Protein 6O4N (pdb70)

InterPro domains:
  IPR000941 Enolase [MF_00318] (4-409)
  IPR000941 Enolase [PIRSF001400] (4-419)
  IPR000941 Enolase [PR00148] (39-53)
  IPR000941 Enolase [PR00148] (109-125)
  IPR000941 Enolase [PR00148] (163-176)
  IPR000941 Enolase [PR00148] (309-320)
  IPR000941 Enolase [PR00148] (332-346)
  IPR000941 Enolase [PR00148] (361-378)
  IPR000941 Enolase [PTHR11902] (5-418)
  IPR000941 Enolase [SFLDF00002] (6-409)
  IPR000941 Enolase [TIGR01060] (6-423)
  IPR000941 Enolase [cd03313] (8-408)
  IPR020809 Enolase, conserved site [PS00164] (332-345)
  IPR020810 Enolase, C-terminal TIM barrel domain [PF00113] (142-419)
  IPR020810 Enolase, C-terminal TIM barrel domain [SM01192] (141-423)
  IPR020811 Enolase, N-terminal [PF03952] (6-136)
  IPR020811 Enolase, N-terminal [SM01193] (6-136)
  IPR029017 Enolase-like, N-terminal [G3DSA:3.30.390.10] (5-129)
  IPR029017 Enolase-like, N-terminal [SSF54826] (5-140)
  IPR036849 Enolase-like, C-terminal domain superfamily [G3DSA:3.20.20.120] (130-424)

Foldseek 3Di:
DKFWAAKAKDWDAWLVRFIWIKMWTAIPVGFIFIFTFFDFQLFFPLFQFADWQQPCVPRNRRYCVQLRCCLHPPLGVQGGPHHLLPLVVSLVSQCVSCPDQRSVRNGLRSQQRCQLGSLRSVCRVVVHDSLCSLQNDQLFEAAFEWAFAEADFRQDDQNAQAGGKTKTQAVQQALVSSLVLQVQLNVLLLVVCVVVVFDQDATLQRHGYTNDDYPVVVLVSSCVSCVSSPHDELPRMFMETERSQQSQADPVVGARVPHHLVVLLVVVVVCVVVGRYAEYECSDYQPPLVSQLVNCVPCVVQHQYEYPSVCLLAQVSLVVCVVSRGGQAYEQECSSRRHVVSSVNSCVSSVVSRGAYEYEGHSGFHLGQVSLSVCSSNSRRYYYQGHSDDNSRVSNSVVNVVSNVVCPPSHGRHHSRPNRSD/DKFFAAKAKDWDAFLVRFIWIKMWTAIPVGFIFIFTFFDFQLFFPLFQFADWQQPCVPRNGRYCVQLRVCLHPPLGVQGGPHHLLPLVVSLVSQCVSCPDQRSVRNGLRSQLNCQLGSLRSVCRVVVHDSLCSLQNDQLFEAAFEWAFAEADFRQDDQPAQAGGKTKTQAPAQALVRSLVLQVQLNVLLLVVCVVVVWAQDATLQRHGYTNDDYPVVVLVSSCVSNVVSPHDELVGMFIEGESSQQSQADPVVCDRVNHHLVRLLVVVVVCVVPGRYAYYECSDYQPPLVSQLVNCVVCVVQHQYEYPSVCLLAQVSLVVCLVVRGGQAYEQECSSRRHVVSSVNSCVNSVVSRGQYEYEGHSGFHLGQVSLSVCSSNSRNYYYQGHSDDNSRVSNSVVNVVVNVVCPPSHGRHHPRPNRSD

Solvent-accessible surface area: 27895 Å² total; per-residue (Å²): 157,24,28,2,47,58,4,88,10,53,14,0,1,0,0,18,1,47,1,4,0,1,0,56,0,34,3,84,84,49,44,95,1,66,1,12,0,21,5,13,29,13,69,5,119,71,23,8,70,55,28,36,39,167,62,119,81,38,15,107,10,70,1,1,83,88,0,16,24,12,0,77,142,55,0,15,82,30,0,87,50,88,23,0,70,69,24,127,56,1,0,53,34,0,60,115,26,2,59,44,128,61,4,94,124,7,0,2,8,0,0,0,0,0,0,7,0,0,0,32,0,0,2,76,31,85,160,121,27,19,2,37,52,41,31,32,82,164,0,60,13,0,0,0,0,2,0,0,0,0,0,0,23,103,5,18,48,16,80,7,57,0,4,2,0,0,0,0,0,21,49,8,107,22,0,125,43,0,0,36,8,0,1,24,0,6,41,17,0,52,50,23,0,88,118,119,157,37,39,15,8,8,5,14,3,0,0,3,13,0,112,25,88,46,22,34,53,0,0,63,2,0,37,59,0,0,104,87,28,66,30,61,30,109,120,34,0,0,0,0,0,1,1,3,0,29,50,22,41,70,96,152,71,123,25,0,90,60,93,44,83,51,74,2,5,38,58,0,26,105,20,13,72,128,26,5,0,0,1,0,1,2,0,1,1,24,109,11,86,99,0,0,65,56,0,16,109,54,0,18,112,129,3,0,0,1,0,5,6,18,1,0,0,30,27,72,36,0,52,95,5,25,90,67,39,6,9,24,0,0,0,0,11,9,13,1,15,0,0,9,34,42,0,31,60,0,7,121,41,0,75,113,110,67,25,12,4,0,0,2,2,5,4,0,7,0,47,20,33,4,15,0,4,1,0,0,3,59,58,9,1,0,0,2,0,0,0,0,4,4,2,0,0,0,2,1,0,2,63,0,21,18,0,20,115,106,10,37,141,94,30,77,28,96,37,38,7,101,46,25,67,107,129,26,37,2,40,58,4,87,9,58,31,1,1,0,0,18,1,46,1,4,0,2,0,45,0,35,3,83,82,49,44,94,1,59,2,12,1,19,4,12,28,14,72,6,128,61,21,9,68,52,30,36,41,167,59,93,174,49,14,142,12,72,2,1,86,88,0,14,22,12,0,78,140,54,0,15,84,30,0,86,49,86,28,0,71,69,21,126,56,0,0,54,34,0,60,114,30,0,55,43,128,61,5,97,123,6,0,2,9,0,0,1,0,0,0,7,0,0,0,34,0,0,1,74,29,86,163,120,27,19,2,37,50,40,31,32,80,164,1,58,12,0,0,1,0,2,0,0,0,0,0,0,24,99,6,18,43,17,78,7,53,0,5,3,0,0,0,0,0,17,51,8,109,27,0,85,43,0,0,38,10,0,1,21,0,6,18,8,0,50,51,24,0,95,128,121,174,38,42,13,8,8,6,15,3,0,0,2,10,0,113,25,88,48,20,32,52,0,0,63,2,0,38,64,0,0,107,87,27,66,36,60,29,111,112,26,0,0,0,0,1,0,1,3,0,33,53,24,38,68,102,95,96,136,32,1,94,56,86,44,83,53,73,2,5,40,60,0,23,101,20,22,140,132,26,7,1,0,1,0,2,3,0,1,2,34,114,12,88,99,0,0,65,58,0,16,112,60,15,18,120,63,3,1,0,2,0,4,5,19,1,0,0,32,26,76,39,0,52,111,6,26,83,88,40,11,9,26,0,0,0,0,12,8,12,1,14,0,0,10,34,42,0,30,63,0,7,125,46,0,75,110,106,67,26,14,4,0,0,2,2,4,4,0,7,1,48,20,33,6,15,0,4,1,0,0,4,60,57,9,2,0,0,2,0,0,0,0,5,5,2,0,0,0,3,1,0,1,62,0,16,18,0,23,118,107,10,37,141,94,28,77,25,93,34,38,6,105,47,24,59,110

Sequence (844 aa):
DVVISSDIEAREILDSRGYPTLCCVKVITNTGTFGEEACVPSGASTGIKKEALELRDKDPKRYQGKGVLQQAISNVEKVLVPALQGFSVFDQITADAIMIDDADGTPNKEKLGANAILGVSLALAKAAANTLQRPLYRYLGGSSFSSHVLPCPMMNLINGGMHATNGLQFQEFMIRPISAPSLKEAVRMGAEVFNALKKILQNRRQLATGVGDEGGFAPNLASNAEALDLLLTAIETAGFTPRREDISLALDCAASSFYNTQDKTYDGKSYADQVGILAELCEHHYPIDSIEDGLAEEDFEGWKLLSETLGDRVVQLVGDDLFVTNSALIAEGIAQGLANAVLIKPNQIGTLTETAEAIRLATIQGYATILSHRSGETEDTTIADLAVAFNTGQIKTGSLSRSERIAKYNRLMAIEEEMGPEALFQDSNPFSKADVVISSDIEAREILDSRGYPTLCCVKVITNTGTFGEACVPSGASTGIKEALELRDKDPKRYQGKGVLQAISNVEKVLVPALQGFSVFDQITADAIMIDDADGTPNKEKLGANAILGVSLALAKAAANTLQRPLYRYLGGSSFSSHVLPCPMMNLINGGMHATNGLQFQEFMIRPISAPSLKEAVRMGAEVFNALKKILQNRRQQLATGVGDEGGFAPNLASNAEALDLLLTAIETAGFTPREDISLALDCAASSFYNTTQDKTYDGKSYADQVGILAELCEHYPIDSIEDGLAEEDFEGWKLLSETLGDRVVQLVGDDLFVTNSALIAEGIAQGLANAVLIKPNQIGTLTETAEAIRLATIQGYATILSHRSGETEDTTIADLAVAFNTGQIKTGSLSRSERIAKYNRLMAIEEEMGPEALFQDSNPFSKA

B-factor: mean 30.77, std 13.1, range [12.12, 117.58]

CATH classification: 3.30.390.10 (+1 more: 3.20.20.120)

Nearest PDB structures (foldseek):
  8w21-assembly1_A  TM=9.870E-01  e=1.239E-84  Chlamydia trachomatis D/UW-3/CX
  8w21-assembly1_B  TM=9.809E-01  e=2.988E-84  Chlamydia trachomatis D/UW-3/CX
  8w21-assembly3_E  TM=9.864E-01  e=1.955E-83  Chlamydia trachomatis D/UW-3/CX
  3qn3-assembly1_A  TM=9.682E-01  e=5.554E-56  Campylobacter jejuni
  2pa6-assembly1_A  TM=9.410E-01  e=7.349E-55  Methanocaldococcus jannaschii

Organism: Chlamydia trachomatis serovar L2b (strain UCH-1/proctitis) (NCBI:txid471473)

Radius of gyration: 26.07 Å; Cα contacts (8 Å, |Δi|>4): 2187; chains: 2; bounding box: 70×74×54 Å

Secondary structure (DSSP, 8-state):
--BEEEEEEEEEE-TTS-EEEEEEEEETTS-EEEEE--B-SS--TTSPP------TTSGGGT--HHHHHHIIIIIHHHHTTSBTT-HHHHHHHHHHHH-STT-TTT-HHHHHHHHHHHHHHHHHHHT--HHHHHH-TT--EEPEE-EEEEE-GGG-SS--SSSEEEEE-TT-SSHHHHHHHHHHHHHHHHHHHHHTT----B-TTSSB----S-HHHHHHHHHHHHHHTT--BTTTBEEEEE--GGGGEETTTTEETTB-HHHHHHHHHHHHHHS-EEEEES-S-TT-HHHHHHHHHHHTTTSEEEESTTTTT-HHHHHHHHHTT--SEEEE-GGGT--HHHHHHHHHHHHTTT-EEEEE--SB--S--HHHHHHHHTT-SEEE---SSSHHHHHHHHHHHHHHHHHGGG-EE----TT---/--BEEEEEEEEEE-TTS-EEEEEEEEETTS-EEEEE--B-SS--TTSPP------TTSGGGT--HHHHHHIIIIIHHHHTTSBTT-HHHHHHHHHHHH-STT-TTT-HHHHHHHHHHHHHHHHHHHT--HHHHHH-TT--EEPEE-EEEEE-GGG-SS--SSSEEEEE-TT-SSHHHHHHHHHHHHHHHHHHHHHTT----B-TTSSB----S-HHHHHHHHHHHHHHTT--BTTTBEEEEE--GGGGEETTTTEETTB-HHHHHHHHHHHHHHS-EEEEES-S-TT-HHHHHHHHHHHTTTSEEEESTTTTT-HHHHHHHHHTT--SEEEE-HHHH--HHHHHHHHHHHHTTT-EEEEE--SB--S--HHHHHHHHTT-SEEE---SSSHHHHHHHHHHHHHHHHHGGG-EE----TT---

Structure (mmCIF, N/CA/C/O backbone):
data_6O4N
#
_entry.id   6O4N
#
_cell.length_a   164.280
_cell.length_b   164.280
_cell.length_c   89.790
_cell.angle_alpha   90.000
_cell.angle_beta   90.000
_cell.angle_gamma   90.000
#
_symmetry.space_group_name_H-M   'I 4'
#
loop_
_entity.id
_entity.type
_entity.pdbx_description
1 polymer Enolase
2 non-polymer (4R)-2-METHYLPENTANE-2,4-DIOL
3 non-polymer 1,2-ETHANEDIOL
4 non-polymer 'PHOSPHATE ION'
5 non-polymer 'MAGNESIUM ION'
6 non-polymer 'CHLORIDE ION'
7 water water
#
loop_
_atom_site.group_PDB
_atom_site.id
_atom_site.type_symbol
_atom_site.label_atom_id
_atom_site.label_alt_id
_atom_site.label_comp_id
_atom_site.label_asym_id
_atom_site.label_entity_id
_atom_site.label_seq_id
_atom_site.pdbx_PDB_ins_code
_atom_site.Cartn_x
_atom_site.Cartn_y
_atom_site.Cartn_z
_atom_site.occupancy
_atom_site.B_iso_or_equiv
_atom_site.auth_seq_id
_atom_site.auth_comp_id
_atom_site.auth_asym_id
_atom_site.auth_atom_id
_atom_site.pdbx_PDB_model_num
ATOM 1 N N . ASP A 1 11 ? -1.697 -13.409 -35.651 1.00 62.05 3 ASP A N 1
ATOM 2 C CA . ASP A 1 11 ? -2.391 -14.284 -34.712 1.00 61.98 3 ASP A CA 1
ATOM 3 C C . ASP A 1 11 ? -3.774 -13.737 -34.367 1.00 44.44 3 ASP A C 1
ATOM 4 O O . ASP A 1 11 ? -3.918 -12.860 -33.516 1.00 42.94 3 ASP A O 1
ATOM 9 N N . VAL A 1 12 ? -4.799 -14.275 -35.013 1.00 38.28 4 VAL A N 1
ATOM 10 C CA . VAL A 1 12 ? -6.155 -13.758 -34.885 1.00 32.36 4 VAL A CA 1
ATOM 11 C C . VAL A 1 12 ? -6.872 -14.555 -33.804 1.00 30.49 4 VAL A C 1
ATOM 12 O O . VAL A 1 12 ? -6.967 -15.781 -33.892 1.00 35.18 4 VAL A O 1
ATOM 16 N N . VAL A 1 13 ? -7.377 -13.862 -32.779 1.00 30.21 5 VAL A N 1
ATOM 17 C CA . VAL A 1 13 ? -7.967 -14.527 -31.624 1.00 29.54 5 VAL A CA 1
ATOM 18 C C . VAL A 1 13 ? -9.375 -14.008 -31.368 1.00 31.02 5 VAL A C 1
ATOM 19 O O . VAL A 1 13 ? -9.781 -12.957 -31.863 1.00 28.54 5 VAL A O 1
ATOM 23 N N . ILE A 1 14 ? -10.111 -14.762 -30.550 1.00 28.49 6 ILE A N 1
ATOM 24 C CA . ILE A 1 14 ? -11.471 -14.376 -30.187 1.00 25.82 6 ILE A CA 1
ATOM 25 C C . ILE A 1 14 ? -11.424 -13.190 -29.236 1.00 28.92 6 ILE A C 1
ATOM 26 O O . ILE A 1 14 ? -10.763 -13.234 -28.189 1.00 30.80 6 ILE A O 1
ATOM 31 N N . SER A 1 15 ? -12.117 -12.116 -29.599 1.00 26.71 7 SER A N 1
ATOM 32 C CA A SER A 1 15 ? -12.149 -10.897 -28.797 0.70 29.89 7 SER A CA 1
ATOM 33 C CA B SER A 1 15 ? -12.143 -10.908 -28.782 0.30 31.00 7 SER A CA 1
ATOM 34 C C . SER A 1 15 ? -13.463 -10.694 -28.060 1.00 32.27 7 SER A C 1
ATOM 35 O O . SER A 1 15 ? -13.463 -10.222 -26.921 1.00 33.39 7 SER A O 1
ATOM 40 N N . ASP A 1 16 ? -14.588 -11.041 -28.682 1.00 30.03 8 ASP A N 1
ATOM 41 C CA . ASP A 1 16 ? -15.895 -10.839 -28.069 1.00 25.37 8 ASP A CA 1
ATOM 42 C C . ASP A 1 16 ? -16.890 -11.765 -28.753 1.00 28.37 8 ASP A C 1
ATOM 43 O O . ASP A 1 16 ? -16.643 -12.269 -29.852 1.00 24.54 8 ASP A O 1
ATOM 48 N N . ILE A 1 17 ? -18.009 -12.009 -28.076 1.00 24.92 9 ILE A N 1
ATOM 49 C CA . ILE A 1 17 ? -19.112 -12.773 -28.651 1.00 25.49 9 ILE A CA 1
ATOM 50 C C . ILE A 1 17 ? -20.405 -12.069 -28.274 1.00 30.16 9 ILE A C 1
ATOM 51 O O . ILE A 1 17 ? -20.655 -11.813 -27.091 1.00 28.97 9 ILE A O 1
ATOM 56 N N . GLU A 1 18 ? -21.213 -11.736 -29.274 1.00 25.11 10 GLU A N 1
ATOM 57 C CA . GLU A 1 18 ? -22.519 -11.138 -29.052 1.00 24.82 10 GLU A CA 1
ATOM 58 C C . GLU A 1 18 ? -23.585 -12.185 -29.325 1.00 23.67 10 GLU A C 1
ATOM 59 O O . GLU A 1 18 ? -23.392 -13.090 -30.138 1.00 25.76 10 GLU A O 1
ATOM 65 N N . ALA A 1 19 ? -24.707 -12.075 -28.630 1.00 23.80 11 ALA A N 1
ATOM 66 C CA . ALA A 1 19 ? -25.819 -12.979 -28.898 1.00 23.31 11 ALA A CA 1
ATOM 67 C C . ALA A 1 19 ? -27.091 -12.164 -28.808 1.00 24.24 11 ALA A C 1
ATOM 68 O O . ALA A 1 19 ? -27.170 -11.238 -28.002 1.00 24.60 11 ALA A O 1
ATOM 70 N N . ARG A 1 20 ? -28.069 -12.478 -29.651 1.00 21.66 12 ARG A N 1
ATOM 71 C CA . ARG A 1 20 ? -29.312 -11.718 -29.636 1.00 22.25 12 ARG A CA 1
ATOM 72 C C . ARG A 1 20 ? -30.475 -12.665 -29.873 1.00 21.77 12 ARG A C 1
ATOM 73 O O . ARG A 1 20 ? -30.323 -13.745 -30.451 1.00 21.13 12 ARG A O 1
ATOM 81 N N . GLU A 1 21 ? -31.647 -12.257 -29.400 1.00 19.54 13 GLU A N 1
ATOM 82 C CA . GLU A 1 21 ? -32.841 -13.083 -29.541 1.00 20.46 13 GLU A CA 1
ATOM 83 C C . GLU A 1 21 ? -33.549 -12.703 -30.839 1.00 24.45 13 GLU A C 1
ATOM 84 O O . GLU A 1 21 ? -33.853 -11.527 -31.063 1.00 28.92 13 GLU A O 1
ATOM 90 N N . ILE A 1 22 ? -33.747 -13.684 -31.717 1.00 19.39 14 ILE A N 1
ATOM 91 C CA . ILE A 1 22 ? -34.505 -13.496 -32.951 1.00 17.89 14 ILE A CA 1
ATOM 92 C C . ILE A 1 22 ? -35.688 -14.451 -32.930 1.00 22.44 14 ILE A C 1
ATOM 93 O O . ILE A 1 22 ? -35.850 -15.226 -31.984 1.00 21.62 14 ILE A O 1
ATOM 98 N N . LEU A 1 23 ? -36.498 -14.444 -33.983 1.00 17.29 15 LEU A N 1
ATOM 99 C CA . LEU A 1 23 ? -37.531 -15.458 -34.134 1.00 17.02 15 LEU A CA 1
ATOM 100 C C . LEU A 1 23 ? -37.138 -16.433 -35.233 1.00 19.42 15 LEU A C 1
ATOM 101 O O . LEU A 1 23 ? -36.510 -16.043 -36.225 1.00 20.76 15 LEU A O 1
ATOM 106 N N . ASP A 1 24 ? -37.518 -17.701 -35.047 1.00 18.51 16 ASP A N 1
ATOM 107 C CA . ASP A 1 24 ? -37.329 -18.714 -36.078 1.00 17.70 16 ASP A CA 1
ATOM 108 C C . ASP A 1 24 ? -38.523 -18.683 -37.037 1.00 19.31 16 ASP A C 1
ATOM 109 O O . ASP A 1 24 ? -39.402 -17.817 -36.960 1.00 19.20 16 ASP A O 1
ATOM 114 N N . SER A 1 25 ? -38.562 -19.643 -37.956 1.00 20.23 17 SER A N 1
ATOM 115 C CA . SER A 1 25 ? -39.547 -19.632 -39.030 1.00 18.81 17 SER A CA 1
ATOM 116 C C . SER A 1 25 ? -40.951 -19.983 -38.565 1.00 18.85 17 SER A C 1
ATOM 117 O O . SER A 1 25 ? -41.901 -19.841 -39.350 1.00 20.05 17 SER A O 1
ATOM 120 N N . ARG A 1 26 ? -41.099 -20.448 -37.326 1.00 19.62 18 ARG A N 1
ATOM 121 C CA . ARG A 1 26 ? -42.390 -20.732 -36.721 1.00 22.20 18 ARG A CA 1
ATOM 122 C C . ARG A 1 26 ? -42.864 -19.606 -35.818 1.00 25.05 18 ARG A C 1
ATOM 123 O O . ARG A 1 26 ? -43.953 -19.708 -35.238 1.00 24.83 18 ARG A O 1
ATOM 131 N N . GLY A 1 27 ? -42.073 -18.544 -35.681 1.00 18.69 19 GLY A N 1
ATOM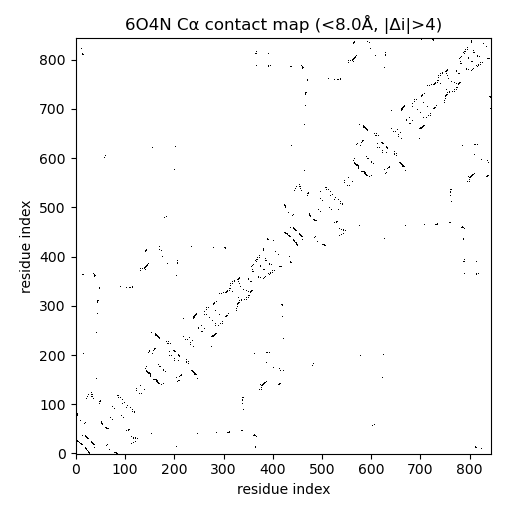 132 C CA . GLY A 1 27 ? -42.419 -17.465 -34.778 1.00 24.42 19 GLY A CA 1
ATOM 133 C C . GLY A 1 27 ? -42.017 -17.690 -33.339 1.00 24.50 19 GLY A C 1
ATOM 134 O O . GLY A 1 27 ? -42.561 -17.030 -32.452 1.00 25.81 19 GLY A O 1
ATOM 135 N N . TYR A 1 28 ? -41.088 -18.614 -33.076 1.00 22.31 20 TYR A N 1
ATOM 136 C CA . TYR A 1 28 ? -40.584 -18.891 -31.733 1.00 19.88 20 TYR A CA 1
ATOM 137 C C . TYR A 1 28 ? -39.179 -18.316 -31.578 1.00 22.49 20 TYR A C 1
ATOM 138 O O . TYR A 1 28 ? -38.398 -18.309 -32.534 1.00 22.22 20 TYR A O 1
ATOM 147 N N . PRO A 1 29 ? -38.815 -17.862 -30.380 1.00 20.27 21 PRO A N 1
ATOM 148 C CA . PRO A 1 29 ? -37.470 -17.312 -30.176 1.00 18.60 21 PRO A CA 1
ATOM 149 C C . PRO A 1 29 ? -36.367 -18.332 -30.441 1.00 19.21 21 PRO A C 1
ATOM 150 O O . PRO A 1 29 ? -36.506 -19.525 -30.150 1.00 18.61 21 PRO A O 1
ATOM 154 N N . THR A 1 30 ? -35.249 -17.835 -30.968 1.00 18.89 22 THR A N 1
ATOM 155 C CA . THR A 1 30 ? -33.981 -18.557 -30.941 1.00 17.73 22 THR A CA 1
ATOM 156 C C . THR A 1 30 ? -32.864 -17.516 -30.879 1.00 21.85 22 THR A C 1
ATOM 157 O O . THR A 1 30 ? -33.123 -16.326 -30.685 1.00 21.35 22 THR A O 1
ATOM 161 N N . LEU A 1 31 ? -31.612 -17.965 -30.996 1.00 19.72 23 LEU A N 1
ATOM 162 C CA . LEU A 1 31 ? -30.460 -17.075 -30.888 1.00 21.41 23 LEU A CA 1
ATOM 163 C C . LEU A 1 31 ? -29.750 -16.904 -32.219 1.00 18.11 23 LEU A C 1
ATOM 164 O O . LEU A 1 31 ? -29.674 -17.831 -33.025 1.00 21.38 23 LEU A O 1
ATOM 169 N N . CYS A 1 32 ? -29.173 -15.722 -32.401 1.00 17.13 24 CYS A N 1
ATOM 170 C CA A CYS A 1 32 ? -28.106 -15.548 -33.375 0.54 17.78 24 CYS A CA 1
ATOM 171 C CA B CYS A 1 32 ? -28.143 -15.442 -33.396 0.46 19.08 24 CYS A CA 1
ATOM 172 C C . CYS A 1 32 ? -26.889 -15.034 -32.631 1.00 22.78 24 CYS A C 1
ATOM 173 O O . CYS A 1 32 ? -26.984 -14.206 -31.719 1.00 23.75 24 CYS A O 1
ATOM 178 N N . VAL A 1 33 ? -25.745 -15.586 -32.991 1.00 21.91 25 VAL A N 1
ATOM 179 C CA . VAL A 1 33 ? -24.512 -15.376 -32.249 1.00 21.00 25 VAL A CA 1
ATOM 180 C C . VAL A 1 33 ? -23.487 -14.789 -33.204 1.00 24.55 25 VAL A C 1
ATOM 181 O O . VAL A 1 33 ? -23.423 -15.193 -34.365 1.00 19.90 25 VAL A O 1
ATOM 185 N N . LYS A 1 34 ? -22.721 -13.809 -32.736 1.00 21.45 26 LYS A N 1
ATOM 186 C CA . LYS A 1 34 ? -21.695 -13.179 -33.556 1.00 19.34 26 LYS A CA 1
ATOM 187 C C . LYS A 1 34 ? -20.369 -13.258 -32.821 1.00 22.66 26 LYS A C 1
ATOM 188 O O . LYS A 1 34 ? -20.228 -12.681 -31.740 1.00 25.14 26 LYS A O 1
ATOM 194 N N . VAL A 1 35 ? -19.394 -13.955 -33.413 1.00 20.50 27 VAL A N 1
ATOM 195 C CA . VAL A 1 35 ? -18.045 -14.054 -32.864 1.00 22.45 27 VAL A CA 1
ATOM 196 C C . VAL A 1 35 ? -17.178 -13.000 -33.538 1.00 22.50 27 VAL A C 1
ATOM 197 O O . VAL A 1 35 ? -17.123 -12.934 -34.773 1.00 23.46 27 VAL A O 1
ATOM 201 N N . ILE A 1 36 ? -16.505 -12.170 -32.735 1.00 20.64 28 ILE A N 1
ATOM 202 C CA . ILE A 1 36 ? -15.694 -11.062 -33.229 1.00 22.83 28 ILE A CA 1
ATOM 203 C C . ILE A 1 36 ? -14.242 -11.311 -32.848 1.00 26.85 28 ILE A C 1
ATOM 204 O O . ILE A 1 36 ? -13.950 -11.667 -31.701 1.00 26.21 28 ILE A O 1
ATOM 209 N N . THR A 1 37 ? -13.334 -11.114 -33.800 1.00 25.60 29 THR A N 1
ATOM 210 C CA . THR A 1 37 ? -11.917 -11.309 -33.538 1.00 24.86 29 THR A CA 1
ATOM 211 C C . THR A 1 37 ? -11.235 -10.002 -33.157 1.00 30.67 29 THR A C 1
ATOM 212 O O . THR A 1 37 ? -11.788 -8.909 -33.301 1.00 30.32 29 THR A O 1
ATOM 216 N N . ASN A 1 38 ? -9.983 -10.127 -32.713 1.00 29.72 30 ASN A N 1
ATOM 217 C CA . ASN A 1 38 ? -9.215 -8.943 -32.354 1.00 32.29 30 ASN A CA 1
ATOM 218 C C . ASN A 1 38 ? -8.879 -8.071 -33.559 1.00 37.82 30 ASN A C 1
ATOM 219 O O . ASN A 1 38 ? -8.492 -6.915 -33.370 1.00 37.16 30 ASN A O 1
ATOM 224 N N . THR A 1 39 ? -9.018 -8.576 -34.785 1.00 34.49 31 THR A N 1
ATOM 225 C CA . THR A 1 39 ? -8.800 -7.733 -35.952 1.00 37.03 31 THR A CA 1
ATOM 226 C C . THR A 1 39 ? -10.079 -7.100 -36.472 1.00 37.47 31 THR A C 1
ATOM 227 O O . THR A 1 39 ? -10.020 -6.340 -37.443 1.00 39.29 31 THR A O 1
ATOM 231 N N . GLY A 1 40 ? -11.228 -7.403 -35.867 1.00 34.05 32 GLY A N 1
ATOM 232 C CA . GLY A 1 40 ? -12.494 -6.850 -36.294 1.00 32.51 32 GLY A CA 1
ATOM 233 C C . GLY A 1 40 ? -13.280 -7.713 -37.257 1.00 31.74 32 GLY A C 1
ATOM 234 O O . GLY A 1 40 ? -14.449 -7.407 -37.527 1.00 36.37 32 GLY A O 1
ATOM 235 N N . THR A 1 41 ? -12.686 -8.779 -37.783 1.00 31.06 33 THR A N 1
ATOM 236 C CA . THR A 1 41 ? -13.452 -9.734 -38.569 1.00 26.68 33 THR A CA 1
ATOM 237 C C . THR A 1 41 ? -14.466 -10.448 -37.674 1.00 28.15 33 THR A C 1
ATOM 238 O O . THR A 1 41 ? -14.339 -10.477 -36.447 1.00 27.36 33 THR A O 1
ATOM 242 N N . PHE A 1 42 ? -15.498 -11.015 -38.290 1.00 26.96 34 PHE A N 1
ATOM 243 C CA . PHE A 1 42 ? -16.534 -11.657 -37.495 1.00 25.13 34 PHE A CA 1
ATOM 244 C C . PHE A 1 42 ? -17.254 -12.696 -38.338 1.00 23.32 34 PHE A C 1
ATOM 245 O O . PHE A 1 42 ? -17.131 -12.728 -39.564 1.00 27.47 34 PHE A O 1
ATOM 253 N N . GLY A 1 43 ? -18.017 -13.534 -37.654 1.00 21.00 35 GLY A N 1
ATOM 254 C CA . GLY A 1 43 ? -18.974 -14.408 -38.305 1.00 20.38 35 GLY A CA 1
ATOM 255 C C . GLY A 1 43 ? -20.213 -14.485 -37.440 1.00 25.56 35 GLY A C 1
ATOM 256 O O . GLY A 1 43 ? -20.157 -14.286 -36.224 1.00 23.53 35 GLY A O 1
ATOM 257 N N . GLU A 1 44 ? -21.350 -14.763 -38.070 1.00 21.29 36 GLU A N 1
ATOM 258 C CA A GLU A 1 44 ? -22.619 -14.810 -37.349 0.55 20.11 36 GLU A CA 1
ATOM 259 C CA B GLU A 1 44 ? -22.570 -14.871 -37.292 0.45 20.31 36 GLU A CA 1
ATOM 260 C C . GLU A 1 44 ? -23.428 -16.014 -37.805 1.00 23.21 36 GLU A C 1
ATOM 261 O O . GLU A 1 44 ? -23.437 -16.343 -38.992 1.00 24.76 36 GLU A O 1
ATOM 272 N N . ALA A 1 45 ? -24.116 -16.651 -36.867 1.00 19.51 37 ALA A N 1
ATOM 273 C CA . ALA A 1 45 ? -24.884 -17.848 -37.166 1.00 21.43 37 ALA A CA 1
ATOM 274 C C . ALA A 1 45 ? -26.100 -17.869 -36.262 1.00 19.08 37 ALA A C 1
ATOM 275 O O . ALA A 1 45 ? -26.063 -17.338 -35.148 1.00 21.49 37 ALA A O 1
ATOM 277 N N . CYS A 1 46 ? -27.175 -18.500 -36.736 1.00 19.96 38 CYS A N 1
ATOM 278 C CA . CYS A 1 46 ? -28.384 -18.656 -35.936 1.00 19.30 38 CYS A CA 1
ATOM 279 C C . CYS A 1 46 ? -28.668 -20.138 -35.705 1.00 19.74 38 CYS A C 1
ATOM 280 O O . CYS A 1 46 ? -28.208 -21.001 -36.453 1.00 21.03 38 CYS A O 1
ATOM 283 N N . VAL A 1 47 ? -29.457 -20.427 -34.680 1.00 17.22 39 VAL A N 1
ATOM 284 C CA . VAL A 1 47 ? -29.637 -21.787 -34.173 1.00 17.32 39 VAL A CA 1
ATOM 285 C C . VAL A 1 47 ? -31.050 -22.257 -34.503 1.00 17.88 39 VAL A C 1
ATOM 286 O O . VAL A 1 47 ? -32.017 -21.552 -34.187 1.00 18.86 39 VAL A O 1
ATOM 290 N N . PRO A 1 48 ? -31.216 -23.435 -35.103 1.00 19.51 40 PRO A N 1
ATOM 291 C CA . PRO A 1 48 ? -32.561 -23.923 -35.428 1.00 14.74 40 PRO A CA 1
ATOM 292 C C . PRO A 1 48 ? -33.189 -24.641 -34.245 1.00 18.07 40 PRO A C 1
ATOM 293 O O . PRO A 1 48 ? -32.551 -24.797 -33.201 1.00 19.43 40 PRO A O 1
ATOM 297 N N . SER A 1 49 ? -34.415 -25.131 -34.415 1.00 19.41 41 SER A N 1
ATOM 298 C CA . SER A 1 49 ? -35.125 -25.794 -33.326 1.00 17.02 41 SER A CA 1
ATOM 299 C C . SER A 1 49 ? -36.074 -26.839 -33.895 1.00 20.17 41 SER A C 1
ATOM 300 O O . SER A 1 49 ? -36.886 -26.529 -34.772 1.00 18.64 41 SER A O 1
ATOM 303 N N . GLY A 1 50 ? -35.974 -28.072 -33.386 1.00 18.78 42 GLY A N 1
ATOM 304 C CA . GLY A 1 50 ? -36.851 -29.130 -33.844 1.00 17.21 42 GLY A CA 1
ATOM 305 C C . GLY A 1 50 ? -38.213 -29.106 -33.161 1.00 22.28 42 GLY A C 1
ATOM 306 O O . GLY A 1 50 ? -38.421 -28.469 -32.125 1.00 21.83 42 GLY A O 1
ATOM 307 N N . ALA A 1 51 ? -39.156 -29.822 -33.772 1.00 19.95 43 ALA A N 1
ATOM 308 C CA . ALA A 1 51 ? -40.444 -30.125 -33.162 1.00 18.91 43 ALA A CA 1
ATOM 309 C C . ALA A 1 51 ? -40.520 -31.577 -32.712 1.00 22.62 43 ALA A C 1
ATOM 310 O O . ALA A 1 51 ? -40.802 -31.863 -31.540 1.00 20.31 43 ALA A O 1
ATOM 312 N N . SER A 1 52 ? -40.250 -32.514 -33.621 1.00 19.29 44 SER A N 1
ATOM 313 C CA . SER A 1 52 ? -40.202 -33.938 -33.275 1.00 20.01 44 SER A CA 1
ATOM 314 C C . SER A 1 52 ? -38.772 -34.235 -32.826 1.00 21.30 44 SER A C 1
ATOM 315 O O . SER A 1 52 ? -37.945 -34.775 -33.561 1.00 21.03 44 SER A O 1
ATOM 318 N N . THR A 1 53 ? -3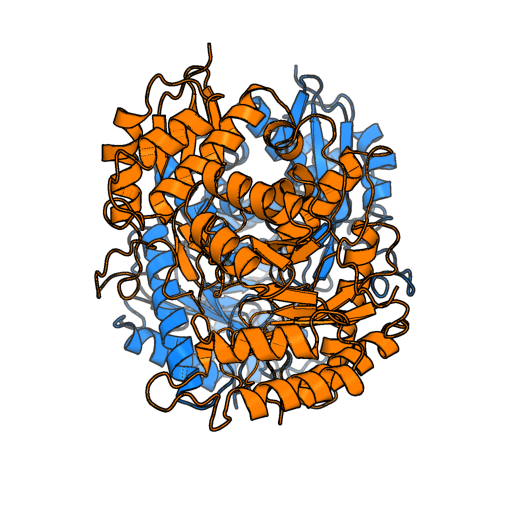8.471 -33.845 -31.591 1.00 18.98 45 THR A N 1
ATOM 319 C CA . THR A 1 53 ? -37.112 -33.939 -31.077 1.00 20.04 45 THR A CA 1
ATOM 320 C C . THR A 1 53 ? -36.886 -35.306 -30.442 1.00 20.13 45 THR A C 1
ATOM 321 O O . THR A 1 53 ? -37.723 -35.793 -29.675 1.00 22.48 45 THR A O 1
ATOM 325 N N . GLY A 1 54 ? -35.750 -35.923 -30.753 1.00 21.53 46 GLY A N 1
ATOM 326 C CA . GLY A 1 54 ? -35.420 -37.186 -30.117 1.00 22.35 46 GLY A CA 1
ATOM 327 C C . GLY A 1 54 ? -35.135 -36.996 -28.637 1.00 20.04 46 GLY A C 1
ATOM 328 O O . GLY A 1 54 ? -34.608 -35.964 -28.210 1.00 19.76 46 GLY A O 1
ATOM 329 N N . ILE A 1 55 ? -35.494 -38.002 -27.836 1.00 21.13 47 ILE A N 1
ATOM 330 C CA . ILE A 1 55 ? -35.310 -37.849 -26.398 1.00 24.26 47 ILE A CA 1
ATOM 331 C C . ILE A 1 55 ? -33.836 -37.735 -26.019 1.00 27.05 47 ILE A C 1
ATOM 332 O O . ILE A 1 55 ? -33.524 -37.219 -24.941 1.00 24.18 47 ILE A O 1
ATOM 337 N N . LYS A 1 56 ? -32.914 -38.184 -26.878 1.00 20.91 48 LYS A N 1
ATOM 338 C CA A LYS A 1 56 ? -31.483 -38.151 -26.595 0.57 22.28 48 LYS A CA 1
ATOM 339 C CA B LYS A 1 56 ? -31.489 -38.128 -26.562 0.43 22.10 48 LYS A CA 1
ATOM 340 C C . LYS A 1 56 ? -30.778 -36.923 -27.174 1.00 23.38 48 LYS A C 1
ATOM 341 O O . LYS A 1 56 ? -29.542 -36.844 -27.103 1.00 21.03 48 LYS A O 1
ATOM 352 N N . GLU A 1 57 ? -31.520 -35.968 -27.743 1.00 21.39 49 GLU A N 1
ATOM 353 C CA . GLU A 1 57 ? -30.903 -34.745 -28.247 1.00 20.68 49 GLU A CA 1
ATOM 354 C C . GLU A 1 57 ? -30.324 -33.918 -27.099 1.00 19.20 49 GLU A C 1
ATOM 355 O O . GLU A 1 57 ? -30.864 -33.894 -25.991 1.00 20.33 49 GLU A O 1
ATOM 361 N N . ALA A 1 58 ? -29.204 -33.253 -27.370 1.00 21.30 50 ALA A N 1
ATOM 362 C CA . ALA A 1 58 ? -28.664 -32.269 -26.442 1.00 20.71 50 ALA A CA 1
ATOM 363 C C . ALA A 1 58 ? -29.713 -31.203 -26.130 1.00 20.27 50 ALA A C 1
ATOM 364 O O . ALA A 1 58 ? -30.556 -30.867 -26.966 1.00 20.81 50 ALA A O 1
ATOM 366 N N . LEU A 1 59 ? -29.630 -30.638 -24.924 1.00 21.18 51 LEU A N 1
ATOM 367 C CA . LEU A 1 59 ? -30.732 -29.847 -24.384 1.00 22.35 51 LEU A CA 1
ATOM 368 C C . LEU A 1 59 ? -30.810 -28.462 -25.022 1.00 24.24 51 LEU A C 1
ATOM 369 O O . LEU A 1 59 ? -29.866 -27.669 -24.942 1.00 27.35 51 LEU A O 1
ATOM 374 N N . GLU A 1 60 ? -31.957 -28.163 -25.618 1.00 20.80 52 GLU A N 1
ATOM 375 C CA . GLU A 1 60 ? -32.301 -26.809 -26.035 1.00 23.28 52 GLU A CA 1
ATOM 376 C C . GLU A 1 60 ? -32.805 -26.042 -24.813 1.00 22.30 52 GLU A C 1
ATOM 377 O O . GLU A 1 60 ? -33.844 -26.391 -24.242 1.00 22.86 52 GLU A O 1
ATOM 383 N N . LEU A 1 61 ? -32.066 -25.012 -24.398 1.00 21.33 53 LEU A N 1
ATOM 384 C CA . LEU A 1 61 ? -32.360 -24.282 -23.167 1.00 26.77 53 LEU A CA 1
ATOM 385 C C . LEU A 1 61 ? -33.357 -23.159 -23.440 1.00 24.67 53 LEU A C 1
ATOM 386 O O . LEU A 1 61 ? -33.066 -22.232 -24.207 1.00 21.62 53 LEU A O 1
ATOM 391 N N . ARG A 1 62 ? -34.525 -23.240 -22.801 1.00 22.30 54 ARG A N 1
ATOM 392 C CA . ARG A 1 62 ? -35.585 -22.248 -22.906 1.00 21.69 54 ARG A CA 1
ATOM 393 C C . ARG A 1 62 ? -35.811 -21.598 -21.546 1.00 23.31 54 ARG A C 1
ATOM 394 O O . ARG A 1 62 ? -35.556 -22.209 -20.506 1.00 24.45 54 ARG A O 1
ATOM 402 N N . ASP A 1 63 ? -36.330 -20.368 -21.560 1.00 25.47 55 ASP A N 1
ATOM 403 C CA . ASP A 1 63 ? -36.438 -19.591 -20.327 1.00 25.24 55 ASP A CA 1
ATOM 404 C C . ASP A 1 63 ? -37.564 -20.075 -19.422 1.00 27.68 55 ASP A C 1
ATOM 405 O O . ASP A 1 63 ? -37.483 -19.902 -18.200 1.00 26.43 55 ASP A O 1
ATOM 410 N N . LYS A 1 64 ? -38.635 -20.620 -19.996 1.00 26.55 56 LYS A N 1
ATOM 411 C CA . LYS A 1 64 ? -39.787 -21.105 -19.233 1.00 28.78 56 LYS A CA 1
ATOM 412 C C . LYS A 1 64 ? -40.462 -19.983 -18.446 1.00 30.30 56 LYS A C 1
ATOM 413 O O . LYS A 1 64 ? -41.011 -20.208 -17.365 1.00 30.78 56 LYS A O 1
ATOM 419 N N . ASP A 1 65 ? -40.426 -18.760 -18.975 1.00 31.08 57 ASP A N 1
ATOM 420 C CA . ASP A 1 65 ? -41.185 -17.660 -18.394 1.00 30.65 57 ASP A CA 1
ATOM 421 C C . ASP A 1 65 ? -42.554 -17.653 -19.058 1.00 33.24 57 ASP A C 1
ATOM 422 O O . ASP A 1 65 ? -42.651 -17.312 -20.248 1.00 30.23 57 ASP A O 1
ATOM 427 N N . PRO A 1 66 ? -43.628 -18.015 -18.350 1.00 38.46 58 PRO A N 1
ATOM 428 C CA . PRO A 1 66 ? -44.931 -18.156 -19.017 1.00 41.09 58 PRO A CA 1
ATOM 429 C C . PRO A 1 66 ? -45.498 -16.848 -19.543 1.00 37.51 58 PRO A C 1
ATOM 430 O O . PRO A 1 66 ? -46.382 -16.887 -20.406 1.00 46.36 58 PRO A O 1
ATOM 434 N N . LYS A 1 67 ? -45.023 -15.700 -19.067 1.00 31.62 59 LYS A N 1
ATOM 435 C CA . LYS A 1 67 ? -45.529 -14.417 -19.534 1.00 38.17 59 LYS A CA 1
ATOM 436 C C . LYS A 1 67 ? -44.818 -13.927 -20.783 1.00 37.81 59 LYS A C 1
ATOM 437 O O . LYS A 1 67 ? -45.146 -12.849 -21.286 1.00 42.07 59 LYS A O 1
ATOM 439 N N . ARG A 1 68 ? -43.849 -14.680 -21.289 1.00 32.24 60 ARG A N 1
ATOM 440 C CA . ARG A 1 68 ? -43.029 -14.220 -22.401 1.00 31.36 60 ARG A CA 1
ATOM 441 C C . ARG A 1 68 ? -42.900 -15.356 -23.405 1.00 29.81 60 ARG A C 1
ATOM 442 O O . ARG A 1 68 ? -42.267 -16.369 -23.104 1.00 29.14 60 ARG A O 1
ATOM 450 N N . TYR A 1 69 ? -43.486 -15.183 -24.594 1.00 27.74 61 TYR A N 1
ATOM 451 C CA . TYR A 1 69 ? -43.383 -16.174 -25.665 1.00 24.43 61 TYR A CA 1
ATOM 452 C C . TYR A 1 69 ? -43.789 -17.569 -25.189 1.00 25.97 61 TYR A C 1
ATOM 453 O O . TYR A 1 69 ? -43.216 -18.582 -25.604 1.00 27.42 61 TYR A O 1
ATOM 462 N N . GLN A 1 70 ? -44.771 -17.623 -24.292 1.00 28.19 62 GLN A N 1
ATOM 463 C CA . GLN A 1 70 ? -45.257 -18.902 -23.763 1.00 33.46 62 GLN A CA 1
ATOM 464 C C . GLN A 1 70 ? -44.105 -19.759 -23.232 1.00 34.87 62 GLN A C 1
ATOM 465 O O . GLN A 1 70 ? -44.063 -20.975 -23.425 1.00 31.10 62 GLN A O 1
ATOM 471 N N . GLY A 1 71 ? -43.136 -19.108 -22.587 1.00 27.61 63 GLY A N 1
ATOM 472 C CA . GLY A 1 71 ? -42.029 -19.817 -21.976 1.00 25.56 63 GLY A CA 1
ATOM 473 C C . GLY A 1 71 ? -40.913 -20.227 -22.907 1.00 23.96 63 GLY A C 1
ATOM 474 O O . GLY A 1 71 ? -40.020 -20.967 -22.482 1.00 25.99 63 GLY A O 1
ATOM 475 N N . LYS A 1 72 ? -40.917 -19.763 -24.157 1.00 24.58 64 LYS A N 1
ATOM 476 C CA . LYS A 1 72 ? -39.933 -20.199 -25.136 1.00 22.40 64 LYS A CA 1
ATOM 477 C C . LYS A 1 72 ? -38.824 -19.177 -25.391 1.00 20.98 64 LYS A C 1
ATOM 478 O O . LYS A 1 72 ? -38.063 -19.339 -26.354 1.00 21.70 64 LYS A O 1
ATOM 484 N N . GLY A 1 73 ? -38.699 -18.136 -24.564 1.00 23.71 65 GLY A N 1
ATOM 485 C CA . GLY A 1 73 ? -37.582 -17.217 -24.730 1.00 22.37 65 GLY A CA 1
ATOM 486 C C . GLY A 1 73 ? -36.239 -17.913 -24.579 1.00 22.88 65 GLY A C 1
ATOM 487 O O . GLY A 1 73 ? -36.134 -19.000 -24.006 1.00 24.56 65 GLY A O 1
ATOM 488 N N . VAL A 1 74 ? -35.187 -17.281 -25.112 1.00 22.32 66 VAL A N 1
ATOM 489 C CA . VAL A 1 74 ? -33.842 -17.843 -24.985 1.00 19.09 66 VAL A CA 1
ATOM 490 C C . VAL A 1 74 ? -32.901 -16.823 -24.358 1.00 17.97 66 VAL A C 1
ATOM 491 O O . VAL A 1 74 ? -31.706 -16.792 -24.670 1.00 23.62 66 VAL A O 1
ATOM 495 N N . LEU A 1 75 ? -33.433 -15.992 -23.457 1.00 20.89 67 LEU A N 1
ATOM 496 C CA . LEU A 1 75 ? -32.603 -14.999 -22.781 1.00 23.46 67 LEU A CA 1
ATOM 497 C C . LEU A 1 75 ? -31.537 -15.664 -21.921 1.00 23.78 67 LEU A C 1
ATOM 498 O O . LEU A 1 75 ? -30.409 -15.165 -21.820 1.00 23.91 67 LEU A O 1
ATOM 503 N N . GLN A 1 76 ? -31.874 -16.784 -21.277 1.00 22.13 68 GLN A N 1
ATOM 504 C CA A GLN A 1 76 ? -30.872 -17.452 -20.455 0.59 23.55 68 GLN A CA 1
ATOM 505 C CA B GLN A 1 76 ? -30.888 -17.480 -20.456 0.41 23.60 68 GLN A CA 1
ATOM 506 C C . GLN A 1 76 ? -29.736 -17.992 -21.313 1.00 21.36 68 GLN A C 1
ATOM 507 O O . GLN A 1 76 ? -28.565 -17.841 -20.956 1.00 23.93 68 GLN A O 1
ATOM 518 N N . ALA A 1 77 ? -30.059 -18.617 -22.454 1.00 23.02 69 ALA A N 1
ATOM 519 C CA . ALA A 1 77 ? -29.006 -19.095 -23.344 1.00 22.97 69 ALA A CA 1
ATOM 520 C C . ALA A 1 77 ? -28.133 -17.938 -23.814 1.00 25.00 69 ALA A C 1
ATOM 521 O O . ALA A 1 77 ? -26.903 -18.049 -23.844 1.00 22.63 69 ALA A O 1
ATOM 523 N N . ILE A 1 78 ? -28.755 -16.809 -24.155 1.00 22.31 70 ILE A N 1
ATOM 524 C CA . ILE A 1 78 ? -28.002 -15.620 -24.546 1.00 23.75 70 ILE A CA 1
ATOM 525 C C . ILE A 1 78 ? -27.100 -15.166 -23.408 1.00 26.92 70 ILE A C 1
ATOM 526 O O . ILE A 1 78 ? -25.917 -14.858 -23.612 1.00 25.40 70 ILE A O 1
ATOM 531 N N . SER A 1 79 ? -27.643 -15.120 -22.188 1.00 23.01 71 SER A N 1
ATOM 532 C CA . SER A 1 79 ? -26.831 -14.736 -21.038 1.00 24.24 71 SER A CA 1
ATOM 533 C C . SER A 1 79 ? -25.651 -15.685 -20.861 1.00 29.77 71 SER A C 1
ATOM 534 O O . SER A 1 79 ? -24.535 -15.254 -20.547 1.00 26.79 71 SER A O 1
ATOM 537 N N . ASN A 1 80 ? -25.875 -16.984 -21.078 1.00 25.82 72 ASN A N 1
ATOM 538 C CA . ASN A 1 80 ? -24.782 -17.941 -20.951 1.00 24.50 72 ASN A CA 1
ATOM 539 C C . ASN A 1 80 ? -23.691 -17.681 -21.984 1.00 26.00 72 ASN A C 1
ATOM 540 O O . ASN A 1 80 ? -22.501 -17.819 -21.681 1.00 27.32 72 ASN A O 1
ATOM 545 N N . VAL A 1 81 ? -24.070 -17.325 -23.215 1.00 23.07 73 VAL A N 1
ATOM 546 C CA . VAL A 1 81 ? -23.061 -16.970 -24.211 1.00 22.61 73 VAL A CA 1
ATOM 547 C C . VAL A 1 81 ? -22.232 -15.796 -23.712 1.00 27.02 73 VAL A C 1
ATOM 548 O O . VAL A 1 81 ? -20.994 -15.836 -23.710 1.00 28.86 73 VAL A O 1
ATOM 552 N N . GLU A 1 82 ? -22.912 -14.745 -23.245 1.00 25.69 74 GLU A N 1
ATOM 553 C CA . GLU A 1 82 ? -22.244 -13.483 -22.934 1.00 28.61 74 GLU A CA 1
ATOM 554 C C . GLU A 1 82 ? -21.404 -13.576 -21.667 1.00 34.43 74 GLU A C 1
ATOM 555 O O . GLU A 1 82 ? -20.314 -12.995 -21.597 1.00 31.79 74 GLU A O 1
ATOM 561 N N . LYS A 1 83 ? -21.910 -14.257 -20.641 1.00 30.05 75 LYS A N 1
ATOM 562 C CA . LYS A 1 83 ? -21.289 -14.229 -19.323 1.00 30.02 75 LYS A CA 1
ATOM 563 C C . LYS A 1 83 ? -20.360 -15.401 -19.057 1.00 30.27 75 LYS A C 1
ATOM 564 O O . LYS A 1 83 ? -19.450 -15.274 -18.226 1.00 28.82 75 LYS A O 1
ATOM 570 N N . VAL A 1 84 ? -20.567 -16.533 -19.723 1.00 29.84 76 VAL A N 1
ATOM 571 C CA . VAL A 1 84 ? -19.793 -17.744 -19.483 1.00 30.02 76 VAL A CA 1
ATOM 572 C C . VAL A 1 84 ? -18.879 -18.067 -20.661 1.00 29.30 76 VAL A C 1
ATOM 573 O O . VAL A 1 84 ? -17.680 -18.285 -20.483 1.00 29.92 76 VAL A O 1
ATOM 577 N N . LEU A 1 85 ? -19.429 -18.105 -21.875 1.00 25.82 77 LEU A N 1
ATOM 578 C CA . LEU A 1 85 ? -18.614 -18.528 -23.006 1.00 25.50 77 LEU A CA 1
ATOM 579 C C . LEU A 1 85 ? -17.634 -17.449 -23.455 1.00 28.98 77 LEU A C 1
ATOM 580 O O . LEU A 1 85 ? -16.538 -17.782 -23.914 1.00 28.54 77 LEU A O 1
ATOM 585 N N . VAL A 1 86 ? -17.980 -16.172 -23.323 1.00 26.04 78 VAL A N 1
ATOM 586 C CA . VAL A 1 86 ? -17.036 -15.105 -23.672 1.00 25.98 78 VAL A CA 1
ATOM 587 C C . VAL A 1 86 ? -15.772 -15.207 -22.820 1.00 31.04 78 VAL A C 1
ATOM 588 O O . VAL A 1 86 ? -14.671 -15.292 -23.391 1.00 32.29 78 VAL A O 1
ATOM 592 N N . PRO A 1 87 ? -15.849 -15.227 -21.480 1.00 31.30 79 PRO A N 1
ATOM 593 C CA . PRO A 1 87 ? -14.603 -15.330 -20.698 1.00 35.41 79 PRO A CA 1
ATOM 594 C C . PRO A 1 87 ? -13.833 -16.612 -20.954 1.00 30.43 79 PRO A C 1
ATOM 595 O O . PRO A 1 87 ? -12.594 -16.609 -20.884 1.00 31.03 79 PRO A O 1
ATOM 599 N N . ALA A 1 88 ? -14.534 -17.711 -21.239 1.00 27.52 80 ALA A N 1
ATOM 600 C CA . ALA A 1 88 ? -13.873 -18.989 -21.465 1.00 31.14 80 ALA A CA 1
ATOM 601 C C . ALA A 1 88 ? -13.120 -19.015 -22.786 1.00 33.89 80 ALA A C 1
ATOM 602 O O . ALA A 1 88 ? -12.147 -19.765 -22.923 1.00 28.76 80 ALA A O 1
ATOM 604 N N . LEU A 1 89 ? -13.559 -18.228 -23.772 1.00 26.05 81 LEU A N 1
ATOM 605 C CA . LEU A 1 89 ? -12.981 -18.301 -25.108 1.00 24.90 81 LEU A CA 1
ATOM 606 C C . LEU A 1 89 ? -12.111 -17.114 -25.490 1.00 28.24 81 LEU A C 1
ATOM 607 O O . LEU A 1 89 ? -11.359 -17.218 -26.462 1.00 27.00 81 LEU A O 1
ATOM 612 N N . GLN A 1 90 ? -12.192 -15.997 -24.773 1.00 26.98 82 GLN A N 1
ATOM 613 C CA . GLN A 1 90 ? -11.404 -14.832 -25.156 1.00 27.86 82 GLN A CA 1
ATOM 614 C C . GLN A 1 90 ? -9.921 -15.171 -25.197 1.00 33.34 82 GLN A C 1
ATOM 615 O O . GLN A 1 90 ? -9.390 -15.800 -24.277 1.00 35.02 82 GLN A O 1
ATOM 621 N N . GLY A 1 91 ? -9.254 -14.759 -26.277 1.00 30.23 83 GLY A N 1
ATOM 622 C CA . GLY A 1 91 ? -7.827 -14.945 -26.421 1.00 30.41 83 GLY A CA 1
ATOM 623 C C . GLY A 1 91 ? -7.412 -16.217 -27.129 1.00 31.04 83 GLY A C 1
ATOM 624 O O . GLY A 1 91 ? -6.237 -16.340 -27.502 1.00 31.57 83 GLY A O 1
ATOM 625 N N . PHE A 1 92 ? -8.323 -17.170 -27.312 1.00 30.05 84 PHE A N 1
ATOM 626 C CA . PHE A 1 92 ? -8.007 -18.369 -28.071 1.00 30.58 84 PHE A CA 1
ATOM 627 C C . PHE A 1 92 ? -8.105 -18.081 -29.564 1.00 31.82 84 PHE A C 1
ATOM 628 O O . PHE A 1 92 ? -8.852 -17.200 -30.005 1.00 28.64 84 PHE A O 1
ATOM 636 N N . SER A 1 93 ? -7.309 -18.813 -30.337 1.00 28.18 85 SER A N 1
ATOM 637 C CA . SER A 1 93 ? -7.245 -18.598 -31.777 1.00 27.81 85 SER A CA 1
ATOM 638 C C . SER A 1 93 ? -8.594 -18.855 -32.430 1.00 26.75 85 SER A C 1
ATOM 639 O O . SER A 1 93 ? -9.291 -19.824 -32.109 1.00 27.65 85 SER A O 1
ATOM 642 N N . VAL A 1 94 ? -8.961 -17.977 -33.367 1.00 24.44 86 VAL A N 1
ATOM 643 C CA . VAL A 1 94 ? -10.209 -18.165 -34.096 1.00 21.88 86 VAL A CA 1
ATOM 644 C C . VAL A 1 94 ? -10.180 -19.451 -34.912 1.00 20.75 86 VAL A C 1
ATOM 645 O O . VAL A 1 94 ? -11.237 -19.988 -35.254 1.00 22.86 86 VAL A O 1
ATOM 649 N N . PHE A 1 95 ? -8.989 -19.971 -35.223 1.00 22.48 87 PHE A N 1
ATOM 650 C CA . PHE A 1 95 ? -8.863 -21.139 -36.089 1.00 23.17 87 PHE A CA 1
ATOM 651 C C . PHE A 1 95 ? -8.891 -22.465 -35.340 1.00 26.84 87 PHE A C 1
ATOM 652 O O . PHE A 1 95 ? -8.943 -23.516 -35.982 1.00 23.91 87 PHE A O 1
ATOM 660 N N . ASP A 1 96 ? -8.829 -22.452 -34.014 1.00 26.11 88 ASP A N 1
ATOM 661 C CA . ASP A 1 96 ? -8.730 -23.696 -33.251 1.00 28.40 88 ASP A CA 1
ATOM 662 C C . ASP A 1 96 ? -10.140 -24.132 -32.861 1.00 24.05 88 ASP A C 1
ATOM 663 O O . ASP A 1 96 ? -10.595 -23.993 -31.723 1.00 24.00 88 ASP A O 1
ATOM 668 N N . GLN A 1 97 ? -10.846 -24.639 -33.874 1.00 18.88 89 GLN A N 1
ATOM 669 C CA . GLN A 1 97 ? -12.258 -24.990 -33.722 1.00 22.09 89 GLN A CA 1
ATOM 670 C C . GLN A 1 97 ? -12.448 -26.116 -32.715 1.00 22.54 89 GLN A C 1
ATOM 671 O O . GLN A 1 97 ? -13.345 -26.061 -31.866 1.00 25.09 89 GLN A O 1
ATOM 677 N N . ILE A 1 98 ? -11.641 -27.173 -32.830 1.00 19.96 90 ILE A N 1
ATOM 678 C CA . ILE A 1 98 ? -11.761 -28.303 -31.914 1.00 20.56 90 ILE A CA 1
ATOM 679 C C . ILE A 1 98 ? -11.470 -27.853 -30.490 1.00 24.10 90 ILE A C 1
ATOM 680 O O . ILE A 1 98 ? -12.164 -28.249 -29.546 1.00 23.35 90 ILE A O 1
ATOM 685 N N . THR A 1 99 ? -10.449 -27.004 -30.315 1.00 20.91 91 THR A N 1
ATOM 686 C CA . THR A 1 99 ? -10.124 -26.499 -28.980 1.00 22.76 91 THR A CA 1
ATOM 687 C C . THR A 1 99 ? -11.293 -25.723 -28.388 1.00 24.82 91 THR A C 1
ATOM 688 O O . THR A 1 99 ? -11.646 -25.900 -27.214 1.00 25.47 91 THR A O 1
ATOM 692 N N . ALA A 1 100 ? -11.892 -24.839 -29.186 1.00 22.64 92 ALA A N 1
ATOM 693 C CA . ALA A 1 100 ? -12.983 -24.011 -28.690 1.00 22.42 92 ALA A CA 1
ATOM 694 C C . ALA A 1 100 ? -14.205 -24.847 -28.346 1.00 25.10 92 ALA A C 1
ATOM 695 O O . ALA A 1 100 ? -14.855 -24.615 -27.318 1.00 23.34 92 ALA A O 1
ATOM 697 N N . ASP A 1 101 ? -14.546 -25.811 -29.200 1.00 23.12 93 ASP A N 1
ATOM 698 C CA . ASP A 1 101 ? -15.684 -26.670 -28.898 1.00 23.96 93 ASP A CA 1
ATOM 699 C C . ASP A 1 101 ? -15.428 -27.472 -27.625 1.00 24.87 93 ASP A C 1
ATOM 700 O O . ASP A 1 101 ? -16.327 -27.621 -26.788 1.00 23.17 93 ASP A O 1
ATOM 705 N N . ALA A 1 102 ? -14.191 -27.959 -27.440 1.00 23.62 94 ALA A N 1
ATOM 706 C CA . ALA A 1 102 ? -13.844 -28.678 -26.214 1.00 23.93 94 ALA A CA 1
ATOM 707 C C . ALA A 1 102 ? -13.955 -27.781 -24.985 1.00 27.24 94 ALA A C 1
ATOM 708 O O . ALA A 1 102 ? -14.405 -28.229 -23.923 1.00 28.23 94 ALA A O 1
ATOM 710 N N . ILE A 1 103 ? -13.520 -26.521 -25.098 1.00 24.54 95 ILE A N 1
ATOM 711 C CA . ILE A 1 103 ? -13.638 -25.582 -23.982 1.00 24.73 95 ILE A CA 1
ATOM 712 C C . ILE A 1 103 ? -15.098 -25.403 -23.584 1.00 27.51 95 ILE A C 1
ATOM 713 O O . ILE A 1 103 ? -15.439 -25.392 -22.391 1.00 26.04 95 ILE A O 1
ATOM 718 N N . MET A 1 104 ? -15.981 -25.244 -24.572 1.00 25.10 96 MET A N 1
ATOM 719 C CA . MET A 1 104 ? -17.395 -25.048 -24.272 1.00 23.85 96 MET A CA 1
ATOM 720 C C . MET A 1 104 ? -18.014 -26.302 -23.669 1.00 24.26 96 MET A C 1
ATOM 721 O O . MET A 1 104 ? -18.809 -26.216 -22.725 1.00 27.26 96 MET A O 1
ATOM 726 N N . ILE A 1 105 ? -17.683 -27.471 -24.218 1.00 21.08 97 ILE A N 1
ATOM 727 C CA . ILE A 1 105 ? -18.157 -28.729 -23.648 1.00 22.69 97 ILE A CA 1
ATOM 728 C C . ILE A 1 105 ? -17.723 -28.858 -22.190 1.00 24.64 97 ILE A C 1
ATOM 729 O O . ILE A 1 105 ? -18.514 -29.253 -21.320 1.00 26.40 97 ILE A O 1
ATOM 734 N N . ASP A 1 106 ? -16.466 -28.517 -21.893 1.00 26.12 98 ASP A N 1
ATOM 735 C CA A ASP A 1 106 ? -15.973 -28.597 -20.520 0.55 28.21 98 ASP A CA 1
ATOM 736 C CA B ASP A 1 106 ? -16.001 -28.616 -20.514 0.45 27.92 98 ASP A CA 1
ATOM 737 C C . ASP A 1 106 ? -16.619 -27.540 -19.629 1.00 31.63 98 ASP A C 1
ATOM 738 O O . ASP A 1 106 ? -16.857 -27.783 -18.439 1.00 29.23 98 ASP A O 1
ATOM 747 N N . ALA A 1 107 ? -16.886 -26.351 -20.181 1.00 25.47 99 ALA A N 1
ATOM 748 C CA . ALA A 1 107 ? -17.485 -25.287 -19.381 1.00 28.61 99 ALA A CA 1
ATOM 749 C C . ALA A 1 107 ? -18.889 -25.668 -18.924 1.00 28.34 99 ALA A C 1
ATOM 750 O O . ALA A 1 107 ? -19.285 -25.382 -17.786 1.00 26.29 99 ALA A O 1
ATOM 752 N N . ASP A 1 108 ? -19.656 -26.313 -19.802 1.00 27.93 100 ASP A N 1
ATOM 753 C CA . ASP A 1 108 ? -20.976 -26.810 -19.425 1.00 25.08 100 ASP A CA 1
ATOM 754 C C . ASP A 1 108 ? -20.859 -27.986 -18.461 1.00 28.07 100 ASP A C 1
ATOM 755 O O . ASP A 1 108 ? -21.536 -28.031 -17.425 1.00 30.21 100 ASP A O 1
ATOM 760 N N . GLY A 1 109 ? -20.006 -28.951 -18.787 1.00 27.76 101 GLY A N 1
ATOM 761 C CA . GLY A 1 109 ? -19.679 -30.010 -17.858 1.00 29.56 101 GLY A CA 1
ATOM 762 C C . GLY A 1 109 ? -20.711 -31.108 -17.724 1.00 32.83 101 GLY A C 1
ATOM 763 O O . GLY A 1 109 ? -20.546 -31.982 -16.867 1.00 33.78 101 GLY A O 1
ATOM 764 N N . THR A 1 110 ? -21.775 -31.093 -18.526 1.00 29.54 102 THR A N 1
ATOM 765 C CA . THR A 1 110 ? -22.771 -32.151 -18.479 1.00 27.62 102 THR A CA 1
ATOM 766 C C . THR A 1 110 ? -22.828 -32.845 -19.832 1.00 26.48 102 THR A C 1
ATOM 767 O O . THR A 1 110 ? -22.593 -32.208 -20.860 1.00 25.74 102 THR A O 1
ATOM 771 N N . PRO A 1 111 ? -23.125 -34.149 -19.864 1.00 32.23 103 PRO A N 1
ATOM 772 C CA . PRO A 1 111 ? -23.157 -34.862 -21.155 1.00 28.62 103 PRO A CA 1
ATOM 773 C C . PRO A 1 111 ? -24.071 -34.228 -22.192 1.00 34.65 103 PRO A C 1
ATOM 774 O O . PRO A 1 111 ? -23.680 -34.103 -23.362 1.00 31.30 103 PRO A O 1
ATOM 778 N N . ASN A 1 112 ? -25.274 -33.811 -21.797 1.00 29.04 104 ASN A N 1
ATOM 779 C CA . ASN A 1 112 ? -26.271 -33.320 -22.741 1.00 28.99 104 ASN A CA 1
ATOM 780 C C . ASN A 1 112 ? -26.337 -31.797 -22.802 1.00 26.91 104 ASN A C 1
ATOM 781 O O . ASN A 1 112 ? -27.333 -31.249 -23.295 1.00 27.47 104 ASN A O 1
ATOM 786 N N . LYS A 1 113 ? -25.295 -31.113 -22.326 1.00 23.32 105 LYS A N 1
ATOM 787 C CA . LYS A 1 113 ? -25.189 -29.652 -22.409 1.00 22.22 105 LYS A CA 1
ATOM 788 C C . LYS A 1 113 ? -26.375 -28.973 -21.725 1.00 26.71 105 LYS A C 1
ATOM 789 O O . LYS A 1 113 ? -26.896 -27.957 -22.190 1.00 26.41 105 LYS A O 1
ATOM 795 N N . GLU A 1 114 ? -26.790 -29.528 -20.589 1.00 26.12 106 GLU A N 1
ATOM 796 C CA . GLU A 1 114 ? -27.978 -29.033 -19.905 1.00 26.57 106 GLU A CA 1
ATOM 797 C C . GLU A 1 114 ? -27.717 -27.775 -19.088 1.00 34.81 106 GLU A C 1
ATOM 798 O O . GLU A 1 114 ? -28.674 -27.078 -18.734 1.00 35.60 106 GLU A O 1
ATOM 804 N N . LYS A 1 115 ? -26.462 -27.474 -18.760 1.00 28.58 107 LYS A N 1
ATOM 805 C CA . LYS A 1 115 ? -26.207 -26.321 -17.900 1.00 32.51 107 LYS A CA 1
ATOM 806 C C . LYS A 1 115 ? -26.236 -25.024 -18.696 1.00 33.33 107 LYS A C 1
ATOM 807 O O . LYS A 1 115 ? -26.939 -24.076 -18.329 1.00 33.56 107 LYS A O 1
ATOM 813 N N . LEU A 1 116 ? -25.480 -24.966 -19.789 1.00 25.76 108 LEU A N 1
ATOM 814 C CA . LEU A 1 116 ? -25.405 -23.753 -20.587 1.00 24.99 108 LEU A CA 1
ATOM 815 C C . LEU A 1 116 ? -26.382 -23.756 -21.751 1.00 26.81 108 LEU A C 1
ATOM 816 O O . LEU A 1 116 ? -26.765 -22.677 -22.217 1.00 26.04 108 LEU A O 1
ATOM 821 N N . GLY A 1 117 ? -26.797 -24.938 -22.213 1.00 25.76 109 GLY A N 1
ATOM 822 C CA . GLY A 1 117 ? -27.686 -25.064 -23.358 1.00 25.77 109 GLY A CA 1
ATOM 823 C C . GLY A 1 117 ? -26.943 -25.430 -24.625 1.00 21.52 109 GLY A C 1
ATOM 824 O O . GLY A 1 117 ? -25.956 -24.776 -24.982 1.00 21.08 109 GLY A O 1
ATOM 825 N N . ALA A 1 118 ? -27.402 -26.475 -25.323 1.00 19.43 110 ALA A N 1
ATOM 826 C CA . ALA A 1 118 ? -26.821 -26.801 -26.617 1.00 19.41 110 ALA A CA 1
ATOM 827 C C . ALA A 1 118 ? -27.040 -25.692 -27.635 1.00 20.80 110 ALA A C 1
ATOM 828 O O . ALA A 1 118 ? -26.250 -25.569 -28.585 1.00 19.61 110 ALA A O 1
ATOM 830 N N . ASN A 1 119 ? -28.080 -24.874 -27.454 1.00 20.37 111 ASN A N 1
ATOM 831 C CA . ASN A 1 119 ? -28.314 -23.780 -28.390 1.00 22.42 111 ASN A CA 1
ATOM 832 C C . ASN A 1 119 ? -27.335 -22.625 -28.173 1.00 18.85 111 ASN A C 1
ATOM 833 O O . ASN A 1 119 ? -26.877 -22.015 -29.146 1.00 19.87 111 ASN A O 1
ATOM 838 N N . ALA A 1 120 ? -26.984 -22.323 -26.921 1.00 21.05 112 ALA A N 1
ATOM 839 C CA . ALA A 1 120 ? -25.917 -21.358 -26.665 1.00 18.75 112 ALA A CA 1
ATOM 840 C C . ALA A 1 120 ? -24.598 -21.837 -27.252 1.00 24.37 112 ALA A C 1
ATOM 841 O O . ALA A 1 120 ? -23.878 -21.073 -27.909 1.00 19.63 112 ALA A O 1
ATOM 843 N N . ILE A 1 121 ? -24.257 -23.103 -27.004 1.00 19.22 113 ILE A N 1
ATOM 844 C CA . ILE A 1 121 ? -22.967 -23.625 -27.432 1.00 21.72 113 ILE A CA 1
ATOM 845 C C . ILE A 1 121 ? -22.899 -23.715 -28.950 1.00 21.67 113 ILE A C 1
ATOM 846 O O . ILE A 1 121 ? -21.888 -23.348 -29.559 1.00 20.40 113 ILE A O 1
ATOM 851 N N . LEU A 1 122 ? -23.974 -24.180 -29.594 1.00 17.06 114 LEU A N 1
ATOM 852 C CA . LEU A 1 122 ? -23.910 -24.333 -31.044 1.00 16.88 114 LEU A CA 1
ATOM 853 C C . LEU A 1 122 ? -23.847 -22.978 -31.737 1.00 18.97 114 LEU A C 1
ATOM 854 O O . LEU A 1 122 ? -23.176 -22.833 -32.766 1.00 17.78 114 LEU A O 1
ATOM 859 N N . GLY A 1 123 ? -24.562 -21.984 -31.211 1.00 17.74 115 GLY A N 1
ATOM 860 C CA . GLY A 1 123 ? -24.480 -20.656 -31.801 1.00 21.94 115 GLY A CA 1
ATOM 861 C C . GLY A 1 123 ? -23.049 -20.166 -31.888 1.00 21.56 115 GLY A C 1
ATOM 862 O O . GLY A 1 123 ? -22.606 -19.663 -32.927 1.00 20.59 115 GLY A O 1
ATOM 863 N N . VAL A 1 124 ? -22.294 -20.344 -30.801 1.00 21.21 116 VAL A N 1
ATOM 864 C CA . VAL A 1 124 ? -20.884 -19.962 -30.792 1.00 16.73 116 VAL A CA 1
ATOM 865 C C . VAL A 1 124 ? -20.082 -20.847 -31.739 1.00 18.47 116 VAL A C 1
ATOM 866 O O . VAL A 1 124 ? -19.226 -20.360 -32.490 1.00 19.46 116 VAL A O 1
ATOM 870 N N . SER A 1 125 ? -20.331 -22.163 -31.708 1.00 17.73 117 SER A N 1
ATOM 871 C CA . SER A 1 125 ? -19.540 -23.077 -32.532 1.00 18.78 117 SER A CA 1
ATOM 872 C C . SER A 1 125 ? -19.658 -22.727 -34.008 1.00 21.47 117 SER A C 1
ATOM 873 O O . SER A 1 125 ? -18.652 -22.692 -34.736 1.00 20.48 117 SER A O 1
ATOM 876 N N . LEU A 1 126 ? -20.881 -22.467 -34.472 1.00 17.93 118 LEU A N 1
ATOM 877 C CA . LEU A 1 126 ? -21.089 -22.142 -35.881 1.00 18.02 118 LEU A CA 1
ATOM 878 C C . LEU A 1 126 ? -20.513 -20.771 -36.221 1.00 19.56 118 LEU A C 1
ATOM 879 O O . LEU A 1 126 ? -19.875 -20.601 -37.267 1.00 20.80 118 LEU A O 1
ATOM 884 N N . ALA A 1 127 ? -20.774 -19.772 -35.372 1.00 19.50 119 ALA A N 1
ATOM 885 C CA . ALA A 1 127 ? -20.294 -18.418 -35.643 1.00 16.63 119 ALA A CA 1
ATOM 886 C C . ALA A 1 127 ? -18.773 -18.350 -35.631 1.00 22.64 119 ALA A C 1
ATOM 887 O O . ALA A 1 127 ? -18.177 -17.565 -36.384 1.00 20.03 119 ALA A O 1
ATOM 889 N N . LEU A 1 128 ? -18.132 -19.138 -34.768 1.00 18.69 120 LEU A N 1
ATOM 890 C CA . LEU A 1 128 ? -16.675 -19.166 -34.722 1.00 20.16 120 LEU A CA 1
ATOM 891 C C . LEU A 1 128 ? -16.095 -19.643 -36.047 1.00 19.26 120 LEU A C 1
ATOM 892 O O . LEU A 1 128 ? -15.180 -19.018 -36.597 1.00 21.79 120 LEU A O 1
ATOM 897 N N . ALA A 1 129 ? -16.612 -20.760 -36.576 1.00 18.09 121 ALA A N 1
ATOM 898 C CA . ALA A 1 129 ? -16.107 -21.256 -37.858 1.00 18.68 121 ALA A CA 1
ATOM 899 C C . ALA A 1 129 ? -16.281 -20.215 -38.961 1.00 20.40 121 ALA A C 1
ATOM 900 O O . ALA A 1 129 ? -15.393 -20.033 -39.806 1.00 19.88 121 ALA A O 1
ATOM 902 N N . LYS A 1 130 ? -17.418 -19.522 -38.969 1.00 19.58 122 LYS A N 1
ATOM 903 C CA . LYS A 1 130 ? -17.632 -18.471 -39.960 1.00 18.44 122 LYS A CA 1
ATOM 904 C C . LYS A 1 130 ? -16.659 -17.317 -39.758 1.00 19.55 122 LYS A C 1
ATOM 905 O O . LYS A 1 130 ? -16.155 -16.747 -40.733 1.00 22.35 122 LYS A O 1
ATOM 911 N N . ALA A 1 131 ? -16.386 -16.955 -38.500 1.00 19.03 123 ALA A N 1
ATOM 912 C CA . ALA A 1 131 ? -15.408 -15.899 -38.241 1.00 19.61 123 ALA A CA 1
ATOM 913 C C . ALA A 1 131 ? -14.028 -16.285 -38.769 1.00 21.04 123 ALA A C 1
ATOM 914 O O . ALA A 1 131 ? -13.307 -15.448 -39.330 1.00 22.17 123 ALA A O 1
ATOM 916 N N . ALA A 1 132 ? -13.634 -17.541 -38.579 1.00 19.79 124 ALA A N 1
ATOM 917 C CA . ALA A 1 132 ? -12.341 -17.983 -39.091 1.00 22.30 124 ALA A CA 1
ATOM 918 C C . ALA A 1 132 ? -12.316 -17.945 -40.613 1.00 20.11 124 ALA A C 1
ATOM 919 O O . ALA A 1 132 ? -11.361 -17.437 -41.216 1.00 20.34 124 ALA A O 1
ATOM 921 N N . ALA A 1 133 ? -13.345 -18.506 -41.256 1.00 19.84 125 ALA A N 1
ATOM 922 C CA . ALA A 1 133 ? -13.399 -18.474 -42.717 1.00 22.34 125 ALA A CA 1
ATOM 923 C C . ALA A 1 133 ? -13.407 -17.043 -43.229 1.00 23.24 125 ALA A C 1
ATOM 924 O O . ALA A 1 133 ? -12.714 -16.717 -44.199 1.00 20.83 125 ALA A O 1
ATOM 926 N N . ASN A 1 134 ? -14.164 -16.164 -42.569 1.00 23.03 126 ASN A N 1
ATOM 927 C CA . ASN A 1 134 ? -14.207 -14.771 -42.995 1.00 24.33 126 ASN A CA 1
ATOM 928 C C . ASN A 1 134 ? -12.866 -14.081 -42.799 1.00 23.26 126 ASN A C 1
ATOM 929 O O . ASN A 1 134 ? -12.506 -13.205 -43.594 1.00 23.24 126 ASN A O 1
ATOM 934 N N . THR A 1 135 ? -12.113 -14.467 -41.761 1.00 21.16 127 THR A N 1
ATOM 935 C CA . THR A 1 135 ? -10.779 -13.910 -41.538 1.00 24.07 127 THR A CA 1
ATOM 936 C C . THR A 1 135 ? -9.834 -14.281 -42.674 1.00 23.76 127 THR A C 1
ATOM 937 O O . THR A 1 135 ? -9.029 -13.456 -43.120 1.00 24.79 127 THR A O 1
ATOM 941 N N . LEU A 1 136 ? -9.932 -15.517 -43.166 1.00 22.61 128 LEU A N 1
ATOM 942 C CA . LEU A 1 136 ? -9.113 -15.975 -44.279 1.00 24.07 128 LEU A CA 1
ATOM 943 C C . LEU A 1 136 ? -9.640 -15.512 -45.627 1.00 25.55 128 LEU A C 1
ATOM 944 O O . LEU A 1 136 ? -8.944 -15.688 -46.634 1.00 25.27 128 LEU A O 1
ATOM 949 N N . GLN A 1 137 ? -10.851 -14.955 -45.661 1.00 21.20 129 GLN A N 1
ATOM 950 C CA . GLN A 1 137 ? -11.556 -14.638 -46.909 1.00 23.51 129 GLN A CA 1
ATOM 951 C C . GLN A 1 137 ? -11.665 -15.874 -47.796 1.00 23.77 129 GLN A C 1
ATOM 952 O O . GLN A 1 137 ? -11.412 -15.830 -49.002 1.00 30.79 129 GLN A O 1
ATOM 958 N N . ARG A 1 138 ? -12.030 -16.997 -47.181 1.00 22.79 130 ARG A N 1
ATOM 959 C CA . ARG A 1 138 ? -12.194 -18.257 -47.880 1.00 23.43 130 ARG A CA 1
ATOM 960 C C . ARG A 1 138 ? -13.618 -18.776 -47.698 1.00 20.94 130 ARG A C 1
ATOM 961 O O . ARG A 1 138 ? -14.255 -18.507 -46.673 1.00 20.82 130 ARG A O 1
ATOM 969 N N . PRO A 1 139 ? -14.153 -19.499 -48.681 1.00 18.74 131 PRO A N 1
ATOM 970 C CA . PRO A 1 139 ? -15.509 -20.053 -48.527 1.00 19.60 131 PRO A CA 1
ATOM 971 C C . PRO A 1 139 ? -15.599 -20.943 -47.298 1.00 21.69 131 PRO A C 1
ATOM 972 O O . PRO A 1 139 ? -14.671 -21.688 -46.986 1.00 21.39 131 PRO A O 1
ATOM 976 N N . LEU A 1 140 ? -16.736 -20.864 -46.601 1.00 17.80 132 LEU A N 1
ATOM 977 C CA . LEU A 1 140 ? -16.907 -21.658 -45.384 1.00 18.36 132 LEU A CA 1
ATOM 978 C C . LEU A 1 140 ? -16.729 -23.148 -45.653 1.00 16.67 132 LEU A C 1
ATOM 979 O O . LEU A 1 140 ? -16.109 -23.855 -44.849 1.00 17.35 132 LEU A O 1
ATOM 984 N N . TYR A 1 141 ? -17.262 -23.651 -46.778 1.00 19.14 133 TYR A N 1
ATOM 985 C CA . TYR A 1 141 ? -17.145 -25.089 -47.036 1.00 19.76 133 TYR A CA 1
ATOM 986 C C . TYR A 1 141 ? -15.691 -25.497 -47.261 1.00 21.39 133 TYR A C 1
ATOM 987 O O . TYR A 1 141 ? -15.309 -26.622 -46.921 1.00 20.57 133 TYR A O 1
ATOM 996 N N . ARG A 1 142 ? -14.862 -24.594 -47.799 1.00 16.15 134 ARG A N 1
ATOM 997 C CA . ARG A 1 142 ? -13.445 -24.913 -47.970 1.00 17.12 134 ARG A CA 1
ATOM 998 C C . ARG A 1 142 ? -12.693 -24.842 -46.646 1.00 18.53 134 ARG A C 1
ATOM 999 O O . ARG A 1 142 ? -11.791 -25.651 -46.394 1.00 19.63 134 ARG A O 1
ATOM 1007 N N . TYR A 1 143 ? -13.020 -23.859 -45.811 1.00 17.00 135 TYR A N 1
ATOM 1008 C CA . TYR A 1 143 ? -12.402 -23.774 -44.495 1.00 18.59 135 TYR A CA 1
ATOM 1009 C C . TYR A 1 143 ? -12.687 -25.028 -43.678 1.00 22.42 135 TYR A C 1
ATOM 1010 O O . TYR A 1 143 ? -11.775 -25.632 -43.103 1.00 20.72 135 TYR A O 1
ATOM 1019 N N . LEU A 1 144 ? -13.954 -25.448 -43.645 1.00 18.08 136 LEU A N 1
ATOM 1020 C CA . LEU A 1 144 ? -14.359 -26.596 -42.842 1.00 19.62 136 LEU A CA 1
ATOM 1021 C C . LEU A 1 144 ? -13.925 -27.922 -43.458 1.00 18.91 136 LEU A C 1
ATOM 1022 O O . LEU A 1 144 ? -13.570 -28.855 -42.731 1.00 20.01 136 LEU A O 1
ATOM 1027 N N . GLY A 1 145 ? -13.972 -28.035 -44.787 1.00 16.42 137 GLY A N 1
ATOM 1028 C CA . GLY A 1 145 ? -13.820 -29.327 -45.435 1.00 16.76 137 GLY A CA 1
ATOM 1029 C C . GLY A 1 145 ? -12.494 -29.506 -46.153 1.00 21.48 137 GLY A C 1
ATOM 1030 O O . GLY A 1 145 ? -12.144 -30.621 -46.554 1.00 20.01 137 GLY A O 1
ATOM 1031 N N . GLY A 1 146 ? -11.750 -28.418 -46.339 1.00 19.82 138 GLY A N 1
ATOM 1032 C CA . GLY A 1 146 ? -10.485 -28.506 -47.054 1.00 20.77 138 GLY A CA 1
ATOM 1033 C C . GLY A 1 146 ? -10.633 -28.345 -48.554 1.00 20.07 138 GLY A C 1
ATOM 1034 O O . GLY A 1 146 ? -11.725 -28.161 -49.101 1.00 20.54 138 GLY A O 1
ATOM 1035 N N . SER A 1 147 ? -9.483 -28.460 -49.234 1.00 21.04 139 SER A N 1
ATOM 1036 C CA A SER A 1 147 ? -9.374 -28.145 -50.657 0.46 21.96 139 SER A CA 1
ATOM 1037 C CA B SER A 1 147 ? -9.422 -28.105 -50.647 0.54 21.64 139 SER A CA 1
ATOM 1038 C C . SER A 1 147 ? -10.196 -29.061 -51.548 1.00 23.04 139 SER A C 1
ATOM 1039 O O . SER A 1 147 ? -10.434 -28.718 -52.714 1.00 23.87 139 SER A O 1
ATOM 1044 N N . PHE A 1 148 ? -10.611 -30.227 -51.053 1.00 19.67 140 PHE A N 1
ATOM 1045 C CA . PHE A 1 148 ? -11.298 -31.187 -51.909 1.00 19.98 140 PHE A CA 1
ATOM 1046 C C . PHE A 1 148 ? -12.777 -31.319 -51.563 1.00 22.35 140 PHE A C 1
ATOM 1047 O O . PHE A 1 148 ? -13.444 -32.270 -51.989 1.00 20.86 140 PHE A O 1
ATOM 1055 N N . SER A 1 149 ? -13.307 -30.362 -50.821 1.00 19.87 141 SER A N 1
ATOM 1056 C CA A SER A 1 149 ? -14.749 -30.224 -50.682 0.51 18.51 141 SER A CA 1
ATOM 1057 C CA B SER A 1 149 ? -14.752 -30.235 -50.685 0.49 18.69 141 SER A CA 1
ATOM 1058 C C . SER A 1 149 ? -15.317 -29.789 -52.028 1.00 20.00 141 SER A C 1
ATOM 1059 O O . SER A 1 149 ? -15.027 -28.683 -52.494 1.00 21.68 141 SER A O 1
ATOM 1064 N N . HIS A 1 150 ? -16.104 -30.663 -52.674 1.00 18.12 142 HIS A N 1
ATOM 1065 C CA . HIS A 1 150 ? -16.573 -30.326 -54.019 1.00 20.97 142 HIS A CA 1
ATOM 1066 C C . HIS A 1 150 ? -17.847 -31.042 -54.456 1.00 22.81 142 HIS A C 1
ATOM 1067 O O . HIS A 1 150 ? -18.334 -30.791 -55.563 1.00 22.64 142 HIS A O 1
ATOM 1074 N N . VAL A 1 151 ? -18.391 -31.923 -53.625 1.00 19.24 143 VAL A N 1
ATOM 1075 C CA . VAL A 1 151 ? -19.559 -32.711 -54.009 1.00 18.75 143 VAL A CA 1
ATOM 1076 C C . VAL A 1 151 ? -20.821 -31.962 -53.585 1.00 18.31 143 VAL A C 1
ATOM 1077 O O . VAL A 1 151 ? -20.997 -31.643 -52.404 1.00 18.96 143 VAL A O 1
ATOM 1081 N N . LEU A 1 152 ? -21.694 -31.666 -54.549 1.00 16.75 144 LEU A N 1
ATOM 1082 C CA . LEU A 1 152 ? -22.985 -31.076 -54.210 1.00 18.12 144 LEU A CA 1
ATOM 1083 C C . LEU A 1 152 ? -23.978 -32.184 -53.872 1.00 16.58 144 LEU A C 1
ATOM 1084 O O . LEU A 1 152 ? -23.980 -33.228 -54.528 1.00 20.60 144 LEU A O 1
ATOM 1089 N N . PRO A 1 153 ? -24.831 -31.973 -52.869 1.00 16.82 145 PRO A N 1
ATOM 1090 C CA . PRO A 1 153 ? -25.690 -33.059 -52.388 1.00 16.68 145 PRO A CA 1
ATOM 1091 C C . PRO A 1 153 ? -26.958 -33.203 -53.221 1.00 20.40 145 PRO A C 1
ATOM 1092 O O . PRO A 1 153 ? -27.563 -32.217 -53.648 1.00 17.49 145 PRO A O 1
ATOM 1096 N N . CYS A 1 154 ? -27.378 -34.439 -53.409 1.00 14.95 146 CYS A N 1
ATOM 1097 C CA . CYS A 1 154 ? -28.730 -34.683 -53.943 1.00 14.86 146 CYS A CA 1
ATOM 1098 C C . CYS A 1 154 ? -29.766 -34.405 -52.859 1.00 18.20 146 CYS A C 1
ATOM 1099 O O . CYS A 1 154 ? -29.725 -35.035 -51.789 1.00 16.52 146 CYS A O 1
ATOM 1102 N N . PRO A 1 155 ? -30.705 -33.493 -53.083 1.00 19.56 147 PRO A N 1
ATOM 1103 C CA . PRO A 1 155 ? -31.651 -33.134 -52.030 1.00 16.18 147 PRO A CA 1
ATOM 1104 C C . PRO A 1 155 ? -32.829 -34.091 -51.987 1.00 19.13 147 PRO A C 1
ATOM 1105 O O . PRO A 1 155 ? -33.219 -34.685 -52.995 1.00 18.42 147 PRO A O 1
ATOM 1109 N N . MET A 1 156 ? -33.388 -34.247 -50.792 1.00 19.90 148 MET A N 1
ATOM 1110 C CA . MET A 1 156 ? -34.687 -34.889 -50.623 1.00 18.86 148 MET A CA 1
ATOM 1111 C C . MET A 1 156 ? -35.638 -33.818 -50.100 1.00 19.06 148 MET A C 1
ATOM 1112 O O . MET A 1 156 ? -35.352 -33.177 -49.078 1.00 18.64 148 MET A O 1
ATOM 1117 N N . MET A 1 157 ? -36.732 -33.589 -50.834 1.00 17.32 149 MET A N 1
ATOM 1118 C CA . MET A 1 157 ? -37.525 -32.358 -50.766 1.00 17.54 149 MET A CA 1
ATOM 1119 C C . MET A 1 157 ? -38.928 -32.669 -50.266 1.00 18.38 149 MET A C 1
ATOM 1120 O O . MET A 1 157 ? -39.693 -33.351 -50.950 1.00 17.34 149 MET A O 1
ATOM 1125 N N . ASN A 1 158 ? -39.281 -32.114 -49.110 1.00 16.39 150 ASN A N 1
ATOM 1126 C CA . ASN A 1 158 ? -40.458 -32.517 -48.336 1.00 17.29 150 ASN A CA 1
ATOM 1127 C C . ASN A 1 158 ? -41.685 -31.726 -48.784 1.00 19.45 150 ASN A C 1
ATOM 1128 O O . ASN A 1 158 ? -42.006 -30.678 -48.221 1.00 21.91 150 ASN A O 1
ATOM 1133 N N . LEU A 1 159 ? -42.424 -32.254 -49.776 1.00 17.95 151 LEU A N 1
ATOM 1134 C CA . LEU A 1 159 ? -43.496 -31.479 -50.409 1.00 15.54 151 LEU A CA 1
ATOM 1135 C C . LEU A 1 159 ? -44.868 -31.629 -49.766 1.00 17.73 151 LEU A C 1
ATOM 1136 O O . LEU A 1 159 ? -45.761 -30.821 -50.055 1.00 19.35 151 LEU A O 1
ATOM 1141 N N . ILE A 1 160 ? -45.091 -32.651 -48.947 1.00 16.93 152 ILE A N 1
ATOM 1142 C CA . ILE A 1 160 ? -46.348 -32.799 -48.218 1.00 17.43 152 ILE A CA 1
ATOM 1143 C C . ILE A 1 160 ? -45.979 -33.058 -46.766 1.00 20.69 152 ILE A C 1
ATOM 1144 O O . ILE A 1 160 ? -45.221 -33.993 -46.477 1.00 18.35 152 ILE A O 1
ATOM 1149 N N . ASN A 1 161 ? -46.455 -32.195 -45.866 1.00 21.82 153 ASN A N 1
ATOM 1150 C CA . ASN A 1 161 ? -46.035 -32.207 -44.471 1.00 20.48 153 ASN A CA 1
ATOM 1151 C C . ASN A 1 161 ? -47.118 -32.851 -43.615 1.00 21.33 153 ASN A C 1
ATOM 1152 O O . ASN A 1 161 ? -48.310 -32.608 -43.820 1.00 22.15 153 ASN A O 1
ATOM 1157 N N . GLY A 1 162 ? -46.696 -33.649 -42.635 1.00 19.49 154 GLY A N 1
ATOM 1158 C CA . GLY A 1 162 ? -47.633 -34.252 -41.709 1.00 19.01 154 GLY A CA 1
ATOM 1159 C C . GLY A 1 162 ? -47.050 -34.337 -40.312 1.00 22.80 154 GLY A C 1
ATOM 1160 O O . GLY A 1 162 ? -46.161 -33.558 -39.965 1.00 20.94 154 GLY A O 1
ATOM 1161 N N . GLY A 1 163 ? -47.541 -35.274 -39.506 1.00 21.00 155 GLY A N 1
ATOM 1162 C CA . GLY A 1 163 ? -46.960 -35.471 -38.179 1.00 22.51 155 GLY A CA 1
ATOM 1163 C C . GLY A 1 163 ? -46.989 -34.199 -37.353 1.00 23.58 155 GLY A C 1
ATOM 1164 O O . GLY A 1 163 ? -47.958 -33.432 -37.379 1.00 23.53 155 GLY A O 1
ATOM 1165 N N . MET A 1 164 ? -45.900 -33.958 -36.624 1.00 21.79 156 MET A N 1
ATOM 1166 C CA . MET A 1 164 ? -45.805 -32.812 -35.728 1.00 22.99 156 MET A CA 1
ATOM 1167 C C . MET A 1 164 ? -45.538 -31.502 -36.458 1.00 25.16 156 MET A C 1
ATOM 1168 O O . MET A 1 164 ? -45.426 -30.461 -35.797 1.00 24.38 156 MET A O 1
ATOM 1173 N N . HIS A 1 165 ? -45.461 -31.524 -37.784 1.00 18.94 157 HIS A N 1
ATOM 1174 C CA . HIS A 1 165 ? -45.209 -30.329 -38.583 1.00 19.80 157 HIS A CA 1
ATOM 1175 C C . HIS A 1 165 ? -46.484 -29.715 -39.147 1.00 23.46 157 HIS A C 1
ATOM 1176 O O . HIS A 1 165 ? -46.404 -28.760 -39.925 1.00 23.27 157 HIS A O 1
ATOM 1183 N N . ALA A 1 166 ? -47.643 -30.254 -38.792 1.00 21.82 158 ALA A N 1
ATOM 1184 C CA . ALA A 1 166 ? -48.923 -29.816 -39.328 1.00 23.46 158 ALA A CA 1
ATOM 1185 C C . ALA A 1 166 ? -49.993 -30.263 -38.352 1.00 28.30 158 ALA A C 1
ATOM 1186 O O . ALA A 1 166 ? -49.717 -31.005 -37.408 1.00 26.50 158 ALA A O 1
ATOM 1188 N N . THR A 1 167 ? -51.225 -29.803 -38.585 1.00 22.86 159 THR A N 1
ATOM 1189 C CA . THR A 1 167 ? -52.368 -30.256 -37.803 1.00 22.01 159 THR A CA 1
ATOM 1190 C C . THR A 1 167 ? -53.369 -30.989 -38.692 1.00 28.92 159 THR A C 1
ATOM 1191 O O . THR A 1 167 ? -54.570 -30.980 -38.426 1.00 28.25 159 THR A O 1
ATOM 1195 N N . ASN A 1 168 ? -52.878 -31.641 -39.747 1.00 26.26 160 ASN A N 1
ATOM 1196 C CA . ASN A 1 168 ? -53.749 -32.329 -40.694 1.00 23.73 160 ASN A CA 1
ATOM 1197 C C . ASN A 1 168 ? -54.003 -33.792 -40.336 1.00 26.21 160 ASN A C 1
ATOM 1198 O O . ASN A 1 168 ? -54.715 -34.478 -41.077 1.00 28.25 160 ASN A O 1
ATOM 1203 N N . GLY A 1 169 ? -53.445 -34.292 -39.235 1.00 26.53 161 GLY A N 1
ATOM 1204 C CA . GLY A 1 169 ? -53.699 -35.676 -38.872 1.00 36.08 161 GLY A CA 1
ATOM 1205 C C . GLY A 1 169 ? -53.001 -36.711 -39.727 1.00 35.31 161 GLY A C 1
ATOM 1206 O O . GLY A 1 169 ? -53.313 -37.899 -39.614 1.00 32.66 161 GLY A O 1
ATOM 1207 N N . LEU A 1 170 ? -52.073 -36.300 -40.586 1.00 28.38 162 LEU A N 1
ATOM 1208 C CA . LEU A 1 170 ? -51.340 -37.235 -41.432 1.00 23.08 162 LEU A CA 1
ATOM 1209 C C . LEU A 1 170 ? -50.257 -37.919 -40.601 1.00 21.59 162 LEU A C 1
ATOM 1210 O O . LEU A 1 170 ? -49.491 -37.245 -39.908 1.00 22.79 162 LEU A O 1
ATOM 1215 N N . GLN A 1 171 ? -50.200 -39.256 -40.655 1.00 22.28 163 GLN A N 1
ATOM 1216 C CA . GLN A 1 171 ? -49.397 -39.990 -39.672 1.00 24.86 163 GLN A CA 1
ATOM 1217 C C . GLN A 1 171 ? -47.905 -39.752 -39.854 1.00 21.37 163 GLN A C 1
ATOM 1218 O O . GLN A 1 171 ? -47.208 -39.364 -38.904 1.00 20.48 163 GLN A O 1
ATOM 1224 N N . PHE A 1 172 ? -47.374 -40.039 -41.049 1.00 20.64 164 PHE A N 1
ATOM 1225 C CA . PHE A 1 172 ? -45.948 -39.820 -41.274 1.00 20.26 164 PHE A CA 1
ATOM 1226 C C . PHE A 1 172 ? -45.660 -38.329 -41.376 1.00 21.65 164 PHE A C 1
ATOM 1227 O O . PHE A 1 172 ? -46.512 -37.533 -41.777 1.00 20.88 164 PHE A O 1
ATOM 1235 N N . GLN A 1 173 ? -44.424 -37.962 -41.055 1.00 17.54 165 GLN A N 1
ATOM 1236 C CA . GLN A 1 173 ? -44.078 -36.550 -40.931 1.00 18.63 165 GLN A CA 1
ATOM 1237 C C . GLN A 1 173 ? -43.749 -35.903 -42.276 1.00 22.02 165 GLN A C 1
ATOM 1238 O O . GLN A 1 173 ? -44.137 -34.756 -42.521 1.00 19.56 165 GLN A O 1
ATOM 1244 N N . GLU A 1 174 ? -43.016 -36.600 -43.147 1.00 19.47 166 GLU A N 1
ATOM 1245 C CA . GLU A 1 174 ? -42.466 -35.978 -44.349 1.00 17.99 166 GLU A CA 1
ATOM 1246 C C . GLU A 1 174 ? -42.596 -36.911 -45.541 1.00 21.75 166 GLU A C 1
ATOM 1247 O O . GLU A 1 174 ? -42.198 -38.080 -45.476 1.00 18.57 166 GLU A O 1
ATOM 1253 N N . PHE A 1 175 ? -43.108 -36.368 -46.637 1.00 17.53 167 PHE A N 1
ATOM 1254 C CA . PHE A 1 175 ? -43.242 -37.081 -47.904 1.00 17.24 167 PHE A CA 1
ATOM 1255 C C . PHE A 1 175 ? -42.405 -36.325 -48.919 1.00 16.45 167 PHE A C 1
ATOM 1256 O O . PHE A 1 175 ? -42.754 -35.202 -49.296 1.00 18.44 167 PHE A O 1
ATOM 1264 N N . MET A 1 176 ? -41.308 -36.948 -49.366 1.00 16.62 168 MET A N 1
ATOM 1265 C CA . MET A 1 176 ? -40.251 -36.265 -50.092 1.00 15.66 168 MET A CA 1
ATOM 1266 C C . MET A 1 176 ? -40.079 -36.812 -51.505 1.00 19.12 168 MET A C 1
ATOM 1267 O O . MET A 1 176 ? -40.379 -37.977 -51.786 1.00 17.05 168 MET A O 1
ATOM 1272 N N . ILE A 1 177 ? -39.567 -35.955 -52.384 1.00 17.15 169 ILE A N 1
ATOM 1273 C CA . ILE A 1 177 ? -39.095 -36.369 -53.699 1.00 16.30 169 ILE A CA 1
ATOM 1274 C C . ILE A 1 177 ? -37.587 -36.191 -53.728 1.00 16.62 169 ILE A C 1
ATOM 1275 O O . ILE A 1 177 ? -37.025 -35.346 -53.011 1.00 18.79 169 ILE A O 1
ATOM 1280 N N . ARG A 1 178 ? -36.931 -36.986 -54.570 1.00 16.39 170 ARG A N 1
ATOM 1281 C CA . ARG A 1 178 ? -35.486 -36.888 -54.792 1.00 17.93 170 ARG A CA 1
ATOM 1282 C C . ARG A 1 178 ? -35.266 -36.793 -56.297 1.00 18.32 170 ARG A C 1
ATOM 1283 O O . ARG A 1 178 ? -35.548 -37.771 -57.022 1.00 16.70 170 ARG A O 1
ATOM 1291 N N . PRO A 1 179 ? -34.815 -35.650 -56.813 1.00 17.18 171 PRO A N 1
ATOM 1292 C CA . PRO A 1 179 ? -34.675 -35.487 -58.282 1.00 16.67 171 PRO A CA 1
ATOM 1293 C C . PRO A 1 179 ? -33.374 -36.090 -58.797 1.00 21.23 171 PRO A C 1
ATOM 1294 O O . PRO A 1 179 ? -32.430 -35.407 -59.204 1.00 19.73 171 PRO A O 1
ATOM 1298 N N . ILE A 1 180 ? -33.325 -37.422 -58.798 1.00 18.66 172 ILE A N 1
ATOM 1299 C CA . ILE A 1 180 ? -32.057 -38.109 -58.973 1.00 16.40 172 ILE A CA 1
ATOM 1300 C C . ILE A 1 180 ? -31.496 -38.017 -60.392 1.00 19.32 172 ILE A C 1
ATOM 1301 O O . ILE A 1 180 ? -30.308 -38.292 -60.584 1.00 20.96 172 ILE A O 1
ATOM 1306 N N . SER A 1 181 ? -32.291 -37.651 -61.400 1.00 18.01 173 SER A N 1
ATOM 1307 C CA . SER A 1 181 ? -31.722 -37.507 -62.741 1.00 17.97 173 SER A CA 1
ATOM 1308 C C . SER A 1 181 ? -31.152 -36.113 -63.007 1.00 20.23 173 SER A C 1
ATOM 1309 O O . SER A 1 181 ? -30.634 -35.863 -64.105 1.00 18.21 173 SER A O 1
ATOM 1312 N N . ALA A 1 182 ? -31.217 -35.210 -62.042 1.00 20.14 174 ALA A N 1
ATOM 1313 C CA . ALA A 1 182 ? -30.660 -33.878 -62.239 1.00 17.92 174 ALA A CA 1
ATOM 1314 C C . ALA A 1 182 ? -29.164 -33.962 -62.515 1.00 19.98 174 ALA A C 1
ATOM 1315 O O . ALA A 1 182 ? -28.446 -34.688 -61.813 1.00 20.13 174 ALA A O 1
ATOM 1317 N N . PRO A 1 183 ? -28.653 -33.235 -63.507 1.00 18.89 175 PRO A N 1
ATOM 1318 C CA . PRO A 1 183 ? -27.203 -33.238 -63.746 1.00 21.42 175 PRO A CA 1
ATOM 1319 C C . PRO A 1 183 ? -26.457 -32.266 -62.860 1.00 21.58 175 PRO A C 1
ATOM 1320 O O . PRO A 1 183 ? -25.220 -32.294 -62.841 1.00 21.02 175 PRO A O 1
ATOM 1324 N N . SER A 1 184 ? -27.172 -31.418 -62.128 1.00 17.50 176 SER A N 1
ATOM 1325 C CA . SER A 1 184 ? -26.565 -30.394 -61.285 1.00 16.73 176 SER A CA 1
ATOM 1326 C C . SER A 1 184 ? -27.527 -30.079 -60.152 1.00 19.06 176 SER A C 1
ATOM 1327 O O . SER A 1 184 ? -28.723 -30.385 -60.224 1.00 18.19 176 SER A O 1
ATOM 1330 N N . LEU A 1 185 ? -27.000 -29.428 -59.115 1.00 16.97 177 LEU A N 1
ATOM 1331 C CA . LEU A 1 185 ? -27.866 -29.017 -58.015 1.00 15.82 177 LEU A CA 1
ATOM 1332 C C . LEU A 1 185 ? -28.879 -27.978 -58.485 1.00 15.88 177 LEU A C 1
ATOM 1333 O O . LEU A 1 185 ? -30.058 -28.050 -58.126 1.00 18.25 177 LEU A O 1
ATOM 1338 N N . LYS A 1 186 ? -28.455 -27.009 -59.306 1.00 16.21 178 LYS A N 1
ATOM 1339 C CA . LYS A 1 186 ? -29.439 -26.025 -59.759 1.00 18.04 178 LYS A CA 1
ATOM 1340 C C . LYS A 1 186 ? -30.551 -26.684 -60.568 1.00 16.71 178 LYS A C 1
ATOM 1341 O O . LYS A 1 186 ? -31.705 -26.244 -60.498 1.00 17.56 178 LYS A O 1
ATOM 1347 N N . GLU A 1 187 ? -30.240 -27.754 -61.312 1.00 16.30 179 GLU A N 1
ATOM 1348 C CA . GLU A 1 187 ? -31.296 -28.478 -62.026 1.00 18.20 179 GLU A CA 1
ATOM 1349 C C . GLU A 1 187 ? -32.173 -29.282 -61.067 1.00 20.53 179 GLU A C 1
ATOM 1350 O O . GLU A 1 187 ? -33.390 -29.394 -61.269 1.00 19.76 179 GLU A O 1
ATOM 1356 N N . ALA A 1 188 ? -31.582 -29.833 -60.005 1.00 16.63 180 ALA A N 1
ATOM 1357 C CA . ALA A 1 188 ? -32.392 -30.512 -58.998 1.00 15.07 180 ALA A CA 1
ATOM 1358 C C . ALA A 1 188 ? -33.377 -29.540 -58.361 1.00 17.33 180 ALA A C 1
ATOM 1359 O O . ALA A 1 188 ? -34.538 -29.887 -58.106 1.00 16.03 180 ALA A O 1
ATOM 1361 N N . VAL A 1 189 ? -32.926 -28.316 -58.099 1.00 17.97 181 VAL A N 1
ATOM 1362 C CA . VAL A 1 189 ? -33.810 -27.296 -57.542 1.00 15.15 181 VAL A CA 1
ATOM 1363 C C . VAL A 1 189 ? -34.954 -26.996 -58.508 1.00 17.07 181 VAL A C 1
ATOM 1364 O O . VAL A 1 189 ? -36.119 -26.897 -58.100 1.00 17.32 181 VAL A O 1
ATOM 1368 N N . ARG A 1 190 ? -34.643 -26.839 -59.798 1.00 14.89 182 ARG A N 1
ATOM 1369 C CA . ARG A 1 190 ? -35.705 -26.576 -60.769 1.00 17.10 182 ARG A CA 1
ATOM 1370 C C . ARG A 1 190 ? -36.714 -27.716 -60.803 1.00 18.29 182 ARG A C 1
ATOM 1371 O O . ARG A 1 190 ? -37.928 -27.485 -60.818 1.00 16.97 182 ARG A O 1
ATOM 1379 N N . MET A 1 191 ? -36.227 -28.958 -60.875 1.00 17.74 183 MET A N 1
ATOM 1380 C CA . MET A 1 191 ? -37.150 -30.090 -60.951 1.00 16.86 183 MET A CA 1
ATOM 1381 C C . MET A 1 191 ? -38.073 -30.112 -59.743 1.00 18.91 183 MET A C 1
ATOM 1382 O O . MET A 1 191 ? -39.281 -30.332 -59.877 1.00 19.21 183 MET A O 1
ATOM 1387 N N . GLY A 1 192 ? -37.516 -29.881 -58.554 1.00 17.16 184 GLY A N 1
ATOM 1388 C CA . GLY A 1 192 ? -38.340 -29.886 -57.355 1.00 17.35 184 GLY A CA 1
ATOM 1389 C C . GLY A 1 192 ? -39.375 -28.779 -57.365 1.00 19.73 184 GLY A C 1
ATOM 1390 O O . GLY A 1 192 ? -40.534 -28.989 -56.988 1.00 18.93 184 GLY A O 1
ATOM 1391 N N . ALA A 1 193 ? -38.971 -27.587 -57.803 1.00 17.33 185 ALA A N 1
ATOM 1392 C CA . ALA A 1 193 ? -39.891 -26.462 -57.840 1.00 16.31 185 ALA A CA 1
ATOM 1393 C C . ALA A 1 193 ? -41.015 -26.713 -58.834 1.00 19.73 185 ALA A C 1
ATOM 1394 O O . ALA A 1 193 ? -42.164 -26.340 -58.582 1.00 19.43 185 ALA A O 1
ATOM 1396 N N . GLU A 1 194 ? -40.699 -27.332 -59.978 1.00 17.28 186 GLU A N 1
ATOM 1397 C CA . GLU A 1 194 ? -41.745 -27.605 -60.962 1.00 17.25 186 GLU A CA 1
ATOM 1398 C C . GLU A 1 194 ? -42.736 -28.636 -60.434 1.00 20.13 186 GLU A C 1
ATOM 1399 O O . GLU A 1 194 ? -43.951 -28.506 -60.643 1.00 18.26 186 GLU A O 1
ATOM 1405 N N . VAL A 1 195 ? -42.244 -29.662 -59.741 1.00 18.05 187 VAL A N 1
ATOM 1406 C CA . VAL A 1 195 ? -43.147 -30.650 -59.164 1.00 17.94 187 VAL A CA 1
ATOM 1407 C C . VAL A 1 195 ? -43.990 -30.020 -58.060 1.00 20.36 187 VAL A C 1
ATOM 1408 O O . VAL A 1 195 ? -45.198 -30.264 -57.968 1.00 18.93 187 VAL A O 1
ATOM 1412 N N . PHE A 1 196 ? -43.368 -29.195 -57.212 1.00 17.66 188 PHE A N 1
ATOM 1413 C CA . PHE A 1 196 ? -44.092 -28.546 -56.116 1.00 16.09 188 PHE A CA 1
ATOM 1414 C C . PHE A 1 196 ? -45.247 -27.690 -56.641 1.00 18.40 188 PHE A C 1
ATOM 1415 O O . PHE A 1 196 ? -46.376 -27.759 -56.142 1.00 19.62 188 PHE A O 1
ATOM 1423 N N . ASN A 1 197 ? -44.991 -26.882 -57.661 1.00 20.64 189 ASN A N 1
ATOM 1424 C CA . ASN A 1 197 ? -46.057 -26.015 -58.147 1.00 20.15 189 ASN A CA 1
ATOM 1425 C C . ASN A 1 197 ? -47.084 -26.773 -58.982 1.00 22.47 189 ASN A C 1
ATOM 1426 O O . ASN A 1 197 ? -48.247 -26.359 -59.040 1.00 21.35 189 ASN A O 1
ATOM 1431 N N . ALA A 1 198 ? -46.700 -27.890 -59.602 1.00 22.92 190 ALA A N 1
ATOM 1432 C CA . ALA A 1 198 ? -47.711 -28.770 -60.189 1.00 23.06 190 ALA A CA 1
ATOM 1433 C C . ALA A 1 198 ? -48.597 -29.366 -59.105 1.00 26.43 190 ALA A C 1
ATOM 1434 O O . ALA A 1 198 ? -49.816 -29.503 -59.283 1.00 22.58 190 ALA A O 1
ATOM 1436 N N . LEU A 1 199 ? -47.991 -29.741 -57.978 1.00 22.91 191 LEU A N 1
ATOM 1437 C CA . LEU A 1 199 ? -48.765 -30.317 -56.885 1.00 21.15 191 LEU A CA 1
ATOM 1438 C C . LEU A 1 199 ? -49.756 -29.306 -56.323 1.00 19.34 191 LEU A C 1
ATOM 1439 O O . LEU A 1 199 ? -50.883 -29.663 -55.960 1.00 19.06 191 LEU A O 1
ATOM 1444 N N . LYS A 1 200 ? -49.370 -28.032 -56.261 1.00 21.64 192 LYS A N 1
ATOM 1445 C CA . LYS A 1 200 ? -50.302 -27.017 -55.776 1.00 21.68 192 LYS A CA 1
ATOM 1446 C C . LYS A 1 200 ? -51.579 -26.986 -56.609 1.00 23.76 192 LYS A C 1
ATOM 1447 O O . LYS A 1 200 ? -52.688 -26.914 -56.066 1.00 23.65 192 LYS A O 1
ATOM 1453 N N . LYS A 1 201 ? -51.445 -27.009 -57.938 1.00 20.76 193 LYS A N 1
ATOM 1454 C CA . LYS A 1 201 ? -52.643 -26.985 -58.784 1.00 24.49 193 LYS A CA 1
ATOM 1455 C C . LYS A 1 201 ? -53.452 -28.268 -58.642 1.00 25.21 193 LYS A C 1
ATOM 1456 O O . LYS A 1 201 ? -54.693 -28.236 -58.658 1.00 25.59 193 LYS A O 1
ATOM 1458 N N . ILE A 1 202 ? -52.770 -29.407 -58.512 1.00 22.96 194 ILE A N 1
ATOM 1459 C CA . ILE A 1 202 ? -53.467 -30.678 -58.340 1.00 24.19 194 ILE A CA 1
ATOM 1460 C C . ILE A 1 202 ? -54.316 -30.645 -57.077 1.00 25.22 194 ILE A C 1
ATOM 1461 O O . ILE A 1 202 ? -55.489 -31.043 -57.083 1.00 25.18 194 ILE A O 1
ATOM 1466 N N . LEU A 1 203 ? -53.738 -30.165 -55.976 1.00 23.92 195 LEU A N 1
ATOM 1467 C CA . LEU A 1 203 ? -54.492 -30.073 -54.730 1.00 21.38 195 LEU A CA 1
ATOM 1468 C C . LEU A 1 203 ? -55.683 -29.140 -54.882 1.00 26.08 195 LEU A C 1
ATOM 1469 O O . LEU A 1 203 ? -56.800 -29.464 -54.464 1.00 30.27 195 LEU A O 1
ATOM 1474 N N . GLN A 1 204 ? -55.458 -27.964 -55.470 1.00 25.63 196 GLN A N 1
ATOM 1475 C CA . GLN A 1 204 ? -56.553 -27.017 -55.623 1.00 27.49 196 GLN A CA 1
ATOM 1476 C C . GLN A 1 204 ? -57.688 -27.609 -56.451 1.00 31.67 196 GLN A C 1
ATOM 1477 O O . GLN A 1 204 ? -58.864 -27.438 -56.112 1.00 32.57 196 GLN A O 1
ATOM 1483 N N . ASN A 1 205 ? -57.359 -28.326 -57.530 1.00 29.16 197 ASN A N 1
ATOM 1484 C CA . ASN A 1 205 ? -58.395 -28.951 -58.343 1.00 30.89 197 ASN A CA 1
ATOM 1485 C C . ASN A 1 205 ? -59.119 -30.069 -57.606 1.00 34.31 197 ASN A C 1
ATOM 1486 O O . ASN A 1 205 ? -60.258 -30.387 -57.964 1.00 34.81 197 ASN A O 1
ATOM 1491 N N . ARG A 1 206 ? -58.487 -30.680 -56.605 1.00 31.43 198 ARG A N 1
ATOM 1492 C CA A ARG A 1 206 ? -59.141 -31.695 -55.790 0.53 31.14 198 ARG A CA 1
ATOM 1493 C CA B ARG A 1 206 ? -59.113 -31.698 -55.771 0.47 31.44 198 ARG A CA 1
ATOM 1494 C C . ARG A 1 206 ? -59.835 -31.109 -54.567 1.00 34.45 198 ARG A C 1
ATOM 1495 O O . ARG A 1 206 ? -60.303 -31.870 -53.711 1.00 33.58 198 ARG A O 1
ATOM 1510 N N . GLN A 1 207 ? -59.923 -29.784 -54.474 1.00 33.89 199 GLN A N 1
ATOM 1511 C CA . GLN A 1 207 ? -60.505 -29.107 -53.313 1.00 33.62 199 GLN A CA 1
ATOM 1512 C C . GLN A 1 207 ? -59.819 -29.542 -52.023 1.00 32.17 199 GLN A C 1
ATOM 1513 O O . GLN A 1 207 ? -60.456 -29.759 -50.992 1.00 36.82 199 GLN A O 1
ATOM 1519 N N . LEU A 1 208 ? -58.503 -29.678 -52.083 1.00 27.33 200 LEU A N 1
ATOM 1520 C CA . LEU A 1 208 ? -57.693 -29.930 -50.907 1.00 25.78 200 LEU A CA 1
ATOM 1521 C C . LEU A 1 208 ? -56.913 -28.661 -50.583 1.00 31.74 200 LEU A C 1
ATOM 1522 O O . LEU A 1 208 ? -56.631 -27.851 -51.470 1.00 28.22 200 LEU A O 1
ATOM 1527 N N . ALA A 1 209 ? -56.584 -28.482 -49.308 1.00 29.58 201 ALA A N 1
ATOM 1528 C CA . ALA A 1 209 ? -55.936 -27.244 -48.878 1.00 30.98 201 ALA A CA 1
ATOM 1529 C C . ALA A 1 209 ? -54.520 -27.124 -49.435 1.00 28.56 201 ALA A C 1
ATOM 1530 O O . ALA A 1 209 ? -53.788 -28.114 -49.538 1.00 27.31 201 ALA A O 1
ATOM 1532 N N . THR A 1 210 ? -54.117 -25.892 -49.774 1.00 27.37 202 THR A N 1
ATOM 1533 C CA . THR A 1 210 ? -52.750 -25.623 -50.218 1.00 21.51 202 THR A CA 1
ATOM 1534 C C . THR A 1 210 ? -51.966 -24.759 -49.237 1.00 24.01 202 THR A C 1
ATOM 1535 O O . THR A 1 210 ? -50.859 -24.320 -49.570 1.00 22.82 202 THR A O 1
ATOM 1539 N N . GLY A 1 211 ? -52.500 -24.504 -48.042 1.00 23.54 203 GLY A N 1
ATOM 1540 C CA . GLY A 1 211 ? -51.663 -23.964 -46.981 1.00 26.48 203 GLY A CA 1
ATOM 1541 C C . GLY A 1 211 ? -50.524 -24.915 -46.669 1.00 26.59 203 GLY A C 1
ATOM 1542 O O . GLY A 1 211 ? -50.664 -26.131 -46.790 1.00 25.09 203 GLY A O 1
ATOM 1543 N N . VAL A 1 212 ? -49.356 -24.361 -46.293 1.00 21.43 204 VAL A N 1
ATOM 1544 C CA . VAL A 1 212 ? -48.183 -25.206 -46.101 1.00 19.16 204 VAL A CA 1
ATOM 1545 C C . VAL A 1 212 ? -47.910 -25.403 -44.618 1.00 19.54 204 VAL A C 1
ATOM 1546 O O . VAL A 1 212 ? -48.200 -24.540 -43.775 1.00 21.75 204 VAL A O 1
ATOM 1550 N N . GLY A 1 213 ? -47.359 -26.572 -44.304 1.00 20.43 205 GLY A N 1
ATOM 1551 C CA . GLY A 1 213 ? -46.917 -26.891 -42.966 1.00 20.46 205 GLY A CA 1
ATOM 1552 C C . GLY A 1 213 ? -45.566 -26.261 -42.677 1.00 21.86 205 GLY A C 1
ATOM 1553 O O . GLY A 1 213 ? -45.044 -25.447 -43.443 1.00 21.32 205 GLY A O 1
ATOM 1554 N N . ASP A 1 214 ? -44.979 -26.679 -41.553 1.00 19.50 206 ASP A N 1
ATOM 1555 C CA . ASP A 1 214 ? -43.807 -25.975 -41.026 1.00 21.09 206 ASP A CA 1
ATOM 1556 C C . ASP A 1 214 ? -42.637 -25.973 -42.001 1.00 19.35 206 ASP A C 1
ATOM 1557 O O . ASP A 1 214 ? -41.828 -25.032 -41.994 1.00 19.82 206 ASP A O 1
ATOM 1562 N N . GLU A 1 215 ? -42.507 -27.012 -42.828 1.00 18.08 207 GLU A N 1
ATOM 1563 C CA . GLU A 1 215 ? -41.349 -27.126 -43.707 1.00 22.12 207 GLU A CA 1
ATOM 1564 C C . GLU A 1 215 ? -41.670 -26.734 -45.149 1.00 20.58 207 GLU A C 1
ATOM 1565 O O . GLU A 1 215 ? -40.870 -26.994 -46.054 1.00 18.76 207 GLU A O 1
ATOM 1571 N N . GLY A 1 216 ? -42.798 -26.070 -45.371 1.00 21.41 208 GLY A N 1
ATOM 1572 C CA . GLY A 1 216 ? -43.121 -25.538 -46.681 1.00 19.21 208 GLY A CA 1
ATOM 1573 C C . GLY A 1 216 ? -43.811 -26.507 -47.607 1.00 18.27 208 GLY A C 1
ATOM 1574 O O . GLY A 1 216 ? -44.028 -26.163 -48.780 1.00 18.73 208 GLY A O 1
ATOM 1575 N N . GLY A 1 217 ? -44.125 -27.716 -47.137 1.00 17.80 209 GLY A N 1
ATOM 1576 C CA . GLY A 1 217 ? -44.919 -28.651 -47.917 1.00 19.37 209 GLY A CA 1
ATOM 1577 C C . GLY A 1 217 ? -46.399 -28.470 -47.625 1.00 21.08 209 GLY A C 1
ATOM 1578 O O . GLY A 1 217 ? -46.786 -27.984 -46.571 1.00 19.69 209 GLY A O 1
ATOM 1579 N N . PHE A 1 218 ? -47.233 -28.847 -48.587 1.00 20.21 210 PHE A N 1
ATOM 1580 C CA . PHE A 1 218 ? -48.664 -28.681 -48.399 1.00 16.90 210 PHE A CA 1
ATOM 1581 C C . PHE A 1 218 ? -49.146 -29.587 -47.281 1.00 21.17 210 PHE A C 1
ATOM 1582 O O . PHE A 1 218 ? -48.625 -30.689 -47.073 1.00 21.08 210 PHE A O 1
ATOM 1590 N N . ALA A 1 219 ? -50.154 -29.115 -46.553 1.00 23.27 211 ALA A N 1
ATOM 1591 C CA . ALA A 1 219 ? -50.690 -29.841 -45.404 1.00 24.97 211 ALA A CA 1
ATOM 1592 C C . ALA A 1 219 ? -52.188 -30.110 -45.557 1.00 23.79 211 ALA A C 1
ATOM 1593 O O . ALA A 1 219 ? -52.984 -29.731 -44.689 1.00 23.84 211 ALA A O 1
ATOM 1595 N N . PRO A 1 220 ? -52.607 -30.772 -46.635 1.00 25.41 212 PRO A N 1
ATOM 1596 C CA . PRO A 1 220 ? -54.025 -31.108 -46.779 1.00 24.66 212 PRO A CA 1
ATOM 1597 C C . PRO A 1 220 ? -54.416 -32.228 -45.835 1.00 26.27 212 PRO A C 1
ATOM 1598 O O . PRO A 1 220 ? -53.580 -32.980 -45.333 1.00 26.42 212 PRO A O 1
ATOM 1602 N N . ASN A 1 221 ? -55.721 -32.332 -45.601 1.00 27.35 213 ASN A N 1
ATOM 1603 C CA . ASN A 1 221 ? -56.277 -33.480 -44.898 1.00 31.93 213 ASN A CA 1
ATOM 1604 C C . ASN A 1 221 ? -56.389 -34.634 -45.886 1.00 32.30 213 ASN A C 1
ATOM 1605 O O . ASN A 1 221 ? -57.137 -34.551 -46.868 1.00 33.59 213 ASN A O 1
ATOM 1610 N N . LEU A 1 222 ? -55.631 -35.695 -45.643 1.00 28.86 214 LEU A N 1
ATOM 1611 C CA . LEU A 1 222 ? -55.604 -36.864 -46.507 1.00 24.14 214 LEU A CA 1
ATOM 1612 C C . LEU A 1 222 ? -56.084 -38.073 -45.717 1.00 33.01 214 LEU A C 1
ATOM 1613 O O . LEU A 1 222 ? -56.084 -38.074 -44.483 1.00 30.95 214 LEU A O 1
ATOM 1618 N N . ALA A 1 223 ? -56.501 -39.113 -46.439 1.00 29.96 215 ALA A N 1
ATOM 1619 C CA . ALA A 1 223 ? -57.034 -40.287 -45.765 1.00 30.43 215 ALA A CA 1
ATOM 1620 C C . ALA A 1 223 ? -55.953 -41.246 -45.292 1.00 31.23 215 ALA A C 1
ATOM 1621 O O . ALA A 1 223 ? -56.240 -42.103 -44.450 1.00 29.81 215 ALA A O 1
ATOM 1623 N N . SER A 1 224 ? -54.726 -41.127 -45.795 1.00 26.24 216 SER A N 1
ATOM 1624 C CA . SER A 1 224 ? -53.711 -42.135 -45.503 1.00 27.19 216 SER A CA 1
ATOM 1625 C C . SER A 1 224 ? -52.355 -41.626 -45.961 1.00 23.62 216 SER A C 1
ATOM 1626 O O . SER A 1 224 ? -52.266 -40.710 -46.785 1.00 24.21 216 SER A O 1
ATOM 1629 N N . ASN A 1 225 ? -51.296 -42.262 -45.439 1.00 21.33 217 ASN A N 1
ATOM 1630 C CA . ASN A 1 225 ? -49.949 -42.013 -45.956 1.00 21.93 217 ASN A CA 1
ATOM 1631 C C . ASN A 1 225 ? -49.868 -42.327 -47.446 1.00 23.45 217 ASN A C 1
ATOM 1632 O O . ASN A 1 225 ? -49.253 -41.577 -48.213 1.00 21.90 217 ASN A O 1
ATOM 1637 N N . ALA A 1 226 ? -50.487 -43.431 -47.875 1.00 23.55 218 ALA A N 1
ATOM 1638 C CA . ALA A 1 226 ? -50.447 -43.803 -49.289 1.00 25.04 218 ALA A CA 1
ATOM 1639 C C . ALA A 1 226 ? -51.014 -42.702 -50.189 1.00 28.96 218 ALA A C 1
ATOM 1640 O O . ALA A 1 226 ? -50.513 -42.483 -51.302 1.00 23.62 218 ALA A O 1
ATOM 1642 N N . GLU A 1 227 ? -52.071 -42.013 -49.742 1.00 24.21 219 GLU A N 1
ATOM 1643 C CA . GLU A 1 227 ? -52.649 -40.938 -50.553 1.00 25.02 219 GLU A CA 1
ATOM 1644 C C . GLU A 1 227 ? -51.644 -39.821 -50.804 1.00 23.36 219 GLU A C 1
ATOM 1645 O O . GLU A 1 227 ? -51.649 -39.194 -51.870 1.00 22.60 219 GLU A O 1
ATOM 1651 N N . ALA A 1 228 ? -50.802 -39.526 -49.816 1.00 22.41 220 ALA A N 1
ATOM 1652 C CA . ALA A 1 228 ? -49.785 -38.507 -50.019 1.00 23.77 220 ALA A CA 1
ATOM 1653 C C . ALA A 1 228 ? -48.765 -38.965 -51.047 1.00 24.34 220 ALA A C 1
ATOM 1654 O O . ALA A 1 228 ? -48.323 -38.172 -51.886 1.00 20.86 220 ALA A O 1
ATOM 1656 N N . LEU A 1 229 ? -48.377 -40.242 -50.993 1.00 21.27 221 LEU A N 1
ATOM 1657 C CA . LEU A 1 229 ? -47.462 -40.775 -51.997 1.00 21.96 221 LEU A CA 1
ATOM 1658 C C . LEU A 1 229 ? -48.098 -40.760 -53.382 1.00 20.79 221 LEU A C 1
ATOM 1659 O O . LEU A 1 229 ? -47.428 -40.447 -54.373 1.00 21.02 221 LEU A O 1
ATOM 1664 N N . ASP A 1 230 ? -49.393 -41.098 -53.470 1.00 22.59 222 ASP A N 1
ATOM 1665 C CA . ASP A 1 230 ? -50.100 -41.021 -54.749 1.00 21.85 222 ASP A CA 1
ATOM 1666 C C . ASP A 1 230 ? -50.032 -39.619 -55.333 1.00 26.03 222 ASP A C 1
ATOM 1667 O O . ASP A 1 230 ? -49.848 -39.446 -56.546 1.00 22.97 222 ASP A O 1
ATOM 1672 N N . LEU A 1 231 ? -50.222 -38.608 -54.486 1.00 25.09 223 LEU A N 1
ATOM 1673 C CA . LEU A 1 231 ? -50.185 -37.225 -54.939 1.00 23.49 223 LEU A CA 1
ATOM 1674 C C . LEU A 1 231 ? -48.799 -36.841 -55.438 1.00 20.93 223 LEU A C 1
ATOM 1675 O O . LEU A 1 231 ? -48.672 -36.106 -56.427 1.00 22.01 223 LEU A O 1
ATOM 1680 N N . LEU A 1 232 ? -47.746 -37.303 -54.756 1.00 19.51 224 LEU A N 1
ATOM 1681 C CA . LEU A 1 232 ? -46.396 -37.007 -55.236 1.00 20.33 224 LEU A CA 1
ATOM 1682 C C . LEU A 1 232 ? -46.183 -37.586 -56.626 1.00 20.22 224 LEU A C 1
ATOM 1683 O O . LEU A 1 232 ? -45.612 -36.925 -57.503 1.00 20.03 224 LEU A O 1
ATOM 1688 N N . LEU A 1 233 ? -46.636 -38.826 -56.843 1.00 19.74 225 LEU A N 1
ATOM 1689 C CA . LEU A 1 233 ? -46.505 -39.441 -58.160 1.00 20.34 225 LEU A CA 1
ATOM 1690 C C . LEU A 1 233 ? -47.277 -38.661 -59.214 1.00 20.87 225 LEU A C 1
ATOM 1691 O O . LEU A 1 233 ? -46.776 -38.440 -60.322 1.00 20.53 225 LEU A O 1
ATOM 1696 N N . THR A 1 234 ? -48.507 -38.251 -58.894 1.00 20.42 226 THR A N 1
ATOM 1697 C CA . THR A 1 234 ? -49.291 -37.479 -59.853 1.00 23.69 226 THR A CA 1
ATOM 1698 C C . THR A 1 234 ? -48.597 -36.165 -60.199 1.00 19.66 226 THR A C 1
ATOM 1699 O O . THR A 1 234 ? -48.561 -35.758 -61.372 1.00 20.79 226 THR A O 1
ATOM 1703 N N . ALA A 1 235 ? -48.028 -35.498 -59.194 1.00 20.96 227 ALA A N 1
ATOM 1704 C CA . ALA A 1 235 ? -47.330 -34.234 -59.432 1.00 20.51 227 ALA A CA 1
ATOM 1705 C C . ALA A 1 235 ? -46.074 -34.435 -60.268 1.00 20.52 227 ALA A C 1
ATOM 1706 O O . ALA A 1 235 ? -45.766 -33.615 -61.142 1.00 20.61 227 ALA A O 1
ATOM 1708 N N . ILE A 1 236 ? -45.314 -35.497 -59.996 1.00 18.56 228 ILE A N 1
ATOM 1709 C CA . ILE A 1 236 ? -44.138 -35.797 -60.813 1.00 18.10 228 ILE A CA 1
ATOM 1710 C C . ILE A 1 236 ? -44.550 -35.979 -62.271 1.00 19.47 228 ILE A C 1
ATOM 1711 O O . ILE A 1 236 ? -43.936 -35.411 -63.183 1.00 20.46 228 ILE A O 1
ATOM 1716 N N . GLU A 1 237 ? -45.593 -36.783 -62.507 1.00 22.48 229 GLU A N 1
ATOM 1717 C CA . GLU A 1 237 ? -46.041 -37.046 -63.875 1.00 21.10 229 GLU A CA 1
ATOM 1718 C C . GLU A 1 237 ? -46.615 -35.792 -64.524 1.00 25.51 229 GLU A C 1
ATOM 1719 O O . GLU A 1 237 ? -46.380 -35.529 -65.712 1.00 21.97 229 GLU A O 1
ATOM 1725 N N . THR A 1 238 ? -47.354 -34.994 -63.753 1.00 22.00 230 THR A N 1
ATOM 1726 C CA . THR A 1 238 ? -47.945 -33.778 -64.299 1.00 23.25 230 THR A CA 1
ATOM 1727 C C . THR A 1 238 ? -46.876 -32.780 -64.729 1.00 24.11 230 THR A C 1
ATOM 1728 O O . THR A 1 238 ? -47.040 -32.102 -65.751 1.00 23.53 230 THR A O 1
ATOM 1732 N N . ALA A 1 239 ? -45.757 -32.718 -64.006 1.00 21.09 231 ALA A N 1
ATOM 1733 C CA . ALA A 1 239 ? -44.614 -31.893 -64.398 1.00 20.04 231 ALA A CA 1
ATOM 1734 C C . ALA A 1 239 ? -43.796 -32.502 -65.535 1.00 23.37 231 ALA A C 1
ATOM 1735 O O . ALA A 1 239 ? -42.769 -31.928 -65.921 1.00 22.66 231 ALA A O 1
ATOM 1737 N N . GLY A 1 240 ? -44.217 -33.642 -66.074 1.00 21.63 232 GLY A N 1
ATOM 1738 C CA . GLY A 1 240 ? -43.542 -34.227 -67.214 1.00 22.82 232 GLY A CA 1
ATOM 1739 C C . GLY A 1 240 ? -42.283 -34.985 -66.882 1.00 24.08 232 GLY A C 1
ATOM 1740 O O . GLY A 1 240 ? -41.423 -35.140 -67.753 1.00 21.57 232 GLY A O 1
ATOM 1741 N N . PHE A 1 241 ? -42.137 -35.446 -65.642 1.00 18.77 233 PHE A N 1
ATOM 1742 C CA . PHE A 1 241 ? -40.984 -36.225 -65.227 1.00 20.91 233 PHE A CA 1
ATOM 1743 C C . PHE A 1 241 ? -41.403 -37.677 -65.056 1.00 19.50 233 PHE A C 1
ATOM 1744 O O . PHE A 1 241 ? -42.580 -37.988 -64.850 1.00 20.64 233 PHE A O 1
ATOM 1752 N N . THR A 1 242 ? -40.423 -38.575 -65.161 1.00 19.35 234 THR A N 1
ATOM 1753 C CA . THR A 1 242 ? -40.697 -39.992 -65.048 1.00 21.23 234 THR A CA 1
ATOM 1754 C C . THR A 1 242 ? -40.424 -40.452 -63.631 1.00 20.98 234 THR A C 1
ATOM 1755 O O . THR A 1 242 ? -39.279 -40.338 -63.168 1.00 22.07 234 THR A O 1
ATOM 1759 N N . PRO A 1 243 ? -41.420 -40.953 -62.903 1.00 22.03 235 PRO A N 1
ATOM 1760 C CA . PRO A 1 243 ? -41.139 -41.526 -61.582 1.00 19.47 235 PRO A CA 1
ATOM 1761 C C . PRO A 1 243 ? -40.127 -42.658 -61.696 1.00 23.81 235 PRO A C 1
ATOM 1762 O O . PRO A 1 243 ? -40.067 -43.361 -62.711 1.00 22.65 235 PRO A O 1
ATOM 1766 N N . ARG A 1 244 ? -39.318 -42.789 -60.634 1.00 21.57 236 ARG A N 1
ATOM 1767 C CA A ARG A 1 244 ? -38.252 -43.784 -60.503 0.53 24.60 236 ARG A CA 1
ATOM 1768 C CA B ARG A 1 244 ? -38.244 -43.773 -60.494 0.47 24.44 236 ARG A CA 1
ATOM 1769 C C . ARG A 1 244 ? -37.021 -43.400 -61.327 1.00 25.45 236 ARG A C 1
ATOM 1770 O O . ARG A 1 244 ? -35.897 -43.468 -60.830 1.00 33.63 236 ARG A O 1
ATOM 1785 N N . GLU A 1 245 ? -37.215 -42.993 -62.583 1.00 24.35 237 GLU A N 1
ATOM 1786 C CA . GLU A 1 245 ? -36.081 -42.641 -63.439 1.00 20.43 237 GLU A CA 1
ATOM 1787 C C . GLU A 1 245 ? -35.600 -41.209 -63.197 1.00 26.63 237 GLU A C 1
ATOM 1788 O O . GLU A 1 245 ? -34.399 -40.969 -63.017 1.00 22.94 237 GLU A O 1
ATOM 1794 N N . ASP A 1 246 ? -36.513 -40.242 -63.214 1.00 19.47 238 ASP A N 1
ATOM 1795 C CA . ASP A 1 246 ? -36.136 -38.852 -62.949 1.00 18.26 238 ASP A CA 1
ATOM 1796 C C . ASP A 1 246 ? -36.206 -38.519 -61.472 1.00 18.35 238 ASP A C 1
ATOM 1797 O O . ASP A 1 246 ? -35.343 -37.805 -60.942 1.00 19.13 238 ASP A O 1
ATOM 1802 N N . ILE A 1 247 ? -37.257 -38.986 -60.804 1.00 18.85 239 ILE A N 1
ATOM 1803 C CA . ILE A 1 247 ? -37.575 -38.541 -59.452 1.00 18.06 239 ILE A CA 1
ATOM 1804 C C . ILE A 1 247 ? -38.050 -39.751 -58.663 1.00 15.97 239 ILE A C 1
ATOM 1805 O O . ILE A 1 247 ? -38.998 -40.429 -59.075 1.00 17.66 239 ILE A O 1
ATOM 1810 N N . SER A 1 248 ? -37.402 -40.017 -57.533 1.00 18.51 240 SER A N 1
ATOM 1811 C CA . SER A 1 248 ? -37.816 -41.063 -56.611 1.00 19.60 240 SER A CA 1
ATOM 1812 C C . SER A 1 248 ? -38.468 -40.434 -55.386 1.00 18.95 240 SER A C 1
ATOM 1813 O O . SER A 1 248 ? -38.541 -39.210 -55.248 1.00 18.34 240 SER A O 1
ATOM 1816 N N . LEU A 1 249 ? -38.931 -41.289 -54.473 1.00 17.78 241 LEU A N 1
ATOM 1817 C CA . LEU A 1 249 ? -39.649 -40.847 -53.286 1.00 16.00 241 LEU A CA 1
ATOM 1818 C C . LEU A 1 249 ? -38.873 -41.219 -52.032 1.00 17.16 241 LEU A C 1
ATOM 1819 O O . LEU A 1 249 ? -38.108 -42.186 -52.022 1.00 18.01 241 LEU A O 1
ATOM 1824 N N . ALA A 1 250 ? -39.081 -40.449 -50.967 1.00 19.54 242 ALA A N 1
ATOM 1825 C CA . ALA A 1 250 ? -38.474 -40.754 -49.681 1.00 18.59 242 ALA A CA 1
ATOM 1826 C C . ALA A 1 250 ? -39.457 -40.389 -48.574 1.00 18.65 242 ALA A C 1
ATOM 1827 O O . ALA A 1 250 ? -40.341 -39.549 -48.754 1.00 17.18 242 ALA A O 1
ATOM 1829 N N . LEU A 1 251 ? -39.288 -41.033 -47.418 1.00 18.65 243 LEU A N 1
ATOM 1830 C CA . LEU A 1 251 ? -40.133 -40.795 -46.255 1.00 19.06 243 LEU A CA 1
ATOM 1831 C C . LEU A 1 251 ? -39.286 -40.427 -45.044 1.00 20.47 243 LEU A C 1
ATOM 1832 O O . LEU A 1 251 ? -38.172 -40.930 -44.877 1.00 21.40 243 LEU A O 1
ATOM 1837 N N . ASP A 1 252 ? -39.830 -39.544 -44.196 1.00 18.87 244 ASP A N 1
ATOM 1838 C CA . ASP A 1 252 ? -39.462 -39.472 -42.778 1.00 17.87 244 ASP A CA 1
ATOM 1839 C C . ASP A 1 252 ? -40.733 -39.829 -42.017 1.00 20.36 244 ASP A C 1
ATOM 1840 O O . ASP A 1 252 ? -41.650 -39.007 -41.900 1.00 19.02 244 ASP A O 1
ATOM 1845 N N . CYS A 1 253 ? -40.797 -41.060 -41.514 1.00 17.39 245 CYS A N 1
ATOM 1846 C CA . CYS A 1 253 ? -41.952 -41.447 -40.717 1.00 18.84 245 CYS A CA 1
ATOM 1847 C C . CYS A 1 253 ? -41.971 -40.735 -39.374 1.00 18.74 245 CYS A C 1
ATOM 1848 O O . CYS A 1 253 ? -43.051 -40.525 -38.814 1.00 19.38 245 CYS A O 1
ATOM 1851 N N . ALA A 1 254 ? -40.799 -40.360 -38.850 1.00 18.43 246 ALA A N 1
ATOM 1852 C CA . ALA A 1 254 ? -40.664 -39.865 -37.480 1.00 16.06 246 ALA A CA 1
ATOM 1853 C C . ALA A 1 254 ? -41.487 -40.719 -36.518 1.00 22.65 246 ALA A C 1
ATOM 1854 O O . ALA A 1 254 ? -42.333 -40.223 -35.773 1.00 21.41 246 ALA A O 1
ATOM 1856 N N . ALA A 1 255 ? -41.239 -42.035 -36.556 1.00 17.73 247 ALA A N 1
ATOM 1857 C CA . ALA A 1 255 ? -42.144 -42.984 -35.900 1.00 17.52 247 ALA A CA 1
ATOM 1858 C C . ALA A 1 255 ? -42.210 -42.815 -34.382 1.00 20.01 247 ALA A C 1
ATOM 1859 O O . ALA A 1 255 ? -43.203 -43.240 -33.776 1.00 21.04 247 ALA A O 1
ATOM 1861 N N . SER A 1 256 ? -41.195 -42.219 -33.741 1.00 18.78 248 SER A N 1
ATOM 1862 C CA . SER A 1 256 ? -41.329 -41.932 -32.311 1.00 19.71 248 SER A CA 1
ATOM 1863 C C . SER A 1 256 ? -42.555 -41.074 -32.028 1.00 21.92 248 SER A C 1
ATOM 1864 O O . SER A 1 256 ? -43.112 -41.127 -30.924 1.00 21.03 248 SER A O 1
ATOM 1867 N N . SER A 1 257 ? -43.001 -40.288 -33.008 1.00 18.30 249 SER A N 1
ATOM 1868 C CA . SER A 1 257 ? -44.135 -39.397 -32.783 1.00 21.37 249 SER A CA 1
ATOM 1869 C C . SER A 1 257 ? -45.452 -40.145 -32.611 1.00 25.15 249 SER A C 1
ATOM 1870 O O . SER A 1 257 ? -46.384 -39.586 -32.022 1.00 25.04 249 SER A O 1
ATOM 1873 N N . PHE A 1 258 ? -45.568 -41.378 -33.114 1.00 20.48 250 PHE A N 1
ATOM 1874 C CA . PHE A 1 258 ? -46.798 -42.141 -32.945 1.00 20.48 250 PHE A CA 1
ATOM 1875 C C . PHE A 1 258 ? -46.536 -43.484 -32.259 1.00 25.28 250 PHE A C 1
ATOM 1876 O O . PHE A 1 258 ? -47.298 -44.438 -32.414 1.00 25.04 250 PHE A O 1
ATOM 1884 N N . TYR A 1 259 ? -45.467 -43.549 -31.473 1.00 21.44 251 TYR A N 1
ATOM 1885 C CA . TYR A 1 259 ? -45.099 -44.731 -30.708 1.00 22.62 251 TYR A CA 1
ATOM 1886 C C . TYR A 1 259 ? -45.625 -44.578 -29.289 1.00 24.21 251 TYR A C 1
ATOM 1887 O O . TYR A 1 259 ? -45.372 -43.563 -28.633 1.00 26.34 251 TYR A O 1
ATOM 1896 N N . ASN A 1 260 ? -46.367 -45.574 -28.831 1.00 20.81 252 ASN A N 1
ATOM 1897 C CA . ASN A 1 260 ? -46.907 -45.599 -27.479 1.00 21.51 252 ASN A CA 1
ATOM 1898 C C . ASN A 1 260 ? -45.908 -46.344 -26.595 1.00 24.30 252 ASN A C 1
ATOM 1899 O O . ASN A 1 260 ? -45.751 -47.561 -26.722 1.00 22.06 252 ASN A O 1
ATOM 1904 N N . THR A 1 261 ? -45.218 -45.620 -25.712 1.00 22.63 253 THR A N 1
ATOM 1905 C CA . THR A 1 261 ? -44.220 -46.281 -24.871 1.00 23.82 253 THR A CA 1
ATOM 1906 C C . THR A 1 261 ? -44.853 -47.176 -23.809 1.00 22.52 253 THR A C 1
ATOM 1907 O O . THR A 1 261 ? -44.163 -48.048 -23.256 1.00 22.85 253 THR A O 1
ATOM 1911 N N . GLN A 1 262 ? -46.149 -47.006 -23.522 1.00 23.00 254 GLN A N 1
ATOM 1912 C CA . GLN A 1 262 ? -46.772 -47.854 -22.513 1.00 23.87 254 GLN A CA 1
ATOM 1913 C C . GLN A 1 262 ? -46.875 -49.298 -22.986 1.00 24.04 254 GLN A C 1
ATOM 1914 O O . GLN A 1 262 ? -46.686 -50.229 -22.196 1.00 24.54 254 GLN A O 1
ATOM 1920 N N . ASP A 1 263 ? -47.205 -49.514 -24.255 1.00 23.74 255 ASP A N 1
ATOM 1921 C CA . ASP A 1 263 ? -47.313 -50.879 -24.746 1.00 25.16 255 ASP A CA 1
ATOM 1922 C C . ASP A 1 263 ? -46.421 -51.161 -25.945 1.00 26.34 255 ASP A C 1
ATOM 1923 O O . ASP A 1 263 ? -46.493 -52.267 -26.494 1.00 28.01 255 ASP A O 1
ATOM 1928 N N . LYS A 1 264 ? -45.595 -50.193 -26.369 1.00 22.50 256 LYS A N 1
ATOM 1929 C CA . LYS A 1 264 ? -44.555 -50.404 -27.379 1.00 25.58 256 LYS A CA 1
ATOM 1930 C C . LYS A 1 264 ? -45.157 -50.690 -28.761 1.00 30.09 256 LYS A C 1
ATOM 1931 O O . LYS A 1 264 ? -44.660 -51.541 -29.503 1.00 26.93 256 LYS A O 1
ATOM 1937 N N . THR A 1 265 ? -46.220 -49.969 -29.120 1.00 24.66 257 THR A N 1
ATOM 1938 C CA . THR A 1 265 ? -46.867 -50.145 -30.413 1.00 24.29 257 THR A CA 1
ATOM 1939 C C . THR A 1 265 ? -46.911 -48.831 -31.183 1.00 24.33 257 THR A C 1
ATOM 1940 O O . THR A 1 265 ? -46.774 -47.741 -30.615 1.00 23.18 257 THR A O 1
ATOM 1944 N N . TYR A 1 266 ? -47.124 -48.958 -32.495 1.00 26.18 258 TYR A N 1
ATOM 1945 C CA . TYR A 1 266 ? -47.183 -47.831 -33.430 1.00 26.26 258 TYR A CA 1
ATOM 1946 C C . TYR A 1 266 ? -48.640 -47.627 -33.813 1.00 30.34 258 TYR A C 1
ATOM 1947 O O . TYR A 1 266 ? -49.145 -48.310 -34.708 1.00 26.62 258 TYR A O 1
ATOM 1956 N N . ASP A 1 267 ? -49.307 -46.685 -33.147 1.00 28.35 259 ASP A N 1
ATOM 1957 C CA . ASP A 1 267 ? -50.752 -46.495 -33.307 1.00 28.39 259 ASP A CA 1
ATOM 1958 C C . ASP A 1 267 ? -51.466 -47.845 -33.314 1.00 32.70 259 ASP A C 1
ATOM 1959 O O . ASP A 1 267 ? -52.310 -48.135 -34.164 1.00 34.31 259 ASP A O 1
ATOM 1964 N N . GLY A 1 268 ? -51.074 -48.708 -32.374 1.00 28.09 260 GLY A N 1
ATOM 1965 C CA . GLY A 1 268 ? -51.689 -50.008 -32.211 1.00 29.58 260 GLY A CA 1
ATOM 1966 C C . GLY A 1 268 ? -50.961 -51.163 -32.875 1.00 32.64 260 GLY A C 1
ATOM 1967 O O . GLY A 1 268 ? -51.212 -52.315 -32.512 1.00 33.63 260 GLY A O 1
ATOM 1968 N N . LYS A 1 269 ? -50.072 -50.892 -33.825 1.00 29.61 261 LYS A N 1
ATOM 1969 C CA . LYS A 1 269 ? -49.380 -51.936 -34.573 1.00 30.12 261 LYS A CA 1
ATOM 1970 C C . LYS A 1 269 ? -48.094 -52.356 -33.869 1.00 27.51 261 LYS A C 1
ATOM 1971 O O . LYS A 1 269 ? -47.376 -51.523 -33.308 1.00 24.83 261 LYS A O 1
ATOM 1977 N N . SER A 1 270 ? -47.782 -53.645 -33.947 1.00 25.95 262 SER A N 1
ATOM 1978 C CA . SER A 1 270 ? -46.506 -54.126 -33.444 1.00 28.69 262 SER A CA 1
ATOM 1979 C C . SER A 1 270 ? -45.373 -53.652 -34.347 1.00 25.99 262 SER A C 1
ATOM 1980 O O . SER A 1 270 ? -45.589 -53.231 -35.489 1.00 25.95 262 SER A O 1
ATOM 1983 N N . TYR A 1 271 ? -44.141 -53.747 -33.837 1.00 27.75 263 TYR A N 1
ATOM 1984 C CA . TYR A 1 271 ? -43.001 -53.400 -34.679 1.00 26.59 263 TYR A CA 1
ATOM 1985 C C . TYR A 1 271 ? -42.937 -54.286 -35.913 1.00 25.08 263 TYR A C 1
ATOM 1986 O O . TYR A 1 271 ? -42.545 -53.817 -36.983 1.00 25.85 263 TYR A O 1
ATOM 1995 N N . ALA A 1 272 ? -43.348 -55.556 -35.796 1.00 25.07 264 ALA A N 1
ATOM 1996 C CA . ALA A 1 272 ? -43.353 -56.430 -36.967 1.00 26.80 264 ALA A CA 1
ATOM 1997 C C . ALA A 1 272 ? -44.407 -55.997 -37.979 1.00 29.37 264 ALA A C 1
ATOM 1998 O O . ALA A 1 272 ? -44.142 -55.982 -39.189 1.00 28.43 264 ALA A O 1
ATOM 2000 N N . ASP A 1 273 ? -45.613 -55.655 -37.509 1.00 27.87 265 ASP A N 1
ATOM 2001 C CA . ASP A 1 273 ? -46.624 -55.084 -38.396 1.00 28.31 265 ASP A CA 1
ATOM 2002 C C . ASP A 1 273 ? -46.100 -53.835 -39.097 1.00 25.68 265 ASP A C 1
ATOM 2003 O O . ASP A 1 273 ? -46.329 -53.641 -40.299 1.00 27.52 265 ASP A O 1
ATOM 2008 N N . GLN A 1 274 ? -45.409 -52.965 -38.356 1.00 22.88 266 GLN A N 1
ATOM 2009 C CA . GLN A 1 274 ? -44.975 -51.693 -38.928 1.00 24.41 266 GLN A CA 1
ATOM 2010 C C . GLN A 1 274 ? -43.898 -51.905 -39.982 1.00 26.00 266 GLN A C 1
ATOM 2011 O O . GLN A 1 274 ? -43.911 -51.247 -41.032 1.00 24.88 266 GLN A O 1
ATOM 2017 N N . VAL A 1 275 ? -42.957 -52.819 -39.728 1.00 24.00 267 VAL A N 1
ATOM 2018 C CA . VAL A 1 275 ? -41.990 -53.175 -40.765 1.00 26.06 267 VAL A CA 1
ATOM 2019 C C . VAL A 1 275 ? -42.711 -53.713 -41.992 1.00 26.04 267 VAL A C 1
ATOM 2020 O O . VAL A 1 275 ? -42.357 -53.394 -43.136 1.00 25.64 267 VAL A O 1
ATOM 2024 N N . GLY A 1 276 ? -43.737 -54.541 -41.775 1.00 24.56 268 GLY A N 1
ATOM 2025 C CA . GLY A 1 276 ? -44.497 -55.061 -42.899 1.00 27.43 268 GLY A CA 1
ATOM 2026 C C . GLY A 1 276 ? -45.189 -53.963 -43.682 1.00 27.63 268 GLY A C 1
ATOM 2027 O O . GLY A 1 276 ? -45.252 -54.011 -44.914 1.00 25.52 268 GLY A O 1
ATOM 2028 N N . ILE A 1 277 ? -45.719 -52.960 -42.977 1.00 24.90 269 ILE A N 1
ATOM 2029 C CA . ILE A 1 277 ? -46.331 -51.811 -43.641 1.00 22.84 269 ILE A CA 1
ATOM 2030 C C . ILE A 1 277 ? -45.311 -51.105 -44.525 1.00 23.41 269 ILE A C 1
ATOM 2031 O O . ILE A 1 277 ? -45.595 -50.753 -45.676 1.00 22.90 269 ILE A O 1
ATOM 2036 N N . LEU A 1 278 ? -44.108 -50.883 -43.995 1.00 22.66 270 LEU A N 1
ATOM 2037 C CA . LEU A 1 278 ? -43.088 -50.173 -44.762 1.00 23.31 270 LEU A CA 1
ATOM 2038 C C . LEU A 1 278 ? -42.633 -50.995 -45.959 1.00 24.83 270 LEU A C 1
ATOM 2039 O O . LEU A 1 278 ? -42.406 -50.448 -47.044 1.00 23.45 270 LEU A O 1
ATOM 2044 N N . ALA A 1 279 ? -42.499 -52.314 -45.782 1.00 24.54 271 ALA A N 1
ATOM 2045 C CA . ALA A 1 279 ? -42.078 -53.164 -46.890 1.00 27.13 271 ALA A CA 1
ATOM 2046 C C . ALA A 1 279 ? -43.099 -53.130 -48.016 1.00 29.72 271 ALA A C 1
ATOM 2047 O O . ALA A 1 279 ? -42.734 -53.125 -49.196 1.00 29.43 271 ALA A O 1
ATOM 2049 N N . GLU A 1 280 ? -44.385 -53.090 -47.667 1.00 25.71 272 GLU A N 1
ATOM 2050 C CA . GLU A 1 280 ? -45.425 -53.034 -48.688 1.00 24.46 272 GLU A CA 1
ATOM 2051 C C . GLU A 1 280 ? -45.402 -51.698 -49.427 1.00 24.65 272 GLU A C 1
ATOM 2052 O O . GLU A 1 280 ? -45.596 -51.656 -50.648 1.00 27.76 272 GLU A O 1
ATOM 2058 N N . LEU A 1 281 ? -45.167 -50.597 -48.708 1.00 25.47 273 LEU A N 1
ATOM 2059 C CA . LEU A 1 281 ? -45.019 -49.300 -49.371 1.00 24.43 273 LEU A CA 1
ATOM 2060 C C . LEU A 1 281 ? -43.844 -49.306 -50.344 1.00 26.61 273 LEU A C 1
ATOM 2061 O O . LEU A 1 281 ? -43.945 -48.765 -51.449 1.00 25.29 273 LEU A O 1
ATOM 2066 N N . CYS A 1 282 ? -42.718 -49.908 -49.945 1.00 26.55 274 CYS A N 1
ATOM 2067 C CA . CYS A 1 282 ? -41.558 -49.985 -50.834 1.00 29.46 274 CYS A CA 1
ATOM 2068 C C . CYS A 1 282 ? -41.834 -50.857 -52.046 1.00 28.49 274 CYS A C 1
ATOM 2069 O O . CYS A 1 282 ? -41.240 -50.645 -53.110 1.00 28.16 274 CYS A O 1
ATOM 2072 N N . GLU A 1 283 ? -42.708 -51.847 -51.900 1.00 28.73 275 GLU A N 1
ATOM 2073 C CA . GLU A 1 283 ? -43.040 -52.693 -53.037 1.00 30.23 275 GLU A CA 1
ATOM 2074 C C . GLU A 1 283 ? -43.922 -51.956 -54.030 1.00 34.03 275 GLU A C 1
ATOM 2075 O O . GLU A 1 283 ? -43.809 -52.176 -55.242 1.00 32.93 275 GLU A O 1
ATOM 2077 N N . HIS A 1 284 ? -44.781 -51.059 -53.545 1.00 25.29 276 HIS A N 1
ATOM 2078 C CA A HIS A 1 284 ? -45.761 -50.433 -54.415 0.52 29.49 276 HIS A CA 1
ATOM 2079 C CA B HIS A 1 284 ? -45.786 -50.410 -54.377 0.48 29.34 276 HIS A CA 1
ATOM 2080 C C . HIS A 1 284 ? -45.361 -49.049 -54.908 1.00 29.06 276 HIS A C 1
ATOM 2081 O O . HIS A 1 284 ? -45.923 -48.592 -55.911 1.00 29.96 276 HIS A O 1
ATOM 2094 N N . TYR A 1 285 ? -44.405 -48.385 -54.256 1.00 22.62 277 TYR A N 1
ATOM 2095 C CA . TYR A 1 285 ? -43.989 -47.032 -54.602 1.00 21.98 277 TYR A CA 1
ATOM 2096 C C . TYR A 1 285 ? -42.485 -46.983 -54.811 1.00 23.43 277 TYR A C 1
ATOM 2097 O O . TYR A 1 285 ? -41.746 -47.751 -54.187 1.00 23.95 277 TYR A O 1
ATOM 2106 N N . PRO A 1 286 ? -41.997 -46.075 -55.665 1.00 22.73 278 PRO A N 1
ATOM 2107 C CA . PRO A 1 286 ? -40.540 -45.970 -55.892 1.00 21.68 278 PRO A CA 1
ATOM 2108 C C . PRO A 1 286 ? -39.833 -45.204 -54.779 1.00 23.76 278 PRO A C 1
ATOM 2109 O O . PRO A 1 286 ? -39.184 -44.180 -55.008 1.00 18.66 278 PRO A O 1
ATOM 2113 N N . ILE A 1 287 ? -39.986 -45.706 -53.551 1.00 20.62 279 ILE A N 1
ATOM 2114 C CA . ILE A 1 287 ? -39.315 -45.167 -52.370 1.00 17.54 279 ILE A CA 1
ATOM 2115 C C . ILE A 1 287 ? -37.902 -45.727 -52.306 1.00 20.79 279 ILE A C 1
ATOM 2116 O O . ILE A 1 287 ? -37.712 -46.947 -52.293 1.00 22.06 279 ILE A O 1
ATOM 2121 N N . ASP A 1 288 ? -36.899 -44.850 -52.227 1.00 16.72 280 ASP A N 1
ATOM 2122 C CA . ASP A 1 288 ? -35.534 -45.344 -52.065 1.00 18.01 280 ASP A CA 1
ATOM 2123 C C . ASP A 1 288 ? -34.895 -44.895 -50.754 1.00 17.94 280 ASP A C 1
ATOM 2124 O O . ASP A 1 288 ? -33.704 -45.156 -50.534 1.00 18.02 280 ASP A O 1
ATOM 2129 N N . SER A 1 289 ? -35.666 -44.312 -49.843 1.00 17.29 281 SER A N 1
ATOM 2130 C CA . SER A 1 289 ? -35.109 -43.915 -48.553 1.00 17.54 281 SER A CA 1
ATOM 2131 C C . SER A 1 289 ? -36.240 -43.802 -47.544 1.00 18.86 281 SER A C 1
ATOM 2132 O O . SER A 1 289 ? -37.281 -43.208 -47.846 1.00 18.05 281 SER A O 1
ATOM 2135 N N . ILE A 1 290 ? -36.030 -44.364 -46.351 1.00 15.57 282 ILE A N 1
ATOM 2136 C CA . ILE A 1 290 ? -36.997 -44.299 -45.259 1.00 18.17 282 ILE A CA 1
ATOM 2137 C C . ILE A 1 290 ? -36.254 -43.871 -44.002 1.00 20.33 282 ILE A C 1
ATOM 2138 O O . ILE A 1 290 ? -35.322 -44.557 -43.566 1.00 19.36 282 ILE A O 1
ATOM 2143 N N . GLU A 1 291 ? -36.683 -42.761 -43.410 1.00 18.22 283 GLU A N 1
ATOM 2144 C CA . GLU A 1 291 ? -36.073 -42.221 -42.202 1.00 16.11 283 GLU A CA 1
ATOM 2145 C C . GLU A 1 291 ? -36.968 -42.505 -41.000 1.00 18.63 283 GLU A C 1
ATOM 2146 O O . GLU A 1 291 ? -38.195 -42.359 -41.074 1.00 17.32 283 GLU A O 1
ATOM 2152 N N . ASP A 1 292 ? -36.345 -42.937 -39.900 1.00 16.66 284 ASP A N 1
ATOM 2153 C CA . ASP A 1 292 ? -37.032 -43.214 -38.633 1.00 15.93 284 ASP A CA 1
ATOM 2154 C C . ASP A 1 292 ? -38.336 -43.978 -38.838 1.00 23.08 284 ASP A C 1
ATOM 2155 O O . ASP A 1 292 ? -39.401 -43.596 -38.345 1.00 18.12 284 ASP A O 1
ATOM 2160 N N . GLY A 1 293 ? -38.244 -45.080 -39.583 1.00 19.16 285 GLY A N 1
ATOM 2161 C CA . GLY A 1 293 ? -39.396 -45.946 -39.768 1.00 18.31 285 GLY A CA 1
ATOM 2162 C C . GLY A 1 293 ? -39.865 -46.607 -38.489 1.00 19.81 285 GLY A C 1
ATOM 2163 O O . GLY A 1 293 ? -41.036 -46.984 -38.394 1.00 18.98 285 GLY A O 1
ATOM 2164 N N . LEU A 1 294 ? -38.969 -46.763 -37.517 1.00 21.48 286 LEU A N 1
ATOM 2165 C CA . LEU A 1 294 ? -39.275 -47.263 -36.186 1.00 19.00 286 LEU A CA 1
ATOM 2166 C C . LEU A 1 294 ? -38.809 -46.232 -35.163 1.00 17.25 286 LEU A C 1
ATOM 2167 O O . LEU A 1 294 ? -38.035 -45.324 -35.480 1.00 20.88 286 LEU A O 1
ATOM 2172 N N . ALA A 1 295 ? -39.303 -46.372 -33.930 1.00 18.81 287 ALA A N 1
ATOM 2173 C CA . ALA A 1 295 ? -39.050 -45.379 -32.892 1.00 17.55 287 ALA A CA 1
ATOM 2174 C C . ALA A 1 295 ? -37.599 -45.430 -32.414 1.00 21.07 287 ALA A C 1
ATOM 2175 O O . ALA A 1 295 ? -36.853 -46.385 -32.669 1.00 20.98 287 ALA A O 1
ATOM 2177 N N . GLU A 1 296 ? -37.223 -44.385 -31.666 1.00 20.61 288 GLU A N 1
ATOM 2178 C CA . GLU A 1 296 ? -35.818 -44.080 -31.408 1.00 22.21 288 GLU A CA 1
ATOM 2179 C C . GLU A 1 296 ? -35.124 -45.150 -30.572 1.00 22.12 288 GLU A C 1
ATOM 2180 O O . GLU A 1 296 ? -33.899 -45.281 -30.646 1.00 22.76 288 GLU A O 1
ATOM 2186 N N . GLU A 1 297 ? -35.864 -45.893 -29.748 1.00 18.65 289 GLU A N 1
ATOM 2187 C CA . GLU A 1 297 ? -35.250 -46.909 -28.896 1.00 21.15 289 GLU A CA 1
ATOM 2188 C C . GLU A 1 297 ? -35.754 -48.309 -29.199 1.00 23.85 289 GLU A C 1
ATOM 2189 O O . GLU A 1 297 ? -35.568 -49.221 -28.386 1.00 26.19 289 GLU A O 1
ATOM 2195 N N . ASP A 1 298 ? -36.378 -48.510 -30.353 1.00 19.91 290 ASP A N 1
ATOM 2196 C CA . ASP A 1 298 ? -36.993 -49.802 -30.666 1.00 24.17 290 ASP A CA 1
ATOM 2197 C C . ASP A 1 298 ? -35.942 -50.686 -31.329 1.00 22.63 290 ASP A C 1
ATOM 2198 O O . ASP A 1 298 ? -35.803 -50.724 -32.552 1.00 22.65 290 ASP A O 1
ATOM 2203 N N . PHE A 1 299 ? -35.203 -51.434 -30.509 1.00 22.13 291 PHE A N 1
ATOM 2204 C CA . PHE A 1 299 ? -34.118 -52.233 -31.068 1.00 24.14 291 PHE A CA 1
ATOM 2205 C C . PHE A 1 299 ? -34.652 -53.336 -31.971 1.00 24.46 291 PHE A C 1
ATOM 2206 O O . PHE A 1 299 ? -34.195 -53.497 -33.108 1.00 26.32 291 PHE A O 1
ATOM 2214 N N . GLU A 1 300 ? -35.606 -54.125 -31.469 1.00 24.40 292 GLU A N 1
ATOM 2215 C CA . GLU A 1 300 ? -36.125 -55.235 -32.262 1.00 26.83 292 GLU A CA 1
ATOM 2216 C C . GLU A 1 300 ? -36.726 -54.742 -33.573 1.00 26.41 292 GLU A C 1
ATOM 2217 O O . GLU A 1 300 ? -36.531 -55.363 -34.625 1.00 27.01 292 GLU A O 1
ATOM 2223 N N . GLY A 1 301 ? -37.450 -53.620 -33.527 1.00 23.38 293 GLY A N 1
ATOM 2224 C CA . GLY A 1 301 ? -38.008 -53.050 -34.749 1.00 19.80 293 GLY A CA 1
ATOM 2225 C C . GLY A 1 301 ? -36.941 -52.631 -35.747 1.00 24.61 293 GLY A C 1
ATOM 2226 O O . GLY A 1 301 ? -37.013 -52.964 -36.932 1.00 25.06 293 GLY A O 1
ATOM 2227 N N . TRP A 1 302 ? -35.938 -51.887 -35.281 1.00 24.72 294 TRP A N 1
ATOM 2228 C CA . TRP A 1 302 ? -34.869 -51.453 -36.177 1.00 20.87 294 TRP A CA 1
ATOM 2229 C C . TRP A 1 302 ? -34.071 -52.639 -36.711 1.00 20.62 294 TRP A C 1
ATOM 2230 O O . TRP A 1 302 ? -33.663 -52.647 -37.878 1.00 23.72 294 TRP A O 1
ATOM 2241 N N . LYS A 1 303 ? -33.825 -53.642 -35.867 1.00 21.22 295 LYS A N 1
ATOM 2242 C CA . LYS A 1 303 ? -33.098 -54.820 -36.328 1.00 22.28 295 LYS A CA 1
ATOM 2243 C C . LYS A 1 303 ? -33.870 -55.526 -37.438 1.00 23.25 295 LYS A C 1
ATOM 2244 O O . LYS A 1 303 ? -33.306 -55.859 -38.488 1.00 24.79 295 LYS A O 1
ATOM 2250 N N . LEU A 1 304 ? -35.178 -55.730 -37.237 1.00 25.64 296 LEU A N 1
ATOM 2251 C CA . LEU A 1 304 ? -36.000 -56.374 -38.258 1.00 27.62 296 LEU A CA 1
ATOM 2252 C C . LEU A 1 304 ? -36.089 -55.525 -39.522 1.00 22.02 296 LEU A C 1
ATOM 2253 O O . LEU A 1 304 ? -36.004 -56.052 -40.636 1.00 24.12 296 LEU A O 1
ATOM 2258 N N . LEU A 1 305 ? -36.274 -54.210 -39.374 1.00 21.04 297 LEU A N 1
ATOM 2259 C CA . LEU A 1 305 ? -36.276 -53.334 -40.539 1.00 19.46 297 LEU A CA 1
ATOM 2260 C C . LEU A 1 305 ? -34.977 -53.462 -41.324 1.00 21.46 297 LEU A C 1
ATOM 2261 O O . LEU A 1 305 ? -34.986 -53.551 -42.560 1.00 23.05 297 LEU A O 1
ATOM 2266 N N . SER A 1 306 ? -33.842 -53.441 -40.618 1.00 23.76 298 SER A N 1
ATOM 2267 C CA . SER A 1 306 ? -32.550 -53.487 -41.292 1.00 22.76 298 SER A CA 1
ATOM 2268 C C . SER A 1 306 ? -32.351 -54.823 -41.991 1.00 25.17 298 SER A C 1
ATOM 2269 O O . SER A 1 306 ? -31.829 -54.871 -43.110 1.00 27.98 298 SER A O 1
ATOM 2272 N N . GLU A 1 307 ? -32.775 -55.918 -41.352 1.00 25.03 299 GLU A N 1
ATOM 2273 C CA . GLU A 1 307 ? -32.684 -57.227 -41.991 1.00 25.91 299 GLU A CA 1
ATOM 2274 C C . GLU A 1 307 ? -33.638 -57.342 -43.173 1.00 29.89 299 GLU A C 1
ATOM 2275 O O . GLU A 1 307 ? -33.329 -58.022 -44.157 1.00 33.42 299 GLU A O 1
ATOM 2281 N N . THR A 1 308 ? -34.787 -56.676 -43.110 1.00 26.62 300 THR A N 1
ATOM 2282 C CA . THR A 1 308 ? -35.806 -56.857 -44.139 1.00 26.86 300 THR A CA 1
ATOM 2283 C C . THR A 1 308 ? -35.530 -55.995 -45.363 1.00 27.68 300 THR A C 1
ATOM 2284 O O . THR A 1 308 ? -35.601 -56.473 -46.501 1.00 29.45 300 THR A O 1
ATOM 2288 N N . LEU A 1 309 ? -35.211 -54.723 -45.147 1.00 23.07 301 LEU A N 1
ATOM 2289 C CA . LEU A 1 309 ? -35.118 -53.743 -46.220 1.00 23.25 301 LEU A CA 1
ATOM 2290 C C . LEU A 1 309 ? -33.735 -53.133 -46.391 1.00 27.05 301 LEU A C 1
ATOM 2291 O O . LEU A 1 309 ? -33.535 -52.370 -47.343 1.00 25.87 301 LEU A O 1
ATOM 2296 N N . GLY A 1 310 ? -32.783 -53.439 -45.509 1.00 25.08 302 GLY A N 1
ATOM 2297 C CA . GLY A 1 310 ? -31.527 -52.708 -45.435 1.00 24.58 302 GLY A CA 1
ATOM 2298 C C . GLY A 1 310 ? -30.577 -52.934 -46.593 1.00 35.48 302 GLY A C 1
ATOM 2299 O O . GLY A 1 310 ? -29.591 -52.197 -46.711 1.00 37.81 302 GLY A O 1
ATOM 2300 N N . ASP A 1 311 ? -30.835 -53.928 -47.434 1.00 30.18 303 ASP A N 1
ATOM 2301 C CA . ASP A 1 311 ? -30.044 -54.142 -48.636 1.00 43.23 303 ASP A CA 1
ATOM 2302 C C . ASP A 1 311 ? -30.767 -53.681 -49.894 1.00 37.39 303 ASP A C 1
ATOM 2303 O O . ASP A 1 311 ? -30.268 -53.903 -51.001 1.00 34.23 303 ASP A O 1
ATOM 2308 N N . ARG A 1 312 ? -31.934 -53.048 -49.745 1.00 31.22 304 ARG A N 1
ATOM 2309 C CA . ARG A 1 312 ? -32.748 -52.604 -50.867 1.00 31.51 304 ARG A CA 1
ATOM 2310 C C . ARG A 1 312 ? -33.110 -51.127 -50.813 1.00 25.89 304 ARG A C 1
ATOM 2311 O O . ARG A 1 312 ? -33.438 -50.552 -51.852 1.00 25.68 304 ARG A O 1
ATOM 2319 N N . VAL A 1 313 ? -33.099 -50.514 -49.639 1.00 22.57 305 VAL A N 1
ATOM 2320 C CA A VAL A 1 313 ? -33.548 -49.139 -49.480 0.52 21.42 305 VAL A CA 1
ATOM 2321 C CA B VAL A 1 313 ? -33.581 -49.150 -49.444 0.48 21.42 305 VAL A CA 1
ATOM 2322 C C . VAL A 1 313 ? -32.642 -48.453 -48.472 1.00 23.44 305 VAL A C 1
ATOM 2323 O O . VAL A 1 313 ? -32.103 -49.079 -47.555 1.00 23.06 305 VAL A O 1
ATOM 2330 N N . GLN A 1 314 ? -32.447 -47.149 -48.662 1.00 20.40 306 GLN A N 1
ATOM 2331 C CA . GLN A 1 314 ? -31.725 -46.390 -47.652 1.00 18.13 306 GLN A CA 1
ATOM 2332 C C . GLN A 1 314 ? -32.557 -46.329 -46.376 1.00 20.53 306 GLN A C 1
ATOM 2333 O O . GLN A 1 314 ? -33.756 -46.033 -46.420 1.00 20.39 306 GLN A O 1
ATOM 2339 N N . LEU A 1 315 ? -31.929 -46.612 -45.234 1.00 18.01 307 LEU A N 1
ATOM 2340 C CA . LEU A 1 315 ? -32.608 -46.566 -43.940 1.00 17.17 307 LEU A CA 1
ATOM 2341 C C . LEU A 1 315 ? -31.905 -45.520 -43.088 1.00 21.82 307 LEU A C 1
ATOM 2342 O O . LEU A 1 315 ? -30.755 -45.719 -42.681 1.00 18.53 307 LEU A O 1
ATOM 2347 N N . VAL A 1 316 ? -32.578 -44.400 -42.835 1.00 19.11 308 VAL A N 1
ATOM 2348 C CA . VAL A 1 316 ? -31.945 -43.248 -42.199 1.00 16.31 308 VAL A CA 1
ATOM 2349 C C . VAL A 1 316 ? -32.328 -43.229 -40.727 1.00 17.14 308 VAL A C 1
ATOM 2350 O O . VAL A 1 316 ? -33.514 -43.206 -40.386 1.00 17.04 308 VAL A O 1
ATOM 2354 N N . GLY A 1 317 ? -31.323 -43.231 -39.852 1.00 16.84 309 GLY A N 1
ATOM 2355 C CA . GLY A 1 317 ? -31.551 -42.982 -38.442 1.00 17.34 309 GLY A CA 1
ATOM 2356 C C . GLY A 1 317 ? -31.446 -41.494 -38.162 1.00 19.59 309 GLY A C 1
ATOM 2357 O O . GLY A 1 317 ? -30.441 -40.864 -38.492 1.00 17.72 309 GLY A O 1
ATOM 2358 N N . ASP A 1 318 ? -32.497 -40.936 -37.564 1.00 17.38 310 ASP A N 1
ATOM 2359 C CA . ASP A 1 318 ? -32.465 -39.542 -37.125 1.00 18.05 310 ASP A CA 1
ATOM 2360 C C . ASP A 1 318 ? -32.545 -39.524 -35.600 1.00 17.59 310 ASP A C 1
ATOM 2361 O O . ASP A 1 318 ? -31.517 -39.378 -34.923 1.00 18.25 310 ASP A O 1
ATOM 2366 N N . ASP A 1 319 ? -33.742 -39.716 -35.046 1.00 17.28 311 ASP A N 1
ATOM 2367 C CA . ASP A 1 319 ? -33.853 -39.842 -33.591 1.00 16.32 311 ASP A CA 1
ATOM 2368 C C . ASP A 1 319 ? -33.110 -41.061 -33.073 1.00 21.12 311 ASP A C 1
ATOM 2369 O O . ASP A 1 319 ? -32.750 -41.100 -31.892 1.00 18.09 311 ASP A O 1
ATOM 2374 N N . LEU A 1 320 ? -32.888 -42.057 -33.935 1.00 19.21 312 LEU A N 1
ATOM 2375 C CA . LEU A 1 320 ? -32.104 -43.232 -33.557 1.00 20.85 312 LEU A CA 1
ATOM 2376 C C . LEU A 1 320 ? -30.695 -42.853 -33.108 1.00 18.29 312 LEU A C 1
ATOM 2377 O O . LEU A 1 320 ? -30.158 -43.433 -32.154 1.00 19.84 312 LEU A O 1
ATOM 2382 N N . PHE A 1 321 ? -30.073 -41.894 -33.798 1.00 17.35 313 PHE A N 1
ATOM 2383 C CA . PHE A 1 321 ? -28.663 -41.571 -33.603 1.00 18.88 313 PHE A CA 1
ATOM 2384 C C . PHE A 1 321 ? -28.414 -40.195 -33.006 1.00 19.01 313 PHE A C 1
ATOM 2385 O O . PHE A 1 321 ? -27.333 -39.981 -32.451 1.00 19.44 313 PHE A O 1
ATOM 2393 N N . VAL A 1 322 ? -29.372 -39.268 -33.136 1.00 18.34 314 VAL A N 1
ATOM 2394 C CA . VAL A 1 322 ? -29.282 -37.846 -32.762 1.00 18.93 314 VAL A CA 1
ATOM 2395 C C . VAL A 1 322 ? -27.881 -37.253 -32.949 1.00 22.07 314 VAL A C 1
ATOM 2396 O O . VAL A 1 322 ? -27.356 -36.563 -32.060 1.00 19.46 314 VAL A O 1
ATOM 2400 N N . THR A 1 323 ? -27.293 -37.475 -34.136 1.00 17.42 315 THR A N 1
ATOM 2401 C CA . THR A 1 323 ? -26.007 -36.876 -34.517 1.00 18.73 315 THR A CA 1
ATOM 2402 C C . THR A 1 323 ? -24.968 -37.059 -33.404 1.00 19.44 315 THR A C 1
ATOM 2403 O O . THR A 1 323 ? -24.155 -36.179 -33.114 1.00 19.11 315 THR A O 1
ATOM 2407 N N . ASN A 1 324 ? -24.988 -38.234 -32.783 1.00 19.42 316 ASN A N 1
ATOM 2408 C CA . ASN A 1 324 ? -24.228 -38.506 -31.561 1.00 17.85 316 ASN A CA 1
ATOM 2409 C C . ASN A 1 324 ? -23.251 -39.644 -31.858 1.00 20.10 316 ASN A C 1
ATOM 2410 O O . ASN A 1 324 ? -23.672 -40.787 -32.060 1.00 21.95 316 ASN A O 1
ATOM 2415 N N . SER A 1 325 ? -21.947 -39.329 -31.866 1.00 21.16 317 SER A N 1
ATOM 2416 C CA . SER A 1 325 ? -20.917 -40.290 -32.276 1.00 23.20 317 SER A CA 1
ATOM 2417 C C . SER A 1 325 ? -21.019 -41.615 -31.529 1.00 26.83 317 SER A C 1
ATOM 2418 O O . SER A 1 325 ? -20.843 -42.688 -32.122 1.00 27.90 317 SER A O 1
ATOM 2421 N N . ALA A 1 326 ? -21.257 -41.558 -30.216 1.00 26.21 318 ALA A N 1
ATOM 2422 C CA . ALA A 1 326 ? -21.317 -42.783 -29.423 1.00 30.00 318 ALA A CA 1
ATOM 2423 C C . ALA A 1 326 ? -22.519 -43.643 -29.806 1.00 26.28 318 ALA A C 1
ATOM 2424 O O . ALA A 1 326 ? -22.414 -44.876 -29.862 1.00 26.61 318 ALA A O 1
ATOM 2426 N N . LEU A 1 327 ? -23.677 -43.020 -30.042 1.00 24.49 319 LEU A N 1
ATOM 2427 C CA . LEU A 1 327 ? -24.841 -43.798 -30.451 1.00 28.14 319 LEU A CA 1
ATOM 2428 C C . LEU A 1 327 ? -24.665 -44.332 -31.862 1.00 26.89 319 LEU A C 1
ATOM 2429 O O . LEU A 1 327 ? -25.104 -45.446 -32.170 1.00 23.60 319 LEU A O 1
ATOM 2434 N N . ILE A 1 328 ? -24.032 -43.544 -32.733 1.00 22.37 320 ILE A N 1
ATOM 2435 C CA . ILE A 1 328 ? -23.774 -44.001 -34.096 1.00 20.68 320 ILE A CA 1
ATOM 2436 C C . ILE A 1 328 ? -22.875 -45.231 -34.076 1.00 24.59 320 ILE A C 1
ATOM 2437 O O . ILE A 1 328 ? -23.169 -46.245 -34.719 1.00 25.51 320 ILE A O 1
ATOM 2442 N N . ALA A 1 329 ? -21.773 -45.167 -33.322 1.00 25.07 321 ALA A N 1
ATOM 2443 C CA . ALA A 1 329 ? -20.883 -46.323 -33.219 1.00 25.14 321 ALA A CA 1
ATOM 2444 C C . ALA A 1 329 ? -21.634 -47.548 -32.718 1.00 29.49 321 ALA A C 1
ATOM 2445 O O . ALA A 1 329 ? -21.458 -48.655 -33.242 1.00 29.02 321 ALA A O 1
ATOM 2447 N N . GLU A 1 330 ? -22.478 -47.366 -31.703 1.00 30.29 322 GLU A N 1
ATOM 2448 C CA . GLU A 1 330 ? -23.187 -48.496 -31.115 1.00 30.22 322 GLU A CA 1
ATOM 2449 C C . GLU A 1 330 ? -24.200 -49.073 -32.095 1.00 29.11 322 GLU A C 1
ATOM 2450 O O . GLU A 1 330 ? -24.297 -50.297 -32.255 1.00 29.69 322 GLU A O 1
ATOM 2456 N N . GLY A 1 331 ? -24.969 -48.204 -32.755 1.00 29.26 323 GLY A N 1
ATOM 2457 C CA . GLY A 1 331 ? -25.948 -48.681 -33.719 1.00 31.27 323 GLY A CA 1
ATOM 2458 C C . GLY A 1 331 ? -25.314 -49.394 -34.899 1.00 29.09 323 GLY A C 1
ATOM 2459 O O . GLY A 1 331 ? -25.835 -50.404 -35.381 1.00 28.63 323 GLY A O 1
ATOM 2460 N N . ILE A 1 332 ? -24.178 -48.883 -35.381 1.00 28.10 324 ILE A N 1
ATOM 2461 C CA . ILE A 1 332 ? -23.479 -49.553 -36.473 1.00 25.33 324 ILE A CA 1
ATOM 2462 C C . ILE A 1 332 ? -22.985 -50.921 -36.025 1.00 33.83 324 ILE A C 1
ATOM 2463 O O . ILE A 1 332 ? -23.070 -51.903 -36.771 1.00 29.87 324 ILE A O 1
ATOM 2468 N N . ALA A 1 333 ? -22.477 -51.009 -34.794 1.00 27.51 325 ALA A N 1
ATOM 2469 C CA . ALA A 1 333 ? -22.009 -52.285 -34.276 1.00 34.14 325 ALA A CA 1
ATOM 2470 C C . ALA A 1 333 ? -23.144 -53.294 -34.170 1.00 34.96 325 ALA A C 1
ATOM 2471 O O . ALA A 1 333 ? -22.907 -54.504 -34.241 1.00 32.91 325 ALA A O 1
ATOM 2473 N N . GLN A 1 334 ? -24.373 -52.819 -33.993 1.00 31.08 326 GLN A N 1
ATOM 2474 C CA . GLN A 1 334 ? -25.550 -53.674 -33.911 1.00 35.25 326 GLN A CA 1
ATOM 2475 C C . GLN A 1 334 ? -26.191 -53.939 -35.270 1.00 32.75 326 GLN A C 1
ATOM 2476 O O . GLN A 1 334 ? -27.204 -54.640 -35.328 1.00 33.84 326 GLN A O 1
ATOM 2482 N N . GLY A 1 335 ? -25.636 -53.393 -36.353 1.00 27.47 327 GLY A N 1
ATOM 2483 C CA . GLY A 1 335 ? -26.192 -53.599 -37.681 1.00 28.83 327 GLY A CA 1
ATOM 2484 C C . GLY A 1 335 ? -27.466 -52.830 -37.991 1.00 29.09 327 GLY A C 1
ATOM 2485 O O . GLY A 1 335 ? -28.259 -53.281 -38.826 1.00 27.18 327 GLY A O 1
ATOM 2486 N N . LEU A 1 336 ? -27.684 -51.674 -37.361 1.00 21.92 328 LEU A N 1
ATOM 2487 C CA . LEU A 1 336 ? -28.920 -50.911 -37.538 1.00 23.41 328 LEU A CA 1
ATOM 2488 C C . LEU A 1 336 ? -28.763 -49.817 -38.587 1.00 22.10 328 LEU A C 1
ATOM 2489 O O . LEU A 1 336 ? -27.793 -49.047 -38.551 1.00 22.73 328 LEU A O 1
ATOM 2494 N N . ALA A 1 337 ? -29.747 -49.729 -39.492 1.00 20.23 329 ALA A N 1
ATOM 2495 C CA . ALA A 1 337 ? -29.834 -48.671 -40.500 1.00 21.41 329 ALA A CA 1
ATOM 2496 C C . ALA A 1 337 ? -28.647 -48.703 -41.466 1.00 21.29 329 ALA A C 1
ATOM 2497 O O . ALA A 1 337 ? -27.813 -49.608 -41.404 1.00 21.77 329 ALA A O 1
ATOM 2499 N N . ASN A 1 338 ? -28.578 -47.735 -42.396 1.00 21.30 330 ASN A N 1
ATOM 2500 C CA . ASN A 1 338 ? -27.411 -47.656 -43.272 1.00 19.53 330 ASN A CA 1
ATOM 2501 C C . ASN A 1 338 ? -27.099 -46.210 -43.648 1.00 19.23 330 ASN A C 1
ATOM 2502 O O . ASN A 1 338 ? -26.291 -45.989 -44.559 1.00 18.35 330 ASN A O 1
ATOM 2507 N N . ALA A 1 339 ? -27.704 -45.232 -42.973 1.00 17.26 331 ALA A N 1
ATOM 2508 C CA . ALA A 1 339 ? -27.428 -43.814 -43.172 1.00 16.62 331 ALA A CA 1
ATOM 2509 C C . ALA A 1 339 ? -27.783 -43.063 -41.895 1.00 17.40 331 ALA A C 1
ATOM 2510 O O . ALA A 1 339 ? -28.607 -43.517 -41.094 1.00 19.78 331 ALA A O 1
ATOM 2512 N N . VAL A 1 340 ? -27.163 -41.894 -41.725 1.00 16.86 332 VAL A N 1
ATOM 2513 C CA . VAL A 1 340 ? -27.327 -41.065 -40.530 1.00 16.64 332 VAL A CA 1
ATOM 2514 C C . VAL A 1 340 ? -27.771 -39.671 -40.955 1.00 17.47 332 VAL A C 1
ATOM 2515 O O . VAL A 1 340 ? -27.122 -39.042 -41.799 1.00 19.11 332 VAL A O 1
ATOM 2519 N N . LEU A 1 341 ? -28.856 -39.181 -40.362 1.00 15.10 333 LEU A N 1
ATOM 2520 C CA . LEU A 1 341 ? -29.222 -37.777 -40.534 1.00 16.21 333 LEU A CA 1
ATOM 2521 C C . LEU A 1 341 ? -28.357 -36.932 -39.608 1.00 19.79 333 LEU A C 1
ATOM 2522 O O . LEU A 1 341 ? -28.156 -37.283 -38.438 1.00 18.67 333 LEU A O 1
ATOM 2527 N N . ILE A 1 342 ? -27.835 -35.822 -40.133 1.00 17.35 334 ILE A N 1
ATOM 2528 C CA . ILE A 1 342 ? -26.876 -34.988 -39.413 1.00 15.99 334 ILE A CA 1
ATOM 2529 C C . ILE A 1 342 ? -27.540 -33.653 -39.112 1.00 16.66 334 ILE A C 1
ATOM 2530 O O . ILE A 1 342 ? -27.760 -32.837 -40.016 1.00 17.18 334 ILE A O 1
ATOM 2535 N N . LYS A 1 343 ? -27.832 -33.421 -37.836 1.00 17.35 335 LYS A N 1
ATOM 2536 C CA . LYS A 1 343 ? -28.447 -32.177 -37.363 1.00 15.70 335 LYS A CA 1
ATOM 2537 C C . LYS A 1 343 ? -27.518 -31.604 -36.309 1.00 16.80 335 LYS A C 1
ATOM 2538 O O . LYS A 1 343 ? -27.476 -32.131 -35.184 1.00 16.51 335 LYS A O 1
ATOM 2544 N N . PRO A 1 344 ? -26.741 -30.556 -36.617 1.00 17.31 336 PRO A N 1
ATOM 2545 C CA . PRO A 1 344 ? -25.777 -30.044 -35.624 1.00 16.43 336 PRO A CA 1
ATOM 2546 C C . PRO A 1 344 ? -26.386 -29.718 -34.270 1.00 17.50 336 PRO A C 1
ATOM 2547 O O . PRO A 1 344 ? -25.726 -29.945 -33.254 1.00 19.42 336 PRO A O 1
ATOM 2551 N N . ASN A 1 345 ? -27.616 -29.194 -34.212 1.00 17.43 337 ASN A N 1
ATOM 2552 C CA . ASN A 1 345 ? -28.152 -28.835 -32.902 1.00 18.00 337 ASN A CA 1
ATOM 2553 C C . ASN A 1 345 ? -28.645 -30.045 -32.111 1.00 17.63 337 ASN A C 1
ATOM 2554 O O . ASN A 1 345 ? -29.035 -29.871 -30.957 1.00 20.99 337 ASN A O 1
ATOM 2559 N N . GLN A 1 346 ? -28.596 -31.263 -32.671 1.00 15.76 338 GLN A N 1
ATOM 2560 C CA . GLN A 1 346 ? -28.878 -32.446 -31.852 1.00 17.49 338 GLN A CA 1
ATOM 2561 C C . GLN A 1 346 ? -27.717 -32.794 -30.931 1.00 22.84 338 GLN A C 1
ATOM 2562 O O . GLN A 1 346 ? -27.921 -33.501 -29.934 1.00 20.14 338 GLN A O 1
ATOM 2568 N N . ILE A 1 347 ? -26.506 -32.317 -31.239 1.00 18.69 339 ILE A N 1
ATOM 2569 C CA . ILE A 1 347 ? -25.332 -32.592 -30.426 1.00 17.95 339 ILE A CA 1
ATOM 2570 C C . ILE A 1 347 ? -24.695 -31.314 -29.881 1.00 23.51 339 ILE A C 1
ATOM 2571 O O . ILE A 1 347 ? -24.232 -31.292 -28.736 1.00 21.11 339 ILE A O 1
ATOM 2576 N N . GLY A 1 348 ? -24.681 -30.225 -30.656 1.00 18.88 340 GLY A N 1
ATOM 2577 C CA . GLY A 1 348 ? -24.369 -28.915 -30.097 1.00 17.53 340 GLY A CA 1
ATOM 2578 C C . GLY A 1 348 ? -23.030 -28.297 -30.468 1.00 19.66 340 GLY A C 1
ATOM 2579 O O . GLY A 1 348 ? -22.822 -27.119 -30.151 1.00 19.57 340 GLY A O 1
ATOM 2580 N N . THR A 1 349 ? -22.104 -29.030 -31.091 1.00 19.17 341 THR A N 1
ATOM 2581 C CA . THR A 1 349 ? -20.881 -28.418 -31.607 1.00 18.58 341 THR A CA 1
ATOM 2582 C C . THR A 1 349 ? -20.600 -28.916 -33.018 1.00 17.96 341 THR A C 1
ATOM 2583 O O . THR A 1 349 ? -21.012 -30.011 -33.414 1.00 20.86 341 THR A O 1
ATOM 2587 N N . LEU A 1 350 ? -19.861 -28.096 -33.771 1.00 19.85 342 LEU A N 1
ATOM 2588 C CA . LEU A 1 350 ? -19.422 -28.528 -35.094 1.00 18.05 342 LEU A CA 1
ATOM 2589 C C . LEU A 1 350 ? -18.410 -29.655 -34.989 1.00 18.24 342 LEU A C 1
ATOM 2590 O O . LEU A 1 350 ? -18.391 -30.554 -35.835 1.00 19.46 342 LEU A O 1
ATOM 2595 N N . THR A 1 351 ? -17.539 -29.599 -33.982 1.00 18.59 343 THR A N 1
ATOM 2596 C CA . THR A 1 351 ? -16.558 -30.662 -33.794 1.00 20.59 343 THR A CA 1
ATOM 2597 C C . THR A 1 351 ? -17.243 -32.014 -33.650 1.00 19.53 343 THR A C 1
ATOM 2598 O O . THR A 1 351 ? -16.849 -32.996 -34.292 1.00 21.60 343 THR A O 1
ATOM 2602 N N . GLU A 1 352 ? -18.278 -32.084 -32.812 1.00 20.29 344 GLU A N 1
ATOM 2603 C CA . GLU A 1 352 ? -18.981 -33.351 -32.639 1.00 18.61 344 GLU A CA 1
ATOM 2604 C C . GLU A 1 352 ? -19.811 -33.705 -33.861 1.00 20.87 344 GLU A C 1
ATOM 2605 O O . GLU A 1 352 ? -20.012 -34.890 -34.139 1.00 20.98 344 GLU A O 1
ATOM 2611 N N . THR A 1 353 ? -20.322 -32.697 -34.578 1.00 18.26 345 THR A N 1
ATOM 2612 C CA . THR A 1 353 ? -21.003 -32.944 -35.848 1.00 18.40 345 THR A CA 1
ATOM 2613 C C . THR A 1 353 ? -20.052 -33.596 -36.851 1.00 20.24 345 THR A C 1
ATOM 2614 O O . THR A 1 353 ? -20.399 -34.590 -37.502 1.00 18.78 345 THR A O 1
ATOM 2618 N N . ALA A 1 354 ? -18.835 -33.048 -36.981 1.00 20.12 346 ALA A N 1
ATOM 2619 C CA . ALA A 1 354 ? -17.859 -33.609 -37.914 1.00 22.20 346 ALA A CA 1
ATOM 2620 C C . ALA A 1 354 ? -17.471 -35.032 -37.529 1.00 21.46 346 ALA A C 1
ATOM 2621 O O . ALA A 1 354 ? -17.317 -35.902 -38.397 1.00 20.62 346 ALA A O 1
ATOM 2623 N N . GLU A 1 355 ? -17.313 -35.291 -36.235 1.00 18.99 347 GLU A N 1
ATOM 2624 C CA . GLU A 1 355 ? -16.943 -36.637 -35.814 1.00 21.19 347 GLU A CA 1
ATOM 2625 C C . GLU A 1 355 ? -18.081 -37.630 -36.056 1.00 19.31 347 GLU A C 1
ATOM 2626 O O . GLU A 1 355 ? -17.832 -38.787 -36.423 1.00 21.15 347 GLU A O 1
ATOM 2632 N N . ALA A 1 356 ? -19.334 -37.207 -35.853 1.00 18.97 348 ALA A N 1
ATOM 2633 C CA . ALA A 1 356 ? -20.465 -38.066 -36.211 1.00 20.67 348 ALA A CA 1
ATOM 2634 C C . ALA A 1 356 ? -20.405 -38.449 -37.685 1.00 23.72 348 ALA A C 1
ATOM 2635 O O . ALA A 1 356 ? -20.569 -39.621 -38.052 1.00 20.20 348 ALA A O 1
ATOM 2637 N N . ILE A 1 357 ? -20.150 -37.469 -38.549 1.00 20.07 349 ILE A N 1
ATOM 2638 C CA . ILE A 1 357 ? -20.035 -37.751 -39.977 1.00 17.48 349 ILE A CA 1
ATOM 2639 C C . ILE A 1 357 ? -18.883 -38.711 -40.239 1.00 19.99 349 ILE A C 1
ATOM 2640 O O . ILE A 1 357 ? -19.017 -39.666 -41.013 1.00 19.72 349 ILE A O 1
ATOM 2645 N N . ARG A 1 358 ? -17.733 -38.472 -39.602 1.00 19.26 350 ARG A N 1
ATOM 2646 C CA . ARG A 1 358 ? -16.552 -39.289 -39.878 1.00 18.57 350 ARG A CA 1
ATOM 2647 C C . ARG A 1 358 ? -16.787 -40.744 -39.487 1.00 19.63 350 ARG A C 1
ATOM 2648 O O . ARG A 1 358 ? -16.503 -41.659 -40.267 1.00 21.93 350 ARG A O 1
ATOM 2656 N N . LEU A 1 359 ? -17.305 -40.973 -38.279 1.00 19.24 351 LEU A N 1
ATOM 2657 C CA . LEU A 1 359 ? -17.493 -42.346 -37.811 1.00 19.98 351 LEU A CA 1
ATOM 2658 C C . LEU A 1 359 ? -18.496 -43.100 -38.679 1.00 23.33 351 LEU A C 1
ATOM 2659 O O . LEU A 1 359 ? -18.316 -44.291 -38.956 1.00 23.05 351 LEU A O 1
ATOM 2664 N N . ALA A 1 360 ? -19.561 -42.428 -39.114 1.00 20.38 352 ALA A N 1
ATOM 2665 C CA . ALA A 1 360 ? -20.529 -43.091 -39.981 1.00 21.87 352 ALA A CA 1
ATOM 2666 C C . ALA A 1 360 ? -19.922 -43.384 -41.341 1.00 23.03 352 ALA A C 1
ATOM 2667 O O . ALA A 1 360 ? -20.077 -44.488 -41.880 1.00 21.94 352 ALA A O 1
ATOM 2669 N N . THR A 1 361 ? -19.213 -42.403 -41.901 1.00 19.70 353 THR A N 1
ATOM 2670 C CA . THR A 1 361 ? -18.748 -42.512 -43.277 1.00 18.47 353 THR A CA 1
ATOM 2671 C C . THR A 1 361 ? -17.741 -43.645 -43.443 1.00 24.90 353 THR A C 1
ATOM 2672 O O . THR A 1 361 ? -17.805 -44.401 -44.418 1.00 25.49 353 THR A O 1
ATOM 2676 N N . ILE A 1 362 ? -16.801 -43.780 -42.504 1.00 23.54 354 ILE A N 1
ATOM 2677 C CA . ILE A 1 362 ? -15.792 -44.827 -42.620 1.00 25.40 354 ILE A CA 1
ATOM 2678 C C . ILE A 1 362 ? -16.378 -46.224 -42.470 1.00 31.14 354 ILE A C 1
ATOM 2679 O O . ILE A 1 362 ? -15.705 -47.201 -42.803 1.00 35.70 354 ILE A O 1
ATOM 2684 N N . GLN A 1 363 ? -17.621 -46.349 -42.003 1.00 29.68 355 GLN A N 1
ATOM 2685 C CA . GLN A 1 363 ? -18.303 -47.635 -41.933 1.00 29.58 355 GLN A CA 1
ATOM 2686 C C . GLN A 1 363 ? -19.227 -47.878 -43.119 1.00 29.35 355 GLN A C 1
ATOM 2687 O O . GLN A 1 363 ? -19.995 -48.848 -43.100 1.00 29.63 355 GLN A O 1
ATOM 2693 N N . GLY A 1 364 ? -19.194 -47.017 -44.136 1.00 26.09 356 GLY A N 1
ATOM 2694 C CA . GLY A 1 364 ? -20.040 -47.205 -45.296 1.00 25.05 356 GLY A CA 1
ATOM 2695 C C . GLY A 1 364 ? -21.450 -46.669 -45.169 1.00 26.12 356 GLY A C 1
ATOM 2696 O O . GLY A 1 364 ? -22.261 -46.877 -46.079 1.00 25.66 356 GLY A O 1
ATOM 2697 N N . TYR A 1 365 ? -21.776 -45.989 -44.076 1.00 21.70 357 TYR A N 1
ATOM 2698 C CA . TYR A 1 365 ? -23.069 -45.333 -43.956 1.00 20.67 357 TYR A CA 1
ATOM 2699 C C . TYR A 1 365 ? -23.044 -43.986 -44.671 1.00 23.58 357 TYR A C 1
ATOM 2700 O O . TYR A 1 365 ? -22.068 -43.242 -44.575 1.00 21.81 357 TYR A O 1
ATOM 2709 N N . ALA A 1 366 ? -24.130 -43.663 -45.367 1.00 21.75 358 ALA A N 1
ATOM 2710 C CA . ALA A 1 366 ? -24.266 -42.328 -45.938 1.00 21.99 358 ALA A CA 1
ATOM 2711 C C . ALA A 1 366 ? -24.646 -41.338 -44.844 1.00 17.87 358 ALA A C 1
ATOM 2712 O O . ALA A 1 366 ? -25.236 -41.708 -43.822 1.00 19.38 358 ALA A O 1
ATOM 2714 N N . THR A 1 367 ? -24.286 -40.073 -45.044 1.00 18.77 359 THR A N 1
ATOM 2715 C CA . THR A 1 367 ? -24.743 -39.029 -44.141 1.00 18.29 359 THR A CA 1
ATOM 2716 C C . THR A 1 367 ? -25.506 -37.974 -44.927 1.00 19.12 359 THR A C 1
ATOM 2717 O O . THR A 1 367 ? -25.239 -37.732 -46.111 1.00 17.76 359 THR A O 1
ATOM 2721 N N . ILE A 1 368 ? -26.490 -37.378 -44.261 1.00 17.69 360 ILE A N 1
ATOM 2722 C CA . ILE A 1 368 ? -27.423 -36.448 -44.876 1.00 17.09 360 ILE A CA 1
ATOM 2723 C C . ILE A 1 368 ? -27.493 -35.234 -43.965 1.00 16.43 360 ILE A C 1
ATOM 2724 O O . ILE A 1 368 ? -28.033 -35.328 -42.857 1.00 18.55 360 ILE A O 1
ATOM 2729 N N . LEU A 1 369 ? -26.958 -34.097 -44.420 1.00 16.04 361 LEU A N 1
ATOM 2730 C CA . LEU A 1 369 ? -27.108 -32.874 -43.639 1.00 16.37 361 LEU A CA 1
ATOM 2731 C C . LEU A 1 369 ? -28.581 -32.487 -43.612 1.00 17.31 361 LEU A C 1
ATOM 2732 O O . LEU A 1 369 ? -29.297 -32.674 -44.597 1.00 18.53 361 LEU A O 1
ATOM 2737 N N . SER A 1 370 ? -29.046 -31.945 -42.486 1.00 15.02 362 SER A N 1
ATOM 2738 C CA . SER A 1 370 ? -30.476 -31.695 -42.358 1.00 14.50 362 SER A CA 1
ATOM 2739 C C . SER A 1 370 ? -30.750 -30.393 -41.621 1.00 20.99 362 SER A C 1
ATOM 2740 O O . SER A 1 370 ? -30.022 -30.005 -40.707 1.00 17.42 362 SER A O 1
ATOM 2743 N N . HIS A 1 371 ? -31.824 -29.733 -42.040 1.00 17.27 363 HIS A N 1
ATOM 2744 C CA . HIS A 1 371 ? -32.443 -28.650 -41.294 1.00 19.13 363 HIS A CA 1
ATOM 2745 C C . HIS A 1 371 ? -33.216 -29.202 -40.092 1.00 16.79 363 HIS A C 1
ATOM 2746 O O . HIS A 1 371 ? -33.349 -30.418 -39.901 1.00 17.01 363 HIS A O 1
ATOM 2753 N N . ARG A 1 372 ? -33.738 -28.289 -39.278 1.00 17.40 364 ARG A N 1
ATOM 2754 C CA . ARG A 1 372 ? -34.814 -28.598 -38.344 1.00 19.08 364 ARG A CA 1
ATOM 2755 C C . ARG A 1 372 ? -36.113 -28.012 -38.877 1.00 20.48 364 ARG A C 1
ATOM 2756 O O . ARG A 1 372 ? -36.120 -27.143 -39.754 1.00 18.97 364 ARG A O 1
ATOM 2764 N N . SER A 1 373 ? -37.227 -28.453 -38.293 1.00 17.13 365 SER A N 1
ATOM 2765 C CA . SER A 1 373 ? -38.513 -27.918 -38.734 1.00 17.25 365 SER A CA 1
ATOM 2766 C C . SER A 1 373 ? -38.679 -26.452 -38.331 1.00 23.20 365 SER A C 1
ATOM 2767 O O . SER A 1 373 ? -39.426 -25.717 -38.984 1.00 18.31 365 SER A O 1
ATOM 2770 N N . GLY A 1 374 ? -37.996 -26.013 -37.277 1.00 22.38 366 GLY A N 1
ATOM 2771 C CA . GLY A 1 374 ? -37.915 -24.596 -36.954 1.00 17.88 366 GLY A CA 1
ATOM 2772 C C . GLY A 1 374 ? -36.591 -24.067 -37.470 1.00 19.72 366 GLY A C 1
ATOM 2773 O O . GLY A 1 374 ? -35.532 -24.407 -36.930 1.00 21.25 366 GLY A O 1
ATOM 2774 N N . GLU A 1 375 ? -36.614 -23.288 -38.542 1.00 18.59 367 GLU A N 1
ATOM 2775 C CA . GLU A 1 375 ? -35.365 -22.864 -39.162 1.00 17.00 367 GLU A CA 1
ATOM 2776 C C . GLU A 1 375 ? -35.235 -21.350 -39.113 1.00 17.68 367 GLU A C 1
ATOM 2777 O O . GLU A 1 375 ? -36.097 -20.636 -38.601 1.00 19.84 367 GLU A O 1
ATOM 2783 N N . THR A 1 376 ? -34.102 -20.865 -39.623 1.00 17.61 368 THR A N 1
ATOM 2784 C CA . THR A 1 376 ? -33.849 -19.443 -39.717 1.00 20.30 368 THR A CA 1
ATOM 2785 C C . THR A 1 376 ? -33.269 -19.154 -41.088 1.00 22.64 368 THR A C 1
ATOM 2786 O O . THR A 1 376 ? -33.101 -20.053 -41.917 1.00 17.46 368 THR A O 1
ATOM 2790 N N . GLU A 1 377 ? -32.937 -17.880 -41.303 1.00 20.51 369 GLU A N 1
ATOM 2791 C CA . GLU A 1 377 ? -32.289 -17.438 -42.528 1.00 24.01 369 GLU A CA 1
ATOM 2792 C C . GLU A 1 377 ? -30.821 -17.890 -42.617 1.00 25.54 369 GLU A C 1
ATOM 2793 O O . GLU A 1 377 ? -30.165 -17.653 -43.643 1.00 23.32 369 GLU A O 1
ATOM 2799 N N . ASP A 1 378 ? -30.307 -18.563 -41.584 1.00 24.06 370 ASP A N 1
ATOM 2800 C CA . ASP A 1 378 ? -28.963 -19.137 -41.606 1.00 21.70 370 ASP A CA 1
ATOM 2801 C C . ASP A 1 378 ? -28.865 -20.235 -42.661 1.00 24.16 370 ASP A C 1
ATOM 2802 O O . ASP A 1 378 ? -29.797 -21.020 -42.840 1.00 22.44 370 ASP A O 1
ATOM 2807 N N . THR A 1 379 ? -27.739 -20.291 -43.390 1.00 19.90 371 THR A N 1
ATOM 2808 C CA . THR A 1 379 ? -27.598 -21.308 -44.435 1.00 18.15 371 THR A CA 1
ATOM 2809 C C . THR A 1 379 ? -26.429 -22.261 -44.189 1.00 20.19 371 THR A C 1
ATOM 2810 O O . THR A 1 379 ? -25.982 -22.936 -45.123 1.00 20.20 371 THR A O 1
ATOM 2814 N N . THR A 1 380 ? -25.952 -22.370 -42.942 1.00 19.40 372 THR A N 1
ATOM 2815 C CA . THR A 1 380 ? -24.725 -23.125 -42.670 1.00 19.17 372 THR A CA 1
ATOM 2816 C C . THR A 1 380 ? -24.789 -24.567 -43.165 1.00 19.56 372 THR A C 1
ATOM 2817 O O . THR A 1 380 ? -23.780 -25.103 -43.635 1.00 20.42 372 THR A O 1
ATOM 2821 N N . ILE A 1 381 ? -25.947 -25.230 -43.054 1.00 19.24 373 ILE A N 1
ATOM 2822 C CA . ILE A 1 381 ? -25.973 -26.642 -43.421 1.00 15.77 373 ILE A CA 1
ATOM 2823 C C . ILE A 1 381 ? -25.706 -26.847 -44.904 1.00 18.55 373 ILE A C 1
ATOM 2824 O O . ILE A 1 381 ? -25.288 -27.937 -45.301 1.00 18.24 373 ILE A O 1
ATOM 2829 N N . ALA A 1 382 ? -25.945 -25.838 -45.743 1.00 17.79 374 ALA A N 1
ATOM 2830 C CA . ALA A 1 382 ? -25.563 -25.974 -47.146 1.00 19.86 374 ALA A CA 1
ATOM 2831 C C . ALA A 1 382 ? -24.046 -26.092 -47.270 1.00 20.62 374 ALA A C 1
ATOM 2832 O O . ALA A 1 382 ? -23.532 -27.008 -47.926 1.00 18.99 374 ALA A O 1
ATOM 2834 N N . ASP A 1 383 ? -23.309 -25.208 -46.593 1.00 16.76 375 ASP A N 1
ATOM 2835 C CA . ASP A 1 383 ? -21.851 -25.317 -46.607 1.00 20.30 375 ASP A CA 1
ATOM 2836 C C . ASP A 1 383 ? -21.382 -26.618 -45.967 1.00 19.46 375 ASP A C 1
ATOM 2837 O O . ASP A 1 383 ? -20.396 -27.214 -46.408 1.00 18.38 375 ASP A O 1
ATOM 2842 N N . LEU A 1 384 ? -22.061 -27.071 -44.916 1.00 18.18 376 LEU A N 1
ATOM 2843 C CA . LEU A 1 384 ? -21.627 -28.310 -44.273 1.00 16.84 376 LEU A CA 1
ATOM 2844 C C . LEU A 1 384 ? -21.797 -29.510 -45.201 1.00 19.96 376 LEU A C 1
ATOM 2845 O O . LEU A 1 384 ? -20.940 -30.401 -45.230 1.00 19.25 376 LEU A O 1
ATOM 2850 N N . ALA A 1 385 ? -22.910 -29.576 -45.938 1.00 18.63 377 ALA A N 1
ATOM 2851 C CA . ALA A 1 385 ? -23.101 -30.711 -46.841 1.00 18.21 377 ALA A CA 1
ATOM 2852 C C . ALA A 1 385 ? -21.976 -30.787 -47.869 1.00 17.48 377 ALA A C 1
ATOM 2853 O O . ALA A 1 385 ? -21.494 -31.880 -48.203 1.00 18.36 377 ALA A O 1
ATOM 2855 N N . VAL A 1 386 ? -21.537 -29.638 -48.381 1.00 17.25 378 VAL A N 1
ATOM 2856 C CA . VAL A 1 386 ? -20.454 -29.639 -49.358 1.00 16.37 378 VAL A CA 1
ATOM 2857 C C . VAL A 1 386 ? -19.111 -29.877 -48.678 1.00 17.89 378 VAL A C 1
ATOM 2858 O O . VAL A 1 386 ? -18.279 -30.634 -49.190 1.00 20.11 378 VAL A O 1
ATOM 2862 N N . ALA A 1 387 ? -18.887 -29.239 -47.517 1.00 17.22 379 ALA A N 1
ATOM 2863 C CA . ALA A 1 387 ? -17.624 -29.383 -46.797 1.00 20.16 379 ALA A CA 1
ATOM 2864 C C . ALA A 1 387 ? -17.258 -30.844 -46.609 1.00 23.49 379 ALA A C 1
ATOM 2865 O O . ALA A 1 387 ? -16.101 -31.235 -46.809 1.00 21.78 379 ALA A O 1
ATOM 2867 N N . PHE A 1 388 ? -18.236 -31.669 -46.241 1.00 21.28 380 PHE A N 1
ATOM 2868 C CA . PHE A 1 388 ? -17.990 -33.074 -45.953 1.00 22.89 380 PHE A CA 1
ATOM 2869 C C . PHE A 1 388 ? -18.338 -33.987 -47.118 1.00 22.86 380 PHE A C 1
ATOM 2870 O O . PHE A 1 388 ? -18.316 -35.212 -46.955 1.00 20.53 380 PHE A O 1
ATOM 2878 N N . ASN A 1 389 ? -18.623 -33.422 -48.296 1.00 18.85 381 ASN A N 1
ATOM 2879 C CA . ASN A 1 389 ? -18.894 -34.215 -49.500 1.00 17.06 381 ASN A CA 1
ATOM 2880 C C . ASN A 1 389 ? -19.979 -35.267 -49.247 1.00 16.73 381 ASN A C 1
ATOM 2881 O O . ASN A 1 389 ? -19.864 -36.409 -49.688 1.00 19.29 381 ASN A O 1
ATOM 2886 N N . THR A 1 390 ? -21.038 -34.898 -48.511 1.00 16.40 382 THR A N 1
ATOM 2887 C CA . THR A 1 390 ? -21.942 -35.953 -48.035 1.00 18.14 382 THR A CA 1
ATOM 2888 C C . THR A 1 390 ? -22.759 -36.571 -49.164 1.00 20.62 382 THR A C 1
ATOM 2889 O O . THR A 1 390 ? -23.176 -37.732 -49.055 1.00 19.82 382 THR A O 1
ATOM 2893 N N . GLY A 1 391 ? -23.034 -35.815 -50.222 1.00 19.28 383 GLY A N 1
ATOM 2894 C CA . GLY A 1 391 ? -23.825 -36.328 -51.322 1.00 15.13 383 GLY A CA 1
ATOM 2895 C C . GLY A 1 391 ? -25.327 -36.276 -51.120 1.00 14.92 383 GLY A C 1
ATOM 2896 O O . GLY A 1 391 ? -26.065 -36.620 -52.047 1.00 18.66 383 GLY A O 1
ATOM 2897 N N . GLN A 1 392 ? -25.805 -35.860 -49.947 1.00 14.73 384 GLN A N 1
ATOM 2898 C CA . GLN A 1 392 ? -27.236 -35.778 -49.674 1.00 16.47 384 GLN A CA 1
ATOM 2899 C C . GLN A 1 392 ? -27.513 -34.665 -48.677 1.00 19.03 384 GLN A C 1
ATOM 2900 O O . GLN A 1 392 ? -26.714 -34.405 -47.773 1.00 17.92 384 GLN A O 1
ATOM 2906 N N . ILE A 1 393 ? -28.673 -34.032 -48.830 1.00 14.42 385 ILE A N 1
ATOM 2907 C CA . ILE A 1 393 ? -29.106 -32.993 -47.903 1.00 17.32 385 ILE A CA 1
ATOM 2908 C C . ILE A 1 393 ? -30.621 -33.072 -47.813 1.00 17.90 385 ILE A C 1
ATOM 2909 O O . ILE A 1 393 ? -31.293 -33.510 -48.748 1.00 17.75 385 ILE A O 1
ATOM 2914 N N . LYS A 1 394 ? -31.150 -32.681 -46.657 1.00 15.38 386 LYS A N 1
ATOM 2915 C CA . LYS A 1 394 ? -32.587 -32.563 -46.447 1.00 14.31 386 LYS A CA 1
ATOM 2916 C C . LYS A 1 394 ? -32.847 -31.172 -45.888 1.00 17.80 386 LYS A C 1
ATOM 2917 O O . LYS A 1 394 ? -32.558 -30.913 -44.719 1.00 21.54 386 LYS A O 1
ATOM 2923 N N . THR A 1 395 ? -33.403 -30.270 -46.710 1.00 16.73 387 THR A N 1
ATOM 2924 C CA . THR A 1 395 ? -33.560 -28.901 -46.224 1.00 18.79 387 THR A CA 1
ATOM 2925 C C . THR A 1 395 ? -34.887 -28.277 -46.667 1.00 17.71 387 THR A C 1
ATOM 2926 O O . THR A 1 395 ? -35.033 -27.050 -46.632 1.00 21.06 387 THR A O 1
ATOM 2930 N N . GLY A 1 396 ? -35.873 -29.083 -47.024 1.00 15.78 388 GLY A N 1
ATOM 2931 C CA . GLY A 1 396 ? -37.251 -28.628 -46.995 1.00 17.51 388 GLY A CA 1
ATOM 2932 C C . GLY A 1 396 ? -37.919 -28.630 -48.356 1.00 17.71 388 GLY A C 1
ATOM 2933 O O . GLY A 1 396 ? -37.372 -29.078 -49.364 1.00 19.20 388 GLY A O 1
ATOM 2934 N N . SER A 1 397 ? -39.140 -28.117 -48.348 1.00 18.54 389 SER A N 1
ATOM 2935 C CA . SER A 1 397 ? -39.951 -27.989 -49.547 1.00 18.76 389 SER A CA 1
ATOM 2936 C C . SER A 1 397 ? -39.437 -26.830 -50.396 1.00 20.91 389 SER A C 1
ATOM 2937 O O . SER A 1 397 ? -38.413 -26.215 -50.100 1.00 20.43 389 SER A O 1
ATOM 2940 N N . LEU A 1 398 ? -40.164 -26.508 -51.468 1.00 17.73 390 LEU A N 1
ATOM 2941 C CA . LEU A 1 398 ? -39.804 -25.402 -52.344 1.00 16.55 390 LEU A CA 1
ATOM 2942 C C . LEU A 1 398 ? -40.678 -24.177 -52.075 1.00 20.74 390 LEU A C 1
ATOM 2943 O O . LEU A 1 398 ? -41.008 -23.419 -52.990 1.00 17.98 390 LEU A O 1
ATOM 2948 N N . SER A 1 399 ? -41.078 -23.979 -50.820 1.00 20.61 391 SER A N 1
ATOM 2949 C CA . SER A 1 399 ? -41.600 -22.695 -50.375 1.00 19.66 391 SER A CA 1
ATOM 2950 C C . SER A 1 399 ? -41.056 -22.434 -48.979 1.00 20.97 391 SER A C 1
ATOM 2951 O O . SER A 1 399 ? -40.616 -23.357 -48.286 1.00 19.00 391 SER A O 1
ATOM 2954 N N . ARG A 1 400 ? -41.101 -21.154 -48.592 1.00 17.86 392 ARG A N 1
ATOM 2955 C CA . ARG A 1 400 ? -40.629 -20.594 -47.322 1.00 18.59 392 ARG A CA 1
ATOM 2956 C C . ARG A 1 400 ? -39.121 -20.383 -47.372 1.00 20.79 392 ARG A C 1
ATOM 2957 O O . ARG A 1 400 ? -38.360 -21.342 -47.532 1.00 17.97 392 ARG A O 1
ATOM 2965 N N . SER A 1 401 ? -38.673 -19.132 -47.223 1.00 17.12 393 SER A N 1
ATOM 2966 C CA . SER A 1 401 ? -37.261 -18.870 -47.511 1.00 18.23 393 SER A CA 1
ATOM 2967 C C . SER A 1 401 ? -36.302 -19.408 -46.452 1.00 16.96 393 SER A C 1
ATOM 2968 O O . SER A 1 401 ? -35.099 -19.474 -46.732 1.00 17.97 393 SER A O 1
ATOM 2971 N N . GLU A 1 402 ? -36.774 -19.828 -45.268 1.00 18.85 394 GLU A N 1
ATOM 2972 C CA . GLU A 1 402 ? -35.847 -20.558 -44.401 1.00 16.57 394 GLU A CA 1
ATOM 2973 C C . GLU A 1 402 ? -35.470 -21.910 -45.000 1.00 19.13 394 GLU A C 1
ATOM 2974 O O . GLU A 1 402 ? -34.473 -22.506 -44.579 1.00 19.44 394 GLU A O 1
ATOM 2980 N N . ARG A 1 403 ? -36.250 -22.410 -45.963 1.00 15.56 395 ARG A N 1
ATOM 2981 C CA . ARG A 1 403 ? -35.822 -23.551 -46.768 1.00 16.85 395 ARG A CA 1
ATOM 2982 C C . ARG A 1 403 ? -35.105 -23.088 -48.034 1.00 16.44 395 ARG A C 1
ATOM 2983 O O . ARG A 1 403 ? -33.992 -23.539 -48.318 1.00 18.35 395 ARG A O 1
ATOM 2991 N N . ILE A 1 404 ? -35.745 -22.191 -48.794 1.00 16.37 396 ILE A N 1
ATOM 2992 C CA . ILE A 1 404 ? -35.217 -21.777 -50.097 1.00 15.86 396 ILE A CA 1
ATOM 2993 C C . ILE A 1 404 ? -33.808 -21.199 -49.974 1.00 17.52 396 ILE A C 1
ATOM 2994 O O . ILE A 1 404 ? -32.977 -21.356 -50.880 1.00 18.79 396 ILE A O 1
ATOM 2999 N N . ALA A 1 405 ? -33.519 -20.495 -48.874 1.00 19.09 397 ALA A N 1
ATOM 3000 C CA . ALA A 1 405 ? -32.202 -19.874 -48.744 1.00 18.53 397 ALA A CA 1
ATOM 3001 C C . ALA A 1 405 ? -31.084 -20.916 -48.764 1.00 18.91 397 ALA A C 1
ATOM 3002 O O . ALA A 1 405 ? -29.991 -20.634 -49.266 1.00 17.37 397 ALA A O 1
ATOM 3004 N N . LYS A 1 406 ? -31.334 -22.127 -48.237 1.00 15.98 398 LYS A N 1
ATOM 3005 C CA . LYS A 1 406 ? -30.318 -23.176 -48.337 1.00 17.25 398 LYS A CA 1
ATOM 3006 C C . LYS A 1 406 ? -30.135 -23.632 -49.782 1.00 15.76 398 LYS A C 1
ATOM 3007 O O . LYS A 1 406 ? -29.008 -23.895 -50.211 1.00 16.64 398 LYS A O 1
ATOM 3013 N N . TYR A 1 407 ? -31.231 -23.786 -50.527 1.00 15.53 399 TYR A N 1
ATOM 3014 C CA . TYR A 1 407 ? -31.107 -24.123 -51.945 1.00 17.46 399 TYR A CA 1
ATOM 3015 C C . TYR A 1 407 ? -30.376 -23.025 -52.706 1.00 18.03 399 TYR A C 1
ATOM 3016 O O . TYR A 1 407 ? -29.547 -23.313 -53.578 1.00 17.25 399 TYR A O 1
ATOM 3025 N N . ASN A 1 408 ? -30.676 -21.761 -52.391 1.00 15.49 400 ASN A N 1
ATOM 3026 C CA . ASN A 1 408 ? -29.975 -20.653 -53.036 1.00 16.36 400 ASN A CA 1
ATOM 3027 C C . ASN A 1 408 ? -28.489 -20.685 -52.701 1.00 18.81 400 ASN A C 1
ATOM 3028 O O . ASN A 1 408 ? -27.638 -20.458 -53.571 1.00 18.44 400 ASN A O 1
ATOM 3033 N N . ARG A 1 409 ? -28.160 -20.970 -51.442 1.00 15.53 401 ARG A N 1
ATOM 3034 C CA . ARG A 1 409 ? -26.756 -21.042 -51.054 1.00 17.03 401 ARG A CA 1
ATOM 3035 C C . ARG A 1 409 ? -26.050 -22.192 -51.772 1.00 16.50 401 ARG A C 1
ATOM 3036 O O . ARG A 1 409 ? -24.916 -22.034 -52.241 1.00 19.15 401 ARG A O 1
ATOM 3044 N N . LEU A 1 410 ? -26.700 -23.355 -51.863 1.00 16.45 402 LEU A N 1
ATOM 3045 C CA . LEU A 1 410 ? -26.117 -24.464 -52.618 1.00 15.00 402 LEU A CA 1
ATOM 3046 C C . LEU A 1 410 ? -25.887 -24.089 -54.077 1.00 17.39 402 LEU A C 1
ATOM 3047 O O . LEU A 1 410 ? -24.870 -24.472 -54.668 1.00 16.74 402 LEU A O 1
ATOM 3052 N N . MET A 1 411 ? -26.828 -23.376 -54.689 1.00 15.31 403 MET A N 1
ATOM 3053 C CA . MET A 1 411 ? -26.622 -22.997 -56.084 1.00 14.91 403 MET A CA 1
ATOM 3054 C C . MET A 1 411 ? -25.456 -22.024 -56.215 1.00 17.14 403 MET A C 1
ATOM 3055 O O . MET A 1 411 ? -24.696 -22.076 -57.193 1.00 18.75 403 MET A O 1
ATOM 3060 N N . ALA A 1 412 ? -25.300 -21.130 -55.237 1.00 15.97 404 ALA A N 1
ATOM 3061 C CA . ALA A 1 412 ? -24.167 -20.211 -55.240 1.00 19.28 404 ALA A CA 1
ATOM 3062 C C . ALA A 1 412 ? -22.847 -20.961 -55.091 1.00 18.68 404 ALA A C 1
ATOM 3063 O O . ALA A 1 412 ? -21.865 -20.638 -55.762 1.00 18.83 404 ALA A O 1
ATOM 3065 N N . ILE A 1 413 ? -22.805 -21.948 -54.193 1.00 17.92 405 ILE A N 1
ATOM 3066 C CA . ILE A 1 413 ? -21.600 -22.757 -54.008 1.00 20.06 405 ILE A CA 1
ATOM 3067 C C . ILE A 1 413 ? -21.255 -23.486 -55.298 1.00 21.64 405 ILE A C 1
ATOM 3068 O O . ILE A 1 413 ? -20.099 -23.509 -55.743 1.00 19.65 405 ILE A O 1
ATOM 3073 N N . GLU A 1 414 ? -22.260 -24.101 -55.914 1.00 18.52 406 GLU A N 1
ATOM 3074 C CA . GLU A 1 414 ? -22.034 -24.830 -57.156 1.00 17.17 406 GLU A CA 1
ATOM 3075 C C . GLU A 1 414 ? -21.469 -23.916 -58.238 1.00 18.78 406 GLU A C 1
ATOM 3076 O O . GLU A 1 414 ? -20.508 -24.271 -58.935 1.00 19.79 406 GLU A O 1
ATOM 3082 N N . GLU A 1 415 ? -22.050 -22.729 -58.394 1.00 18.33 407 GLU A N 1
ATOM 3083 C CA . GLU A 1 415 ? -21.558 -21.821 -59.424 1.00 18.11 407 GLU A CA 1
ATOM 3084 C C . GLU A 1 415 ? -20.143 -21.345 -59.102 1.00 23.07 407 GLU A C 1
ATOM 3085 O O . GLU A 1 415 ? -19.297 -21.246 -59.999 1.00 22.85 407 GLU A O 1
ATOM 3091 N N . GLU A 1 416 ? -19.874 -21.068 -57.819 1.00 22.45 408 GLU A N 1
ATOM 3092 C CA . GLU A 1 416 ? -18.564 -20.591 -57.382 1.00 24.28 408 GLU A CA 1
ATOM 3093 C C . GLU A 1 416 ? -17.471 -21.599 -57.702 1.00 25.35 408 GLU A C 1
ATOM 3094 O O . GLU A 1 416 ? -16.363 -21.220 -58.096 1.00 24.83 408 GLU A O 1
ATOM 3100 N N . MET A 1 417 ? -17.768 -22.890 -57.535 1.00 20.96 409 MET A N 1
ATOM 3101 C CA . MET A 1 417 ? -16.769 -23.926 -57.768 1.00 23.77 409 MET A CA 1
ATOM 3102 C C . MET A 1 417 ? -16.510 -24.178 -59.249 1.00 31.73 409 MET A C 1
ATOM 3103 O O . MET A 1 417 ? -15.481 -24.766 -59.589 1.00 26.59 409 MET A O 1
ATOM 3108 N N . GLY A 1 418 ? -17.411 -23.762 -60.134 1.00 24.78 410 GLY A N 1
ATOM 3109 C CA . GLY A 1 418 ? -17.177 -23.921 -61.550 1.00 26.56 410 GLY A CA 1
ATOM 3110 C C . GLY A 1 418 ? -16.940 -25.374 -61.910 1.00 25.38 410 GLY A C 1
ATOM 3111 O O . GLY A 1 418 ? -17.711 -26.261 -61.535 1.00 25.35 410 GLY A O 1
ATOM 3112 N N . PRO A 1 419 ? -15.847 -25.648 -62.628 1.00 30.98 411 PRO A N 1
ATOM 3113 C CA . PRO A 1 419 ? -15.573 -27.026 -63.061 1.00 31.02 411 PRO A CA 1
ATOM 3114 C C . PRO A 1 419 ? -15.189 -27.963 -61.927 1.00 29.21 411 PRO A C 1
ATOM 3115 O O . PRO A 1 419 ? -15.073 -29.174 -62.165 1.00 27.24 411 PRO A O 1
ATOM 3119 N N . GLU A 1 420 ? -14.966 -27.450 -60.712 1.00 25.36 412 GLU A N 1
ATOM 3120 C CA . GLU A 1 420 ? -14.652 -28.321 -59.584 1.00 23.84 412 GLU A CA 1
ATOM 3121 C C . GLU A 1 420 ? -15.882 -29.038 -59.054 1.00 29.16 412 GLU A C 1
ATOM 3122 O O . GLU A 1 420 ? -15.745 -30.084 -58.403 1.00 24.90 412 GLU A O 1
ATOM 3128 N N . ALA A 1 421 ? -17.067 -28.512 -59.348 1.00 24.09 413 ALA A N 1
ATOM 3129 C CA . ALA A 1 421 ? -18.299 -29.008 -58.750 1.00 23.61 413 ALA A CA 1
ATOM 3130 C C . ALA A 1 421 ? -18.664 -30.370 -59.316 1.00 23.74 413 ALA A C 1
ATOM 3131 O O . ALA A 1 421 ? -18.529 -30.612 -60.519 1.00 24.69 413 ALA A O 1
ATOM 3133 N N . LEU A 1 422 ? -19.147 -31.254 -58.444 1.00 22.55 414 LEU A N 1
ATOM 3134 C CA . LEU A 1 422 ? -19.679 -32.552 -58.855 1.00 25.04 414 LEU A CA 1
ATOM 3135 C C . LEU A 1 422 ? -20.977 -32.788 -58.099 1.00 21.00 414 LEU A C 1
ATOM 3136 O O . LEU A 1 422 ? -20.954 -32.933 -56.875 1.00 22.00 414 LEU A O 1
ATOM 3141 N N . PHE A 1 423 ? -22.103 -32.826 -58.810 1.00 20.91 415 PHE A N 1
ATOM 3142 C CA . PHE A 1 423 ? -23.382 -33.180 -58.195 1.00 18.57 415 PHE A CA 1
ATOM 3143 C C . PHE A 1 423 ? -23.507 -34.702 -58.180 1.00 20.04 415 PHE A C 1
ATOM 3144 O O . PHE A 1 423 ? -23.423 -35.347 -59.231 1.00 19.10 415 PHE A O 1
ATOM 3152 N N . GLN A 1 424 ? -23.682 -35.287 -56.998 1.00 16.86 416 GLN A N 1
ATOM 3153 C CA . GLN A 1 424 ? -23.653 -36.750 -56.938 1.00 20.07 416 GLN A CA 1
ATOM 3154 C C . GLN A 1 424 ? -24.410 -37.252 -55.722 1.00 24.02 416 GLN A C 1
ATOM 3155 O O . GLN A 1 424 ? -23.989 -37.005 -54.589 1.00 28.20 416 GLN A O 1
ATOM 3161 N N . ASP A 1 425 ? -25.471 -38.017 -55.969 1.00 21.50 417 ASP A N 1
ATOM 3162 C CA . ASP A 1 425 ? -26.252 -38.665 -54.921 1.00 21.55 417 ASP A CA 1
ATOM 3163 C C . ASP A 1 425 ? -25.413 -39.732 -54.225 1.00 23.74 417 ASP A C 1
ATOM 3164 O O . ASP A 1 425 ? -24.796 -40.565 -54.888 1.00 24.18 417 ASP A O 1
ATOM 3169 N N . SER A 1 426 ? -25.375 -39.717 -52.891 1.00 19.36 418 SER A N 1
ATOM 3170 C CA . SER A 1 426 ? -24.667 -40.759 -52.149 1.00 20.20 418 SER A CA 1
ATOM 3171 C C . SER A 1 426 ? -25.562 -41.895 -51.667 1.00 22.03 418 SER A C 1
ATOM 3172 O O . SER A 1 426 ? -25.072 -42.788 -50.968 1.00 21.53 418 SER A O 1
ATOM 3175 N N . ASN A 1 427 ? -26.851 -41.879 -51.980 1.00 17.54 419 ASN A N 1
ATOM 3176 C CA . ASN A 1 427 ? -27.701 -43.029 -51.655 1.00 21.72 419 ASN A CA 1
ATOM 3177 C C . ASN A 1 427 ? -27.338 -44.212 -52.550 1.00 23.11 419 ASN A C 1
ATOM 3178 O O . ASN A 1 427 ? -27.651 -44.183 -53.747 1.00 22.73 419 ASN A O 1
ATOM 3183 N N . PRO A 1 428 ? -26.712 -45.269 -52.030 1.00 25.80 420 PRO A N 1
ATOM 3184 C CA . PRO A 1 428 ? -26.361 -46.409 -52.894 1.00 30.37 420 PRO A CA 1
ATOM 3185 C C . PRO A 1 428 ? -27.559 -47.252 -53.303 1.00 29.79 420 PRO A C 1
ATOM 3186 O O . PRO A 1 428 ? -27.409 -48.135 -54.158 1.00 32.07 420 PRO A O 1
ATOM 3190 N N . PHE A 1 429 ? -28.725 -47.036 -52.699 1.00 23.89 421 PHE A N 1
ATOM 3191 C CA . PHE A 1 429 ? -29.953 -47.743 -53.048 1.00 27.67 421 PHE A CA 1
ATOM 3192 C C . PHE A 1 429 ? -30.854 -46.919 -53.965 1.00 28.51 421 PHE A C 1
ATOM 3193 O O . PHE A 1 429 ? -32.017 -47.283 -54.167 1.00 34.26 421 PHE A O 1
ATOM 3201 N N . SER A 1 430 ? -30.332 -45.830 -54.532 1.00 29.95 422 SER A N 1
ATOM 3202 C CA . SER A 1 430 ? -31.136 -44.944 -55.364 1.00 32.05 422 SER A CA 1
ATOM 3203 C C . SER A 1 430 ? -31.802 -45.706 -56.501 1.00 36.11 422 SER A C 1
ATOM 3204 O O . SER A 1 430 ? -31.282 -46.714 -56.994 1.00 34.64 422 SER A O 1
ATOM 3207 N N . LYS A 1 431 ? -32.972 -45.210 -56.919 1.00 37.51 423 LYS A N 1
ATOM 3208 C CA . LYS A 1 431 ? -33.678 -45.840 -58.032 1.00 44.70 423 LYS A CA 1
ATOM 3209 C C . LYS A 1 431 ? -32.970 -45.652 -59.371 1.00 48.31 423 LYS A C 1
ATOM 3210 O O . LYS A 1 431 ? -33.388 -46.261 -60.359 1.00 42.52 423 LYS A O 1
ATOM 3216 N N . ALA A 1 432 ? -31.929 -44.828 -59.439 1.00 58.49 424 ALA A N 1
ATOM 3217 C CA . ALA A 1 432 ? -31.192 -44.649 -60.689 1.00 72.19 424 ALA A CA 1
ATOM 3218 C C . ALA A 1 432 ? -29.737 -45.073 -60.523 1.00 87.89 424 ALA A C 1
ATOM 3219 O O . ALA A 1 432 ? -28.855 -44.244 -60.294 1.00 90.12 424 ALA A O 1
ATOM 3222 N N . ASP 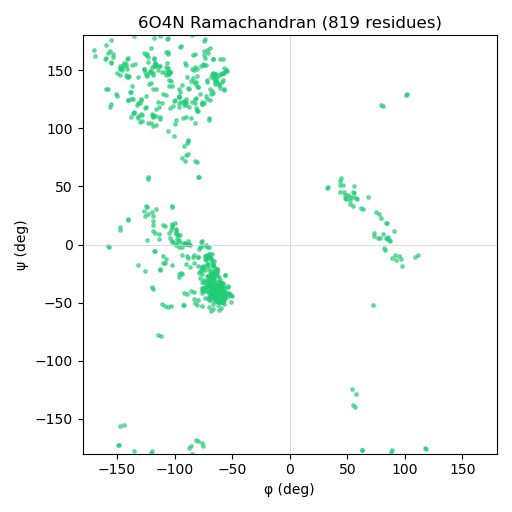B 1 11 ? -11.173 7.445 -55.340 1.00 57.14 3 ASP B N 1
ATOM 3223 C CA . ASP B 1 11 ? -12.610 7.304 -55.545 1.00 56.76 3 ASP B CA 1
ATOM 3224 C C . ASP B 1 11 ? -12.990 5.847 -55.801 1.00 46.52 3 ASP B C 1
ATOM 3225 O O . ASP B 1 11 ? -12.322 5.143 -56.558 1.00 45.57 3 ASP B O 1
ATOM 3227 N N . VAL B 1 12 ? -14.074 5.404 -55.176 1.00 39.48 4 VAL B N 1
ATOM 3228 C CA . VAL B 1 12 ? -14.546 4.027 -55.289 1.00 30.50 4 VAL B CA 1
ATOM 3229 C C . VAL B 1 12 ? -15.618 3.984 -56.372 1.00 29.30 4 VAL B C 1
ATOM 3230 O O . VAL B 1 12 ? -16.632 4.688 -56.283 1.00 32.91 4 VAL B O 1
ATOM 3234 N N . VAL B 1 13 ? -15.398 3.161 -57.400 1.00 30.66 5 VAL B N 1
ATOM 3235 C CA . VAL B 1 13 ? -16.288 3.101 -58.550 1.00 26.78 5 VAL B CA 1
ATOM 3236 C C . VAL B 1 13 ? -16.761 1.671 -58.777 1.00 29.67 5 VAL B C 1
ATOM 3237 O O . VAL B 1 13 ? -16.185 0.705 -58.276 1.00 28.93 5 VAL B O 1
ATOM 3241 N N . ILE B 1 14 ? -17.827 1.556 -59.565 1.00 26.67 6 ILE B N 1
ATOM 3242 C CA . ILE B 1 14 ? -18.378 0.265 -59.956 1.00 22.94 6 ILE B CA 1
ATOM 3243 C C . ILE B 1 14 ? -17.407 -0.428 -60.903 1.00 27.58 6 ILE B C 1
ATOM 3244 O O . ILE B 1 14 ? -17.040 0.119 -61.950 1.00 29.81 6 ILE B O 1
ATOM 3249 N N . SER B 1 15 ? -16.997 -1.643 -60.544 1.00 26.52 7 SER B N 1
ATOM 3250 C CA A SER B 1 15 ? -16.094 -2.417 -61.383 0.30 30.26 7 SER B CA 1
ATOM 3251 C CA B SER B 1 15 ? -16.080 -2.445 -61.348 0.70 30.01 7 SER B CA 1
ATOM 3252 C C . SER B 1 15 ? -16.754 -3.607 -62.060 1.00 30.63 7 SER B C 1
ATOM 3253 O O . SER B 1 15 ? -16.362 -3.958 -63.177 1.00 30.40 7 SER B O 1
ATOM 3258 N N . ASP B 1 16 ? -17.751 -4.229 -61.437 1.00 29.15 8 ASP B N 1
ATOM 3259 C CA . ASP B 1 16 ? -18.420 -5.367 -62.053 1.00 27.65 8 ASP B CA 1
ATOM 3260 C C . ASP B 1 16 ? -19.768 -5.534 -61.374 1.00 27.36 8 ASP B C 1
ATOM 3261 O O . ASP B 1 16 ? -19.988 -5.037 -60.267 1.00 25.18 8 ASP B O 1
ATOM 3266 N N . ILE B 1 17 ? -20.672 -6.229 -62.054 1.00 23.10 9 ILE B N 1
ATOM 3267 C CA . ILE B 1 17 ? -21.966 -6.587 -61.480 1.00 24.05 9 ILE B CA 1
ATOM 3268 C C . ILE B 1 17 ? -22.242 -8.038 -61.832 1.00 26.73 9 ILE B C 1
ATOM 3269 O O . ILE B 1 17 ? -22.186 -8.416 -63.006 1.00 25.12 9 ILE B O 1
ATOM 3274 N N . GLU B 1 18 ? -22.511 -8.854 -60.822 1.00 23.51 10 GLU B N 1
ATOM 3275 C CA . GLU B 1 18 ? -22.888 -10.245 -61.025 1.00 27.08 10 GLU B CA 1
ATOM 3276 C C . GLU B 1 18 ? -24.379 -10.401 -60.783 1.00 23.81 10 GLU B C 1
ATOM 3277 O O . GLU B 1 18 ? -24.959 -9.702 -59.958 1.00 24.23 10 GLU B O 1
ATOM 3283 N N . ALA B 1 19 ? -24.997 -11.340 -61.490 1.00 22.12 11 ALA B N 1
ATOM 3284 C CA . ALA B 1 19 ? -26.404 -11.621 -61.255 1.00 20.09 11 ALA B CA 1
ATOM 3285 C C . ALA B 1 19 ? -26.608 -13.121 -61.364 1.00 21.30 11 ALA B C 1
ATOM 3286 O O . ALA B 1 19 ? -25.950 -13.772 -62.173 1.00 24.83 11 ALA B O 1
ATOM 3288 N N . ARG B 1 20 ? -27.505 -13.669 -60.543 1.00 19.23 12 ARG B N 1
ATOM 3289 C CA . ARG B 1 20 ? -27.724 -15.111 -60.557 1.00 21.40 12 ARG B CA 1
ATOM 3290 C C . ARG B 1 20 ? -29.193 -15.396 -60.287 1.00 25.12 12 ARG B C 1
ATOM 3291 O O . ARG B 1 20 ? -29.897 -14.593 -59.664 1.00 21.28 12 ARG B O 1
ATOM 3299 N N . GLU B 1 21 ? -29.653 -16.549 -60.766 1.00 19.29 13 GLU B N 1
ATOM 3300 C CA . GLU B 1 21 ? -31.048 -16.935 -60.618 1.00 18.58 13 GLU B CA 1
ATOM 3301 C C . GLU B 1 21 ? -31.210 -17.708 -59.314 1.00 21.84 13 GLU B C 1
ATOM 3302 O O . GLU B 1 21 ? -30.534 -18.716 -59.100 1.00 26.50 13 GLU B O 1
ATOM 3308 N N . ILE B 1 22 ? -32.082 -17.221 -58.439 1.00 19.58 14 ILE B N 1
ATOM 3309 C CA . ILE B 1 22 ? -32.414 -17.912 -57.196 1.00 19.82 14 ILE B CA 1
ATOM 3310 C C . ILE B 1 22 ? -33.904 -18.218 -57.216 1.00 21.92 14 ILE B C 1
ATOM 3311 O O . ILE B 1 22 ? -34.596 -17.892 -58.182 1.00 19.79 14 ILE B O 1
ATOM 3316 N N . LEU B 1 23 ? -34.426 -18.806 -56.147 1.00 17.24 15 LEU B N 1
ATOM 3317 C CA . LEU B 1 23 ? -35.867 -18.921 -56.002 1.00 16.53 15 LEU B CA 1
ATOM 3318 C C . LEU B 1 23 ? -36.353 -17.981 -54.907 1.00 20.33 15 LEU B C 1
ATOM 3319 O O . LEU B 1 23 ? -35.638 -17.716 -53.929 1.00 18.78 15 LEU B O 1
ATOM 3324 N N . ASP B 1 24 ? -37.577 -17.490 -55.078 1.00 18.44 16 ASP B N 1
ATOM 3325 C CA . ASP B 1 24 ? -38.242 -16.704 -54.051 1.00 20.26 16 ASP B CA 1
ATOM 3326 C C . ASP B 1 24 ? -38.988 -17.643 -53.100 1.00 20.51 16 ASP B C 1
ATOM 3327 O O . ASP B 1 24 ? -38.904 -18.872 -53.197 1.00 16.65 16 ASP B O 1
ATOM 3332 N N . SER B 1 25 ? -39.738 -17.061 -52.167 1.00 21.11 17 SER B N 1
ATOM 3333 C CA . SER B 1 25 ? -40.338 -17.822 -51.078 1.00 18.93 17 SER B CA 1
ATOM 3334 C C . SER B 1 25 ? -41.507 -18.679 -51.528 1.00 19.36 17 SER B C 1
ATOM 3335 O O . SER B 1 25 ? -42.018 -19.470 -50.724 1.00 21.30 17 SER B O 1
ATOM 3338 N N . ARG B 1 26 ? -41.963 -18.504 -52.771 1.00 19.00 18 ARG B N 1
ATOM 3339 C CA . ARG B 1 26 ? -43.017 -19.301 -53.374 1.00 20.43 18 ARG B CA 1
ATOM 3340 C C . ARG B 1 26 ? -42.478 -20.345 -54.334 1.00 19.05 18 ARG B C 1
ATOM 3341 O O . ARG B 1 26 ? -43.271 -21.062 -54.949 1.00 24.21 18 ARG B O 1
ATOM 3349 N N . GLY B 1 27 ? -41.159 -20.448 -54.478 1.00 20.74 19 GLY B N 1
ATOM 3350 C CA . GLY B 1 27 ? -40.595 -21.414 -55.396 1.00 24.44 19 GLY B CA 1
ATOM 3351 C C . GLY B 1 27 ? -40.528 -20.960 -56.832 1.00 24.40 19 GLY B C 1
ATOM 3352 O O . GLY B 1 27 ? -40.413 -21.804 -57.724 1.00 22.62 19 GLY B O 1
ATOM 3353 N N . TYR B 1 28 ? -40.612 -19.641 -57.090 1.00 19.43 20 TYR B N 1
ATOM 3354 C CA . TYR B 1 28 ? -40.519 -19.050 -58.428 1.00 17.68 20 TYR B CA 1
ATOM 3355 C C . TYR B 1 28 ? -39.154 -18.386 -58.609 1.00 17.34 20 TYR B C 1
ATOM 3356 O O . TYR B 1 28 ? -38.629 -17.799 -57.663 1.00 20.75 20 TYR B O 1
ATOM 3365 N N . PRO B 1 29 ? -38.594 -18.391 -59.822 1.00 18.83 21 PRO B N 1
ATOM 3366 C CA . PRO B 1 29 ? -37.284 -17.755 -60.028 1.00 18.41 21 PRO B CA 1
ATOM 3367 C C . PRO B 1 29 ? -37.321 -16.260 -59.761 1.00 18.51 21 PRO B C 1
ATOM 3368 O O . PRO B 1 29 ? -38.293 -15.578 -60.082 1.00 18.92 21 PRO B O 1
ATOM 3372 N N . THR B 1 30 ? -36.226 -15.748 -59.203 1.00 17.48 22 THR B N 1
ATOM 3373 C CA . THR B 1 30 ? -35.959 -14.310 -59.239 1.00 18.07 22 THR B CA 1
ATOM 3374 C C . THR B 1 30 ? -34.445 -14.136 -59.290 1.00 20.46 22 THR B C 1
ATOM 3375 O O . THR B 1 30 ? -33.704 -15.107 -59.484 1.00 20.14 22 THR B O 1
ATOM 3379 N N . LEU B 1 31 ? -33.976 -12.893 -59.167 1.00 19.47 23 LEU B N 1
ATOM 3380 C CA . LEU B 1 31 ? -32.549 -12.621 -59.264 1.00 19.64 23 LEU B CA 1
ATOM 3381 C C . LEU B 1 31 ? -31.983 -12.120 -57.950 1.00 18.33 23 LEU B C 1
ATOM 3382 O O . LEU B 1 31 ? -32.658 -11.434 -57.178 1.00 21.50 23 LEU B O 1
ATOM 3387 N N . CYS B 1 32 ? -30.712 -12.438 -57.751 1.00 18.19 24 CYS B N 1
ATOM 3388 C CA A CYS B 1 32 ? -29.890 -11.725 -56.787 0.46 20.01 24 CYS B CA 1
ATOM 3389 C CA B CYS B 1 32 ? -29.835 -11.823 -56.770 0.54 19.60 24 CYS B CA 1
ATOM 3390 C C . CYS B 1 32 ? -28.725 -11.108 -57.536 1.00 22.84 24 CYS B C 1
ATOM 3391 O O . CYS B 1 32 ? -28.145 -11.707 -58.451 1.00 22.86 24 CYS B O 1
ATOM 3396 N N . VAL B 1 33 ? -28.433 -9.866 -57.177 1.00 20.61 25 VAL B N 1
ATOM 3397 C CA . VAL B 1 33 ? -27.460 -9.048 -57.892 1.00 22.02 25 VAL B CA 1
ATOM 3398 C C . VAL B 1 33 ? -26.356 -8.645 -56.929 1.00 23.75 25 VAL B C 1
ATOM 3399 O O . VAL B 1 33 ? -26.626 -8.305 -55.776 1.00 21.78 25 VAL B O 1
ATOM 3403 N N . LYS B 1 34 ? -25.112 -8.681 -57.401 1.00 21.55 26 LYS B N 1
ATOM 3404 C CA . LYS B 1 34 ? -23.970 -8.282 -56.590 1.00 23.75 26 LYS B CA 1
ATOM 3405 C C . LYS B 1 34 ? -23.190 -7.206 -57.330 1.00 20.61 26 LYS B C 1
ATOM 3406 O O . LYS B 1 34 ? -22.674 -7.457 -58.420 1.00 24.06 26 LYS B O 1
ATOM 3412 N N . VAL B 1 35 ? -23.096 -6.019 -56.737 1.00 20.52 27 VAL B N 1
ATOM 3413 C CA . VAL B 1 35 ? -22.300 -4.926 -57.290 1.00 23.30 27 VAL B CA 1
ATOM 3414 C C . VAL B 1 35 ? -20.942 -4.939 -56.612 1.00 24.87 27 VAL B C 1
ATOM 3415 O O . VAL B 1 35 ? -20.859 -4.938 -55.379 1.00 22.86 27 VAL B O 1
ATOM 3419 N N . ILE B 1 36 ? -19.877 -4.937 -57.409 1.00 22.07 28 ILE B N 1
ATOM 3420 C CA . ILE B 1 36 ? -18.511 -5.045 -56.910 1.00 27.03 28 ILE B CA 1
ATOM 3421 C C . ILE B 1 36 ? -17.758 -3.784 -57.308 1.00 28.11 28 ILE B C 1
ATOM 3422 O O . ILE B 1 36 ? -17.850 -3.341 -58.457 1.00 24.18 28 ILE B O 1
ATOM 3427 N N . THR B 1 37 ? -17.018 -3.208 -56.364 1.00 26.96 29 THR B N 1
ATOM 3428 C CA . THR B 1 37 ? -16.257 -1.992 -56.616 1.00 26.26 29 THR B CA 1
ATOM 3429 C C . THR B 1 37 ? -14.808 -2.308 -56.977 1.00 28.79 29 THR B C 1
ATOM 3430 O O . THR B 1 37 ? -14.329 -3.436 -56.834 1.00 28.69 29 THR B O 1
ATOM 3434 N N . ASN B 1 38 ? -14.095 -1.268 -57.421 1.00 36.17 30 ASN B N 1
ATOM 3435 C CA . ASN B 1 38 ? -12.681 -1.405 -57.754 1.00 34.94 30 ASN B CA 1
ATOM 3436 C C . ASN B 1 38 ? -11.811 -1.712 -56.542 1.00 39.58 30 ASN B C 1
ATOM 3437 O O . ASN B 1 38 ? -10.652 -2.095 -56.722 1.00 41.95 30 ASN B O 1
ATOM 3442 N N . THR B 1 39 ? -12.321 -1.547 -55.324 1.00 31.37 31 THR B N 1
ATOM 3443 C CA . THR B 1 39 ? -11.567 -1.898 -54.129 1.00 35.84 31 THR B CA 1
ATOM 3444 C C . THR B 1 39 ? -11.903 -3.287 -53.614 1.00 37.49 31 THR B C 1
ATOM 3445 O O . THR B 1 39 ? -11.313 -3.726 -52.624 1.00 41.01 31 THR B O 1
ATOM 3449 N N . GLY B 1 40 ? -12.832 -3.989 -54.256 1.00 33.14 32 GLY B N 1
ATOM 3450 C CA . GLY B 1 40 ? -13.228 -5.300 -53.805 1.00 33.41 32 GLY B CA 1
ATOM 3451 C C . GLY B 1 40 ? -14.393 -5.317 -52.839 1.00 29.51 32 GLY B C 1
ATOM 3452 O O . GLY B 1 40 ? -14.900 -6.401 -52.529 1.00 37.23 32 GLY B O 1
ATOM 3453 N N . THR B 1 41 ? -14.828 -4.161 -52.342 1.00 29.31 33 THR B N 1
ATOM 3454 C CA . THR B 1 41 ? -16.054 -4.128 -51.558 1.00 29.04 33 THR B CA 1
ATOM 3455 C C . THR B 1 41 ? -17.245 -4.464 -52.457 1.00 27.70 33 THR B C 1
ATOM 3456 O O . THR B 1 41 ? -17.179 -4.371 -53.686 1.00 27.62 33 THR B O 1
ATOM 3460 N N . PHE B 1 42 ? -18.345 -4.876 -51.838 1.00 28.17 34 PHE B N 1
ATOM 3461 C CA . PHE B 1 42 ? -19.480 -5.288 -52.646 1.00 26.53 34 PHE B CA 1
ATOM 3462 C C . PHE B 1 42 ? -20.756 -5.194 -51.829 1.00 25.76 34 PHE B C 1
ATOM 3463 O O . PHE B 1 42 ? -20.727 -5.073 -50.602 1.00 25.18 34 PHE B O 1
ATOM 3471 N N . GLY B 1 43 ? -21.872 -5.240 -52.542 1.00 20.93 35 GLY B N 1
ATOM 3472 C CA . GLY B 1 43 ? -23.176 -5.351 -51.917 1.00 18.92 35 GLY B CA 1
ATOM 3473 C C . GLY B 1 43 ? -24.034 -6.275 -52.752 1.00 23.20 35 GLY B C 1
ATOM 3474 O O . GLY B 1 43 ? -23.858 -6.386 -53.967 1.00 22.35 35 GLY B O 1
ATOM 3475 N N . GLU B 1 44 ? -24.973 -6.946 -52.088 1.00 24.51 36 GLU B N 1
ATOM 3476 C CA . GLU B 1 44 ? -25.777 -7.965 -52.746 1.00 23.49 36 GLU B CA 1
ATOM 3477 C C . GLU B 1 44 ? -27.232 -7.813 -52.330 1.00 26.95 36 GLU B C 1
ATOM 3478 O O . GLU B 1 44 ? -27.520 -7.606 -51.151 1.00 26.69 36 GLU B O 1
ATOM 3484 N N . ALA B 1 45 ? -28.146 -7.908 -53.297 1.00 20.97 37 ALA B N 1
ATOM 3485 C CA . ALA B 1 45 ? -29.568 -7.739 -53.021 1.00 18.00 37 ALA B CA 1
ATOM 3486 C C . ALA B 1 45 ? -30.375 -8.655 -53.927 1.00 22.11 37 ALA B C 1
ATOM 3487 O O . ALA B 1 45 ? -29.955 -8.966 -55.043 1.00 22.66 37 ALA B O 1
ATOM 3489 N N . CYS B 1 46 ? -31.538 -9.088 -53.438 1.00 20.36 38 CYS B N 1
ATOM 3490 C CA . CYS B 1 46 ? -32.438 -9.932 -54.209 1.00 21.20 38 CYS B CA 1
ATOM 3491 C C . CYS B 1 46 ? -33.753 -9.200 -54.451 1.00 24.81 38 CYS B C 1
ATOM 3492 O O . CYS B 1 46 ? -34.143 -8.307 -53.691 1.00 22.81 38 CYS B O 1
ATOM 3495 N N . VAL B 1 47 ? -34.448 -9.608 -55.501 1.00 19.06 39 VAL B N 1
ATOM 3496 C CA . VAL B 1 47 ? -35.623 -8.900 -56.011 1.00 18.09 39 VAL B CA 1
ATOM 3497 C C . VAL B 1 47 ? -36.876 -9.701 -55.670 1.00 20.01 39 VAL B C 1
ATOM 3498 O O . VAL B 1 47 ? -36.940 -10.896 -55.989 1.00 20.62 39 VAL B O 1
ATOM 3502 N N . PRO B 1 48 ? -37.908 -9.077 -55.061 1.00 18.33 40 PRO B N 1
ATOM 3503 C CA . PRO B 1 48 ? -39.146 -9.796 -54.739 1.00 18.69 40 PRO B CA 1
ATOM 3504 C C . PRO B 1 48 ? -40.091 -9.820 -55.926 1.00 21.73 40 PRO B C 1
ATOM 3505 O O . PRO B 1 48 ? -39.787 -9.235 -56.969 1.00 22.05 40 PRO B O 1
ATOM 3509 N N . SER B 1 49 ? -41.257 -10.442 -55.764 1.00 23.16 41 SER B N 1
ATOM 3510 C CA . SER B 1 49 ? -42.217 -10.557 -56.856 1.00 25.50 41 SER B CA 1
ATOM 3511 C C . SER B 1 49 ? -43.627 -10.617 -56.297 1.00 25.06 41 SER B C 1
ATOM 3512 O O . SER B 1 49 ? -43.913 -11.437 -55.419 1.00 24.47 41 SER B O 1
ATOM 3515 N N . GLY B 1 50 ? -44.518 -9.774 -56.827 1.00 25.27 42 GLY B N 1
ATOM 3516 C CA . GLY B 1 50 ? -45.890 -9.787 -56.365 1.00 23.21 42 GLY B CA 1
ATOM 3517 C C . GLY B 1 50 ? -46.747 -10.836 -57.055 1.00 26.73 42 GLY B C 1
ATOM 3518 O O . GLY B 1 50 ? -46.405 -11.390 -58.101 1.00 25.90 42 GLY B O 1
ATOM 3519 N N . ALA B 1 51 ? -47.885 -11.129 -56.427 1.00 27.01 43 ALA B N 1
ATOM 3520 C CA . ALA B 1 51 ? -48.938 -11.937 -57.031 1.00 25.95 43 ALA B CA 1
ATOM 3521 C C . ALA B 1 51 ? -50.097 -11.073 -57.508 1.00 31.04 43 ALA B C 1
ATOM 3522 O O . ALA B 1 51 ? -50.517 -11.169 -58.668 1.00 31.06 43 ALA B O 1
ATOM 3524 N N . SER B 1 52 ? -50.634 -10.231 -56.623 1.00 27.68 44 SER B N 1
ATOM 3525 C CA . SER B 1 52 ? -51.690 -9.289 -57.000 1.00 29.07 44 SER B CA 1
ATOM 3526 C C . SER B 1 52 ? -51.012 -8.000 -57.454 1.00 32.41 44 SER B C 1
ATOM 3527 O O . SER B 1 52 ? -50.933 -7.004 -56.733 1.00 29.78 44 SER B O 1
ATOM 3530 N N . THR B 1 53 ? -50.489 -8.037 -58.677 1.00 28.46 45 THR B N 1
ATOM 3531 C CA . THR B 1 53 ? -49.674 -6.942 -59.192 1.00 28.26 45 THR B CA 1
ATOM 3532 C C . THR B 1 53 ? -50.570 -5.892 -59.838 1.00 33.39 45 THR B C 1
ATOM 3533 O O . THR B 1 53 ? -51.479 -6.226 -60.605 1.00 34.89 45 THR B O 1
ATOM 3537 N N . GLY B 1 54 ? -50.318 -4.623 -59.517 1.00 29.50 46 GLY B N 1
ATOM 3538 C CA . GLY B 1 54 ? -51.068 -3.551 -60.149 1.00 31.43 46 GLY B CA 1
ATOM 3539 C C . GLY B 1 54 ? -50.782 -3.487 -61.638 1.00 31.35 46 GLY B C 1
ATOM 3540 O O . GLY B 1 54 ? -49.678 -3.777 -62.093 1.00 30.30 46 GLY B O 1
ATOM 3541 N N . ILE B 1 55 ? -51.800 -3.101 -62.413 1.00 33.03 47 ILE B N 1
ATOM 3542 C CA . ILE B 1 55 ? -51.624 -3.075 -63.864 1.00 34.12 47 ILE B CA 1
ATOM 3543 C C . ILE B 1 55 ? -50.559 -2.060 -64.271 1.00 36.98 47 ILE B C 1
ATOM 3544 O O . ILE B 1 55 ? -49.909 -2.213 -65.313 1.00 33.83 47 ILE B O 1
ATOM 3549 N N . LYS B 1 56 ? -50.331 -1.035 -63.452 1.00 34.84 48 LYS B N 1
ATOM 3550 C CA . LYS B 1 56 ? -49.358 -0.001 -63.773 1.00 32.58 48 LYS B CA 1
ATOM 3551 C C . LYS B 1 56 ? -47.981 -0.242 -63.152 1.00 32.67 48 LYS B C 1
ATOM 3552 O O . LYS B 1 56 ? -47.123 0.646 -63.229 1.00 32.41 48 LYS B O 1
ATOM 3558 N N . GLU B 1 57 ? -47.741 -1.407 -62.544 1.00 29.63 49 GLU B N 1
ATOM 3559 C CA . GLU B 1 57 ? -46.403 -1.694 -62.035 1.00 28.05 49 GLU B CA 1
ATOM 3560 C C . GLU B 1 57 ? -45.403 -1.770 -63.181 1.00 32.20 49 GLU B C 1
ATOM 3561 O O . GLU B 1 57 ? -45.730 -2.195 -64.294 1.00 28.57 49 GLU B O 1
ATOM 3567 N N . ALA B 1 58 ? -44.174 -1.340 -62.899 1.00 26.93 50 ALA B N 1
ATOM 3568 C CA . ALA B 1 58 ? -43.071 -1.540 -63.825 1.00 26.65 50 ALA B CA 1
ATOM 3569 C C . ALA B 1 58 ? -42.909 -3.028 -64.140 1.00 30.95 50 ALA B C 1
ATOM 3570 O O . ALA B 1 58 ? -43.231 -3.896 -63.324 1.00 29.07 50 ALA B O 1
ATOM 3572 N N . LEU B 1 59 ? -42.389 -3.322 -65.333 1.00 26.81 51 LEU B N 1
ATOM 3573 C CA . LEU B 1 59 ? -42.460 -4.677 -65.880 1.00 28.49 51 LEU B CA 1
ATOM 3574 C C . LEU B 1 59 ? -41.452 -5.613 -65.224 1.00 29.09 51 LEU B C 1
ATOM 3575 O O . LEU B 1 59 ? -40.238 -5.396 -65.299 1.00 27.64 51 LEU B O 1
ATOM 3580 N N . GLU B 1 60 ? -41.962 -6.676 -64.613 1.00 24.78 52 GLU B N 1
ATOM 3581 C CA . GLU B 1 60 ? -41.147 -7.810 -64.198 1.00 28.22 52 GLU B CA 1
ATOM 3582 C C . GLU B 1 60 ? -40.885 -8.709 -65.408 1.00 28.62 52 GLU B C 1
ATOM 3583 O O . GLU B 1 60 ? -41.824 -9.285 -65.965 1.00 28.66 52 GLU B O 1
ATOM 3589 N N . LEU B 1 61 ? -39.621 -8.831 -65.819 1.00 27.66 53 LEU B N 1
ATOM 3590 C CA . LEU B 1 61 ? -39.273 -9.520 -67.062 1.00 26.61 53 LEU B CA 1
ATOM 3591 C C . LEU B 1 61 ? -39.026 -11.006 -66.798 1.00 24.80 53 LEU B C 1
ATOM 3592 O O . LEU B 1 61 ? -38.122 -11.365 -66.034 1.00 22.32 53 LEU B O 1
ATOM 3597 N N . ARG B 1 62 ? -39.814 -11.860 -67.456 1.00 25.57 54 ARG B N 1
ATOM 3598 C CA . ARG B 1 62 ? -39.726 -13.311 -67.353 1.00 23.54 54 ARG B CA 1
ATOM 3599 C C . ARG B 1 62 ? -39.360 -13.904 -68.710 1.00 24.13 54 ARG B C 1
ATOM 3600 O O . ARG B 1 62 ? -39.642 -13.316 -69.756 1.00 25.07 54 ARG B O 1
ATOM 3608 N N . ASP B 1 63 ? -38.767 -15.104 -68.686 1.00 23.74 55 ASP B N 1
ATOM 3609 C CA . ASP B 1 63 ? -38.205 -15.685 -69.908 1.00 25.56 55 ASP B CA 1
ATOM 3610 C C . ASP B 1 63 ? -39.260 -16.284 -70.827 1.00 29.56 55 ASP B C 1
ATOM 3611 O O . ASP B 1 63 ? -39.038 -16.360 -72.042 1.00 26.16 55 ASP B O 1
ATOM 3616 N N . LYS B 1 64 ? -40.371 -16.761 -70.270 1.00 25.39 56 LYS B N 1
ATOM 3617 C CA . LYS B 1 64 ? -41.458 -17.353 -71.057 1.00 26.47 56 LYS B CA 1
ATOM 3618 C C . LYS B 1 64 ? -41.016 -18.617 -71.795 1.00 27.90 56 LYS B C 1
ATOM 3619 O O . LYS B 1 64 ? -41.542 -18.942 -72.868 1.00 28.18 56 LYS B O 1
ATOM 3625 N N . ASP B 1 65 ? -40.055 -19.353 -71.225 1.00 26.53 57 ASP B N 1
ATOM 3626 C CA . ASP B 1 65 ? -39.686 -20.668 -71.740 1.00 29.37 57 ASP B CA 1
ATOM 3627 C C . ASP B 1 65 ? -40.624 -21.690 -71.108 1.00 26.11 57 ASP B C 1
ATOM 3628 O O . ASP B 1 65 ? -40.498 -21.969 -69.903 1.00 25.27 57 ASP B O 1
ATOM 3633 N N . PRO B 1 66 ? -41.564 -22.275 -71.860 1.00 29.91 58 PRO B N 1
ATOM 3634 C CA . PRO B 1 66 ? -42.568 -23.140 -71.223 1.00 30.66 58 PRO B CA 1
ATOM 3635 C C . PRO B 1 66 ? -41.985 -24.411 -70.634 1.00 30.67 58 PRO B C 1
ATOM 3636 O O . PRO B 1 66 ? -42.643 -25.038 -69.794 1.00 30.43 58 PRO B O 1
ATOM 3640 N N . LYS B 1 67 ? -40.775 -24.798 -71.027 1.00 26.49 59 LYS B N 1
ATOM 3641 C CA . LYS B 1 67 ? -40.161 -26.027 -70.542 1.00 26.12 59 LYS B CA 1
ATOM 3642 C C . LYS B 1 67 ? -39.318 -25.811 -69.300 1.00 25.87 59 LYS B C 1
ATOM 3643 O O . LYS B 1 67 ? -38.732 -26.771 -68.784 1.00 25.25 59 LYS B O 1
ATOM 3649 N N . ARG B 1 68 ? -39.256 -24.581 -68.797 1.00 24.42 60 ARG B N 1
ATOM 3650 C CA . ARG B 1 68 ? -38.341 -24.234 -67.721 1.00 23.42 60 ARG B CA 1
ATOM 3651 C C . ARG B 1 68 ? -39.076 -23.341 -66.729 1.00 23.03 60 ARG B C 1
ATOM 3652 O O . ARG B 1 68 ? -39.379 -22.187 -67.049 1.00 24.38 60 ARG B O 1
ATOM 3660 N N . TYR B 1 69 ? -39.373 -23.873 -65.538 1.00 22.69 61 TYR B N 1
ATOM 3661 C CA . TYR B 1 69 ? -40.097 -23.124 -64.504 1.00 22.42 61 TYR B CA 1
ATOM 3662 C C . TYR B 1 69 ? -41.433 -22.580 -65.015 1.00 23.49 61 TYR B C 1
ATOM 3663 O O . TYR B 1 69 ? -41.875 -21.500 -64.597 1.00 23.90 61 TYR B O 1
ATOM 3672 N N . GLN B 1 70 ? -42.077 -23.320 -65.919 1.00 24.08 62 GLN B N 1
ATOM 3673 C CA . GLN B 1 70 ? -43.356 -22.911 -66.519 1.00 25.07 62 GLN B CA 1
ATOM 3674 C C . GLN B 1 70 ? -43.306 -21.464 -67.010 1.00 30.68 62 GLN B C 1
ATOM 3675 O O . GLN B 1 70 ? -44.232 -20.675 -66.798 1.00 25.54 62 GLN B O 1
ATOM 3681 N N . GLY B 1 71 ? -42.199 -21.103 -67.653 1.00 24.75 63 GLY B N 1
ATOM 3682 C CA . GLY B 1 71 ? -42.077 -19.793 -68.264 1.00 24.94 63 GLY B CA 1
ATOM 3683 C C . GLY B 1 71 ? -41.603 -18.688 -67.348 1.00 26.04 63 GLY B C 1
ATOM 3684 O O . GLY B 1 71 ? -41.566 -17.527 -67.772 1.00 24.34 63 GLY B O 1
ATOM 3685 N N . LYS B 1 72 ? -41.220 -19.007 -66.116 1.00 23.25 64 LYS B N 1
ATOM 3686 C CA . LYS B 1 72 ? -40.954 -17.984 -65.112 1.00 22.57 64 LYS B CA 1
ATOM 3687 C C . LYS B 1 72 ? -39.471 -17.758 -64.840 1.00 21.73 64 LYS B C 1
ATOM 3688 O O . LYS B 1 72 ? -39.140 -17.033 -63.898 1.00 21.20 64 LYS B O 1
ATOM 3694 N N . GLY B 1 73 ? -38.570 -18.333 -65.647 1.00 21.78 65 GLY B N 1
ATOM 3695 C CA . GLY B 1 73 ? -37.156 -18.046 -65.470 1.00 21.20 65 GLY B CA 1
ATOM 3696 C C . GLY B 1 73 ? -36.857 -16.562 -65.592 1.00 22.41 65 GLY B C 1
ATOM 3697 O O . GLY B 1 73 ? -37.634 -15.789 -66.154 1.00 23.29 65 GLY B O 1
ATOM 3698 N N . VAL B 1 74 ? -35.707 -16.153 -65.042 1.00 20.59 66 VAL B N 1
ATOM 3699 C CA . VAL B 1 74 ? -35.265 -14.763 -65.186 1.00 20.63 66 VAL B CA 1
ATOM 3700 C C . VAL B 1 74 ? -33.866 -14.698 -65.797 1.00 21.53 66 VAL B C 1
ATOM 3701 O O . VAL B 1 74 ? -33.093 -13.771 -65.523 1.00 21.61 66 VAL B O 1
ATOM 3705 N N . LEU B 1 75 ? -33.550 -15.662 -66.668 1.00 22.68 67 LEU B N 1
ATOM 3706 C CA . LEU B 1 75 ? -32.260 -15.655 -67.351 1.00 22.27 67 LEU B CA 1
ATOM 3707 C C . LEU B 1 75 ? -32.087 -14.415 -68.224 1.00 23.66 67 LEU B C 1
ATOM 3708 O O . LEU B 1 75 ? -30.978 -13.880 -68.335 1.00 22.23 67 LEU B O 1
ATOM 3713 N N . GLN B 1 76 ? -33.163 -13.944 -68.860 1.00 22.83 68 GLN B N 1
ATOM 3714 C CA . GLN B 1 76 ? -33.019 -12.756 -69.704 1.00 23.91 68 GLN B CA 1
ATOM 3715 C C . GLN B 1 76 ? -32.708 -11.518 -68.871 1.00 27.62 68 GLN B C 1
ATOM 3716 O O . GLN B 1 76 ? -31.829 -10.728 -69.236 1.00 25.29 68 GLN B O 1
ATOM 3722 N N . ALA B 1 77 ? -33.412 -11.332 -67.748 1.00 22.36 69 ALA B N 1
ATOM 3723 C CA . ALA B 1 77 ? -33.103 -10.212 -66.861 1.00 21.91 69 ALA B CA 1
ATOM 3724 C C . ALA B 1 77 ? -31.662 -10.285 -66.374 1.00 22.61 69 ALA B C 1
ATOM 3725 O O . ALA B 1 77 ? -30.964 -9.267 -66.316 1.00 21.70 69 ALA B O 1
ATOM 3727 N N . ILE B 1 78 ? -31.196 -11.487 -66.028 1.00 21.08 70 ILE B N 1
ATOM 3728 C CA . ILE B 1 78 ? -29.808 -11.654 -65.608 1.00 21.39 70 ILE B CA 1
ATOM 3729 C C . ILE B 1 78 ? -28.864 -11.269 -66.739 1.00 22.95 70 ILE B C 1
ATOM 3730 O O . ILE B 1 78 ? -27.852 -10.586 -66.527 1.00 23.15 70 ILE B O 1
ATOM 3735 N N . SER B 1 79 ? -29.185 -11.699 -67.959 1.00 23.19 71 SER B N 1
ATOM 3736 C CA . SER B 1 79 ? -28.372 -11.330 -69.109 1.00 25.09 71 SER B CA 1
ATOM 3737 C C . SER B 1 79 ? -28.322 -9.818 -69.283 1.00 23.90 71 SER B C 1
ATOM 3738 O O . SER B 1 79 ? -27.269 -9.257 -69.616 1.00 25.43 71 SER B O 1
ATOM 3741 N N . ASN B 1 80 ? -29.451 -9.141 -69.061 1.00 23.74 72 ASN B N 1
ATOM 3742 C CA . ASN B 1 80 ? -29.484 -7.689 -69.213 1.00 28.04 72 ASN B CA 1
ATOM 3743 C C . ASN B 1 80 ? -28.593 -7.003 -68.185 1.00 25.03 72 ASN B C 1
ATOM 3744 O O . ASN B 1 80 ? -27.921 -6.015 -68.502 1.00 26.05 72 ASN B O 1
ATOM 3749 N N . VAL B 1 81 ? -28.565 -7.513 -66.953 1.00 22.79 73 VAL B N 1
ATOM 3750 C CA . VAL B 1 81 ? -27.641 -6.965 -65.964 1.00 22.45 73 VAL B CA 1
ATOM 3751 C C . VAL B 1 81 ? -26.206 -7.099 -66.456 1.00 26.48 73 VAL B C 1
ATOM 3752 O O . VAL B 1 81 ? -25.436 -6.130 -66.455 1.00 27.00 73 VAL B O 1
ATOM 3756 N N . GLU B 1 82 ? -25.839 -8.304 -66.908 1.00 23.18 74 GLU B N 1
ATOM 3757 C CA . GLU B 1 82 ? -24.448 -8.606 -67.239 1.00 26.60 74 GLU B CA 1
ATOM 3758 C C . GLU B 1 82 ? -24.002 -7.910 -68.519 1.00 29.79 74 GLU B C 1
ATOM 3759 O O . GLU B 1 82 ? -22.859 -7.440 -68.612 1.00 31.98 74 GLU B O 1
ATOM 3765 N N . LYS B 1 83 ? -24.871 -7.858 -69.526 1.00 26.78 75 LYS B N 1
ATOM 3766 C CA . LYS B 1 83 ? -24.471 -7.400 -70.851 1.00 27.90 75 LYS B CA 1
ATOM 3767 C C . LYS B 1 83 ? -24.779 -5.937 -71.111 1.00 29.81 75 LYS B C 1
ATOM 3768 O O . LYS B 1 83 ? -24.076 -5.306 -71.908 1.00 28.76 75 LYS B O 1
ATOM 3774 N N . VAL B 1 84 ? -25.805 -5.374 -70.475 1.00 26.63 76 VAL B N 1
ATOM 3775 C CA . VAL B 1 84 ? -26.208 -3.990 -70.709 1.00 31.12 76 VAL B CA 1
ATOM 3776 C C . VAL B 1 84 ? -25.863 -3.098 -69.524 1.00 29.15 76 VAL B C 1
ATOM 3777 O O . VAL B 1 84 ? -25.226 -2.054 -69.686 1.00 28.85 76 VAL B O 1
ATOM 3781 N N . LEU B 1 85 ? -26.285 -3.487 -68.319 1.00 26.36 77 LEU B N 1
ATOM 3782 C CA . LEU B 1 85 ? -26.097 -2.587 -67.188 1.00 26.76 77 LEU B CA 1
ATOM 3783 C C . LEU B 1 85 ? -24.635 -2.501 -66.764 1.00 25.35 77 LEU B C 1
ATOM 3784 O O . LEU B 1 85 ? -24.186 -1.431 -66.339 1.00 25.96 77 LEU B O 1
ATOM 3789 N N . VAL B 1 86 ? -23.864 -3.576 -66.911 1.00 27.34 78 VAL B N 1
ATOM 3790 C CA . VAL B 1 86 ? -22.450 -3.525 -66.530 1.00 30.15 78 VAL B CA 1
ATOM 3791 C C . VAL B 1 86 ? -21.691 -2.484 -67.353 1.00 31.23 78 VAL B C 1
ATOM 3792 O O . VAL B 1 86 ? -21.074 -1.581 -66.762 1.00 30.52 78 VAL B O 1
ATOM 3796 N N . PRO B 1 87 ? -21.691 -2.536 -68.691 1.00 29.21 79 PRO B N 1
ATOM 3797 C CA . PRO B 1 87 ? -20.935 -1.506 -69.426 1.00 29.41 79 PRO B CA 1
ATOM 3798 C C . PRO B 1 87 ? -21.495 -0.106 -69.230 1.00 34.42 79 PRO B C 1
ATOM 3799 O O . PRO B 1 87 ? -20.743 0.876 -69.319 1.00 33.15 79 PRO B O 1
ATOM 3803 N N . ALA B 1 88 ? -22.790 0.015 -68.937 1.00 30.85 80 ALA B N 1
ATOM 3804 C CA . ALA B 1 88 ? -23.381 1.332 -68.723 1.00 30.67 80 ALA B CA 1
ATOM 3805 C C . ALA B 1 88 ? -22.936 1.948 -67.405 1.00 29.17 80 ALA B C 1
ATOM 3806 O O . ALA B 1 88 ? -22.905 3.177 -67.275 1.00 28.62 80 ALA B O 1
ATOM 3808 N N . LEU B 1 89 ? -22.586 1.122 -66.417 1.00 27.51 81 LEU B N 1
ATOM 3809 C CA . LEU B 1 89 ? -22.314 1.626 -65.081 1.00 27.22 81 LEU B CA 1
ATOM 3810 C C . LEU B 1 89 ? -20.851 1.547 -64.666 1.00 30.38 81 LEU B C 1
ATOM 3811 O O . LEU B 1 89 ? -20.475 2.203 -63.690 1.00 28.62 81 LEU B O 1
ATOM 3816 N N . GLN B 1 90 ? -20.026 0.768 -65.365 1.00 28.57 82 GLN B N 1
ATOM 3817 C CA . GLN B 1 90 ? -18.632 0.617 -64.967 1.00 32.25 82 GLN B CA 1
ATOM 3818 C C . GLN B 1 90 ? -17.936 1.971 -64.919 1.00 29.44 82 GLN B C 1
ATOM 3819 O O . GLN B 1 90 ? -18.085 2.797 -65.828 1.00 31.20 82 GLN B O 1
ATOM 3825 N N . GLY B 1 91 ? -17.188 2.203 -63.843 1.00 30.68 83 GLY B N 1
ATOM 3826 C CA . GLY B 1 91 ? -16.432 3.427 -63.684 1.00 31.19 83 GLY B CA 1
ATOM 3827 C C . GLY B 1 91 ? -17.172 4.565 -63.015 1.00 34.13 83 GLY B C 1
ATOM 3828 O O . GLY B 1 91 ? -16.542 5.574 -62.664 1.00 30.65 83 GLY B O 1
ATOM 3829 N N . PHE B 1 92 ? -18.482 4.454 -62.834 1.00 30.96 84 PHE B N 1
ATOM 3830 C CA . PHE B 1 92 ? -19.199 5.483 -62.097 1.00 29.59 84 PHE B CA 1
ATOM 3831 C C . PHE B 1 92 ? -19.057 5.247 -60.601 1.00 25.13 84 PHE B C 1
ATOM 3832 O O . PHE B 1 92 ? -18.849 4.116 -60.150 1.00 29.04 84 PHE B O 1
ATOM 3840 N N . SER B 1 93 ? -19.141 6.342 -59.840 1.00 24.79 85 SER B N 1
ATOM 3841 C CA . SER B 1 93 ? -18.937 6.284 -58.399 1.00 24.91 85 SER B CA 1
ATOM 3842 C C . SER B 1 93 ? -19.977 5.382 -57.757 1.00 27.17 85 SER B C 1
ATOM 3843 O O . SER B 1 93 ? -21.162 5.442 -58.094 1.00 26.13 85 SER B O 1
ATOM 3846 N N . VAL B 1 94 ? -19.531 4.552 -56.811 1.00 21.91 86 VAL B N 1
ATOM 3847 C CA . VAL B 1 94 ? -20.465 3.711 -56.068 1.00 22.94 86 VAL B CA 1
ATOM 3848 C C . VAL B 1 94 ? -21.428 4.564 -55.256 1.00 26.05 86 VAL B C 1
ATOM 3849 O O . VAL B 1 94 ? -22.518 4.101 -54.909 1.00 24.54 86 VAL B O 1
ATOM 3853 N N . PHE B 1 95 ? -21.053 5.813 -54.946 1.00 22.68 87 PHE B N 1
ATOM 3854 C CA . PHE B 1 95 ? -21.863 6.675 -54.096 1.00 22.99 87 PHE B CA 1
ATOM 3855 C C . PHE B 1 95 ? -22.895 7.485 -54.866 1.00 27.84 87 PHE B C 1
ATOM 3856 O O . PHE B 1 95 ? -23.773 8.086 -54.242 1.00 26.82 87 PHE B O 1
ATOM 3864 N N . ASP B 1 96 ? -22.824 7.521 -56.193 1.00 27.95 88 ASP B N 1
ATOM 3865 C CA . ASP B 1 96 ? -23.728 8.373 -56.971 1.00 27.16 88 ASP B CA 1
ATOM 3866 C C . ASP B 1 96 ? -24.983 7.581 -57.338 1.00 26.95 88 ASP B C 1
ATOM 3867 O O . ASP B 1 96 ? -25.203 7.184 -58.491 1.00 24.17 88 ASP B O 1
ATOM 3872 N N . GLN B 1 97 ? -25.807 7.351 -56.308 1.00 25.28 89 GLN B N 1
ATOM 3873 C CA . GLN B 1 97 ? -26.991 6.507 -56.457 1.00 26.25 89 GLN B CA 1
ATOM 3874 C C . GLN B 1 97 ? -27.954 7.073 -57.494 1.00 23.91 89 GLN B C 1
ATOM 3875 O O . GLN B 1 97 ? -28.442 6.342 -58.367 1.00 25.09 89 GLN B O 1
ATOM 3881 N N . ILE B 1 98 ? -28.269 8.368 -57.386 1.00 21.34 90 ILE B N 1
ATOM 3882 C CA . ILE B 1 98 ? -29.219 8.990 -58.307 1.00 21.72 90 ILE B CA 1
ATOM 3883 C C . ILE B 1 98 ? -28.700 8.911 -59.738 1.00 24.91 90 ILE B C 1
ATOM 3884 O O . ILE B 1 98 ? -29.452 8.591 -60.667 1.00 23.61 90 ILE B O 1
ATOM 3889 N N . THR B 1 99 ? -27.403 9.181 -59.934 1.00 22.83 91 THR B N 1
ATOM 3890 C CA . THR B 1 99 ? -26.809 9.100 -61.269 1.00 24.11 91 THR B CA 1
ATOM 3891 C C . THR B 1 99 ? -26.949 7.700 -61.858 1.00 24.15 91 THR B C 1
ATOM 3892 O O . THR B 1 99 ? -27.356 7.537 -63.016 1.00 26.76 91 THR B O 1
ATOM 3896 N N . ALA B 1 100 ? -26.601 6.676 -61.076 1.00 22.52 92 ALA B N 1
ATOM 3897 C CA . ALA B 1 100 ? -26.669 5.305 -61.571 1.00 22.29 92 ALA B CA 1
ATOM 3898 C C . ALA B 1 100 ? -28.104 4.893 -61.882 1.00 25.27 92 ALA B C 1
ATOM 3899 O O . ALA B 1 100 ? -28.362 4.225 -62.888 1.00 24.83 92 ALA B O 1
ATOM 3901 N N . ASP B 1 101 ? -29.053 5.265 -61.022 1.00 23.62 93 ASP B N 1
ATOM 3902 C CA . ASP B 1 101 ? -30.448 4.940 -61.310 1.00 21.67 93 ASP B CA 1
ATOM 3903 C C . ASP B 1 101 ? -30.917 5.628 -62.589 1.00 23.57 93 ASP B C 1
ATOM 3904 O O . ASP B 1 101 ? -31.608 5.012 -63.411 1.00 23.69 93 ASP B O 1
ATOM 3909 N N . ALA B 1 102 ? -30.525 6.895 -62.792 1.00 23.95 94 ALA B N 1
ATOM 3910 C CA . ALA B 1 102 ? -30.859 7.590 -64.036 1.00 25.12 94 ALA B CA 1
ATOM 3911 C C . ALA B 1 102 ? -30.222 6.916 -65.247 1.00 27.04 94 ALA B C 1
ATOM 3912 O O . ALA B 1 102 ? -30.832 6.849 -66.322 1.00 25.84 94 ALA B O 1
ATOM 3914 N N . ILE B 1 103 ? -28.983 6.437 -65.104 1.00 25.06 95 ILE B N 1
ATOM 3915 C CA . ILE B 1 103 ? -28.324 5.741 -66.212 1.00 26.40 95 ILE B CA 1
ATOM 3916 C C . ILE B 1 103 ? -29.109 4.497 -66.605 1.00 29.57 95 ILE B C 1
ATOM 3917 O O . ILE B 1 103 ? -29.326 4.229 -67.795 1.00 27.37 95 ILE B O 1
ATOM 3922 N N . MET B 1 104 ? -29.551 3.720 -65.615 1.00 24.00 96 MET B N 1
ATOM 3923 C CA . MET B 1 104 ? -30.293 2.501 -65.915 1.00 25.69 96 MET B CA 1
ATOM 3924 C C . MET B 1 104 ? -31.645 2.817 -66.538 1.00 26.05 96 MET B C 1
ATOM 3925 O O . MET B 1 104 ? -32.079 2.135 -67.475 1.00 27.66 96 MET B O 1
ATOM 3930 N N . ILE B 1 105 ? -32.324 3.845 -66.025 1.00 24.35 97 ILE B N 1
ATOM 3931 C CA . ILE B 1 105 ? -33.601 4.261 -66.597 1.00 25.02 97 ILE B CA 1
ATOM 3932 C C . ILE B 1 105 ? -33.425 4.668 -68.057 1.00 26.27 97 ILE B C 1
ATOM 3933 O O . ILE B 1 105 ? -34.226 4.294 -68.927 1.00 30.84 97 ILE B O 1
ATOM 3938 N N . ASP B 1 106 ? -32.370 5.438 -68.351 1.00 29.86 98 ASP B N 1
ATOM 3939 C CA A ASP B 1 106 ? -32.119 5.859 -69.725 0.60 29.63 98 ASP B CA 1
ATOM 3940 C CA B ASP B 1 106 ? -32.122 5.857 -69.728 0.40 29.77 98 ASP B CA 1
ATOM 3941 C C . ASP B 1 106 ? -31.714 4.680 -70.606 1.00 30.75 98 ASP B C 1
ATOM 3942 O O . ASP B 1 106 ? -32.087 4.622 -71.782 1.00 33.70 98 ASP B O 1
ATOM 3951 N N . ALA B 1 107 ? -30.933 3.746 -70.061 1.00 31.37 99 ALA B N 1
ATOM 3952 C CA . ALA B 1 107 ? -30.477 2.609 -70.856 1.00 28.21 99 ALA B CA 1
ATOM 3953 C C . ALA B 1 107 ? -31.648 1.741 -71.292 1.00 31.98 99 ALA B C 1
ATOM 3954 O O . ALA B 1 107 ? -31.649 1.195 -72.403 1.00 33.04 99 ALA B O 1
ATOM 3956 N N . ASP B 1 108 ? -32.650 1.592 -70.425 1.00 30.10 100 ASP B N 1
ATOM 3957 C CA . ASP B 1 108 ? -33.865 0.881 -70.808 1.00 32.76 100 ASP B CA 1
ATOM 3958 C C . ASP B 1 108 ? -34.712 1.728 -71.750 1.00 30.24 100 ASP B C 1
ATOM 3959 O O . ASP B 1 108 ? -35.205 1.236 -72.772 1.00 31.59 100 ASP B O 1
ATOM 3964 N N . GLY B 1 109 ? -34.898 3.001 -71.420 1.00 31.79 101 GLY B N 1
ATOM 3965 C CA . GLY B 1 109 ? -35.522 3.940 -72.332 1.00 32.13 101 GLY B CA 1
ATOM 3966 C C . GLY B 1 109 ? -37.028 3.838 -72.468 1.00 40.07 101 GLY B C 1
ATOM 3967 O O . GLY B 1 109 ? -37.601 4.534 -73.316 1.00 39.46 101 GLY B O 1
ATOM 3968 N N . THR B 1 110 ? -37.693 2.994 -71.682 1.00 35.19 102 THR B N 1
ATOM 3969 C CA . THR B 1 110 ? -39.144 2.895 -71.737 1.00 31.39 102 THR B CA 1
ATOM 3970 C C . THR B 1 110 ? -39.737 3.276 -70.386 1.00 29.10 102 THR B C 1
ATOM 3971 O O . THR B 1 110 ? -39.128 3.016 -69.344 1.00 30.33 102 THR B O 1
ATOM 3975 N N . PRO B 1 111 ? -40.918 3.907 -70.373 1.00 34.98 103 PRO B N 1
ATOM 3976 C CA . PRO B 1 111 ? -41.508 4.340 -69.094 1.00 35.16 103 PRO B CA 1
ATOM 3977 C C . PRO B 1 111 ? -41.617 3.240 -68.046 1.00 31.03 103 PRO B C 1
ATOM 3978 O O . PRO B 1 111 ? -41.321 3.488 -66.871 1.00 33.81 103 PRO B O 1
ATOM 3982 N N . ASN B 1 112 ? -42.010 2.025 -68.436 1.00 29.53 104 ASN B N 1
ATOM 3983 C CA . ASN B 1 112 ? -42.261 0.957 -67.477 1.00 34.61 104 ASN B CA 1
ATOM 3984 C C . ASN B 1 112 ? -41.126 -0.060 -67.400 1.00 31.95 104 ASN B C 1
ATOM 3985 O O . ASN B 1 112 ? -41.334 -1.160 -66.879 1.00 29.49 104 ASN B O 1
ATOM 3990 N N . LYS B 1 113 ? -39.933 0.295 -67.888 1.00 27.88 105 LYS B N 1
ATOM 3991 C CA . LYS B 1 113 ? -38.749 -0.562 -67.784 1.00 25.49 105 LYS B CA 1
ATOM 3992 C C . LYS B 1 113 ? -38.992 -1.919 -68.443 1.00 26.51 105 LYS B C 1
ATOM 3993 O O . LYS B 1 113 ? -38.555 -2.959 -67.947 1.00 27.57 105 LYS B O 1
ATOM 3999 N N . GLU B 1 114 ? -39.693 -1.901 -69.585 1.00 26.86 106 GLU B N 1
ATOM 4000 C CA . GLU B 1 114 ? -40.065 -3.133 -70.281 1.00 31.02 106 GLU B CA 1
ATOM 4001 C C . GLU B 1 114 ? -38.921 -3.743 -71.080 1.00 38.69 106 GLU B C 1
ATOM 4002 O O . GLU B 1 114 ? -38.965 -4.943 -71.375 1.00 41.78 106 GLU B O 1
ATOM 4008 N N . LYS B 1 115 ? -37.923 -2.951 -71.466 1.00 32.30 107 LYS B N 1
ATOM 4009 C CA . LYS B 1 115 ? -36.860 -3.483 -72.314 1.00 36.96 107 LYS B CA 1
ATOM 4010 C C . LYS B 1 115 ? -35.888 -4.338 -71.513 1.00 32.18 107 LYS B C 1
ATOM 4011 O O . LYS B 1 115 ? -35.617 -5.486 -71.876 1.00 33.41 107 LYS B O 1
ATOM 4017 N N . LEU B 1 116 ? -35.352 -3.795 -70.422 1.00 28.29 108 LEU B N 1
ATOM 4018 C CA . LEU B 1 116 ? -34.383 -4.518 -69.609 1.00 28.57 108 LEU B CA 1
ATOM 4019 C C . LEU B 1 116 ? -35.027 -5.266 -68.455 1.00 26.67 108 LEU B C 1
ATOM 4020 O O . LEU B 1 116 ? -34.461 -6.259 -67.982 1.00 26.27 108 LEU B O 1
ATOM 4025 N N . GLY B 1 117 ? -36.189 -4.805 -67.995 1.00 24.24 109 GLY B N 1
ATOM 4026 C CA . GLY B 1 117 ? -36.874 -5.402 -66.867 1.00 23.55 109 GLY B CA 1
ATOM 4027 C C . GLY B 1 117 ? -36.685 -4.596 -65.601 1.00 24.95 109 GLY B C 1
ATOM 4028 O O . GLY B 1 117 ? -35.555 -4.253 -65.236 1.00 23.90 109 GLY B O 1
ATOM 4029 N N . ALA B 1 118 ? -37.782 -4.278 -64.912 1.00 23.15 110 ALA B N 1
ATOM 4030 C CA . ALA B 1 118 ? -37.640 -3.596 -63.630 1.00 24.18 110 ALA B CA 1
ATOM 4031 C C . ALA B 1 118 ? -36.950 -4.474 -62.597 1.00 23.57 110 ALA B C 1
ATOM 4032 O O . ALA B 1 118 ? -36.351 -3.949 -61.650 1.00 21.32 110 ALA B O 1
ATOM 4034 N N . ASN B 1 119 ? -37.028 -5.797 -62.757 1.00 22.43 111 ASN B N 1
ATOM 4035 C CA . ASN B 1 119 ? -36.355 -6.678 -61.813 1.00 23.05 111 ASN B CA 1
ATOM 4036 C C . ASN B 1 119 ? -34.841 -6.654 -62.017 1.00 23.39 111 ASN B C 1
ATOM 4037 O O . ASN B 1 119 ? -34.082 -6.671 -61.041 1.00 22.74 111 ASN B O 1
ATOM 4042 N N . ALA B 1 120 ? -34.377 -6.562 -63.267 1.00 21.01 112 ALA B N 1
ATOM 4043 C CA . ALA B 1 120 ? -32.944 -6.377 -63.508 1.00 20.89 112 ALA B CA 1
ATOM 4044 C C . ALA B 1 120 ? -32.453 -5.061 -62.913 1.00 23.57 112 ALA B C 1
ATOM 4045 O O . ALA B 1 120 ? -31.427 -5.013 -62.220 1.00 20.36 112 ALA B O 1
ATOM 4047 N N . ILE B 1 121 ? -33.181 -3.974 -63.178 1.00 21.14 113 ILE B N 1
ATOM 4048 C CA . ILE B 1 121 ? -32.747 -2.648 -62.746 1.00 20.96 113 ILE B CA 1
ATOM 4049 C C . ILE B 1 121 ? -32.806 -2.522 -61.226 1.00 22.85 113 ILE B C 1
ATOM 4050 O O . ILE B 1 121 ? -31.881 -1.991 -60.603 1.00 21.83 113 ILE B O 1
ATOM 4055 N N . LEU B 1 122 ? -33.885 -3.004 -60.600 1.00 19.66 114 LEU B N 1
ATOM 4056 C CA . LEU B 1 122 ? -33.974 -2.876 -59.146 1.00 20.01 114 LEU B CA 1
ATOM 4057 C C . LEU B 1 122 ? -32.890 -3.686 -58.450 1.00 22.74 114 LEU B C 1
ATOM 4058 O O . LEU B 1 122 ? -32.334 -3.246 -57.434 1.00 20.59 114 LEU B O 1
ATOM 4063 N N . GLY B 1 123 ? -32.599 -4.883 -58.964 1.00 21.67 115 GLY B N 1
ATOM 4064 C CA . GLY B 1 123 ? -31.504 -5.667 -58.411 1.00 22.70 115 GLY B CA 1
ATOM 4065 C C . GLY B 1 123 ? -30.227 -4.859 -58.311 1.00 20.24 115 GLY B C 1
ATOM 4066 O O . GLY B 1 123 ? -29.587 -4.808 -57.258 1.00 19.99 115 GLY B O 1
ATOM 4067 N N . VAL B 1 124 ? -29.856 -4.187 -59.405 1.00 18.93 116 VAL B N 1
ATOM 4068 C CA . VAL B 1 124 ? -28.661 -3.347 -59.388 1.00 21.59 116 VAL B CA 1
ATOM 4069 C C . VAL B 1 124 ? -28.834 -2.170 -58.437 1.00 23.96 116 VAL B C 1
ATOM 4070 O O . VAL B 1 124 ? -27.923 -1.834 -57.670 1.00 21.17 116 VAL B O 1
ATOM 4074 N N . SER B 1 125 ? -29.993 -1.513 -58.484 1.00 18.76 117 SER B N 1
ATOM 4075 C CA . SER B 1 125 ? -30.205 -0.319 -57.662 1.00 19.90 117 SER B CA 1
ATOM 4076 C C . SER B 1 125 ? -30.012 -0.623 -56.179 1.00 21.58 117 SER B C 1
ATOM 4077 O O . SER B 1 125 ? -29.337 0.126 -55.455 1.00 21.23 117 SER B O 1
ATOM 4080 N N . LEU B 1 126 ? -30.597 -1.725 -55.709 1.00 19.50 118 LEU B N 1
ATOM 4081 C CA . LEU B 1 126 ? -30.482 -2.104 -54.300 1.00 17.75 118 LEU B CA 1
ATOM 4082 C C . LEU B 1 126 ? -29.061 -2.532 -53.957 1.00 17.13 118 LEU B C 1
ATOM 4083 O O . LEU B 1 126 ? -28.520 -2.156 -52.909 1.00 21.59 118 LEU B O 1
ATOM 4088 N N . ALA B 1 127 ? -28.461 -3.355 -54.816 1.00 19.39 119 ALA B N 1
ATOM 4089 C CA . ALA B 1 127 ? -27.118 -3.867 -54.556 1.00 19.53 119 ALA B CA 1
ATOM 4090 C C . ALA B 1 127 ? -26.094 -2.742 -54.545 1.00 20.02 119 ALA B C 1
ATOM 4091 O O . ALA B 1 127 ? -25.134 -2.772 -53.766 1.00 19.85 119 ALA B O 1
ATOM 4093 N N . LEU B 1 128 ? -26.280 -1.748 -55.417 1.00 20.20 120 LEU B N 1
ATOM 4094 C CA . LEU B 1 128 ? -25.381 -0.596 -55.453 1.00 22.14 120 LEU B CA 1
ATOM 4095 C C . LEU B 1 128 ? -25.377 0.139 -54.122 1.00 22.92 120 LEU B C 1
ATOM 4096 O O . LEU B 1 128 ? -24.311 0.484 -53.588 1.00 20.96 120 LEU B O 1
ATOM 4101 N N . ALA B 1 129 ? -26.569 0.423 -53.585 1.00 19.47 121 ALA B N 1
ATOM 4102 C CA . ALA B 1 129 ? -26.642 1.140 -52.318 1.00 20.56 121 ALA B CA 1
ATOM 4103 C C . ALA B 1 129 ? -25.958 0.350 -51.211 1.00 21.72 121 ALA B C 1
ATOM 4104 O O . ALA B 1 129 ? -25.288 0.929 -50.344 1.00 21.23 121 ALA B O 1
ATOM 4106 N N . LYS B 1 130 ? -26.126 -0.976 -51.220 1.00 22.58 122 LYS B N 1
ATOM 4107 C CA . LYS B 1 130 ? -25.446 -1.804 -50.231 1.00 20.03 122 LYS B CA 1
ATOM 4108 C C . LYS B 1 130 ? -23.937 -1.780 -50.431 1.00 22.00 122 LYS B C 1
ATOM 4109 O O . LYS B 1 130 ? -23.179 -1.742 -49.452 1.00 22.28 122 LYS B O 1
ATOM 4115 N N . ALA B 1 131 ? -23.483 -1.815 -51.686 1.00 19.35 123 ALA B N 1
ATOM 4116 C CA . ALA B 1 131 ? -22.048 -1.735 -51.946 1.00 23.43 123 ALA B CA 1
ATOM 4117 C C . ALA B 1 131 ? -21.474 -0.438 -51.395 1.00 21.96 123 ALA B C 1
ATOM 4118 O O . ALA B 1 131 ? -20.379 -0.422 -50.816 1.00 23.02 123 ALA B O 1
ATOM 4120 N N . ALA B 1 132 ? -22.205 0.661 -51.556 1.00 19.85 124 ALA B N 1
ATOM 4121 C CA . ALA B 1 132 ? -21.719 1.946 -51.058 1.00 22.52 124 ALA B CA 1
ATOM 4122 C C . ALA B 1 132 ? -21.689 1.971 -49.533 1.00 23.24 124 ALA B C 1
ATOM 4123 O O . ALA B 1 132 ? -20.695 2.395 -48.931 1.00 23.33 124 ALA B O 1
ATOM 4125 N N . ALA B 1 133 ? -22.779 1.536 -48.889 1.00 20.06 125 ALA B N 1
ATOM 4126 C CA . ALA B 1 133 ? -22.793 1.461 -47.428 1.00 22.50 125 ALA B CA 1
ATOM 4127 C C . ALA B 1 133 ? -21.689 0.541 -46.915 1.00 22.97 125 ALA B C 1
ATOM 4128 O O . ALA B 1 133 ? -20.995 0.866 -45.943 1.00 23.59 125 ALA B O 1
ATOM 4130 N N . ASN B 1 134 ? -21.491 -0.601 -47.576 1.00 22.48 126 ASN B N 1
ATOM 4131 C CA . ASN B 1 134 ? -20.446 -1.526 -47.149 1.00 23.89 126 ASN B CA 1
ATOM 4132 C C . ASN B 1 134 ? -19.062 -0.922 -47.348 1.00 22.90 126 ASN B C 1
ATOM 4133 O O . ASN B 1 134 ? -18.160 -1.145 -46.531 1.00 25.46 126 ASN B O 1
ATOM 4138 N N . THR B 1 135 ? -18.880 -0.142 -48.419 1.00 22.01 127 THR B N 1
ATOM 4139 C CA . THR B 1 135 ? -17.612 0.549 -48.629 1.00 24.86 127 THR B CA 1
ATOM 4140 C C . THR B 1 135 ? -17.301 1.498 -47.478 1.00 27.73 127 THR B C 1
ATOM 4141 O O . THR B 1 135 ? -16.154 1.582 -47.023 1.00 25.77 127 THR B O 1
ATOM 4145 N N . LEU B 1 136 ? -18.312 2.216 -46.991 1.00 22.44 128 LEU B N 1
ATOM 4146 C CA . LEU B 1 136 ? -18.135 3.146 -45.881 1.00 22.20 128 LEU B CA 1
ATOM 4147 C C . LEU B 1 136 ? -18.117 2.454 -44.527 1.00 24.17 128 LEU B C 1
ATOM 4148 O O . LEU B 1 136 ? -17.779 3.101 -43.525 1.00 26.72 128 LEU B O 1
ATOM 4153 N N . GLN B 1 137 ? -18.482 1.172 -44.484 1.00 24.30 129 GLN B N 1
ATOM 4154 C CA . GLN B 1 137 ? -18.688 0.428 -43.240 1.00 25.59 129 GLN B CA 1
ATOM 4155 C C . GLN B 1 137 ? -19.707 1.139 -42.356 1.00 29.10 129 GLN B C 1
ATOM 4156 O O . GLN B 1 137 ? -19.519 1.293 -41.149 1.00 32.20 129 GLN B O 1
ATOM 4162 N N . ARG B 1 138 ? -20.795 1.584 -42.977 1.00 24.33 130 ARG B N 1
ATOM 4163 C CA . ARG B 1 138 ? -21.876 2.276 -42.306 1.00 22.53 130 ARG B CA 1
ATOM 4164 C C . ARG B 1 138 ? -23.181 1.509 -42.495 1.00 23.28 130 ARG B C 1
ATOM 4165 O O . ARG B 1 138 ? -23.360 0.821 -43.506 1.00 24.50 130 ARG B O 1
ATOM 4173 N N . PRO B 1 139 ? -24.094 1.588 -41.526 1.00 22.56 131 PRO B N 1
ATOM 4174 C CA . PRO B 1 139 ? -25.389 0.912 -41.672 1.00 21.78 131 PRO B CA 1
ATOM 4175 C C . PRO B 1 139 ? -26.132 1.404 -42.905 1.00 24.94 131 PRO B C 1
ATOM 4176 O O . PRO B 1 139 ? -26.144 2.597 -43.205 1.00 21.92 131 PRO B O 1
ATOM 4180 N N . LEU B 1 140 ? -26.776 0.470 -43.611 1.00 21.77 132 LEU B N 1
ATOM 4181 C CA . LEU B 1 140 ? -27.504 0.842 -44.823 1.00 21.69 132 LEU B CA 1
ATOM 4182 C C . LEU B 1 140 ? -28.545 1.923 -44.550 1.00 22.23 132 LEU B C 1
ATOM 4183 O O . LEU B 1 140 ? -28.703 2.850 -45.349 1.00 19.19 132 LEU B O 1
ATOM 4188 N N . TYR B 1 141 ? -29.267 1.833 -43.428 1.00 21.79 133 TYR B N 1
ATOM 4189 C CA . TYR B 1 141 ? -30.293 2.851 -43.191 1.00 19.66 133 TYR B CA 1
ATOM 4190 C C . TYR B 1 141 ? -29.683 4.234 -42.978 1.00 21.73 133 TYR B C 1
ATOM 4191 O O . TYR B 1 141 ? -30.308 5.241 -43.334 1.00 21.33 133 TYR B O 1
ATOM 4200 N N . ARG B 1 142 ? -28.472 4.307 -42.415 1.00 19.54 134 ARG B N 1
ATOM 4201 C CA . ARG B 1 142 ? -27.809 5.598 -42.244 1.00 18.32 134 ARG B CA 1
ATOM 4202 C C . ARG B 1 142 ? -27.255 6.124 -43.567 1.00 22.18 134 ARG B C 1
ATOM 4203 O O . ARG B 1 142 ? -27.311 7.333 -43.835 1.00 21.82 134 ARG B O 1
ATOM 4211 N N . TYR B 1 143 ? -26.708 5.240 -44.399 1.00 19.45 135 TYR B N 1
ATOM 4212 C CA . TYR B 1 143 ? -26.242 5.660 -45.717 1.00 19.70 135 TYR B CA 1
ATOM 4213 C C . TYR B 1 143 ? -27.393 6.224 -46.541 1.00 20.44 135 TYR B C 1
ATOM 4214 O O . TYR B 1 143 ? -27.273 7.288 -47.160 1.00 20.91 135 TYR B O 1
ATOM 4223 N N . LEU B 1 144 ? -28.528 5.528 -46.541 1.00 19.30 136 LEU B N 1
ATOM 4224 C CA . LEU B 1 144 ? -29.666 5.922 -47.368 1.00 18.81 136 LEU B CA 1
ATOM 4225 C C . LEU B 1 144 ? -30.414 7.114 -46.796 1.00 20.22 136 LEU B C 1
ATOM 4226 O O . LEU B 1 144 ? -30.894 7.965 -47.557 1.00 21.44 136 LEU B O 1
ATOM 4231 N N . GLY B 1 145 ? -30.540 7.181 -45.468 1.00 19.27 137 GLY B N 1
ATOM 4232 C CA . GLY B 1 145 ? -31.396 8.176 -44.847 1.00 18.92 137 GLY B CA 1
ATOM 4233 C C . GLY B 1 145 ? -30.674 9.279 -44.093 1.00 20.86 137 GLY B C 1
ATOM 4234 O O . GLY B 1 145 ? -31.303 10.255 -43.679 1.00 20.23 137 GLY B O 1
ATOM 4235 N N . GLY B 1 146 ? -29.364 9.147 -43.895 1.00 21.18 138 GLY B N 1
ATOM 4236 C CA . GLY B 1 146 ? -28.631 10.180 -43.180 1.00 18.22 138 GLY B CA 1
ATOM 4237 C C . GLY B 1 146 ? -28.601 9.949 -41.683 1.00 21.82 138 GLY B C 1
ATOM 4238 O O . GLY B 1 146 ? -29.139 8.974 -41.146 1.00 19.39 138 GLY B O 1
ATOM 4239 N N . SER B 1 147 ? -27.987 10.911 -40.987 1.00 21.21 139 SER B N 1
ATOM 4240 C CA A SER B 1 147 ? -27.685 10.770 -39.564 0.57 23.01 139 SER B CA 1
ATOM 4241 C CA B SER B 1 147 ? -27.685 10.698 -39.578 0.43 21.83 139 SER B CA 1
ATOM 4242 C C . SER B 1 147 ? -28.918 10.723 -38.679 1.00 25.98 139 SER B C 1
ATOM 4243 O O . SER B 1 147 ? -28.817 10.295 -37.524 1.00 25.64 139 SER B O 1
ATOM 4248 N N . PHE B 1 148 ? -30.068 11.188 -39.163 1.00 19.45 140 PHE B N 1
ATOM 4249 C CA . PHE B 1 148 ? -31.247 11.291 -38.310 1.00 18.77 140 PHE B CA 1
ATOM 4250 C C . PHE B 1 148 ? -32.303 10.245 -38.650 1.00 22.69 140 PHE B C 1
ATOM 4251 O O . PHE B 1 148 ? -33.466 10.370 -38.246 1.00 23.18 140 PHE B O 1
ATOM 4259 N N . SER B 1 149 ? -31.920 9.224 -39.398 1.00 21.97 141 SER B N 1
ATOM 4260 C CA A SER B 1 149 ? -32.758 8.040 -39.529 0.57 22.83 141 SER B CA 1
ATOM 4261 C CA B SER B 1 149 ? -32.754 8.041 -39.529 0.43 23.03 141 SER B CA 1
ATOM 4262 C C . SER B 1 149 ? -32.777 7.308 -38.193 1.00 24.14 141 SER B C 1
ATOM 4263 O O . SER B 1 149 ? -31.737 6.832 -37.726 1.00 23.49 141 SER B O 1
ATOM 4268 N N . HIS B 1 150 ? -33.950 7.243 -37.559 1.00 22.64 142 HIS B N 1
ATOM 4269 C CA . HIS B 1 150 ? -34.007 6.690 -36.208 1.00 24.07 142 HIS B CA 1
ATOM 4270 C C . HIS B 1 150 ? -35.384 6.184 -35.794 1.00 26.43 142 HIS B C 1
ATOM 4271 O O . HIS B 1 150 ? -35.532 5.677 -34.677 1.00 25.04 142 HIS B O 1
ATOM 4278 N N . VAL B 1 151 ? -36.397 6.310 -36.644 1.00 20.97 143 VAL B N 1
ATOM 4279 C CA . VAL B 1 151 ? -37.753 5.909 -36.267 1.00 18.92 143 VAL B CA 1
ATOM 4280 C C . VAL B 1 151 ? -37.973 4.455 -36.675 1.00 24.54 143 VAL B C 1
ATOM 4281 O O . VAL B 1 151 ? -37.873 4.113 -37.857 1.00 22.27 143 VAL B O 1
ATOM 4285 N N . LEU B 1 152 ? -38.276 3.592 -35.688 1.00 22.21 144 LEU B N 1
ATOM 4286 C CA . LEU B 1 152 ? -38.687 2.228 -35.986 1.00 25.75 144 LEU B CA 1
ATOM 4287 C C . LEU B 1 152 ? -40.172 2.205 -36.345 1.00 20.74 144 LEU B C 1
ATOM 4288 O O . LEU B 1 152 ? -40.980 2.862 -35.685 1.00 23.37 144 LEU B O 1
ATOM 4293 N N . PRO B 1 153 ? -40.549 1.449 -37.376 1.00 20.19 145 PRO B N 1
ATOM 4294 C CA . PRO B 1 153 ? -41.937 1.456 -37.847 1.00 22.55 145 PRO B CA 1
ATOM 4295 C C . PRO B 1 153 ? -42.856 0.573 -37.016 1.00 23.39 145 PRO B C 1
ATOM 4296 O O . PRO B 1 153 ? -42.478 -0.513 -36.566 1.00 22.81 145 PRO B O 1
ATOM 4300 N N . CYS B 1 154 ? -44.096 1.026 -36.860 1.00 21.55 146 CYS B N 1
ATOM 4301 C CA . CYS B 1 154 ? -45.133 0.163 -36.317 1.00 21.17 146 CYS B CA 1
ATOM 4302 C C . CYS B 1 154 ? -45.571 -0.819 -37.398 1.00 25.16 146 CYS B C 1
ATOM 4303 O O . CYS B 1 154 ? -46.019 -0.386 -38.467 1.00 23.73 146 CYS B O 1
ATOM 4306 N N . PRO B 1 155 ? -45.450 -2.125 -37.178 1.00 25.33 147 PRO B N 1
ATOM 4307 C CA . PRO B 1 155 ? -45.785 -3.081 -38.233 1.00 23.19 147 PRO B CA 1
ATOM 4308 C C . PRO B 1 155 ? -47.276 -3.363 -38.267 1.00 24.35 147 PRO B C 1
ATOM 4309 O O . PRO B 1 155 ? -47.974 -3.291 -37.252 1.00 28.32 147 PRO B O 1
ATOM 4313 N N . MET B 1 156 ? -47.768 -3.674 -39.463 1.00 24.00 148 MET B N 1
ATOM 4314 C CA . MET B 1 156 ? -49.076 -4.297 -39.623 1.00 23.38 148 MET B CA 1
ATOM 4315 C C . MET B 1 156 ? -48.839 -5.724 -40.112 1.00 26.04 148 MET B C 1
ATOM 4316 O O . MET B 1 156 ? -48.175 -5.933 -41.136 1.00 24.46 148 MET B O 1
ATOM 4321 N N . MET B 1 157 ? -49.339 -6.697 -39.348 1.00 25.05 149 MET B N 1
ATOM 4322 C CA . MET B 1 157 ? -48.915 -8.094 -39.404 1.00 26.10 149 MET B CA 1
ATOM 4323 C C . MET B 1 157 ? -50.058 -8.964 -39.917 1.00 26.88 149 MET B C 1
ATOM 4324 O O . MET B 1 157 ? -51.101 -9.064 -39.264 1.00 24.80 149 MET B O 1
ATOM 4329 N N . ASN B 1 158 ? -49.835 -9.626 -41.056 1.00 23.60 150 ASN B N 1
ATOM 4330 C CA . ASN B 1 158 ? -50.882 -10.291 -41.845 1.00 24.39 150 ASN B CA 1
ATOM 4331 C C . ASN B 1 158 ? -51.051 -11.728 -41.364 1.00 32.57 150 ASN B C 1
ATOM 4332 O O . ASN B 1 158 ? -50.456 -12.659 -41.913 1.00 28.60 150 ASN B O 1
ATOM 4337 N N . LEU B 1 159 ? -51.908 -11.921 -40.351 1.00 25.88 151 LEU B N 1
ATOM 4338 C CA . LEU B 1 159 ? -52.031 -13.216 -39.674 1.00 26.52 151 LEU B CA 1
ATOM 4339 C C . LEU B 1 159 ? -53.002 -14.194 -40.324 1.00 30.29 151 LEU B C 1
ATOM 4340 O O . LEU B 1 159 ? -52.945 -15.391 -40.007 1.00 28.68 151 LEU B O 1
ATOM 4345 N N . ILE B 1 160 ? -53.930 -13.727 -41.158 1.00 27.95 152 ILE B N 1
ATOM 4346 C CA . ILE B 1 160 ? -54.828 -14.602 -41.905 1.00 28.90 152 ILE B CA 1
ATOM 4347 C C . ILE B 1 160 ? -54.757 -14.176 -43.367 1.00 33.73 152 ILE B C 1
ATOM 4348 O O . ILE B 1 160 ? -54.964 -12.999 -43.680 1.00 30.81 152 ILE B O 1
ATOM 4353 N N . ASN B 1 161 ? -54.447 -15.119 -44.255 1.00 30.65 153 ASN B N 1
ATOM 4354 C CA . ASN B 1 161 ? -54.191 -14.818 -45.659 1.00 28.99 153 ASN B CA 1
ATOM 4355 C C . ASN B 1 161 ? -55.377 -15.245 -46.513 1.00 29.10 153 ASN B C 1
ATOM 4356 O O . ASN B 1 161 ? -55.960 -16.311 -46.292 1.00 30.03 153 ASN B O 1
ATOM 4361 N N . GLY B 1 162 ? -55.696 -14.437 -47.522 1.00 32.13 154 GLY B N 1
ATOM 4362 C CA . GLY B 1 162 ? -56.757 -14.784 -48.453 1.00 30.26 154 GLY B CA 1
ATOM 4363 C C . GLY B 1 162 ? -56.476 -14.268 -49.849 1.00 32.60 154 GLY B C 1
ATOM 4364 O O . GLY B 1 162 ? -55.312 -14.039 -50.199 1.00 28.75 154 GLY B O 1
ATOM 4365 N N . GLY B 1 163 ? -57.524 -14.076 -50.653 1.00 30.98 155 GLY B N 1
ATOM 4366 C CA . GLY B 1 163 ? -57.320 -13.532 -51.989 1.00 33.19 155 GLY B CA 1
ATOM 4367 C C . GLY B 1 163 ? -56.328 -14.350 -52.799 1.00 30.12 155 GLY B C 1
ATOM 4368 O O . GLY B 1 163 ? -56.336 -15.589 -52.779 1.00 30.46 155 GLY B O 1
ATOM 4369 N N . MET B 1 164 ? -55.448 -13.651 -53.517 1.00 29.24 156 MET B N 1
ATOM 4370 C CA . MET B 1 164 ? -54.478 -14.301 -54.394 1.00 30.74 156 MET B CA 1
ATOM 4371 C C . MET B 1 164 ? -53.314 -14.933 -53.642 1.00 30.72 156 MET B C 1
ATOM 4372 O O . MET B 1 164 ? -52.453 -15.545 -54.280 1.00 28.60 156 MET B O 1
ATOM 4377 N N . HIS B 1 165 ? -53.267 -14.817 -52.316 1.00 27.99 157 HIS B N 1
ATOM 4378 C CA . HIS B 1 165 ? -52.189 -15.398 -51.522 1.00 28.28 157 HIS B CA 1
ATOM 4379 C C . HIS B 1 165 ? -52.551 -16.761 -50.949 1.00 34.27 157 HIS B C 1
ATOM 4380 O O . HIS B 1 165 ? -51.758 -17.337 -50.194 1.00 28.51 157 HIS B O 1
ATOM 4387 N N . ALA B 1 166 ? -53.722 -17.288 -51.292 1.00 28.42 158 ALA B N 1
ATOM 4388 C CA . ALA B 1 166 ? -54.203 -18.560 -50.770 1.00 32.31 158 ALA B CA 1
ATOM 4389 C C . ALA B 1 166 ? -55.191 -19.135 -51.774 1.00 33.70 158 ALA B C 1
ATOM 4390 O O . ALA B 1 166 ? -55.522 -18.499 -52.778 1.00 36.59 158 ALA B O 1
ATOM 4392 N N . THR B 1 167 ? -55.671 -20.347 -51.489 1.00 31.42 159 THR B N 1
ATOM 4393 C CA . THR B 1 167 ? -56.744 -20.965 -52.257 1.00 32.79 159 THR B CA 1
ATOM 4394 C C . THR B 1 167 ? -57.951 -21.245 -51.367 1.00 34.06 159 THR B C 1
ATOM 4395 O O . THR B 1 167 ? -58.726 -22.168 -51.629 1.00 35.33 159 THR B O 1
ATOM 4399 N N . ASN B 1 168 ? -58.123 -20.447 -50.312 1.00 34.01 160 ASN B N 1
ATOM 4400 C CA . ASN B 1 168 ? -59.192 -20.671 -49.347 1.00 35.11 160 ASN B CA 1
ATOM 4401 C C . ASN B 1 168 ? -60.495 -19.966 -49.715 1.00 40.04 160 ASN B C 1
ATOM 4402 O O . ASN B 1 168 ? -61.478 -20.093 -48.978 1.00 37.34 160 ASN B O 1
ATOM 4407 N N . GLY B 1 169 ? -60.537 -19.243 -50.834 1.00 39.57 161 GLY B N 1
ATOM 4408 C CA . GLY B 1 169 ? -61.760 -18.552 -51.204 1.00 45.15 161 GLY B CA 1
ATOM 4409 C C . GLY B 1 169 ? -62.087 -17.335 -50.367 1.00 42.92 161 GLY B C 1
ATOM 4410 O O . GLY B 1 169 ? -63.183 -16.780 -50.507 1.00 45.42 161 GLY B O 1
ATOM 4411 N N . LEU B 1 170 ? -61.181 -16.916 -49.489 1.00 35.76 162 LEU B N 1
ATOM 4412 C CA . LEU B 1 170 ? -61.390 -15.722 -48.679 1.00 35.59 162 LEU B CA 1
ATOM 4413 C C . LEU B 1 170 ? -61.244 -14.478 -49.555 1.00 40.60 162 LEU B C 1
ATOM 4414 O O . LEU B 1 170 ? -60.245 -14.325 -50.264 1.00 35.75 162 LEU B O 1
ATOM 4419 N N . GLN B 1 171 ? -62.245 -13.589 -49.518 1.00 36.07 163 GLN B N 1
ATOM 4420 C CA . GLN B 1 171 ? -62.296 -12.504 -50.498 1.00 37.93 163 GLN B CA 1
ATOM 4421 C C . GLN B 1 171 ? -61.149 -11.515 -50.317 1.00 34.41 163 GLN B C 1
ATOM 4422 O O . GLN B 1 171 ? -60.412 -11.224 -51.268 1.00 33.90 163 GLN B O 1
ATOM 4428 N N . PHE B 1 172 ? -61.001 -10.956 -49.114 1.00 34.03 164 PHE B N 1
ATOM 4429 C CA . PHE B 1 172 ? -59.946 -9.979 -48.883 1.00 32.65 164 PHE B CA 1
ATOM 4430 C C . PHE B 1 172 ? -58.598 -10.680 -48.799 1.00 31.51 164 PHE B C 1
ATOM 4431 O O . PHE B 1 172 ? -58.503 -11.860 -48.454 1.00 32.74 164 PHE B O 1
ATOM 4439 N N . GLN B 1 173 ? -57.546 -9.931 -49.110 1.00 30.05 165 GLN B N 1
ATOM 4440 C CA . GLN B 1 173 ? -56.236 -10.550 -49.271 1.00 29.42 165 GLN B CA 1
ATOM 4441 C C . GLN B 1 173 ? -55.497 -10.689 -47.941 1.00 35.08 165 GLN B C 1
ATOM 4442 O O . GLN B 1 173 ? -54.834 -11.709 -47.701 1.00 28.92 165 GLN B O 1
ATOM 4448 N N . GLU B 1 174 ? -55.582 -9.674 -47.076 1.00 31.94 166 GLU B N 1
ATOM 4449 C CA . GLU B 1 174 ? -54.761 -9.602 -45.869 1.00 30.96 166 GLU B CA 1
ATOM 4450 C C . GLU B 1 174 ? -55.588 -9.120 -44.685 1.00 35.69 166 GLU B C 1
ATOM 4451 O O . GLU B 1 174 ? -56.290 -8.109 -44.785 1.00 30.48 166 GLU B O 1
ATOM 4457 N N . PHE B 1 175 ? -55.491 -9.847 -43.567 1.00 31.94 167 PHE B N 1
ATOM 4458 C CA . PHE B 1 175 ? -56.146 -9.502 -42.304 1.00 28.76 167 PHE B CA 1
ATOM 4459 C C . PHE B 1 175 ? -55.048 -9.296 -41.270 1.00 32.72 167 PHE B C 1
ATOM 4460 O O . PHE B 1 175 ? -54.378 -10.254 -40.868 1.00 28.11 167 PHE B O 1
ATOM 4468 N N . MET B 1 176 ? -54.856 -8.049 -40.851 1.00 27.52 168 MET B N 1
ATOM 4469 C CA . MET B 1 176 ? -53.654 -7.652 -40.137 1.00 26.50 168 MET B CA 1
ATOM 4470 C C . MET B 1 176 ? -53.980 -7.125 -38.749 1.00 27.27 168 MET B C 1
ATOM 4471 O O . MET B 1 176 ? -55.069 -6.597 -38.499 1.00 28.00 168 MET B O 1
ATOM 4476 N N . ILE B 1 177 ? -53.008 -7.267 -37.854 1.00 26.39 169 ILE B N 1
ATOM 4477 C CA . ILE B 1 177 ? -53.034 -6.630 -36.546 1.00 26.69 16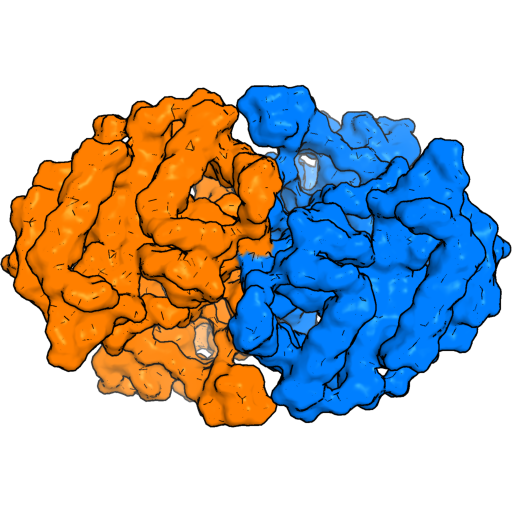9 ILE B CA 1
ATOM 4478 C C . ILE B 1 177 ? -51.912 -5.608 -36.512 1.00 25.63 169 ILE B C 1
ATOM 4479 O O . ILE B 1 177 ? -50.899 -5.744 -37.210 1.00 26.26 169 ILE B O 1
ATOM 4484 N N . ARG B 1 178 ? -52.089 -4.584 -35.683 1.00 25.92 170 ARG B N 1
ATOM 4485 C CA . ARG B 1 178 ? -51.083 -3.540 -35.490 1.00 25.10 170 ARG B CA 1
ATOM 4486 C C . ARG B 1 178 ? -50.874 -3.391 -33.989 1.00 27.34 170 ARG B C 1
ATOM 4487 O O . ARG B 1 178 ? -51.808 -2.966 -33.278 1.00 26.56 170 ARG B O 1
ATOM 4495 N N . PRO B 1 179 ? -49.704 -3.758 -33.460 1.00 26.40 171 PRO B N 1
ATOM 4496 C CA . PRO B 1 179 ? -49.440 -3.697 -32.000 1.00 27.48 171 PRO B CA 1
ATOM 4497 C C . PRO B 1 179 ? -49.080 -2.287 -31.544 1.00 30.31 171 PRO B C 1
ATOM 4498 O O . PRO B 1 179 ? -47.948 -1.981 -31.163 1.00 28.96 171 PRO B O 1
ATOM 4502 N N . ILE B 1 180 ? -50.078 -1.402 -31.557 1.00 29.54 172 ILE B N 1
ATOM 4503 C CA . ILE B 1 180 ? -49.818 0.026 -31.417 1.00 28.55 172 ILE B CA 1
ATOM 4504 C C . ILE B 1 180 ? -49.364 0.429 -30.016 1.00 32.27 172 ILE B C 1
ATOM 4505 O O . ILE B 1 180 ? -48.768 1.501 -29.859 1.00 36.74 172 ILE B O 1
ATOM 4510 N N . SER B 1 181 ? -49.617 -0.378 -28.988 1.00 30.52 173 SER B N 1
ATOM 4511 C CA . SER B 1 181 ? -49.157 -0.011 -27.650 1.00 31.66 173 SER B CA 1
ATOM 4512 C C . SER B 1 181 ? -47.743 -0.498 -27.342 1.00 33.22 173 SER B C 1
ATOM 4513 O O . SER B 1 181 ? -47.263 -0.293 -26.222 1.00 29.65 173 SER B O 1
ATOM 4516 N N . ALA B 1 182 ? -47.061 -1.126 -28.292 1.00 27.12 174 ALA B N 1
ATOM 4517 C CA . ALA B 1 182 ? -45.722 -1.624 -28.008 1.00 25.04 174 ALA B CA 1
ATOM 4518 C C . ALA B 1 182 ? -44.786 -0.461 -27.689 1.00 25.89 174 ALA B C 1
ATOM 4519 O O . ALA B 1 182 ? -44.864 0.595 -28.330 1.00 28.56 174 ALA B O 1
ATOM 4521 N N . PRO B 1 183 ? -43.895 -0.611 -26.703 1.00 26.06 175 PRO B N 1
ATOM 4522 C CA . PRO B 1 183 ? -42.916 0.449 -26.427 1.00 31.47 175 PRO B CA 1
ATOM 4523 C C . PRO B 1 183 ? -41.685 0.381 -27.310 1.00 30.80 175 PRO B C 1
ATOM 4524 O O . PRO B 1 183 ? -40.886 1.323 -27.303 1.00 28.24 175 PRO B O 1
ATOM 4528 N N . SER B 1 184 ? -41.511 -0.706 -28.061 1.00 24.04 176 SER B N 1
ATOM 4529 C CA . SER B 1 184 ? -40.347 -0.914 -28.903 1.00 27.10 176 SER B CA 1
ATOM 4530 C C . SER B 1 184 ? -40.749 -1.837 -30.038 1.00 23.21 176 SER B C 1
ATOM 4531 O O . SER B 1 184 ? -41.763 -2.533 -29.958 1.00 24.18 176 SER B O 1
ATOM 4534 N N . LEU B 1 185 ? -39.944 -1.843 -31.102 1.00 25.19 177 LEU B N 1
ATOM 4535 C CA . LEU B 1 185 ? -40.188 -2.797 -32.179 1.00 24.47 177 LEU B CA 1
ATOM 4536 C C . LEU B 1 185 ? -40.041 -4.227 -31.669 1.00 23.53 177 LEU B C 1
ATOM 4537 O O . LEU B 1 185 ? -40.842 -5.106 -32.003 1.00 23.53 177 LEU B O 1
ATOM 4542 N N . LYS B 1 186 ? -38.996 -4.480 -30.885 1.00 23.81 178 LYS B N 1
ATOM 4543 C CA . LYS B 1 186 ? -38.782 -5.795 -30.289 1.00 25.25 178 LYS B CA 1
ATOM 4544 C C . LYS B 1 186 ? -40.031 -6.287 -29.552 1.00 23.61 178 LYS B C 1
ATOM 4545 O O . LYS B 1 186 ? -40.429 -7.453 -29.675 1.00 24.38 178 LYS B O 1
ATOM 4551 N N . GLU B 1 187 ? -40.675 -5.406 -28.797 1.00 24.16 179 GLU B N 1
ATOM 4552 C CA . GLU B 1 187 ? -41.883 -5.809 -28.083 1.00 24.73 179 GLU B CA 1
ATOM 4553 C C . GLU B 1 187 ? -43.097 -5.917 -29.001 1.00 25.84 179 GLU B C 1
ATOM 4554 O O . GLU B 1 187 ? -43.973 -6.757 -28.757 1.00 25.90 179 GLU B O 1
ATOM 4560 N N . ALA B 1 188 ? -43.174 -5.090 -30.051 1.00 23.86 180 ALA B N 1
ATOM 4561 C CA . ALA B 1 188 ? -44.217 -5.268 -31.061 1.00 23.76 180 ALA B CA 1
ATOM 4562 C C . ALA B 1 188 ? -44.125 -6.643 -31.713 1.00 25.19 180 ALA B C 1
ATOM 4563 O O . ALA B 1 188 ? -45.147 -7.280 -31.990 1.00 25.18 180 ALA B O 1
ATOM 4565 N N . VAL B 1 189 ? -42.903 -7.108 -31.978 1.00 22.06 181 VAL B N 1
AT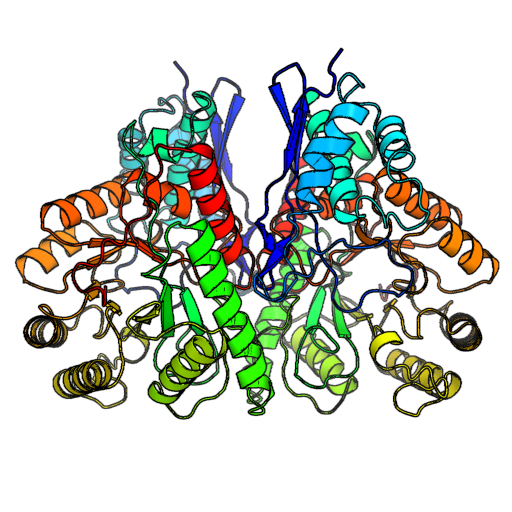OM 4566 C CA . VAL B 1 189 ? -42.713 -8.437 -32.559 1.00 21.65 181 VAL B CA 1
ATOM 4567 C C . VAL B 1 189 ? -43.211 -9.514 -31.599 1.00 22.62 181 VAL B C 1
ATOM 4568 O O . VAL B 1 189 ? -43.886 -10.470 -32.008 1.00 23.43 181 VAL B O 1
ATOM 4572 N N . ARG B 1 190 ? -42.891 -9.380 -30.311 1.00 22.44 182 ARG B N 1
ATOM 4573 C CA . ARG B 1 190 ? -43.361 -10.363 -29.338 1.00 25.79 182 ARG B CA 1
ATOM 4574 C C . ARG B 1 190 ? -44.880 -10.373 -29.263 1.00 28.46 182 ARG B C 1
ATOM 4575 O O . ARG B 1 190 ? -45.505 -11.441 -29.242 1.00 25.15 182 ARG B O 1
ATOM 4583 N N . MET B 1 191 ? -45.495 -9.188 -29.207 1.00 24.40 183 MET B N 1
ATOM 4584 C CA . MET B 1 191 ? -46.954 -9.118 -29.156 1.00 24.78 183 MET B CA 1
ATOM 4585 C C . MET B 1 191 ? -47.568 -9.828 -30.356 1.00 26.50 183 MET B C 1
ATOM 4586 O O . MET B 1 191 ? -48.491 -10.640 -30.211 1.00 26.27 183 MET B O 1
ATOM 4591 N N . GLY B 1 192 ? -47.060 -9.538 -31.555 1.00 22.74 184 GLY B N 1
ATOM 4592 C CA . GLY B 1 192 ? -47.593 -10.181 -32.747 1.00 24.75 184 GLY B CA 1
ATOM 4593 C C . GLY B 1 192 ? -47.396 -11.685 -32.737 1.00 25.68 184 GLY B C 1
ATOM 4594 O O . GLY B 1 192 ? -48.286 -12.440 -33.138 1.00 25.54 184 GLY B O 1
ATOM 4595 N N . ALA B 1 193 ? -46.228 -12.141 -32.274 1.00 23.08 185 ALA B N 1
ATOM 4596 C CA . ALA B 1 193 ? -45.939 -13.572 -32.270 1.00 25.00 185 ALA B CA 1
ATOM 4597 C C . ALA B 1 193 ? -46.825 -14.301 -31.272 1.00 30.67 185 ALA B C 1
ATOM 4598 O O . ALA B 1 193 ? -47.253 -15.436 -31.520 1.00 26.45 185 ALA B O 1
ATOM 4600 N N . GLU B 1 194 ? -47.107 -13.666 -30.133 1.00 23.71 186 GLU B N 1
ATOM 4601 C CA . GLU B 1 194 ? -47.963 -14.309 -29.143 1.00 27.73 186 GLU B CA 1
ATOM 4602 C C . GLU B 1 194 ? -49.404 -14.372 -29.631 1.00 30.40 186 GLU B C 1
ATOM 4603 O O . GLU B 1 194 ? -50.106 -15.359 -29.377 1.00 28.64 186 GLU B O 1
ATOM 4609 N N . VAL B 1 195 ? -49.859 -13.343 -30.353 1.00 26.26 187 VAL B N 1
ATOM 4610 C CA . VAL B 1 195 ? -51.208 -13.387 -30.916 1.00 27.64 187 VAL B CA 1
ATOM 4611 C C . VAL B 1 195 ? -51.283 -14.438 -32.019 1.00 25.42 187 VAL B C 1
ATOM 4612 O O . VAL B 1 195 ? -52.264 -15.187 -32.124 1.00 27.68 187 VAL B O 1
ATOM 4616 N N . PHE B 1 196 ? -50.237 -14.517 -32.844 1.00 23.31 188 PHE B N 1
ATOM 4617 C CA . PHE B 1 196 ? -50.203 -15.474 -33.947 1.00 22.73 188 PHE B CA 1
ATOM 4618 C C . PHE B 1 196 ? -50.287 -16.904 -33.434 1.00 28.80 188 PHE B C 1
ATOM 4619 O O . PHE B 1 196 ? -51.062 -17.724 -33.944 1.00 28.01 188 PHE B O 1
ATOM 4627 N N . ASN B 1 197 ? -49.508 -17.228 -32.409 1.00 27.35 189 ASN B N 1
ATOM 4628 C CA . ASN B 1 197 ? -49.549 -18.609 -31.952 1.00 29.48 189 ASN B CA 1
ATOM 4629 C C . ASN B 1 197 ? -50.767 -18.903 -31.084 1.00 33.43 189 ASN B C 1
ATOM 4630 O O . ASN B 1 197 ? -51.215 -20.057 -31.044 1.00 29.43 189 ASN B O 1
ATOM 4635 N N . ALA B 1 198 ? -51.356 -17.894 -30.438 1.00 29.87 190 ALA B N 1
ATOM 4636 C CA . ALA B 1 198 ? -52.669 -18.118 -29.837 1.00 29.07 190 ALA B CA 1
ATOM 4637 C C . ALA B 1 198 ? -53.712 -18.411 -30.910 1.00 30.50 190 ALA B C 1
ATOM 4638 O O . ALA B 1 198 ? -54.598 -19.254 -30.714 1.00 32.00 190 ALA B O 1
ATOM 4640 N N . LEU B 1 199 ? -53.614 -17.726 -32.054 1.00 28.39 191 LEU B N 1
ATOM 4641 C CA . LEU B 1 199 ? -54.563 -17.940 -33.139 1.00 28.71 191 LEU B CA 1
ATOM 4642 C C . LEU B 1 199 ? -54.438 -19.346 -33.721 1.00 29.36 191 LEU B C 1
ATOM 4643 O O . LEU B 1 199 ? -55.448 -19.963 -34.083 1.00 28.98 191 LEU B O 1
ATOM 4648 N N . LYS B 1 200 ? -53.211 -19.867 -33.831 1.00 27.29 192 LYS B N 1
ATOM 4649 C CA . LYS B 1 200 ? -53.032 -21.229 -34.331 1.00 26.62 192 LYS B CA 1
ATOM 4650 C C . LYS B 1 200 ? -53.799 -22.231 -33.479 1.00 30.08 192 LYS B C 1
ATOM 4651 O O . LYS B 1 200 ? -54.461 -23.132 -34.007 1.00 31.58 192 LYS B O 1
ATOM 4657 N N . LYS B 1 201 ? -53.727 -22.084 -32.155 1.00 31.00 193 LYS B N 1
ATOM 4658 C CA . LYS B 1 201 ? -54.427 -23.010 -31.271 1.00 31.75 193 LYS B CA 1
ATOM 4659 C C . LYS B 1 201 ? -55.940 -22.844 -31.384 1.00 32.68 193 LYS B C 1
ATOM 4660 O O . LYS B 1 201 ? -56.684 -23.833 -31.352 1.00 34.29 193 LYS B O 1
ATOM 4662 N N . ILE B 1 202 ? -56.407 -21.601 -31.518 1.00 33.32 194 ILE B N 1
ATOM 4663 C CA . ILE B 1 202 ? -57.836 -21.344 -31.690 1.00 33.76 194 ILE B CA 1
ATOM 4664 C C . ILE B 1 202 ? -58.346 -22.024 -32.952 1.00 33.17 194 ILE B C 1
ATOM 4665 O O . ILE B 1 202 ? -59.399 -22.673 -32.954 1.00 35.02 194 ILE B O 1
ATOM 4670 N N . LEU B 1 203 ? -57.608 -21.875 -34.051 1.00 31.01 195 LEU B N 1
ATOM 4671 C CA . LEU B 1 203 ? -58.000 -22.520 -35.297 1.00 30.88 195 LEU B CA 1
ATOM 4672 C C . LEU B 1 203 ? -58.031 -24.032 -35.142 1.00 31.73 195 LEU B C 1
ATOM 4673 O O . LEU B 1 203 ? -58.978 -24.690 -35.582 1.00 32.95 195 LEU B O 1
ATOM 4678 N N . GLN B 1 204 ? -56.985 -24.605 -34.538 1.00 33.81 196 GLN B N 1
ATOM 4679 C CA . GLN B 1 204 ? -56.943 -26.055 -34.397 1.00 35.65 196 GLN B CA 1
ATOM 4680 C C . GLN B 1 204 ? -58.146 -26.561 -33.613 1.00 38.63 196 GLN B C 1
ATOM 4681 O O . GLN B 1 204 ? -58.760 -27.569 -33.986 1.00 38.71 196 GLN B O 1
ATOM 4687 N N . ASN B 1 205 ? -58.508 -25.860 -32.531 1.00 37.32 197 ASN B N 1
ATOM 4688 C CA . ASN B 1 205 ? -59.640 -26.282 -31.714 1.00 41.56 197 ASN B CA 1
ATOM 4689 C C . ASN B 1 205 ? -60.963 -26.141 -32.456 1.00 45.03 197 ASN B C 1
ATOM 4690 O O . ASN B 1 205 ? -61.920 -26.859 -32.148 1.00 43.00 197 ASN B O 1
ATOM 4695 N N . ARG B 1 206 ? -61.050 -25.225 -33.417 1.00 43.46 198 ARG B N 1
ATOM 4696 C CA A ARG B 1 206 ? -62.244 -25.098 -34.241 0.54 41.87 198 ARG B CA 1
ATOM 4697 C CA B ARG B 1 206 ? -62.236 -25.086 -34.252 0.46 42.20 198 ARG B CA 1
ATOM 4698 C C . ARG B 1 206 ? -62.228 -26.033 -35.445 1.00 44.60 198 ARG B C 1
ATOM 4699 O O . ARG B 1 206 ? -63.111 -25.927 -36.303 1.00 46.17 198 ARG B O 1
ATOM 4714 N N . GLN B 1 207 ? -61.250 -26.945 -35.514 1.00 43.32 199 GLN B N 1
ATOM 4715 C CA A GLN B 1 207 ? -61.087 -27.857 -36.649 0.53 44.09 199 GLN B CA 1
ATOM 4716 C CA B GLN B 1 207 ? -61.088 -27.857 -36.649 0.47 44.06 199 GLN B CA 1
ATOM 4717 C C . GLN B 1 207 ? -60.943 -27.088 -37.960 1.00 39.62 199 GLN B C 1
ATOM 4718 O O . GLN B 1 207 ? -61.460 -27.497 -39.004 1.00 40.61 199 GLN B O 1
ATOM 4729 N N . LEU B 1 208 ? -60.239 -25.964 -37.903 1.00 37.83 200 LEU B N 1
ATOM 4730 C CA . LEU B 1 208 ? -59.908 -25.164 -39.072 1.00 36.76 200 LEU B CA 1
ATOM 4731 C C . LEU B 1 208 ? -58.432 -25.348 -39.409 1.00 35.14 200 LEU B C 1
ATOM 4732 O O . LEU B 1 208 ? -57.613 -25.613 -38.527 1.00 34.45 200 LEU B O 1
ATOM 4737 N N . ALA B 1 209 ? -58.101 -25.197 -40.691 1.00 34.72 201 ALA B N 1
ATOM 4738 C CA . ALA B 1 209 ? -56.744 -25.464 -41.163 1.00 34.82 201 ALA B CA 1
ATOM 4739 C C . ALA B 1 209 ? -55.736 -24.477 -40.586 1.00 33.77 201 ALA B C 1
ATOM 4740 O O . ALA B 1 209 ? -56.019 -23.283 -40.438 1.00 31.89 201 ALA B O 1
ATOM 4742 N N . THR B 1 210 ? -54.537 -24.978 -40.273 1.00 31.01 202 THR B N 1
ATOM 4743 C CA . THR B 1 210 ? -53.449 -24.126 -39.800 1.00 29.49 202 THR B CA 1
ATOM 4744 C C . THR B 1 210 ? -52.281 -24.059 -40.780 1.00 28.63 202 THR B C 1
ATOM 4745 O O . THR B 1 210 ? -51.250 -23.448 -40.458 1.00 27.51 202 THR B O 1
ATOM 4749 N N . GLY B 1 211 ? -52.400 -24.663 -41.961 1.00 29.30 203 GLY B N 1
ATOM 4750 C CA . GLY B 1 211 ? -51.449 -24.359 -43.019 1.00 28.65 203 GLY B CA 1
ATOM 4751 C C . GLY B 1 211 ? -51.447 -22.872 -43.329 1.00 27.74 203 GLY B C 1
ATOM 4752 O O . GLY B 1 211 ? -52.464 -22.192 -43.201 1.00 27.99 203 GLY B O 1
ATOM 4753 N N . VAL B 1 212 ? -50.283 -22.341 -43.716 1.00 26.81 204 VAL B N 1
ATOM 4754 C CA . VAL B 1 212 ? -50.175 -20.901 -43.920 1.00 26.00 204 VAL B CA 1
ATOM 4755 C C . VAL B 1 212 ? -50.162 -20.589 -45.410 1.00 26.30 204 VAL B C 1
ATOM 4756 O O . VAL B 1 212 ? -49.701 -21.386 -46.239 1.00 26.81 204 VAL B O 1
ATOM 4760 N N . GLY B 1 213 ? -50.701 -19.420 -45.752 1.00 26.15 205 GLY B N 1
ATOM 4761 C CA . GLY B 1 213 ? -50.644 -18.913 -47.108 1.00 26.44 205 GLY B CA 1
ATOM 4762 C C . GLY B 1 213 ? -49.309 -18.246 -47.397 1.00 25.58 205 GLY B C 1
ATOM 4763 O O . GLY B 1 213 ? -48.351 -18.345 -46.630 1.00 24.86 205 GLY B O 1
ATOM 4764 N N . ASP B 1 214 ? -49.265 -17.530 -48.530 1.00 25.84 206 ASP B N 1
ATOM 4765 C CA . ASP B 1 214 ? -47.986 -17.055 -49.062 1.00 25.40 206 ASP B CA 1
ATOM 4766 C C . ASP B 1 214 ? -47.238 -16.154 -48.083 1.00 24.33 206 ASP B C 1
ATOM 4767 O O . ASP B 1 214 ? -46.001 -16.155 -48.070 1.00 24.15 206 ASP B O 1
ATOM 4772 N N . GLU B 1 215 ? -47.948 -15.368 -47.272 1.00 23.99 207 GLU B N 1
ATOM 4773 C CA . GLU B 1 215 ? -47.279 -14.426 -46.384 1.00 23.19 207 GLU B CA 1
ATOM 4774 C C . GLU B 1 215 ? -47.216 -14.908 -44.937 1.00 22.79 207 GLU B C 1
ATOM 4775 O O . GLU B 1 215 ? -46.912 -14.113 -44.038 1.00 22.33 207 GLU B O 1
ATOM 4781 N N . GLY B 1 216 ? -47.455 -16.195 -44.701 1.00 23.11 208 GLY B N 1
ATOM 4782 C CA . GLY B 1 216 ? -47.253 -16.785 -43.389 1.00 24.44 208 GLY B CA 1
ATOM 4783 C C . GLY B 1 216 ? -48.435 -16.690 -42.460 1.00 26.46 208 GLY B C 1
ATOM 4784 O O . GLY B 1 216 ? -48.314 -17.074 -41.287 1.00 23.09 208 GLY B O 1
ATOM 4785 N N . GLY B 1 217 ? -49.564 -16.151 -42.930 1.00 23.61 209 GLY B N 1
ATOM 4786 C CA . GLY B 1 217 ? -50.769 -16.162 -42.142 1.00 24.16 209 GLY B CA 1
ATOM 4787 C C . GLY B 1 217 ? -51.574 -17.404 -42.432 1.00 26.05 209 GLY B C 1
ATOM 4788 O O . GLY B 1 217 ? -51.426 -18.021 -43.487 1.00 25.36 209 GLY B O 1
ATOM 4789 N N . PHE B 1 218 ? -52.414 -17.796 -41.478 1.00 25.64 210 PHE B N 1
ATOM 4790 C CA . PHE B 1 218 ? -53.195 -19.003 -41.685 1.00 27.70 210 PHE B CA 1
ATOM 4791 C C . PHE B 1 218 ? -54.198 -18.799 -42.808 1.00 27.54 210 PHE B C 1
ATOM 4792 O O . PHE B 1 218 ? -54.725 -17.701 -43.015 1.00 31.65 210 PHE B O 1
ATOM 4800 N N . ALA B 1 219 ? -54.472 -19.884 -43.529 1.00 29.57 211 ALA B N 1
ATOM 4801 C CA . ALA B 1 219 ? -55.368 -19.859 -44.682 1.00 33.34 211 ALA B CA 1
ATOM 4802 C C . ALA B 1 219 ? -56.520 -20.846 -44.512 1.00 36.01 211 ALA B C 1
ATOM 4803 O O . ALA B 1 219 ? -56.714 -21.736 -45.350 1.00 35.32 211 ALA B O 1
ATOM 4805 N N . PRO B 1 220 ? -57.319 -20.714 -43.451 1.00 33.54 212 PRO B N 1
ATOM 4806 C CA . PRO B 1 220 ? -58.468 -21.612 -43.297 1.00 35.80 212 PRO B CA 1
ATOM 4807 C C . PRO B 1 220 ? -59.584 -21.231 -44.256 1.00 37.69 212 PRO B C 1
ATOM 4808 O O . PRO B 1 220 ? -59.608 -20.136 -44.823 1.00 35.60 212 PRO B O 1
ATOM 4812 N N . ASN B 1 221 ? -60.512 -22.168 -44.445 1.00 36.21 213 ASN B N 1
ATOM 4813 C CA . ASN B 1 221 ? -61.749 -21.880 -45.157 1.00 41.04 213 ASN B CA 1
ATOM 4814 C C . ASN B 1 221 ? -62.710 -21.208 -44.185 1.00 45.16 213 ASN B C 1
ATOM 4815 O O . ASN B 1 221 ? -63.089 -21.804 -43.172 1.00 44.67 213 ASN B O 1
ATOM 4820 N N . LEU B 1 222 ? -63.083 -19.966 -44.476 1.00 44.90 214 LEU B N 1
ATOM 4821 C CA . LEU B 1 222 ? -63.953 -19.185 -43.611 1.00 39.83 214 LEU B CA 1
ATOM 4822 C C . LEU B 1 222 ? -65.183 -18.737 -44.389 1.00 46.04 214 LEU B C 1
ATOM 4823 O O . LEU B 1 222 ? -65.172 -18.652 -45.621 1.00 45.07 214 LEU B O 1
ATOM 4828 N N . ALA B 1 223 ? -66.253 -18.443 -43.652 1.00 43.61 215 ALA B N 1
ATOM 4829 C CA . ALA B 1 223 ? -67.508 -18.082 -44.296 1.00 44.44 215 ALA B CA 1
ATOM 4830 C C . ALA B 1 223 ? -67.513 -16.662 -44.845 1.00 44.26 215 ALA B C 1
ATOM 4831 O O . ALA B 1 223 ? -68.341 -16.356 -45.710 1.00 50.34 215 ALA B O 1
ATOM 4833 N N . SER B 1 224 ? -66.622 -15.792 -44.377 1.00 43.14 216 SER B N 1
ATOM 4834 C CA . SER B 1 224 ? -66.707 -14.381 -44.731 1.00 44.54 216 SER B CA 1
ATOM 4835 C C . SER B 1 224 ? -65.445 -13.664 -44.276 1.00 41.95 216 SER B C 1
ATOM 4836 O O . SER B 1 224 ? -64.655 -14.186 -43.484 1.00 40.42 216 SER B O 1
ATOM 4839 N N . ASN B 1 225 ? -65.286 -12.434 -44.774 1.00 39.38 217 ASN B N 1
ATOM 4840 C CA . ASN B 1 225 ? -64.225 -11.559 -44.280 1.00 37.60 217 ASN B CA 1
ATOM 4841 C C . ASN B 1 225 ? -64.393 -11.282 -42.789 1.00 37.66 217 ASN B C 1
ATOM 4842 O O . ASN B 1 225 ? -63.407 -11.224 -42.045 1.00 37.61 217 ASN B O 1
ATOM 4847 N N . ALA B 1 226 ? -65.642 -11.108 -42.340 1.00 40.16 218 ALA B N 1
ATOM 4848 C CA . ALA B 1 226 ? -65.908 -10.810 -40.935 1.00 43.80 218 ALA B CA 1
ATOM 4849 C C . ALA B 1 226 ? -65.391 -11.909 -40.014 1.00 43.94 218 ALA B C 1
ATOM 4850 O O . ALA B 1 226 ? -64.850 -11.619 -38.940 1.00 44.73 218 ALA B O 1
ATOM 4852 N N . GLU B 1 227 ? -65.562 -13.178 -40.405 1.00 40.31 219 GLU B N 1
ATOM 4853 C CA . GLU B 1 227 ? -65.107 -14.276 -39.552 1.00 44.81 219 GLU B CA 1
ATOM 4854 C C . GLU B 1 227 ? -63.613 -14.210 -39.298 1.00 37.97 219 GLU B C 1
ATOM 4855 O O . GLU B 1 227 ? -63.152 -14.588 -38.215 1.00 39.04 219 GLU B O 1
ATOM 4861 N N . ALA B 1 228 ? -62.840 -13.752 -40.285 1.00 35.61 220 ALA B N 1
ATOM 4862 C CA . ALA B 1 228 ? -61.408 -13.583 -40.081 1.00 36.49 220 ALA B CA 1
ATOM 4863 C C . ALA B 1 228 ? -61.130 -12.490 -39.059 1.00 37.74 220 ALA B C 1
ATOM 4864 O O . ALA B 1 228 ? -60.240 -12.635 -38.214 1.00 34.19 220 ALA B O 1
ATOM 4866 N N . LEU B 1 229 ? -61.877 -11.386 -39.127 1.00 38.77 221 LEU B N 1
ATOM 4867 C CA . LEU B 1 229 ? -61.717 -10.322 -38.138 1.00 41.77 221 LEU B CA 1
ATOM 4868 C C . LEU B 1 229 ? -62.130 -10.793 -36.748 1.00 39.94 221 LEU B C 1
ATOM 4869 O O . LEU B 1 229 ? -61.478 -10.450 -35.753 1.00 35.47 221 LEU B O 1
ATOM 4874 N N . ASP B 1 230 ? -63.209 -11.581 -36.660 1.00 37.95 222 ASP B N 1
ATOM 4875 C CA . ASP B 1 230 ? -63.610 -12.163 -35.380 1.00 37.75 222 ASP B CA 1
ATOM 4876 C C . ASP B 1 230 ? -62.491 -13.004 -34.777 1.00 37.69 222 ASP B C 1
ATOM 4877 O O . ASP B 1 230 ? -62.227 -12.930 -33.569 1.00 37.67 222 ASP B O 1
ATOM 4882 N N . LEU B 1 231 ? -61.834 -13.822 -35.606 1.00 41.91 223 LEU B N 1
ATOM 4883 C CA . LEU B 1 231 ? -60.747 -14.676 -35.134 1.00 40.67 223 LEU B CA 1
ATOM 4884 C C . LEU B 1 231 ? -59.575 -13.851 -34.618 1.00 37.00 223 LEU B C 1
ATOM 4885 O O . LEU B 1 231 ? -58.972 -14.194 -33.594 1.00 35.63 223 LEU B O 1
ATOM 4890 N N . LEU B 1 232 ? -59.233 -12.763 -35.315 1.00 31.95 224 LEU B N 1
ATOM 4891 C CA . LEU B 1 232 ? -58.161 -11.896 -34.836 1.00 30.99 224 LEU B CA 1
ATOM 4892 C C . LEU B 1 232 ? -58.489 -11.325 -33.457 1.00 32.88 224 LEU B C 1
ATOM 4893 O O . LEU B 1 232 ? -57.634 -11.314 -32.564 1.00 32.96 224 LEU B O 1
ATOM 4898 N N . LEU B 1 233 ? -59.731 -10.872 -33.255 1.00 34.67 225 LEU B N 1
ATOM 4899 C CA . LEU B 1 233 ? -60.121 -10.340 -31.950 1.00 35.30 225 LEU B CA 1
ATOM 4900 C C . LEU B 1 233 ? -60.013 -11.400 -30.856 1.00 40.89 225 LEU B C 1
ATOM 4901 O O . LEU B 1 233 ? -59.531 -11.120 -29.750 1.00 36.39 225 LEU B O 1
ATOM 4906 N N . THR B 1 234 ? -60.480 -12.617 -31.139 1.00 37.14 226 THR B N 1
ATOM 4907 C CA . THR B 1 234 ? -60.384 -13.698 -30.162 1.00 40.48 226 THR B CA 1
ATOM 4908 C C . THR B 1 234 ? -58.931 -14.009 -29.815 1.00 34.55 226 THR B C 1
ATOM 4909 O O . THR B 1 234 ? -58.601 -14.237 -28.644 1.00 35.47 226 THR B O 1
ATOM 4913 N N . ALA B 1 235 ? -58.056 -14.040 -30.822 1.00 33.25 227 ALA B N 1
ATOM 4914 C CA . ALA B 1 235 ? -56.645 -14.325 -30.579 1.00 34.03 227 ALA B CA 1
ATOM 4915 C C . ALA B 1 235 ? -55.981 -13.205 -29.785 1.00 36.31 227 ALA B C 1
ATOM 4916 O O . ALA B 1 235 ? -55.164 -13.470 -28.895 1.00 32.70 227 ALA B O 1
ATOM 4918 N N . ILE B 1 236 ? -56.312 -11.950 -30.100 1.00 33.64 228 ILE B N 1
ATOM 4919 C CA . ILE B 1 236 ? -55.788 -10.816 -29.336 1.00 33.62 228 ILE B CA 1
ATOM 4920 C C . ILE B 1 236 ? -56.143 -10.962 -27.860 1.00 33.23 228 ILE B C 1
ATOM 4921 O O . ILE B 1 236 ? -55.279 -10.863 -26.979 1.00 35.43 228 ILE B O 1
ATOM 4926 N N . GLU B 1 237 ? -57.422 -11.201 -27.571 1.00 34.74 229 GLU B N 1
ATOM 4927 C CA . GLU B 1 237 ? -57.852 -11.318 -26.181 1.00 37.85 229 GLU B CA 1
ATOM 4928 C C . GLU B 1 237 ? -57.268 -12.565 -25.525 1.00 45.02 229 GLU B C 1
ATOM 4929 O O . GLU B 1 237 ? -56.806 -12.510 -24.381 1.00 36.97 229 GLU B O 1
ATOM 4935 N N . THR B 1 238 ? -57.256 -13.690 -26.244 1.00 39.55 230 THR B N 1
ATOM 4936 C CA . THR B 1 238 ? -56.683 -14.919 -25.700 1.00 37.61 230 THR B CA 1
ATOM 4937 C C . THR B 1 238 ? -55.210 -14.740 -25.339 1.00 36.60 230 THR B C 1
ATOM 4938 O O . THR B 1 238 ? -54.742 -15.271 -24.324 1.00 39.26 230 THR B O 1
ATOM 4942 N N . ALA B 1 239 ? -54.466 -13.993 -26.152 1.00 34.13 231 ALA B N 1
ATOM 4943 C CA . ALA B 1 239 ? -53.072 -13.693 -25.847 1.00 35.42 231 ALA B CA 1
ATOM 4944 C C . ALA B 1 239 ? -52.913 -12.689 -24.710 1.00 38.94 231 ALA B C 1
ATOM 4945 O O . ALA B 1 239 ? -51.777 -12.360 -24.356 1.00 36.92 231 ALA B O 1
ATOM 4947 N N . GLY B 1 240 ? -54.001 -12.188 -24.138 1.00 36.51 232 GLY B N 1
ATOM 4948 C CA . GLY B 1 240 ? -53.918 -11.292 -23.005 1.00 37.00 232 GLY B CA 1
ATOM 4949 C C . GLY B 1 240 ? -53.850 -9.816 -23.329 1.00 43.08 232 GLY B C 1
ATOM 4950 O O . GLY B 1 240 ? -53.566 -9.018 -22.428 1.00 42.30 232 GLY B O 1
ATOM 4951 N N . PHE B 1 241 ? -54.105 -9.419 -24.571 1.00 35.15 233 PHE B N 1
ATOM 4952 C CA . PHE B 1 241 ? -54.043 -8.016 -24.951 1.00 34.80 233 PHE B CA 1
ATOM 4953 C C . PHE B 1 241 ? -55.447 -7.458 -25.142 1.00 38.28 233 PHE B C 1
ATOM 4954 O O . PHE B 1 241 ? -56.424 -8.202 -25.254 1.00 37.53 233 PHE B O 1
ATOM 4962 N N . THR B 1 242 ? -55.538 -6.129 -25.166 1.00 36.58 234 THR B N 1
ATOM 4963 C CA . THR B 1 242 ? -56.832 -5.461 -25.271 1.00 40.20 234 THR B CA 1
ATOM 4964 C C . THR B 1 242 ? -57.028 -4.935 -26.679 1.00 37.03 234 THR B C 1
ATOM 4965 O O . THR B 1 242 ? -56.253 -4.067 -27.111 1.00 36.28 234 THR B O 1
ATOM 4969 N N . PRO B 1 243 ? -58.032 -5.403 -27.420 1.00 40.59 235 PRO B N 1
ATOM 4970 C CA . PRO B 1 243 ? -58.264 -4.861 -28.765 1.00 37.61 235 PRO B CA 1
ATOM 4971 C C . PRO B 1 243 ? -58.510 -3.362 -28.702 1.00 37.55 235 PRO B C 1
ATOM 4972 O O . PRO B 1 243 ? -59.045 -2.845 -27.718 1.00 39.32 235 PRO B O 1
ATOM 4976 N N . ARG B 1 244 ? -58.081 -2.672 -29.764 1.00 36.58 236 ARG B N 1
ATOM 4977 C CA . ARG B 1 244 ? -58.124 -1.217 -29.903 1.00 37.38 236 ARG B CA 1
ATOM 4978 C C . ARG B 1 244 ? -57.082 -0.557 -29.003 1.00 40.13 236 ARG B C 1
ATOM 4979 O O . ARG B 1 244 ? -56.272 0.247 -29.475 1.00 43.85 236 ARG B O 1
ATOM 4987 N N . GLU B 1 245 ? -57.075 -0.899 -27.715 1.00 38.42 237 GLU B N 1
ATOM 4988 C CA . GLU B 1 245 ? -56.133 -0.279 -26.788 1.00 41.47 237 GLU B CA 1
ATOM 4989 C C . GLU B 1 245 ? -54.701 -0.741 -27.051 1.00 40.51 237 GLU B C 1
ATOM 4990 O O . GLU B 1 245 ? -53.796 0.083 -27.227 1.00 38.18 237 GLU B O 1
ATOM 4996 N N . ASP B 1 246 ? -54.471 -2.055 -27.072 1.00 36.99 238 ASP B N 1
ATOM 4997 C CA . ASP B 1 246 ? -53.134 -2.584 -27.330 1.00 34.30 238 ASP B CA 1
ATOM 4998 C C . ASP B 1 246 ? -52.886 -2.874 -28.802 1.00 37.29 238 ASP B C 1
ATOM 4999 O O . ASP B 1 246 ? -51.783 -2.628 -29.308 1.00 31.55 238 ASP B O 1
ATOM 5004 N N . ILE B 1 247 ? -53.877 -3.442 -29.483 1.00 32.46 239 ILE B N 1
ATOM 5005 C CA . ILE B 1 247 ? -53.704 -3.989 -30.822 1.00 31.03 239 ILE B CA 1
ATOM 5006 C C . ILE B 1 247 ? -54.939 -3.637 -31.636 1.00 31.65 239 ILE B C 1
ATOM 5007 O O . ILE B 1 247 ? -56.066 -3.937 -31.224 1.00 33.67 239 ILE B O 1
ATOM 5012 N N . SER B 1 248 ? -54.730 -2.985 -32.775 1.00 32.07 240 SER B N 1
ATOM 5013 C CA . SER B 1 248 ? -55.796 -2.613 -33.693 1.00 31.68 240 SER B CA 1
ATOM 5014 C C . SER B 1 248 ? -55.726 -3.513 -34.922 1.00 30.54 240 SER B C 1
ATOM 5015 O O . SER B 1 248 ? -54.832 -4.351 -35.050 1.00 29.31 240 SER B O 1
ATOM 5018 N N . LEU B 1 249 ? -56.686 -3.339 -35.830 1.00 31.11 241 LEU B N 1
ATOM 5019 C CA . LEU B 1 249 ? -56.814 -4.192 -37.003 1.00 30.42 241 LEU B CA 1
ATOM 5020 C C . LEU B 1 249 ? -56.613 -3.382 -38.275 1.00 30.89 241 LEU B C 1
ATOM 5021 O O . LEU B 1 249 ? -56.850 -2.171 -38.304 1.00 30.99 241 LEU B O 1
ATOM 5026 N N . ALA B 1 250 ? -56.185 -4.067 -39.335 1.00 29.26 242 ALA B N 1
ATOM 5027 C CA . ALA B 1 250 ? -55.973 -3.420 -40.620 1.00 29.14 242 ALA B CA 1
ATOM 5028 C C . ALA B 1 250 ? -56.288 -4.409 -41.731 1.00 30.66 242 ALA B C 1
ATOM 5029 O O . ALA B 1 250 ? -56.170 -5.624 -41.546 1.00 30.30 242 ALA B O 1
ATOM 5031 N N . LEU B 1 251 ? -56.673 -3.876 -42.893 1.00 31.40 243 LEU B N 1
ATOM 5032 C CA . LEU B 1 251 ? -57.053 -4.676 -44.051 1.00 29.66 243 LEU B CA 1
ATOM 5033 C C . LEU B 1 251 ? -56.220 -4.310 -45.274 1.00 31.28 243 LEU B C 1
ATOM 5034 O O . LEU B 1 251 ? -55.856 -3.146 -45.459 1.00 32.71 243 LEU B O 1
ATOM 5039 N N . ASP B 1 252 ? -55.912 -5.319 -46.101 1.00 29.25 244 ASP B N 1
ATOM 5040 C CA . ASP B 1 252 ? -55.587 -5.125 -47.515 1.00 28.93 244 ASP B CA 1
ATOM 5041 C C . ASP B 1 252 ? -56.640 -5.900 -48.295 1.00 33.95 244 ASP B C 1
ATOM 5042 O O . ASP B 1 252 ? -56.562 -7.130 -48.402 1.00 32.27 244 ASP B O 1
ATOM 5047 N N . CYS B 1 253 ? -57.625 -5.178 -48.833 1.00 31.31 245 CYS B N 1
ATOM 5048 C CA . CYS B 1 253 ? -58.651 -5.824 -49.643 1.00 32.58 245 CYS B CA 1
ATOM 5049 C C . CYS B 1 253 ? -58.094 -6.299 -50.977 1.00 33.74 245 CYS B C 1
ATOM 5050 O O . CYS B 1 253 ? -58.576 -7.300 -51.525 1.00 33.26 245 CYS B O 1
ATOM 5053 N N . ALA B 1 254 ? -57.093 -5.596 -51.504 1.00 32.26 246 ALA B N 1
ATOM 5054 C CA . ALA B 1 254 ? -56.581 -5.811 -52.855 1.00 32.32 246 ALA B CA 1
ATOM 5055 C C . ALA B 1 254 ? -57.746 -5.958 -53.828 1.00 34.12 246 ALA B C 1
ATOM 5056 O O . ALA B 1 254 ? -57.891 -6.958 -54.531 1.00 34.63 246 ALA B O 1
ATOM 5058 N N . ALA B 1 255 ? -58.593 -4.920 -53.842 1.00 35.16 247 ALA B N 1
ATOM 5059 C CA . ALA B 1 255 ? -59.893 -5.002 -54.497 1.00 37.79 247 ALA B CA 1
ATOM 5060 C C . ALA B 1 255 ? -59.798 -5.210 -56.005 1.00 41.09 247 ALA B C 1
ATOM 5061 O O . ALA B 1 255 ? -60.749 -5.730 -56.602 1.00 39.66 247 ALA B O 1
ATOM 5063 N N . SER B 1 256 ? -58.686 -4.819 -56.639 1.00 37.52 248 SER B N 1
ATOM 5064 C CA . SER B 1 256 ? -58.523 -5.112 -58.063 1.00 38.62 248 SER B CA 1
ATOM 5065 C C . SER B 1 256 ? -58.640 -6.607 -58.343 1.00 38.84 248 SER B C 1
ATOM 5066 O O . SER B 1 256 ? -59.016 -7.005 -59.453 1.00 40.37 248 SER B O 1
ATOM 5069 N N . SER B 1 257 ? -58.333 -7.445 -57.349 1.00 37.49 249 SER B N 1
ATOM 5070 C CA . SER B 1 257 ? -58.377 -8.891 -57.529 1.00 37.70 249 SER B CA 1
ATOM 5071 C C . SER B 1 257 ? -59.791 -9.419 -57.722 1.00 41.54 249 SER B C 1
ATOM 5072 O O . SER B 1 257 ? -59.958 -10.493 -58.314 1.00 40.35 249 SER B O 1
ATOM 5075 N N . PHE B 1 258 ? -60.810 -8.704 -57.240 1.00 40.15 250 PHE B N 1
ATOM 5076 C CA . PHE B 1 258 ? -62.186 -9.149 -57.433 1.00 42.08 250 PHE B CA 1
ATOM 5077 C C . PHE B 1 258 ? -63.047 -8.062 -58.071 1.00 48.19 250 PHE B C 1
ATOM 5078 O O . PHE B 1 258 ? -64.268 -8.040 -57.885 1.00 46.25 250 PHE B O 1
ATOM 5086 N N . TYR B 1 259 ? -62.435 -7.186 -58.866 1.00 43.82 251 TYR B N 1
ATOM 5087 C CA . TYR B 1 259 ? -63.152 -6.134 -59.576 1.00 47.79 251 TYR B CA 1
ATOM 5088 C C . TYR B 1 259 ? -63.355 -6.539 -61.032 1.00 52.49 251 TYR B C 1
ATOM 5089 O O . TYR B 1 259 ? -62.381 -6.748 -61.765 1.00 47.02 251 TYR B O 1
ATOM 5098 N N . ASN B 1 260 ? -64.617 -6.649 -61.441 1.00 49.70 252 ASN B N 1
ATOM 5099 C CA . ASN B 1 260 ? -64.985 -6.893 -62.836 1.00 51.95 252 ASN B CA 1
ATOM 5100 C C . ASN B 1 260 ? -64.967 -5.554 -63.565 1.00 53.07 252 ASN B C 1
ATOM 5101 O O . ASN B 1 260 ? -65.877 -4.738 -63.410 1.00 54.15 252 ASN B O 1
ATOM 5106 N N . THR B 1 261 ? -63.929 -5.326 -64.376 1.00 55.47 253 THR B N 1
ATOM 5107 C CA A THR B 1 261 ? -63.796 -4.050 -65.073 0.34 56.81 253 THR B CA 1
ATOM 5108 C CA B THR B 1 261 ? -63.804 -4.046 -65.067 0.66 56.48 253 THR B CA 1
ATOM 5109 C C . THR B 1 261 ? -64.908 -3.846 -66.099 1.00 62.67 253 THR B C 1
ATOM 5110 O O . THR B 1 261 ? -65.294 -2.704 -66.376 1.00 64.07 253 THR B O 1
ATOM 5117 N N . GLN B 1 262 ? -65.435 -4.932 -66.668 1.00 57.99 254 GLN B N 1
ATOM 5118 C CA . GLN B 1 262 ? -66.497 -4.798 -67.660 1.00 66.82 254 GLN B CA 1
ATOM 5119 C C . GLN B 1 262 ? -67.804 -4.359 -67.011 1.00 69.33 254 GLN B C 1
ATOM 5120 O O . GLN B 1 262 ? -68.483 -3.454 -67.511 1.00 70.93 254 GLN B O 1
ATOM 5122 N N . ASP B 1 263 ? -68.173 -4.987 -65.895 1.00 69.38 255 ASP B N 1
ATOM 5123 C CA . ASP B 1 263 ? -69.422 -4.680 -65.209 1.00 74.15 255 ASP B CA 1
ATOM 5124 C C . ASP B 1 263 ? -69.264 -3.653 -64.097 1.00 71.40 255 ASP B C 1
ATOM 5125 O O . ASP B 1 263 ? -70.277 -3.197 -63.557 1.00 66.33 255 ASP B O 1
ATOM 5130 N N . LYS B 1 264 ? -68.029 -3.290 -63.739 1.00 64.06 256 LYS B N 1
ATOM 5131 C CA . LYS B 1 264 ? -67.760 -2.339 -62.660 1.00 61.01 256 LYS B CA 1
ATOM 5132 C C . LYS B 1 264 ? -68.404 -2.802 -61.355 1.00 59.28 256 LYS B C 1
ATOM 5133 O O . LYS B 1 264 ? -69.124 -2.056 -60.686 1.00 58.62 256 LYS B O 1
ATOM 5139 N N . THR B 1 265 ? -68.142 -4.058 -60.999 1.00 58.18 257 THR B N 1
ATOM 5140 C CA . THR B 1 265 ? -68.694 -4.655 -59.793 1.00 55.95 257 THR B CA 1
ATOM 5141 C C . THR B 1 265 ? -67.594 -5.358 -59.012 1.00 55.60 257 THR B C 1
ATOM 5142 O O . THR B 1 265 ? -66.680 -5.948 -59.597 1.00 50.81 257 THR B O 1
ATOM 5146 N N . TYR B 1 266 ? -67.692 -5.285 -57.687 1.00 50.63 258 TYR B N 1
ATOM 5147 C CA . TYR B 1 266 ? -66.782 -5.969 -56.769 1.00 49.18 258 TYR B CA 1
ATOM 5148 C C . TYR B 1 266 ? -67.507 -7.216 -56.282 1.00 56.51 258 TYR B C 1
ATOM 5149 O O . TYR B 1 266 ? -68.270 -7.171 -55.315 1.00 58.84 258 TYR B O 1
ATOM 5158 N N . ASP B 1 267 ? -67.272 -8.335 -56.965 1.00 49.09 259 ASP B N 1
ATOM 5159 C CA . ASP B 1 267 ? -68.039 -9.558 -56.738 1.00 50.23 259 ASP B CA 1
ATOM 5160 C C . ASP B 1 267 ? -69.535 -9.251 -56.694 1.00 54.09 259 ASP B C 1
ATOM 5161 O O . ASP B 1 267 ? -70.263 -9.695 -55.804 1.00 56.79 259 ASP B O 1
ATOM 5166 N N . GLY B 1 268 ? -69.986 -8.445 -57.658 1.00 54.45 260 GLY B N 1
ATOM 5167 C CA . GLY B 1 268 ? -71.383 -8.078 -57.783 1.00 57.80 260 GLY B CA 1
ATOM 5168 C C . GLY B 1 268 ? -71.762 -6.746 -57.167 1.00 57.35 260 GLY B C 1
ATOM 5169 O O . GLY B 1 268 ? -72.862 -6.251 -57.439 1.00 59.81 260 GLY B O 1
ATOM 5170 N N . LYS B 1 269 ? -70.891 -6.151 -56.358 1.00 60.82 261 LYS B N 1
ATOM 5171 C CA . LYS B 1 269 ? -71.199 -4.915 -55.649 1.00 62.07 261 LYS B CA 1
ATOM 5172 C C . LYS B 1 269 ? -70.727 -3.701 -56.440 1.00 55.16 261 LYS B C 1
ATOM 5173 O O . LYS B 1 269 ? -69.624 -3.694 -56.992 1.00 53.62 261 LYS B O 1
ATOM 5179 N N . SER B 1 270 ? -71.569 -2.671 -56.489 1.00 57.05 262 SER B N 1
ATOM 5180 C CA . SER B 1 270 ? -71.128 -1.393 -57.022 1.00 57.05 262 SER B CA 1
ATOM 5181 C C . SER B 1 270 ? -70.116 -0.764 -56.067 1.00 54.62 262 SER B C 1
ATOM 5182 O O . SER B 1 270 ? 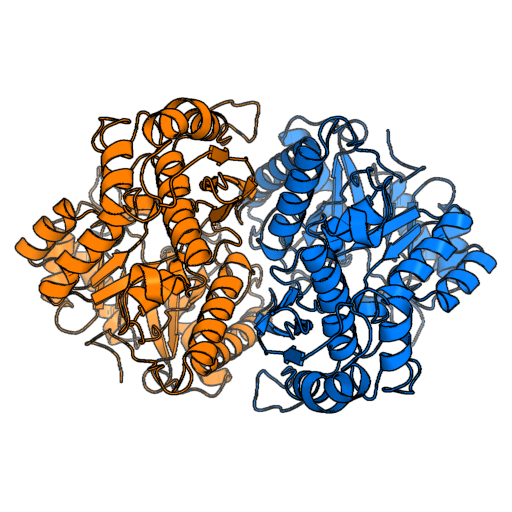-69.933 -1.212 -54.930 1.00 53.27 262 SER B O 1
ATOM 5185 N N . TYR B 1 271 ? -69.450 0.298 -56.529 1.00 56.64 263 TYR B N 1
ATOM 5186 C CA . TYR B 1 271 ? -68.472 0.937 -55.652 1.00 52.15 263 TYR B CA 1
ATOM 5187 C C . TYR B 1 271 ? -69.149 1.578 -54.445 1.00 52.79 263 TYR B C 1
ATOM 5188 O O . TYR B 1 271 ? -68.585 1.568 -53.345 1.00 51.11 263 TYR B O 1
ATOM 5197 N N . ALA B 1 272 ? -70.365 2.110 -54.620 1.00 55.37 264 ALA B N 1
ATOM 5198 C CA . ALA B 1 272 ? -71.111 2.638 -53.482 1.00 60.82 264 ALA B CA 1
ATOM 5199 C C . ALA B 1 272 ? -71.400 1.540 -52.467 1.00 55.70 264 ALA B C 1
ATOM 5200 O O . ALA B 1 272 ? -71.193 1.725 -51.262 1.00 54.81 264 ALA B O 1
ATOM 5202 N N . ASP B 1 273 ? -71.876 0.382 -52.939 1.00 56.30 265 ASP B N 1
ATOM 5203 C CA . ASP B 1 273 ? -72.101 -0.749 -52.043 1.00 57.41 265 ASP B CA 1
ATOM 5204 C C . ASP B 1 273 ? -70.815 -1.161 -51.335 1.00 57.35 265 ASP B C 1
ATOM 5205 O O . ASP B 1 273 ? -70.829 -1.482 -50.141 1.00 52.10 265 ASP B O 1
ATOM 5210 N N . GLN B 1 274 ? -69.692 -1.168 -52.056 1.00 51.05 266 GLN B N 1
ATOM 5211 C CA . GLN B 1 274 ? -68.449 -1.632 -51.447 1.00 50.46 266 GLN B CA 1
ATOM 5212 C C . GLN B 1 274 ? -67.957 -0.655 -50.384 1.00 47.43 266 GLN B C 1
ATOM 5213 O O . GLN B 1 274 ? -67.420 -1.076 -49.354 1.00 45.93 266 GLN B O 1
ATOM 5219 N N . VAL B 1 275 ? -68.138 0.650 -50.610 1.00 48.46 267 VAL B N 1
ATOM 5220 C CA . VAL B 1 275 ? -67.793 1.632 -49.584 1.00 52.44 267 VAL B CA 1
ATOM 5221 C C . VAL B 1 275 ? -68.665 1.442 -48.349 1.00 52.84 267 VAL B C 1
ATOM 5222 O O . VAL B 1 275 ? -68.177 1.489 -47.213 1.00 48.88 267 VAL B O 1
ATOM 5226 N N . GLY B 1 276 ? -69.965 1.214 -48.549 1.00 51.22 268 GLY B N 1
ATOM 5227 C CA . GLY B 1 276 ? -70.837 0.942 -47.417 1.00 52.39 268 GLY B CA 1
ATOM 5228 C C . GLY B 1 276 ? -70.415 -0.290 -46.638 1.00 53.68 268 GLY B C 1
ATOM 5229 O O . GLY B 1 276 ? -70.487 -0.313 -45.407 1.00 50.72 268 GLY B O 1
ATOM 5230 N N . ILE B 1 277 ? -69.964 -1.329 -47.346 1.00 49.62 269 ILE B N 1
ATOM 5231 C CA . ILE B 1 277 ? -69.449 -2.526 -46.679 1.00 48.04 269 ILE B CA 1
ATOM 5232 C C . ILE B 1 277 ? -68.235 -2.174 -45.827 1.00 47.53 269 ILE B C 1
ATOM 5233 O O . ILE B 1 277 ? -68.132 -2.578 -44.662 1.00 47.92 269 ILE B O 1
ATOM 5238 N N . LEU B 1 278 ? -67.302 -1.404 -46.391 1.00 44.76 270 LEU B N 1
ATOM 5239 C CA . LEU B 1 278 ? -66.108 -1.018 -45.644 1.00 45.86 270 LEU B CA 1
ATOM 5240 C C . LEU B 1 278 ? -66.457 -0.120 -44.463 1.00 52.16 270 LEU B C 1
ATOM 5241 O O . LEU B 1 278 ? -65.884 -0.263 -43.376 1.00 42.73 270 LEU B O 1
ATOM 5246 N N . ALA B 1 279 ? -67.396 0.812 -44.657 1.00 45.81 271 ALA B N 1
ATOM 5247 C CA . ALA B 1 279 ? -67.800 1.689 -43.565 1.00 48.88 271 ALA B CA 1
ATOM 5248 C C . ALA B 1 279 ? -68.441 0.897 -42.433 1.00 51.89 271 ALA B C 1
ATOM 5249 O O . ALA B 1 279 ? -68.264 1.229 -41.255 1.00 53.31 271 ALA B O 1
ATOM 5251 N N . GLU B 1 280 ? -69.188 -0.156 -42.770 1.00 51.27 272 GLU B N 1
ATOM 5252 C CA . GLU B 1 280 ? -69.797 -0.983 -41.734 1.00 51.25 272 GLU B CA 1
ATOM 5253 C C . GLU B 1 280 ? -68.740 -1.766 -40.965 1.00 46.89 272 GLU B C 1
ATOM 5254 O O . GLU B 1 280 ? -68.825 -1.894 -39.738 1.00 47.20 272 GLU B O 1
ATOM 5260 N N . LEU B 1 281 ? -67.737 -2.299 -41.665 1.00 49.66 273 LEU B N 1
ATOM 5261 C CA . LEU B 1 281 ? -66.671 -3.017 -40.972 1.00 50.26 273 LEU B CA 1
ATOM 5262 C C . LEU B 1 281 ? -65.961 -2.112 -39.969 1.00 50.73 273 LEU B C 1
ATOM 5263 O O . LEU B 1 281 ? -65.653 -2.539 -38.849 1.00 46.11 273 LEU B O 1
ATOM 5268 N N . CYS B 1 282 ? -65.716 -0.851 -40.343 1.00 44.40 274 CYS B N 1
ATOM 5269 C CA . CYS B 1 282 ? -65.062 0.079 -39.424 1.00 48.98 274 CYS B CA 1
ATOM 5270 C C . CYS B 1 282 ? -65.943 0.402 -38.228 1.00 47.46 274 CYS B C 1
ATOM 5271 O O . CYS B 1 282 ? -65.429 0.704 -37.145 1.00 53.21 274 CYS B O 1
ATOM 5274 N N . GLU B 1 283 ? -67.264 0.353 -38.402 1.00 48.37 275 GLU B N 1
ATOM 5275 C CA . GLU B 1 283 ? -68.161 0.630 -37.288 1.00 54.50 275 GLU B CA 1
ATOM 5276 C C . GLU B 1 283 ? -68.101 -0.472 -36.239 1.00 54.88 275 GLU B C 1
ATOM 5277 O O . GLU B 1 283 ? -68.224 -0.201 -35.039 1.00 56.58 275 GLU B O 1
ATOM 5283 N N . HIS B 1 284 ? -67.907 -1.720 -36.671 1.00 51.60 276 HIS B N 1
ATOM 5284 C CA . HIS B 1 284 ? -68.027 -2.870 -35.784 1.00 56.90 276 HIS B CA 1
ATOM 5285 C C . HIS B 1 284 ? -66.694 -3.447 -35.327 1.00 55.36 276 HIS B C 1
ATOM 5286 O O . HIS B 1 284 ? -66.674 -4.193 -34.342 1.00 57.45 276 HIS B O 1
ATOM 5293 N N . TYR B 1 285 ? -65.592 -3.131 -36.004 1.00 46.80 277 TYR B N 1
ATOM 5294 C CA . TYR B 1 285 ? -64.280 -3.651 -35.651 1.00 42.94 277 TYR B CA 1
ATOM 5295 C C . TYR B 1 285 ? -63.299 -2.503 -35.467 1.00 44.28 277 TYR B C 1
ATOM 5296 O O . TYR B 1 285 ? -63.449 -1.452 -36.097 1.00 40.36 277 TYR B O 1
ATOM 5305 N N . PRO B 1 286 ? -62.281 -2.673 -34.606 1.00 41.40 278 PRO B N 1
ATOM 5306 C CA . PRO B 1 286 ? -61.277 -1.607 -34.407 1.00 39.97 278 PRO B CA 1
ATOM 5307 C C . PRO B 1 286 ? -60.246 -1.560 -35.532 1.00 36.97 278 PRO B C 1
ATOM 5308 O O . PRO B 1 286 ? -59.040 -1.703 -35.316 1.00 34.64 278 PRO B O 1
ATOM 5312 N N . ILE B 1 287 ? -60.739 -1.373 -36.757 1.00 36.21 279 ILE B N 1
ATOM 5313 C CA . ILE B 1 287 ? -59.904 -1.208 -37.943 1.00 34.88 279 ILE B CA 1
ATOM 5314 C C . ILE B 1 287 ? -59.436 0.240 -38.015 1.00 35.93 279 ILE B C 1
ATOM 5315 O O . ILE B 1 287 ? -60.255 1.164 -37.975 1.00 36.76 279 ILE B O 1
ATOM 5320 N N . ASP B 1 288 ? -58.121 0.456 -38.123 1.00 35.13 280 ASP B N 1
ATOM 5321 C CA . ASP B 1 288 ? -57.637 1.822 -38.307 1.00 35.82 280 ASP B CA 1
ATOM 5322 C C . ASP B 1 288 ? -56.887 2.008 -39.624 1.00 33.27 280 ASP B C 1
ATOM 5323 O O . ASP B 1 288 ? -56.280 3.063 -39.831 1.00 33.45 280 ASP B O 1
ATOM 5328 N N . SER B 1 289 ? -56.956 1.039 -40.538 1.00 32.49 281 SER B N 1
ATOM 5329 C CA . SER B 1 289 ? -56.270 1.158 -41.819 1.00 31.76 281 SER B CA 1
ATOM 5330 C C . SER B 1 289 ? -56.911 0.209 -42.820 1.00 33.19 281 SER B C 1
ATOM 5331 O O . SER B 1 289 ? -57.158 -0.958 -42.497 1.00 33.71 281 SER B O 1
ATOM 5334 N N . ILE B 1 290 ? -57.176 0.707 -44.026 1.00 32.29 282 ILE B N 1
ATOM 5335 C CA . ILE B 1 290 ? -57.741 -0.092 -45.110 1.00 32.48 282 ILE B CA 1
ATOM 5336 C C . ILE B 1 290 ? -56.938 0.184 -46.374 1.00 32.06 282 ILE B C 1
ATOM 5337 O O . ILE B 1 290 ? -56.889 1.327 -46.843 1.00 32.79 282 ILE B O 1
ATOM 5342 N N . GLU B 1 291 ? -56.337 -0.859 -46.935 1.00 33.80 283 GLU B N 1
ATOM 5343 C CA . GLU B 1 291 ? -55.527 -0.752 -48.141 1.00 30.77 283 GLU B CA 1
ATOM 5344 C C . GLU B 1 291 ? -56.316 -1.254 -49.348 1.00 36.31 283 GLU B C 1
ATOM 5345 O O . GLU B 1 291 ? -56.996 -2.284 -49.272 1.00 31.81 283 GLU B O 1
ATOM 5351 N N . ASP B 1 292 ? -56.236 -0.507 -50.454 1.00 32.42 284 ASP B N 1
ATOM 5352 C CA . ASP B 1 292 ? -56.848 -0.889 -51.731 1.00 34.65 284 ASP B CA 1
ATOM 5353 C C . ASP B 1 292 ? -58.285 -1.372 -51.553 1.00 36.35 284 ASP B C 1
ATOM 5354 O O . ASP B 1 292 ? -58.668 -2.448 -52.020 1.00 34.78 284 ASP B O 1
ATOM 5359 N N . GLY B 1 293 ? -59.084 -0.563 -50.854 1.00 35.40 285 GLY B N 1
ATOM 5360 C CA . GLY B 1 293 ? -60.476 -0.914 -50.653 1.00 36.71 285 GLY B CA 1
ATOM 5361 C C . GLY B 1 293 ? -61.274 -0.904 -51.940 1.00 41.25 285 GLY B C 1
ATOM 5362 O O . GLY B 1 293 ? -62.269 -1.625 -52.062 1.00 39.36 285 GLY B O 1
ATOM 5363 N N . LEU B 1 294 ? -60.860 -0.089 -52.906 1.00 38.76 286 LEU B N 1
ATOM 5364 C CA . LEU B 1 294 ? -61.428 -0.068 -54.244 1.00 40.32 286 LEU B CA 1
ATOM 5365 C C . LEU B 1 294 ? -60.332 -0.371 -55.262 1.00 39.61 286 LEU B C 1
ATOM 5366 O O . LEU B 1 294 ? -59.138 -0.381 -54.946 1.00 38.04 286 LEU B O 1
ATOM 5371 N N . ALA B 1 295 ? -60.755 -0.601 -56.503 1.00 40.99 287 ALA B N 1
ATOM 5372 C CA . ALA B 1 295 ? -59.850 -1.073 -57.542 1.00 40.66 287 ALA B CA 1
ATOM 5373 C C . ALA B 1 295 ? -58.925 0.049 -58.017 1.00 48.79 287 ALA B C 1
ATOM 5374 O O . ALA B 1 295 ? -59.154 1.235 -57.766 1.00 41.12 287 ALA B O 1
ATOM 5376 N N . GLU B 1 296 ? -57.887 -0.354 -58.761 1.00 40.02 288 GLU B N 1
ATOM 5377 C CA . GLU B 1 296 ? -56.739 0.515 -59.013 1.00 39.57 288 GLU B CA 1
ATOM 5378 C C . GLU B 1 296 ? -57.098 1.747 -59.840 1.00 45.13 288 GLU B C 1
ATOM 5379 O O . GLU B 1 296 ? -56.410 2.771 -59.752 1.00 43.83 288 GLU B O 1
ATOM 5385 N N . GLU B 1 297 ? -58.156 1.676 -60.647 1.00 43.15 289 GLU B N 1
ATOM 5386 C CA . GLU B 1 297 ? -58.528 2.797 -61.508 1.00 52.10 289 GLU B CA 1
ATOM 5387 C C . GLU B 1 297 ? -59.976 3.229 -61.304 1.00 46.61 289 GLU B C 1
ATOM 5388 O O . GLU B 1 297 ? -60.571 3.839 -62.201 1.00 48.64 289 GLU B O 1
ATOM 5394 N N . ASP B 1 298 ? -60.545 2.948 -60.135 1.00 45.85 290 ASP B N 1
ATOM 5395 C CA . ASP B 1 298 ? -61.920 3.330 -59.810 1.00 47.39 290 ASP B CA 1
ATOM 5396 C C . ASP B 1 298 ? -61.891 4.692 -59.122 1.00 47.54 290 ASP B C 1
ATOM 5397 O O . ASP B 1 298 ? -61.897 4.793 -57.893 1.00 46.51 290 ASP B O 1
ATOM 5402 N N . PHE B 1 299 ? -61.866 5.760 -59.925 1.00 49.02 291 PHE B N 1
ATOM 5403 C CA . PHE B 1 299 ? -61.792 7.104 -59.356 1.00 58.17 291 PHE B CA 1
ATOM 5404 C C . PHE B 1 299 ? -63.011 7.411 -58.494 1.00 55.46 291 PHE B C 1
ATOM 5405 O O . PHE B 1 299 ? -62.876 7.857 -57.350 1.00 52.92 291 PHE B O 1
ATOM 5413 N N . GLU B 1 300 ? -64.213 7.207 -59.039 1.00 52.36 292 GLU B N 1
ATOM 5414 C CA . GLU B 1 300 ? -65.424 7.516 -58.282 1.00 53.67 292 GLU B CA 1
ATOM 5415 C C . GLU B 1 300 ? -65.477 6.723 -56.984 1.00 52.06 292 GLU B C 1
ATOM 5416 O O . GLU B 1 300 ? -65.887 7.250 -55.943 1.00 52.32 292 GLU B O 1
ATOM 5422 N N . GLY B 1 301 ? -65.056 5.457 -57.026 1.00 50.52 293 GLY B N 1
ATOM 5423 C CA . GLY B 1 301 ? -65.043 4.651 -55.816 1.00 49.01 293 GLY B CA 1
ATOM 5424 C C . GLY B 1 301 ? -64.063 5.173 -54.782 1.00 54.44 293 GLY B C 1
ATOM 5425 O O . GLY B 1 301 ? -64.396 5.300 -53.600 1.00 52.35 293 GLY B O 1
ATOM 5426 N N . TRP B 1 302 ? -62.837 5.483 -55.214 1.00 46.12 294 TRP B N 1
ATOM 5427 C CA . TRP B 1 302 ? -61.844 6.010 -54.282 1.00 44.64 294 TRP B CA 1
ATOM 5428 C C . TRP B 1 302 ? -62.253 7.376 -53.742 1.00 45.95 294 TRP B C 1
ATOM 5429 O O . TRP B 1 302 ? -62.073 7.655 -52.552 1.00 45.32 294 TRP B O 1
ATOM 5440 N N . LYS B 1 303 ? -62.805 8.238 -54.600 1.00 47.94 295 LYS B N 1
ATOM 5441 C CA . LYS B 1 303 ? -63.263 9.545 -54.140 1.00 53.38 295 LYS B CA 1
ATOM 5442 C C . LYS B 1 303 ? -64.306 9.394 -53.038 1.00 52.54 295 LYS B C 1
ATOM 5443 O O . LYS B 1 303 ? -64.198 10.015 -51.974 1.00 50.41 295 LYS B O 1
ATOM 5449 N N . LEU B 1 304 ? -65.319 8.555 -53.273 1.00 50.95 296 LEU B N 1
ATOM 5450 C CA . LEU B 1 304 ? -66.347 8.334 -52.261 1.00 53.85 296 LEU B CA 1
ATOM 5451 C C . LEU B 1 304 ? -65.762 7.691 -51.008 1.00 52.07 296 LEU B C 1
ATOM 5452 O O . LEU B 1 304 ? -66.127 8.057 -49.886 1.00 50.26 296 LEU B O 1
ATOM 5457 N N . LEU B 1 305 ? -64.853 6.727 -51.174 1.00 47.66 297 LEU B N 1
ATOM 5458 C CA . LEU B 1 305 ? -64.209 6.144 -50.003 1.00 45.79 297 LEU B CA 1
ATOM 5459 C C . LEU B 1 305 ? -63.479 7.215 -49.202 1.00 49.17 297 LEU B C 1
ATOM 5460 O O . LEU B 1 305 ? -63.591 7.269 -47.971 1.00 45.32 297 LEU B O 1
ATOM 5465 N N . SER B 1 306 ? -62.752 8.098 -49.893 1.00 46.28 298 SER B N 1
ATOM 5466 C CA . SER B 1 306 ? -61.962 9.116 -49.209 1.00 48.48 298 SER B CA 1
ATOM 5467 C C . SER B 1 306 ? -62.854 10.140 -48.519 1.00 51.88 298 SER B C 1
ATOM 5468 O O . SER B 1 306 ? -62.538 10.605 -47.419 1.00 49.35 298 SER B O 1
ATOM 5471 N N . GLU B 1 307 ? -63.974 10.502 -49.148 1.00 49.32 299 GLU B N 1
ATOM 5472 C CA . GLU B 1 307 ? -64.913 11.413 -48.503 1.00 52.57 299 GLU B CA 1
ATOM 5473 C C . GLU B 1 307 ? -65.604 10.756 -47.316 1.00 51.73 299 GLU B C 1
ATOM 5474 O O . GLU B 1 307 ? -65.901 11.429 -46.321 1.00 57.29 299 GLU B O 1
ATOM 5480 N N . THR B 1 308 ? -65.857 9.450 -47.395 1.00 50.60 300 THR B N 1
ATOM 5481 C CA . THR B 1 308 ? -66.622 8.763 -46.358 1.00 57.75 300 THR B CA 1
ATOM 5482 C C . THR B 1 308 ? -65.765 8.446 -45.136 1.00 54.89 300 THR B C 1
ATOM 5483 O O . THR B 1 308 ? -66.173 8.704 -43.999 1.00 50.13 300 THR B O 1
ATOM 5487 N N . LEU B 1 309 ? -64.578 7.885 -45.349 1.00 46.93 301 LEU B N 1
ATOM 5488 C CA . LEU B 1 309 ? -63.756 7.373 -44.259 1.00 48.89 301 LEU B CA 1
ATOM 5489 C C . LEU B 1 309 ? -62.414 8.080 -44.106 1.00 49.71 301 LEU B C 1
ATOM 5490 O O . LEU B 1 309 ? -61.690 7.791 -43.145 1.00 46.03 301 LEU B O 1
ATOM 5495 N N . GLY B 1 310 ? -62.062 8.994 -45.013 1.00 48.76 302 GLY B N 1
ATOM 5496 C CA . GLY B 1 310 ? -60.709 9.537 -45.076 1.00 46.20 302 GLY B CA 1
ATOM 5497 C C . GLY B 1 310 ? -60.308 10.410 -43.906 1.00 46.07 302 GLY B C 1
ATOM 5498 O O . GLY B 1 310 ? -59.117 10.712 -43.764 1.00 52.65 302 GLY B O 1
ATOM 5499 N N . ASP B 1 311 ? -61.262 10.821 -43.076 1.00 46.55 303 ASP B N 1
ATOM 5500 C CA . ASP B 1 311 ? -60.985 11.617 -41.891 1.00 56.39 303 ASP B CA 1
ATOM 5501 C C . ASP B 1 311 ? -61.029 10.794 -40.612 1.00 53.75 303 ASP B C 1
ATOM 5502 O O . ASP B 1 311 ? -60.863 11.351 -39.525 1.00 52.57 303 ASP B O 1
ATOM 5507 N N . ARG B 1 312 ? -61.245 9.484 -40.716 1.00 51.90 304 ARG B N 1
ATOM 5508 C CA . ARG B 1 312 ? -61.364 8.626 -39.545 1.00 48.87 304 ARG B CA 1
ATOM 5509 C C . ARG B 1 312 ? -60.521 7.366 -39.610 1.00 44.44 304 ARG B C 1
ATOM 5510 O O . ARG B 1 312 ? -60.291 6.751 -38.563 1.00 40.06 304 ARG B O 1
ATOM 5512 N N . VAL B 1 313 ? -60.057 6.959 -40.788 1.00 39.15 305 VAL B N 1
ATOM 5513 C CA A VAL B 1 313 ? -59.300 5.729 -40.945 0.44 39.79 305 VAL B CA 1
ATOM 5514 C CA B VAL B 1 313 ? -59.314 5.718 -40.965 0.56 39.90 305 VAL B CA 1
ATOM 5515 C C . VAL B 1 313 ? -58.184 5.979 -41.951 1.00 36.83 305 VAL B C 1
ATOM 5516 O O . VAL B 1 313 ? -58.313 6.798 -42.866 1.00 38.50 305 VAL B O 1
ATOM 5523 N N . GLN B 1 314 ? -57.064 5.292 -41.757 1.00 31.71 306 GLN B N 1
ATOM 5524 C CA . GLN B 1 314 ? -56.008 5.348 -42.755 1.00 30.59 306 GLN B CA 1
ATOM 5525 C C . GLN B 1 314 ? -56.477 4.638 -44.020 1.00 35.35 306 GLN B C 1
ATOM 5526 O O . GLN B 1 314 ? -56.982 3.512 -43.957 1.00 35.94 306 GLN B O 1
ATOM 5532 N N . LEU B 1 315 ? -56.337 5.304 -45.167 1.00 32.39 307 LEU B N 1
ATOM 5533 C CA . LEU B 1 315 ? -56.696 4.727 -46.463 1.00 31.17 307 LEU B CA 1
ATOM 5534 C C . LEU B 1 315 ? -55.423 4.609 -47.284 1.00 29.54 307 LEU B C 1
ATOM 5535 O O . LEU B 1 315 ? -54.861 5.626 -47.702 1.00 32.95 307 LEU B O 1
ATOM 5540 N N . VAL B 1 316 ? -54.971 3.374 -47.516 1.00 28.21 308 VAL B N 1
ATOM 5541 C CA . VAL B 1 316 ? -53.686 3.108 -48.158 1.00 27.67 308 VAL B CA 1
ATOM 5542 C C . VAL B 1 316 ? -53.909 2.791 -49.630 1.00 30.33 308 VAL B C 1
ATOM 5543 O O . VAL B 1 316 ? -54.637 1.847 -49.965 1.00 31.39 308 VAL B O 1
ATOM 5547 N N . GLY B 1 317 ? -53.250 3.544 -50.509 1.00 29.26 309 GLY B N 1
ATOM 5548 C CA . GLY B 1 317 ? -53.209 3.193 -51.915 1.00 27.07 309 GLY B CA 1
ATOM 5549 C C . GLY B 1 317 ? -51.988 2.340 -52.201 1.00 25.56 309 GLY B C 1
ATOM 5550 O O . GLY B 1 317 ? -50.865 2.726 -51.875 1.00 27.38 309 GLY B O 1
ATOM 5551 N N . ASP B 1 318 ? -52.225 1.156 -52.765 1.00 29.33 310 ASP B N 1
ATOM 5552 C CA . ASP B 1 318 ? -51.146 0.266 -53.190 1.00 31.69 310 ASP B CA 1
ATOM 5553 C C . ASP B 1 318 ? -51.160 0.182 -54.714 1.00 25.96 310 ASP B C 1
ATOM 5554 O O . ASP B 1 318 ? -50.374 0.861 -55.385 1.00 29.24 310 ASP B O 1
ATOM 5559 N N . ASP B 1 319 ? -52.068 -0.619 -55.272 1.00 26.67 311 ASP B N 1
ATOM 5560 C CA . ASP B 1 319 ? -52.224 -0.635 -56.723 1.00 30.46 311 ASP B CA 1
ATOM 5561 C C . ASP B 1 319 ? -52.677 0.720 -57.254 1.00 31.70 311 ASP B C 1
ATOM 5562 O O . ASP B 1 319 ? -52.469 1.012 -58.438 1.00 32.57 311 ASP B O 1
ATOM 5567 N N . LEU B 1 320 ? -53.271 1.553 -56.396 1.00 36.16 312 LEU B N 1
ATOM 5568 C CA . LEU B 1 320 ? -53.691 2.891 -56.805 1.00 36.07 312 LEU B CA 1
ATOM 5569 C C . LEU B 1 320 ? -52.501 3.740 -57.237 1.00 30.93 312 LEU B C 1
ATOM 5570 O O . LEU B 1 320 ? -52.595 4.510 -58.201 1.00 30.82 312 LEU B O 1
ATOM 5575 N N . PHE B 1 321 ? -51.369 3.602 -56.544 1.00 27.73 313 PHE B N 1
ATOM 5576 C CA . PHE B 1 321 ? -50.208 4.464 -56.732 1.00 29.20 313 PHE B CA 1
ATOM 5577 C C . PHE B 1 321 ? -48.995 3.759 -57.319 1.00 30.52 313 PHE B C 1
ATOM 5578 O O . PHE B 1 321 ? -48.123 4.439 -57.865 1.00 28.62 313 PHE B O 1
ATOM 5586 N N . VAL B 1 322 ? -48.919 2.425 -57.206 1.00 25.74 314 VAL B N 1
ATOM 5587 C CA . VAL B 1 322 ? -47.773 1.590 -57.583 1.00 26.92 314 VAL B CA 1
ATOM 5588 C C . VAL B 1 322 ? -46.429 2.299 -57.390 1.00 29.34 314 VAL B C 1
ATOM 5589 O O . VAL B 1 322 ? -45.571 2.279 -58.283 1.00 28.72 314 VAL B O 1
ATOM 5593 N N . THR B 1 323 ? -46.233 2.903 -56.208 1.00 23.36 315 THR B N 1
ATOM 5594 C CA . THR B 1 323 ? -44.957 3.523 -55.815 1.00 25.50 315 THR B CA 1
ATOM 5595 C C . THR B 1 323 ? -44.412 4.422 -56.932 1.00 28.85 315 THR B C 1
ATOM 5596 O O . THR B 1 323 ? -43.208 4.478 -57.203 1.00 27.21 315 THR B O 1
ATOM 5600 N N . ASN B 1 324 ? -45.318 5.154 -57.575 1.00 28.36 316 ASN B N 1
ATOM 5601 C CA . ASN B 1 324 ? -45.027 5.920 -58.784 1.00 28.83 316 ASN B CA 1
ATOM 5602 C C . ASN B 1 324 ? -45.274 7.400 -58.501 1.00 34.64 316 ASN B C 1
ATOM 5603 O O . ASN B 1 324 ? -46.427 7.814 -58.345 1.00 31.59 316 ASN B O 1
ATOM 5608 N N . SER B 1 325 ? -44.192 8.193 -58.461 1.00 30.90 317 SER B N 1
ATOM 5609 C CA . SER B 1 325 ? -44.273 9.607 -58.069 1.00 32.89 317 SER B CA 1
ATOM 5610 C C . SER B 1 325 ? -45.353 10.365 -58.831 1.00 34.86 317 SER B C 1
ATOM 5611 O O . SER B 1 325 ? -46.097 11.161 -58.240 1.00 38.65 317 SER B O 1
ATOM 5614 N N . ALA B 1 326 ? -45.434 10.154 -60.149 1.00 33.14 318 ALA B N 1
ATOM 5615 C CA . ALA B 1 326 ? -46.404 10.886 -60.960 1.00 36.23 318 ALA B CA 1
ATOM 5616 C C . ALA B 1 326 ?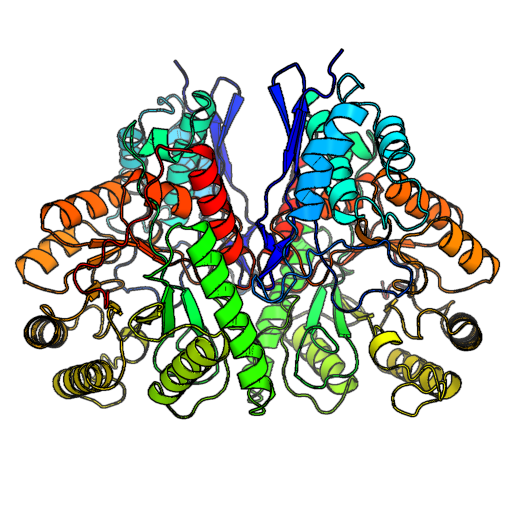 -47.835 10.507 -60.593 1.00 40.61 318 ALA B C 1
ATOM 5617 O O . ALA B 1 326 ? -48.717 11.372 -60.532 1.00 38.04 318 ALA B O 1
ATOM 5619 N N . LEU B 1 327 ? -48.090 9.222 -60.344 1.00 35.01 319 LEU B N 1
ATOM 5620 C CA . LEU B 1 327 ? -49.438 8.819 -59.953 1.00 38.24 319 LEU B CA 1
ATOM 5621 C C . LEU B 1 327 ? -49.760 9.296 -58.544 1.00 39.44 319 LEU B C 1
ATOM 5622 O O . LEU B 1 327 ? -50.906 9.660 -58.249 1.00 38.64 319 LEU B O 1
ATOM 5627 N N . ILE B 1 328 ? -48.759 9.299 -57.661 1.00 31.62 320 ILE B N 1
ATOM 5628 C CA . ILE B 1 328 ? -48.969 9.787 -56.301 1.00 30.22 320 ILE B CA 1
ATOM 5629 C C . ILE B 1 328 ? -49.370 11.260 -56.324 1.00 40.47 320 ILE B C 1
ATOM 5630 O O . ILE B 1 328 ? -50.351 11.666 -55.688 1.00 38.12 320 ILE B O 1
ATOM 5635 N N . ALA B 1 329 ? -48.635 12.074 -57.085 1.00 38.25 321 ALA B N 1
ATOM 5636 C CA . ALA B 1 329 ? -48.969 13.493 -57.185 1.00 42.69 321 ALA B CA 1
ATOM 5637 C C . ALA B 1 329 ? -50.372 13.692 -57.747 1.00 41.92 321 ALA B C 1
ATOM 5638 O O . ALA B 1 329 ? -51.131 14.544 -57.267 1.00 47.08 321 ALA B O 1
ATOM 5640 N N . GLU B 1 330 ? -50.733 12.909 -58.762 1.00 39.19 322 GLU B N 1
ATOM 5641 C CA . GLU B 1 330 ? -52.061 13.000 -59.358 1.00 43.51 322 GLU B CA 1
ATOM 5642 C C . GLU B 1 330 ? -53.146 12.652 -58.342 1.00 43.00 322 GLU B C 1
ATOM 5643 O O . GLU B 1 330 ? -54.157 13.354 -58.229 1.00 44.05 322 GLU B O 1
ATOM 5649 N N . GLY B 1 331 ? -52.951 11.563 -57.595 1.00 43.98 323 GLY B N 1
ATOM 5650 C CA . GLY B 1 331 ? -53.956 11.150 -56.629 1.00 39.13 323 GLY B CA 1
ATOM 5651 C C . GLY B 1 331 ? -54.080 12.112 -55.464 1.00 38.44 323 GLY B C 1
ATOM 5652 O O . GLY B 1 331 ? -55.188 12.392 -54.995 1.00 43.62 323 GLY B O 1
ATOM 5653 N N . ILE B 1 332 ? -52.948 12.630 -54.977 1.00 37.56 324 ILE B N 1
ATOM 5654 C CA . ILE B 1 332 ? -52.983 13.630 -53.912 1.00 33.97 324 ILE B CA 1
ATOM 5655 C C . ILE B 1 332 ? -53.730 14.872 -54.375 1.00 40.75 324 ILE B C 1
ATOM 5656 O O . ILE B 1 332 ? -54.546 15.435 -53.636 1.00 41.17 324 ILE B O 1
ATOM 5661 N N . ALA B 1 333 ? -53.468 15.314 -55.607 1.00 43.00 325 ALA B N 1
ATOM 5662 C CA . ALA B 1 333 ? -54.163 16.484 -56.131 1.00 48.64 325 ALA B CA 1
ATOM 5663 C C . ALA B 1 333 ? -55.664 16.252 -56.214 1.00 50.83 325 ALA B C 1
ATOM 5664 O O . ALA B 1 333 ? -56.444 17.206 -56.118 1.00 51.42 325 ALA B O 1
ATOM 5666 N N . GLN B 1 334 ? -56.089 15.003 -56.387 1.00 53.16 326 GLN B N 1
ATOM 5667 C CA . GLN B 1 334 ? -57.506 14.679 -56.484 1.00 50.94 326 GLN B CA 1
ATOM 5668 C C . GLN B 1 334 ? -58.128 14.314 -55.141 1.00 52.00 326 GLN B C 1
ATOM 5669 O O . GLN B 1 334 ? -59.321 13.998 -55.097 1.00 50.02 326 GLN B O 1
ATOM 5675 N N . GLY B 1 335 ? -57.357 14.354 -54.054 1.00 47.19 327 GLY B N 1
ATOM 5676 C CA . GLY B 1 335 ? -57.902 14.091 -52.737 1.00 46.39 327 GLY B CA 1
ATOM 5677 C C . GLY B 1 335 ? -58.132 12.630 -52.430 1.00 49.12 327 GLY B C 1
ATOM 5678 O O . GLY B 1 335 ? -58.994 12.305 -51.605 1.00 45.04 327 GLY B O 1
ATOM 5679 N N . LEU B 1 336 ? -57.381 11.735 -53.063 1.00 37.40 328 LEU B N 1
ATOM 5680 C CA . LEU B 1 336 ? -57.592 10.300 -52.930 1.00 41.11 328 LEU B CA 1
ATOM 5681 C C . LEU B 1 336 ? -56.671 9.730 -51.862 1.00 41.19 328 LEU B C 1
ATOM 5682 O O . LEU B 1 336 ? -55.461 9.995 -51.874 1.00 38.65 328 LEU B O 1
ATOM 5687 N N . ALA B 1 337 ? -57.247 8.933 -50.956 1.00 36.41 329 ALA B N 1
ATOM 5688 C CA . ALA B 1 337 ? -56.505 8.201 -49.930 1.00 32.86 329 ALA B CA 1
ATOM 5689 C C . ALA B 1 337 ? -55.773 9.142 -48.976 1.00 33.21 329 ALA B C 1
ATOM 5690 O O . ALA B 1 337 ? -55.916 10.366 -49.059 1.00 33.20 329 ALA B O 1
ATOM 5692 N N . ASN B 1 338 ? -55.007 8.576 -48.039 1.00 33.42 330 ASN B N 1
ATOM 5693 C CA . ASN B 1 338 ? -54.171 9.403 -47.175 1.00 30.13 330 ASN B CA 1
ATOM 5694 C C . ASN B 1 338 ? -52.886 8.685 -46.777 1.00 33.31 330 ASN B C 1
ATOM 5695 O O . ASN B 1 338 ? -52.214 9.130 -45.838 1.00 33.65 330 ASN B O 1
ATOM 5700 N N . ALA B 1 339 ? -52.528 7.597 -47.455 1.00 27.31 331 ALA B N 1
ATOM 5701 C CA . ALA B 1 339 ? -51.295 6.873 -47.195 1.00 25.66 331 ALA B CA 1
ATOM 5702 C C . ALA B 1 339 ? -50.911 6.129 -48.464 1.00 25.10 331 ALA B C 1
ATOM 5703 O O . ALA B 1 339 ? -51.758 5.837 -49.315 1.00 29.19 331 ALA B O 1
ATOM 5705 N N . VAL B 1 340 ? -49.620 5.821 -48.578 1.00 26.12 332 VAL B N 1
ATOM 5706 C CA . VAL B 1 340 ? -49.047 5.236 -49.784 1.00 28.08 332 VAL B CA 1
ATOM 5707 C C . VAL B 1 340 ? -48.243 4.015 -49.369 1.00 26.22 332 VAL B C 1
ATOM 5708 O O . VAL B 1 340 ? -47.350 4.122 -48.520 1.00 27.26 332 VAL B O 1
ATOM 5712 N N . LEU B 1 341 ? -48.555 2.861 -49.958 1.00 22.54 333 LEU B N 1
ATOM 5713 C CA . LEU B 1 341 ? -47.714 1.687 -49.771 1.00 21.40 333 LEU B CA 1
ATOM 5714 C C . LEU B 1 341 ? -46.506 1.802 -50.691 1.00 26.62 333 LEU B C 1
ATOM 5715 O O . LEU B 1 341 ? -46.635 2.168 -51.862 1.00 27.26 333 LEU B O 1
ATOM 5720 N N . ILE B 1 342 ? -45.324 1.491 -50.163 1.00 20.46 334 ILE B N 1
ATOM 5721 C CA . ILE B 1 342 ? -44.075 1.702 -50.886 1.00 21.13 334 ILE B CA 1
ATOM 5722 C C . ILE B 1 342 ? -43.482 0.334 -51.188 1.00 22.25 334 ILE B C 1
ATOM 5723 O O . ILE B 1 342 ? -42.989 -0.347 -50.282 1.00 20.88 334 ILE B O 1
ATOM 5728 N N . LYS B 1 343 ? -43.524 -0.062 -52.461 1.00 23.21 335 LYS B N 1
ATOM 5729 C CA . LYS B 1 343 ? -42.932 -1.317 -52.930 1.00 25.33 335 LYS B CA 1
ATOM 5730 C C . LYS B 1 343 ? -41.885 -0.984 -53.975 1.00 22.46 335 LYS B C 1
ATOM 5731 O O . LYS B 1 343 ? -42.238 -0.633 -55.114 1.00 23.15 335 LYS B O 1
ATOM 5737 N N . PRO B 1 344 ? -40.597 -1.056 -53.640 1.00 23.33 336 PRO B N 1
ATOM 5738 C CA . PRO B 1 344 ? -39.568 -0.642 -54.610 1.00 23.03 336 PRO B CA 1
ATOM 5739 C C . PRO B 1 344 ? -39.677 -1.325 -55.966 1.00 20.05 336 PRO B C 1
ATOM 5740 O O . PRO B 1 344 ? -39.416 -0.681 -56.989 1.00 22.91 336 PRO B O 1
ATOM 5744 N N . ASN B 1 345 ? -40.072 -2.600 -56.016 1.00 19.51 337 ASN B N 1
ATOM 5745 C CA . ASN B 1 345 ? -40.111 -3.259 -57.315 1.00 20.19 337 ASN B CA 1
ATOM 5746 C C . ASN B 1 345 ? -41.343 -2.879 -58.130 1.00 19.97 337 ASN B C 1
ATOM 5747 O O . ASN B 1 345 ? -41.443 -3.291 -59.288 1.00 22.26 337 ASN B O 1
ATOM 5752 N N . GLN B 1 346 ? -42.267 -2.077 -57.573 1.00 21.60 338 GLN B N 1
ATOM 5753 C CA . GLN B 1 346 ? -43.342 -1.528 -58.394 1.00 22.99 338 GLN B CA 1
ATOM 5754 C C . GLN B 1 346 ? -42.850 -0.425 -59.319 1.00 25.14 338 GLN B C 1
ATOM 5755 O O . GLN B 1 346 ? -43.501 -0.147 -60.335 1.00 24.61 338 GLN B O 1
ATOM 5761 N N . ILE B 1 347 ? -41.718 0.212 -59.004 1.00 24.34 339 ILE B N 1
ATOM 5762 C CA . ILE B 1 347 ? -41.192 1.291 -59.829 1.00 24.52 339 ILE B CA 1
ATOM 5763 C C . ILE B 1 347 ? -39.810 0.968 -60.387 1.00 27.14 339 ILE B C 1
ATOM 5764 O O . ILE B 1 347 ? -39.513 1.304 -61.537 1.00 26.47 339 ILE B O 1
ATOM 5769 N N . GLY B 1 348 ? -38.951 0.311 -59.606 1.00 24.32 340 GLY B N 1
ATOM 5770 C CA . GLY B 1 348 ? -37.751 -0.301 -60.156 1.00 22.24 340 GLY B CA 1
ATOM 5771 C C . GLY B 1 348 ? -36.429 0.327 -59.764 1.00 24.56 340 GLY B C 1
ATOM 5772 O O . GLY B 1 348 ? -35.384 -0.249 -60.096 1.00 22.76 340 GLY B O 1
ATOM 5773 N N . THR B 1 349 ? -36.413 1.490 -59.106 1.00 23.59 341 THR B N 1
ATOM 5774 C CA . THR B 1 349 ? -35.152 2.053 -58.618 1.00 21.14 341 THR B CA 1
ATOM 5775 C C . THR B 1 349 ? -35.338 2.601 -57.215 1.00 24.68 341 THR B C 1
ATOM 5776 O O . THR B 1 349 ? -36.439 3.004 -56.824 1.00 21.99 341 THR B O 1
ATOM 5780 N N . LEU B 1 350 ? -34.236 2.643 -56.464 1.00 21.85 342 LEU B N 1
ATOM 5781 C CA . LEU B 1 350 ? -34.298 3.258 -55.145 1.00 20.12 342 LEU B CA 1
ATOM 5782 C C . LEU B 1 350 ? -34.525 4.760 -55.252 1.00 19.49 342 LEU B C 1
ATOM 5783 O O . LEU B 1 350 ? -35.199 5.351 -54.400 1.00 21.82 342 LEU B O 1
ATOM 5788 N N . THR B 1 351 ? -33.944 5.400 -56.272 1.00 20.31 343 THR B N 1
ATOM 5789 C CA . THR B 1 351 ? -34.133 6.838 -56.438 1.00 23.24 343 THR B CA 1
ATOM 5790 C C . THR B 1 351 ? -35.609 7.173 -56.591 1.00 24.40 343 THR B C 1
ATOM 5791 O O . THR B 1 351 ? -36.120 8.098 -55.946 1.00 22.45 343 THR B O 1
ATOM 5795 N N . GLU B 1 352 ? -36.319 6.410 -57.433 1.00 23.04 344 GLU B N 1
ATOM 5796 C CA . GLU B 1 352 ? -37.744 6.661 -57.629 1.00 23.43 344 GLU B CA 1
ATOM 5797 C C . GLU B 1 352 ? -38.553 6.260 -56.406 1.00 23.80 344 GLU B C 1
ATOM 5798 O O . GLU B 1 352 ? -39.593 6.865 -56.132 1.00 24.28 344 GLU B O 1
ATOM 5804 N N . THR B 1 353 ? -38.094 5.246 -55.667 1.00 23.03 345 THR B N 1
ATOM 5805 C CA . THR B 1 353 ? -38.726 4.894 -54.398 1.00 20.90 345 THR B CA 1
ATOM 5806 C C . THR B 1 353 ? -38.619 6.046 -53.401 1.00 24.76 345 THR B C 1
ATOM 5807 O O . THR B 1 353 ? -39.601 6.411 -52.739 1.00 22.51 345 THR B O 1
ATOM 5811 N N . ALA B 1 354 ? -37.424 6.633 -53.283 1.00 22.29 346 ALA B N 1
ATOM 5812 C CA . ALA B 1 354 ? -37.227 7.756 -52.368 1.00 23.35 346 ALA B CA 1
ATOM 5813 C C . ALA B 1 354 ? -38.071 8.956 -52.771 1.00 23.73 346 ALA B C 1
ATOM 5814 O O . ALA B 1 354 ? -38.623 9.660 -51.911 1.00 22.66 346 ALA B O 1
ATOM 5816 N N . GLU B 1 355 ? -38.173 9.221 -54.074 1.00 23.15 347 GLU B N 1
ATOM 5817 C CA . GLU B 1 355 ? -38.950 10.379 -54.499 1.00 25.64 347 GLU B CA 1
ATOM 5818 C C . GLU B 1 355 ? -40.443 10.154 -54.267 1.00 22.47 347 GLU B C 1
ATOM 5819 O O . GLU B 1 355 ? -41.162 11.088 -53.898 1.00 25.37 347 GLU B O 1
ATOM 5825 N N . ALA B 1 356 ? -40.930 8.922 -54.454 1.00 22.35 348 ALA B N 1
ATOM 5826 C CA . ALA B 1 356 ? -42.320 8.629 -54.102 1.00 24.64 348 ALA B CA 1
ATOM 5827 C C . ALA B 1 356 ? -42.577 8.910 -52.624 1.00 25.79 348 ALA B C 1
ATOM 5828 O O . ALA B 1 356 ? -43.591 9.523 -52.264 1.00 25.30 348 ALA B O 1
ATOM 5830 N N . ILE B 1 357 ? -41.659 8.482 -51.753 1.00 21.72 349 ILE B N 1
ATOM 5831 C CA . ILE B 1 357 ? -41.824 8.740 -50.326 1.00 20.75 349 ILE B CA 1
ATOM 5832 C C . ILE B 1 357 ? -41.814 10.238 -50.056 1.00 25.38 349 ILE B C 1
ATOM 5833 O O . ILE B 1 357 ? -42.661 10.760 -49.318 1.00 24.78 349 ILE B O 1
ATOM 5838 N N . ARG B 1 358 ? -40.859 10.954 -50.659 1.00 23.35 350 ARG B N 1
ATOM 5839 C CA . ARG B 1 358 ? -40.725 12.385 -50.394 1.00 23.27 350 ARG B CA 1
ATOM 5840 C C . ARG B 1 358 ? -41.980 13.142 -50.813 1.00 24.11 350 ARG B C 1
ATOM 5841 O O . ARG B 1 358 ? -42.493 13.982 -50.065 1.00 25.72 350 ARG B O 1
ATOM 5849 N N . LEU B 1 359 ? -42.488 12.856 -52.011 1.00 24.55 351 LEU B N 1
ATOM 5850 C CA . LEU B 1 359 ? -43.623 13.617 -52.523 1.00 28.33 351 LEU B CA 1
ATOM 5851 C C . LEU B 1 359 ? -44.887 13.345 -51.715 1.00 25.65 351 LEU B C 1
ATOM 5852 O O . LEU B 1 359 ? -45.700 14.254 -51.509 1.00 26.77 351 LEU B O 1
ATOM 5857 N N . ALA B 1 360 ? -45.080 12.105 -51.266 1.00 26.49 352 ALA B N 1
ATOM 5858 C CA . ALA B 1 360 ? -46.235 11.793 -50.429 1.00 25.53 352 ALA B CA 1
ATOM 5859 C C . ALA B 1 360 ? -46.095 12.423 -49.052 1.00 27.20 352 ALA B C 1
ATOM 5860 O O . ALA B 1 360 ? -47.065 12.957 -48.496 1.00 28.86 352 ALA B O 1
ATOM 5862 N N . THR B 1 361 ? -44.889 12.358 -48.486 1.00 25.58 353 THR B N 1
ATOM 5863 C CA . THR B 1 361 ? -44.684 12.809 -47.114 1.00 24.60 353 THR B CA 1
ATOM 5864 C C . THR B 1 361 ? -44.912 14.305 -46.978 1.00 29.55 353 THR B C 1
ATOM 5865 O O . THR B 1 361 ? -45.555 14.760 -46.021 1.00 31.21 353 THR B O 1
ATOM 5869 N N . ILE B 1 362 ? -44.394 15.094 -47.924 1.00 33.52 354 ILE B N 1
ATOM 5870 C CA . ILE B 1 362 ? -44.537 16.542 -47.830 1.00 35.41 354 ILE B CA 1
ATOM 5871 C C . ILE B 1 362 ? -45.972 16.990 -48.041 1.00 39.15 354 ILE B C 1
ATOM 5872 O O . ILE B 1 362 ? -46.293 18.148 -47.767 1.00 42.97 354 ILE B O 1
ATOM 5877 N N . GLN B 1 363 ? -46.850 16.094 -48.491 1.00 33.28 355 GLN B N 1
ATOM 5878 C CA . GLN B 1 363 ? -48.278 16.360 -48.615 1.00 33.41 355 GLN B CA 1
ATOM 5879 C C . GLN B 1 363 ? -49.078 15.827 -47.436 1.00 38.64 355 GLN B C 1
ATOM 5880 O O . GLN B 1 363 ? -50.311 15.814 -47.493 1.00 40.76 355 GLN B O 1
ATOM 5886 N N . GLY B 1 364 ? -48.413 15.353 -46.388 1.00 35.71 356 GLY B N 1
ATOM 5887 C CA . GLY B 1 364 ? -49.122 14.850 -45.232 1.00 33.12 356 GLY B CA 1
ATOM 5888 C C . GLY B 1 364 ? -49.591 13.419 -45.325 1.00 32.85 356 GLY B C 1
ATOM 5889 O O . GLY B 1 364 ? -50.293 12.960 -44.417 1.00 35.03 356 GLY B O 1
ATOM 5890 N N . TYR B 1 365 ? -49.231 12.691 -46.383 1.00 27.17 357 TYR B N 1
ATOM 5891 C CA . TYR B 1 365 ? -49.557 11.275 -46.462 1.00 27.27 357 TYR B CA 1
ATOM 5892 C C . TYR B 1 365 ? -48.517 10.459 -45.708 1.00 28.42 357 TYR B C 1
ATOM 5893 O O . TYR B 1 365 ? -47.320 10.745 -45.780 1.00 33.06 357 TYR B O 1
ATOM 5902 N N . ALA B 1 366 ? -48.977 9.441 -44.985 1.00 28.91 358 ALA B N 1
ATOM 5903 C CA . ALA B 1 366 ? -48.052 8.469 -44.417 1.00 27.51 358 ALA B CA 1
ATOM 5904 C C . ALA B 1 366 ? -47.551 7.536 -45.512 1.00 24.94 358 ALA B C 1
ATOM 5905 O O . ALA B 1 366 ? -48.203 7.346 -46.543 1.00 26.58 358 ALA B O 1
ATOM 5907 N N . THR B 1 367 ? -46.374 6.952 -45.290 1.00 22.78 359 THR B N 1
ATOM 5908 C CA . THR B 1 367 ? -45.867 5.940 -46.201 1.00 21.96 359 THR B CA 1
ATOM 5909 C C . THR B 1 367 ? -45.534 4.683 -45.413 1.00 28.73 359 THR B C 1
ATOM 5910 O O . THR B 1 367 ? -45.158 4.741 -44.241 1.00 26.41 359 THR B O 1
ATOM 5914 N N . ILE B 1 368 ? -45.702 3.542 -46.071 1.00 23.91 360 ILE B N 1
ATOM 5915 C CA . ILE B 1 368 ? -45.592 2.235 -45.436 1.00 22.41 360 ILE B CA 1
ATOM 5916 C C . ILE B 1 368 ? -44.699 1.381 -46.324 1.00 21.74 360 ILE B C 1
ATOM 5917 O O . ILE B 1 368 ? -45.108 0.999 -47.425 1.00 23.68 360 ILE B O 1
ATOM 5922 N N . LEU B 1 369 ? -43.479 1.097 -45.869 1.00 21.33 361 LEU B N 1
ATOM 5923 C CA . LEU B 1 369 ? -42.628 0.189 -46.632 1.00 22.61 361 LEU B CA 1
ATOM 5924 C C . LEU B 1 369 ? -43.275 -1.190 -46.658 1.00 25.12 361 LEU B C 1
ATOM 5925 O O . LEU B 1 369 ? -43.863 -1.629 -45.667 1.00 23.64 361 LEU B O 1
ATOM 5930 N N . SER B 1 370 ? -43.185 -1.878 -47.798 1.00 22.63 362 SER B N 1
ATOM 5931 C CA . SER B 1 370 ? -43.895 -3.142 -47.926 1.00 22.14 362 SER B CA 1
ATOM 5932 C C . SER B 1 370 ? -43.059 -4.195 -48.644 1.00 22.98 362 SER B C 1
ATOM 5933 O O . SER B 1 370 ? -42.288 -3.903 -49.562 1.00 22.14 362 SER B O 1
ATOM 5936 N N . HIS B 1 371 ? -43.241 -5.433 -48.205 1.00 23.92 363 HIS B N 1
ATOM 5937 C CA . HIS B 1 371 ? -42.787 -6.613 -48.924 1.00 24.05 363 HIS B CA 1
ATOM 5938 C C . HIS B 1 371 ? -43.682 -6.870 -50.139 1.00 25.79 363 HIS B C 1
ATOM 5939 O O . HIS B 1 371 ? -44.686 -6.188 -50.368 1.00 21.12 363 HIS B O 1
ATOM 5946 N N . ARG B 1 372 ? -43.323 -7.892 -50.919 1.00 22.34 364 ARG B N 1
ATOM 5947 C CA . ARG B 1 372 ? -44.241 -8.518 -51.860 1.00 21.85 364 ARG B CA 1
ATOM 5948 C C . ARG B 1 372 ? -44.623 -9.888 -51.322 1.00 23.85 364 ARG B C 1
ATOM 5949 O O . ARG B 1 372 ? -43.965 -10.431 -50.429 1.00 22.82 364 ARG B O 1
ATOM 5957 N N . SER B 1 373 ? -45.673 -10.470 -51.900 1.00 21.49 365 SER B N 1
ATOM 5958 C CA . SER B 1 373 ? -46.079 -11.795 -51.439 1.00 22.55 365 SER B CA 1
ATOM 5959 C C . SER B 1 373 ? -45.048 -12.860 -51.813 1.00 22.01 365 SER B C 1
ATOM 5960 O O . SER B 1 373 ? -44.959 -13.890 -51.136 1.00 22.46 365 SER B O 1
ATOM 5963 N N . GLY B 1 374 ? -44.268 -12.632 -52.872 1.00 24.31 366 GLY B N 1
ATOM 5964 C CA . GLY B 1 374 ? -43.116 -13.472 -53.187 1.00 20.87 366 GLY B CA 1
ATOM 5965 C C . GLY B 1 374 ? -41.866 -12.775 -52.685 1.00 25.72 366 GLY B C 1
ATOM 5966 O O . GLY B 1 374 ? -41.423 -11.782 -53.272 1.00 22.45 366 GLY B O 1
ATOM 5967 N N . GLU B 1 375 ? -41.318 -13.231 -51.569 1.00 21.52 367 GLU B N 1
ATOM 5968 C CA . GLU B 1 375 ? -40.194 -12.546 -50.953 1.00 19.80 367 GLU B CA 1
ATOM 5969 C C . GLU B 1 375 ? -38.939 -13.406 -51.025 1.00 18.02 367 GLU B C 1
ATOM 5970 O O . GLU B 1 375 ? -38.927 -14.520 -51.568 1.00 21.23 367 GLU B O 1
ATOM 5976 N N . THR B 1 376 ? -37.851 -12.847 -50.498 1.00 20.49 368 THR B N 1
ATOM 5977 C CA . THR B 1 376 ? -36.581 -13.551 -50.421 1.00 17.85 368 THR B CA 1
ATOM 5978 C C . THR B 1 376 ? -35.997 -13.323 -49.042 1.00 22.68 368 THR B C 1
ATOM 5979 O O . THR B 1 376 ? -36.561 -12.599 -48.216 1.00 19.84 368 THR B O 1
ATOM 5983 N N . GLU B 1 377 ? -34.832 -13.918 -48.818 1.00 23.30 369 GLU B N 1
ATOM 5984 C CA . GLU B 1 377 ? -34.079 -13.681 -47.595 1.00 24.75 369 GLU B CA 1
ATOM 5985 C C . GLU B 1 377 ? -33.486 -12.260 -47.528 1.00 26.74 369 GLU B C 1
ATOM 5986 O O . GLU B 1 377 ? -32.883 -11.900 -46.505 1.00 25.00 369 GLU B O 1
ATOM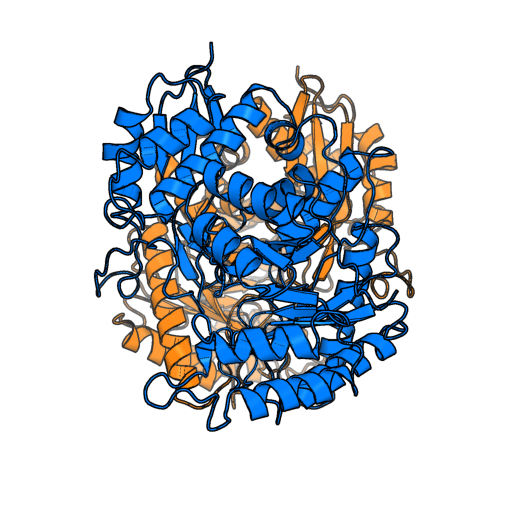 5992 N N . ASP B 1 378 ? -33.668 -11.445 -48.571 1.00 22.12 370 ASP B N 1
ATOM 5993 C CA . ASP B 1 378 ? -33.250 -10.041 -48.556 1.00 21.81 370 ASP B CA 1
ATOM 5994 C C . ASP B 1 378 ? -34.047 -9.250 -47.519 1.00 25.64 370 ASP B C 1
ATOM 5995 O O . ASP B 1 378 ? -35.259 -9.419 -47.392 1.00 24.61 370 ASP B O 1
ATOM 6000 N N . THR B 1 379 ? -33.378 -8.360 -46.775 1.00 22.41 371 THR B N 1
ATOM 6001 C CA . THR B 1 379 ? -34.072 -7.598 -45.736 1.00 20.83 371 THR B CA 1
ATOM 6002 C C . THR B 1 379 ? -34.033 -6.090 -45.974 1.00 24.88 371 THR B C 1
ATOM 6003 O O . THR B 1 379 ? -34.208 -5.317 -45.026 1.00 24.23 371 THR B O 1
ATOM 6007 N N . THR B 1 380 ? -33.870 -5.652 -47.226 1.00 21.39 372 THR B N 1
ATOM 6008 C CA . THR B 1 380 ? -33.644 -4.231 -47.500 1.00 21.45 372 THR B CA 1
ATOM 6009 C C . THR B 1 380 ? -34.790 -3.347 -47.029 1.00 22.58 372 THR B C 1
ATOM 6010 O O . THR B 1 380 ? -34.554 -2.224 -46.573 1.00 23.30 372 THR B O 1
ATOM 6014 N N . ILE B 1 381 ? -36.042 -3.812 -47.135 1.00 19.76 373 ILE B N 1
ATOM 6015 C CA . ILE B 1 381 ? -37.136 -2.912 -46.782 1.00 18.94 373 ILE B CA 1
ATOM 6016 C C . ILE B 1 381 ? -37.142 -2.571 -45.299 1.00 22.64 373 ILE B C 1
ATOM 6017 O O . ILE B 1 381 ? -37.713 -1.540 -44.916 1.00 21.86 373 ILE B O 1
ATOM 6022 N N . ALA B 1 382 ? -36.537 -3.404 -44.445 1.00 22.39 374 ALA B N 1
ATOM 6023 C CA . ALA B 1 382 ? -36.387 -3.015 -43.043 1.00 23.10 374 ALA B CA 1
ATOM 6024 C C . ALA B 1 382 ? -35.532 -1.758 -42.928 1.00 25.13 374 ALA B C 1
ATOM 6025 O O . ALA B 1 382 ? -35.909 -0.795 -42.251 1.00 22.46 374 ALA B O 1
ATOM 6027 N N . ASP B 1 383 ? -34.383 -1.743 -43.605 1.00 21.69 375 ASP B N 1
ATOM 6028 C CA . ASP B 1 383 ? -33.528 -0.559 -43.586 1.00 20.93 375 ASP B CA 1
ATOM 6029 C C . ASP B 1 383 ? -34.221 0.637 -44.224 1.00 20.39 375 ASP B C 1
ATOM 6030 O O . ASP B 1 383 ? -34.037 1.777 -43.780 1.00 21.86 375 ASP B O 1
ATOM 6035 N N . LEU B 1 384 ? -35.008 0.403 -45.278 1.00 19.74 376 LEU B N 1
ATOM 6036 C CA . LEU B 1 384 ? -35.662 1.517 -45.963 1.00 20.11 376 LEU B CA 1
ATOM 6037 C C . LEU B 1 384 ? -36.670 2.203 -45.052 1.00 23.83 376 LEU B C 1
ATOM 6038 O O . LEU B 1 384 ? -36.758 3.437 -45.028 1.00 20.95 376 LEU B O 1
ATOM 6043 N N . ALA B 1 385 ? -37.452 1.417 -44.308 1.00 20.54 377 ALA B N 1
ATOM 6044 C CA . ALA B 1 385 ? -38.438 1.995 -43.398 1.00 19.52 377 ALA B CA 1
ATOM 6045 C C . ALA B 1 385 ? -37.775 2.881 -42.347 1.00 20.65 377 ALA B C 1
ATOM 6046 O O . ALA B 1 385 ? -38.290 3.955 -42.008 1.00 20.99 377 ALA B O 1
ATOM 6048 N N . VAL B 1 386 ? -36.628 2.453 -41.823 1.00 19.42 378 VAL B N 1
ATOM 6049 C CA . VAL B 1 386 ? -35.920 3.273 -40.847 1.00 17.39 378 VAL B CA 1
ATOM 6050 C C . VAL B 1 386 ? -35.226 4.443 -41.537 1.00 19.69 378 VAL B C 1
ATOM 6051 O O . VAL B 1 386 ? -35.237 5.565 -41.026 1.00 20.91 378 VAL B O 1
ATOM 6055 N N . ALA B 1 387 ? -34.636 4.205 -42.716 1.00 19.32 379 ALA B N 1
ATOM 6056 C CA . ALA B 1 387 ? -33.907 5.270 -43.410 1.00 20.84 379 ALA B CA 1
ATOM 6057 C C . ALA B 1 387 ? -34.783 6.498 -43.614 1.00 24.88 379 ALA B C 1
ATOM 6058 O O . ALA B 1 387 ? -34.331 7.635 -43.430 1.00 20.88 379 ALA B O 1
ATOM 6060 N N . PHE B 1 388 ? -36.043 6.284 -43.993 1.00 21.70 380 PHE B N 1
ATOM 6061 C CA . PHE B 1 388 ? -36.967 7.372 -44.284 1.00 23.64 380 PHE B CA 1
ATOM 6062 C C . PHE B 1 388 ? -37.903 7.688 -43.126 1.00 23.87 380 PHE B C 1
ATOM 6063 O O . PHE B 1 388 ? -38.833 8.485 -43.299 1.00 24.15 380 PHE B O 1
ATOM 6071 N N . ASN B 1 389 ? -37.656 7.117 -41.944 1.00 22.42 381 ASN B N 1
ATOM 6072 C CA . ASN B 1 389 ? -38.460 7.397 -40.750 1.00 23.35 381 ASN B CA 1
ATOM 6073 C C . ASN B 1 389 ? -39.956 7.254 -41.027 1.00 19.25 381 ASN B C 1
ATOM 6074 O O . ASN B 1 389 ? -40.758 8.077 -40.585 1.00 20.59 381 ASN B O 1
ATOM 6079 N N . THR B 1 390 ? -40.349 6.201 -41.765 1.00 20.44 382 THR B N 1
ATOM 6080 C CA . THR B 1 390 ? -41.733 6.165 -42.245 1.00 21.87 382 THR B CA 1
ATOM 6081 C C . THR B 1 390 ? -42.731 5.930 -41.120 1.00 22.92 382 THR B C 1
ATOM 6082 O O . THR B 1 390 ? -43.879 6.373 -41.222 1.00 22.98 382 THR B O 1
ATOM 6086 N N . GLY B 1 391 ? -42.332 5.221 -40.064 1.00 22.91 383 GLY B N 1
ATOM 6087 C CA . GLY B 1 391 ? -43.218 4.927 -38.954 1.00 22.50 383 GLY B CA 1
ATOM 6088 C C . GLY B 1 391 ? -44.157 3.755 -39.169 1.00 21.83 383 GLY B C 1
ATOM 6089 O O . GLY B 1 391 ? -44.905 3.407 -38.243 1.00 25.30 383 GLY B O 1
ATOM 6090 N N . GLN B 1 392 ? -44.142 3.136 -40.350 1.00 20.65 384 GLN B N 1
ATOM 6091 C CA . GLN B 1 392 ? -44.988 1.982 -40.644 1.00 20.00 384 GLN B CA 1
ATOM 6092 C C . GLN B 1 392 ? -44.278 1.044 -41.609 1.00 22.34 384 GLN B C 1
ATOM 6093 O O . GLN B 1 392 ? -43.547 1.481 -42.507 1.00 21.11 384 GLN B O 1
ATOM 6099 N N . ILE B 1 393 ? -44.524 -0.254 -41.429 1.00 19.46 385 ILE B N 1
ATOM 6100 C CA . ILE B 1 393 ? -44.019 -1.269 -42.345 1.00 19.81 385 ILE B CA 1
ATOM 6101 C C . ILE B 1 393 ? -45.051 -2.383 -42.429 1.00 21.52 385 ILE B C 1
ATOM 6102 O O . ILE B 1 393 ? -45.843 -2.595 -41.506 1.00 24.66 385 ILE B O 1
ATOM 6107 N N . LYS B 1 394 ? -45.072 -3.060 -43.577 1.00 21.61 386 LYS B N 1
ATOM 6108 C CA . LYS B 1 394 ? -45.909 -4.233 -43.798 1.00 22.41 386 LYS B CA 1
ATOM 6109 C C . LYS B 1 394 ? -44.999 -5.316 -44.357 1.00 24.38 386 LYS B C 1
ATOM 6110 O O . LYS B 1 394 ? -44.590 -5.244 -45.522 1.00 23.77 386 LYS B O 1
ATOM 6116 N N . THR B 1 395 ? -44.651 -6.309 -43.529 1.00 22.09 387 THR B N 1
ATOM 6117 C CA . THR B 1 395 ? -43.715 -7.319 -44.013 1.00 20.68 387 THR B CA 1
ATOM 6118 C C . THR B 1 395 ? -44.076 -8.738 -43.550 1.00 23.26 387 THR B C 1
ATOM 6119 O O . THR B 1 395 ? -43.208 -9.622 -43.554 1.00 25.07 387 THR B O 1
ATOM 6123 N N . GLY B 1 396 ? -45.328 -8.996 -43.191 1.00 19.47 388 GLY B N 1
ATOM 6124 C CA . GLY B 1 396 ? -45.848 -10.351 -43.171 1.00 21.56 388 GLY B CA 1
ATOM 6125 C C . GLY B 1 396 ? -46.297 -10.813 -41.797 1.00 23.01 388 GLY B C 1
ATOM 6126 O O . GLY B 1 396 ? -46.286 -10.075 -40.814 1.00 23.74 388 GLY B O 1
ATOM 6127 N N . SER B 1 397 ? -46.701 -12.077 -41.760 1.00 21.88 389 SER B N 1
ATOM 6128 C CA . SER B 1 397 ? -47.130 -12.743 -40.539 1.00 21.90 389 SER B CA 1
ATOM 6129 C C . SER B 1 397 ? -45.902 -13.091 -39.699 1.00 21.84 389 SER B C 1
ATOM 6130 O O . SER B 1 397 ? -44.776 -12.690 -40.003 1.00 21.77 389 SER B O 1
ATOM 6133 N N . LEU B 1 398 ? -46.113 -13.867 -38.635 1.00 21.36 390 LEU B N 1
ATOM 6134 C CA . LEU B 1 398 ? -45.046 -14.308 -37.746 1.00 21.38 390 LEU B CA 1
ATOM 6135 C C . LEU B 1 398 ? -44.642 -15.755 -38.019 1.00 24.47 390 LEU B C 1
ATOM 6136 O O . LEU B 1 398 ? -44.282 -16.490 -37.096 1.00 22.16 390 LEU B O 1
ATOM 6141 N N . SER B 1 399 ? -44.739 -16.189 -39.271 1.00 23.90 391 SER B N 1
ATOM 6142 C CA . SER B 1 399 ? -44.120 -17.435 -39.704 1.00 21.41 391 SER B CA 1
ATOM 6143 C C . SER B 1 399 ? -43.565 -17.204 -41.101 1.00 20.76 391 SER B C 1
ATOM 6144 O O . SER B 1 399 ? -43.968 -16.266 -41.797 1.00 21.53 391 SER B O 1
ATOM 6147 N N . ARG B 1 400 ? -42.622 -18.070 -41.486 1.00 20.55 392 ARG B N 1
ATOM 6148 C CA . ARG B 1 400 ? -41.876 -18.046 -42.748 1.00 22.20 392 ARG B CA 1
ATOM 6149 C C . ARG B 1 400 ? -40.753 -17.015 -42.694 1.00 21.22 392 ARG B C 1
ATOM 6150 O O . ARG B 1 400 ? -40.997 -15.814 -42.528 1.00 20.34 392 ARG B O 1
ATOM 6158 N N . SER B 1 401 ? -39.507 -17.466 -42.860 1.00 19.61 393 SER B N 1
ATOM 6159 C CA . SER B 1 401 ? -38.408 -16.549 -42.578 1.00 18.82 393 SER B CA 1
ATOM 6160 C C . SER B 1 401 ? -38.228 -15.459 -43.630 1.00 17.00 393 SER B C 1
ATOM 6161 O O . SER B 1 401 ? -37.512 -14.487 -43.351 1.00 19.93 393 SER B O 1
ATOM 6164 N N . GLU B 1 402 ? -38.848 -15.556 -44.814 1.00 18.17 394 GLU B N 1
ATOM 6165 C CA . GLU B 1 402 ? -38.803 -14.379 -45.685 1.00 17.34 394 GLU B CA 1
ATOM 6166 C C . GLU B 1 402 ? -39.596 -13.223 -45.087 1.00 22.82 394 GLU B C 1
ATOM 6167 O O . GLU B 1 402 ? -39.408 -12.077 -45.503 1.00 22.07 394 GLU B O 1
ATOM 6173 N N . ARG B 1 403 ? -40.468 -13.502 -44.117 1.00 19.86 395 ARG B N 1
ATOM 6174 C CA . ARG B 1 403 ? -41.086 -12.440 -43.326 1.00 22.01 395 ARG B CA 1
ATOM 6175 C C . ARG B 1 403 ? -40.272 -12.167 -42.065 1.00 21.09 395 ARG B C 1
ATOM 6176 O O . ARG B 1 403 ? -39.889 -11.021 -41.795 1.00 21.84 395 ARG B O 1
ATOM 6184 N N . ILE B 1 404 ? -39.982 -13.226 -41.310 1.00 19.60 396 ILE B N 1
ATOM 6185 C CA . ILE B 1 404 ? -39.325 -13.087 -40.010 1.00 21.12 396 ILE B CA 1
ATOM 6186 C C . ILE B 1 404 ? -37.988 -12.370 -40.144 1.00 20.09 396 ILE B C 1
ATOM 6187 O O . ILE B 1 404 ? -37.594 -11.600 -39.260 1.00 22.21 396 ILE B O 1
ATOM 6192 N N . ALA B 1 405 ? -37.251 -12.626 -41.236 1.00 20.31 397 ALA B N 1
ATOM 6193 C CA . ALA B 1 405 ? -35.935 -12.006 -41.391 1.00 22.39 397 ALA B CA 1
ATOM 6194 C C . ALA B 1 405 ? -36.010 -10.486 -41.356 1.00 24.54 397 ALA B C 1
ATOM 6195 O O . ALA B 1 405 ? -35.060 -9.830 -40.906 1.00 20.58 397 ALA B O 1
ATOM 6197 N N . LYS B 1 406 ? -37.106 -9.907 -41.852 1.00 19.66 398 LYS B N 1
ATOM 6198 C CA . LYS B 1 406 ? -37.261 -8.456 -41.780 1.00 20.99 398 LYS B CA 1
ATOM 6199 C C . LYS B 1 406 ? -37.501 -8.010 -40.344 1.00 21.37 398 LYS B C 1
ATOM 6200 O O . LYS B 1 406 ? -36.974 -6.979 -39.916 1.00 20.28 398 LYS B O 1
ATOM 6206 N N . TYR B 1 407 ? -38.310 -8.763 -39.591 1.00 19.52 399 TYR B N 1
ATOM 6207 C CA . TYR B 1 407 ? -38.487 -8.435 -38.179 1.00 18.28 399 TYR B CA 1
ATOM 6208 C C . TYR B 1 407 ? -37.178 -8.582 -37.424 1.00 23.49 399 TYR B C 1
ATOM 6209 O O . TYR B 1 407 ? -36.850 -7.750 -36.570 1.00 18.88 399 TYR B O 1
ATOM 6218 N N . ASN B 1 408 ? -36.416 -9.639 -37.719 1.00 20.94 400 ASN B N 1
ATOM 6219 C CA . ASN B 1 408 ? -35.118 -9.799 -37.072 1.00 19.97 400 ASN B CA 1
ATOM 6220 C C . ASN B 1 408 ? -34.205 -8.626 -37.404 1.00 22.85 400 ASN B C 1
ATOM 6221 O O . ASN B 1 408 ? -33.501 -8.110 -36.525 1.00 21.89 400 ASN B O 1
ATOM 6226 N N . ARG B 1 409 ? -34.217 -8.178 -38.666 1.00 20.05 401 ARG B N 1
ATOM 6227 C CA . ARG B 1 409 ? -33.364 -7.055 -39.058 1.00 22.34 401 ARG B CA 1
ATOM 6228 C C . ARG B 1 409 ? -33.792 -5.767 -38.363 1.00 21.08 401 ARG B C 1
ATOM 6229 O O . ARG B 1 409 ? -32.942 -4.997 -37.897 1.00 20.25 401 ARG B O 1
ATOM 6237 N N . LEU B 1 410 ? -35.102 -5.518 -38.289 1.00 21.19 402 LEU B N 1
ATOM 6238 C CA . LEU B 1 410 ? -35.593 -4.360 -37.543 1.00 22.48 402 LEU B CA 1
ATOM 6239 C C . LEU B 1 410 ? -35.159 -4.415 -36.085 1.00 22.03 402 LEU B C 1
ATOM 6240 O O . LEU B 1 410 ? -34.798 -3.387 -35.500 1.00 20.52 402 LEU B O 1
ATOM 6245 N N . MET B 1 411 ? -35.197 -5.604 -35.474 1.00 19.29 403 MET B N 1
ATOM 6246 C CA . MET B 1 411 ? -34.763 -5.714 -34.085 1.00 20.70 403 MET B CA 1
ATOM 6247 C C . MET B 1 411 ? -33.268 -5.433 -33.952 1.00 21.49 403 MET B C 1
ATOM 6248 O O . MET B 1 411 ? -32.832 -4.808 -32.975 1.00 21.98 403 MET B O 1
ATOM 6253 N N . ALA B 1 412 ? -32.469 -5.884 -34.924 1.00 23.70 404 ALA B N 1
ATOM 6254 C CA . ALA B 1 412 ? -31.039 -5.589 -34.905 1.00 23.81 404 ALA B CA 1
ATOM 6255 C C . ALA B 1 412 ? -30.784 -4.095 -35.066 1.00 19.38 404 ALA B C 1
ATOM 6256 O O . ALA B 1 412 ? -29.920 -3.533 -34.379 1.00 21.87 404 ALA B O 1
ATOM 6258 N N . ILE B 1 413 ? -31.511 -3.445 -35.983 1.00 18.21 405 ILE B N 1
ATOM 6259 C CA . ILE B 1 413 ? -31.368 -2.003 -36.183 1.00 21.05 405 ILE B CA 1
ATOM 6260 C C . ILE B 1 413 ? -31.710 -1.265 -34.899 1.00 25.71 405 ILE B C 1
ATOM 6261 O O . ILE B 1 413 ? -30.999 -0.347 -34.467 1.00 22.92 405 ILE B O 1
ATOM 6266 N N . GLU B 1 414 ? -32.814 -1.659 -34.272 1.00 19.97 406 GLU B N 1
ATOM 6267 C CA . GLU B 1 414 ? -33.234 -1.010 -33.038 1.00 20.93 406 GLU B CA 1
ATOM 6268 C C . GLU B 1 414 ? -32.180 -1.161 -31.947 1.00 24.86 406 GLU B C 1
ATOM 6269 O O . GLU B 1 414 ? -31.867 -0.196 -31.239 1.00 25.80 406 GLU B O 1
ATOM 6275 N N . GLU B 1 415 ? -31.623 -2.368 -31.793 1.00 22.60 407 GLU B N 1
ATOM 6276 C CA . GLU B 1 415 ? -30.625 -2.594 -30.750 1.00 25.78 407 GLU B CA 1
ATOM 6277 C C . GLU B 1 415 ? -29.344 -1.817 -31.044 1.00 27.63 407 GLU B C 1
ATOM 6278 O O . GLU B 1 415 ? -28.739 -1.232 -30.136 1.00 27.56 407 GLU B O 1
ATOM 6284 N N . GLU B 1 416 ? -28.927 -1.807 -32.310 1.00 24.13 408 GLU B N 1
ATOM 6285 C CA . GLU B 1 416 ? -27.738 -1.072 -32.740 1.00 26.42 408 GLU B CA 1
ATOM 6286 C C . GLU B 1 416 ? -27.851 0.418 -32.428 1.00 28.91 408 GLU B C 1
ATOM 6287 O O . GLU B 1 416 ? -26.882 1.049 -31.989 1.00 30.39 408 GLU B O 1
ATOM 6293 N N . MET B 1 417 ? -29.025 1.001 -32.655 1.00 24.34 409 MET B N 1
ATOM 6294 C CA . MET B 1 417 ? -29.200 2.431 -32.436 1.00 22.99 409 MET B CA 1
ATOM 6295 C C . MET B 1 417 ? -29.234 2.797 -30.964 1.00 30.60 409 MET B C 1
ATOM 6296 O O . MET B 1 417 ? -29.029 3.967 -30.626 1.00 29.12 409 MET B O 1
ATOM 6301 N N . GLY B 1 418 ? -29.479 1.829 -30.086 1.00 27.45 410 GLY B N 1
ATOM 6302 C CA . GLY B 1 418 ? -29.496 2.083 -28.666 1.00 31.52 410 GLY B CA 1
ATOM 6303 C C . GLY B 1 418 ? -30.440 3.211 -28.314 1.00 27.24 410 GLY B C 1
ATOM 6304 O O . GLY B 1 418 ? -31.619 3.200 -28.680 1.00 30.56 410 GLY B O 1
ATOM 6305 N N . PRO B 1 419 ? -29.921 4.235 -27.626 1.00 32.52 411 PRO B N 1
ATOM 6306 C CA . PRO B 1 419 ? -30.778 5.347 -27.196 1.00 30.47 411 PRO B CA 1
ATOM 6307 C C . PRO B 1 419 ? -31.279 6.215 -28.333 1.00 32.48 411 PRO B C 1
ATOM 6308 O O . PRO B 1 419 ? -32.168 7.046 -28.099 1.00 34.60 411 PRO B O 1
ATOM 6312 N N . GLU B 1 420 ? -30.750 6.059 -29.555 1.00 28.88 412 GLU B N 1
ATOM 6313 C CA . GLU B 1 420 ? -31.227 6.870 -30.669 1.00 29.66 412 GLU B CA 1
ATOM 6314 C C . GLU B 1 420 ? -32.578 6.393 -31.193 1.00 28.77 412 GLU B C 1
ATOM 6315 O O . GLU B 1 420 ? -33.305 7.185 -31.805 1.00 29.30 412 GLU B O 1
ATOM 6321 N N . ALA B 1 421 ? -32.926 5.133 -30.942 1.00 31.12 413 ALA B N 1
ATOM 6322 C CA . ALA B 1 421 ? -34.096 4.516 -31.550 1.00 27.75 413 ALA B CA 1
ATOM 6323 C C . ALA B 1 421 ? -35.379 5.073 -30.960 1.00 29.73 413 ALA B C 1
ATOM 6324 O O . ALA B 1 421 ? -35.476 5.319 -29.755 1.00 31.48 413 ALA B O 1
ATOM 6326 N N . LEU B 1 422 ? -36.377 5.253 -31.820 1.00 30.75 414 LEU B N 1
ATOM 6327 C CA . LEU B 1 422 ? -37.713 5.666 -31.399 1.00 28.66 414 LEU B CA 1
ATOM 6328 C C . LEU B 1 422 ? -38.724 4.820 -32.160 1.00 26.14 414 LEU B C 1
ATOM 6329 O O . LEU B 1 422 ? -38.835 4.942 -33.382 1.00 24.17 414 LEU B O 1
ATOM 6334 N N . PHE B 1 423 ? -39.454 3.966 -31.450 1.00 24.98 415 PHE B N 1
ATOM 6335 C CA . PHE B 1 423 ? -40.572 3.241 -32.051 1.00 24.94 415 PHE B CA 1
ATOM 6336 C C . PHE B 1 423 ? -41.796 4.148 -32.060 1.00 24.87 415 PHE B C 1
ATOM 6337 O O . PHE B 1 423 ? -42.230 4.617 -31.000 1.00 26.14 415 PHE B O 1
ATOM 6345 N N . GLN B 1 424 ? -42.358 4.411 -33.239 1.00 22.51 416 GLN B N 1
ATOM 6346 C CA . GLN B 1 424 ? -43.458 5.378 -33.318 1.00 28.93 416 GLN B CA 1
ATOM 6347 C C . GLN B 1 424 ? -44.322 5.104 -34.541 1.00 31.53 416 GLN B C 1
ATOM 6348 O O . GLN B 1 424 ? -43.835 5.177 -35.671 1.00 35.26 416 GLN B O 1
ATOM 6354 N N . ASP B 1 425 ? -45.606 4.838 -34.308 1.00 31.88 417 ASP B N 1
ATOM 6355 C CA . ASP B 1 425 ? -46.596 4.663 -35.368 1.00 25.97 417 ASP B CA 1
ATOM 6356 C C . ASP B 1 425 ? -46.856 5.989 -36.076 1.00 31.84 417 ASP B C 1
ATOM 6357 O O . ASP B 1 425 ? -47.061 7.013 -35.423 1.00 35.72 417 ASP B O 1
ATOM 6362 N N . SER B 1 426 ? -46.879 5.976 -37.412 1.00 26.53 418 SER B N 1
ATOM 6363 C CA . SER B 1 426 ? -47.185 7.188 -38.166 1.00 30.11 418 SER B CA 1
ATOM 6364 C C . SER B 1 426 ? -48.626 7.253 -38.661 1.00 28.54 418 SER B C 1
ATOM 6365 O O . SER B 1 426 ? -48.990 8.231 -39.322 1.00 33.63 418 SER B O 1
ATOM 6368 N N . ASN B 1 427 ? -49.449 6.257 -38.363 1.00 27.40 419 ASN B N 1
ATOM 6369 C CA . ASN B 1 427 ? -50.873 6.320 -38.699 1.00 30.08 419 ASN B CA 1
ATOM 6370 C C . ASN B 1 427 ? -51.556 7.352 -37.811 1.00 31.60 419 ASN B C 1
ATOM 6371 O O . ASN B 1 427 ? -51.746 7.090 -36.616 1.00 35.56 419 ASN B O 1
ATOM 6376 N N . PRO B 1 428 ? -51.944 8.520 -38.333 1.00 36.46 420 PRO B N 1
ATOM 6377 C CA . PRO B 1 428 ? -52.596 9.530 -37.478 1.00 42.74 420 PRO B CA 1
ATOM 6378 C C . PRO B 1 428 ? -54.010 9.160 -37.056 1.00 41.22 420 PRO B C 1
ATOM 6379 O O . PRO B 1 428 ? -54.578 9.841 -36.194 1.00 46.69 420 PRO B O 1
ATOM 6383 N N . PHE B 1 429 ? -54.600 8.121 -37.641 1.00 47.43 421 PHE B N 1
ATOM 6384 C CA . PHE B 1 429 ? -55.920 7.642 -37.250 1.00 44.13 421 PHE B CA 1
ATOM 6385 C C . PHE B 1 429 ? -55.839 6.440 -36.317 1.00 51.73 421 PHE B C 1
ATOM 6386 O O . PHE B 1 429 ? -56.849 5.760 -36.103 1.00 55.12 421 PHE B O 1
ATOM 6394 N N . SER B 1 430 ? -54.654 6.165 -35.770 1.00 49.78 422 SER B N 1
ATOM 6395 C CA . SER B 1 430 ? -54.461 5.023 -34.889 1.00 53.13 422 SER B CA 1
ATOM 6396 C C . SER B 1 430 ? -55.449 5.056 -33.732 1.00 60.51 422 SER B C 1
ATOM 6397 O O . SER B 1 430 ? -55.870 6.123 -33.275 1.00 54.90 422 SER B O 1
ATOM 6400 N N . LYS B 1 431 ? -55.822 3.864 -33.258 1.00 70.95 423 LYS B N 1
ATOM 6401 C CA . LYS B 1 431 ? -56.707 3.754 -32.104 1.00 79.58 423 LYS B CA 1
ATOM 6402 C C . LYS B 1 431 ? -56.052 4.236 -30.815 1.00 87.49 423 LYS B C 1
ATOM 6403 O O . LYS B 1 431 ? -56.739 4.332 -29.792 1.00 86.70 423 LYS B O 1
ATOM 6409 N N . ALA B 1 432 ? -54.756 4.534 -30.837 1.00 94.65 424 ALA B N 1
ATOM 6410 C CA . ALA B 1 432 ? -54.059 5.079 -29.677 1.00 105.34 424 ALA B CA 1
ATOM 6411 C C . ALA B 1 432 ? -53.679 6.540 -29.913 1.00 113.76 424 ALA B C 1
ATOM 6412 O O . ALA B 1 432 ? -54.541 7.399 -30.113 1.00 117.58 424 ALA B O 1
#